Protein AF-0000000081650230 (afdb_homodimer)

Organism: Gekko japonicus (NCBI:txid146911)

Foldseek 3Di:
DPPPPPPPPPPPPPPPPQAFFDAPAAAEPVRDDWAWDFDPPWFDQQDWDDDQVVQWIWTWTWQKIWTAGNLHRNRTDDMDGRWADPVQLVVLVVVQDDSSPWQTWGKDDWADQDPFWTWTWTLRSLFIFIFIAGPVVRDTPPPGHGCQLPDGNTPVAAKEWYDDNRKIWMWFARHSVRQFTWTWIDDPQATAIADRDCLQAASKRWAYKDKDQDDPPDPFAAFIKIKTWTKHFDQADDDPHTDIFIKIWIATPQARAEDPFRGSYTFQIAMATAFAADVVVPGGFGGWQHKEWDDDPVDPFIKIKTKTFHPPPGPFKIFIFMAGVVLVVCQSQPFWWKAWDDDPPDDIHIDTDDDDADPPGTSGGDINVNVVVPDPHNHPDDPVSSVVCSRTRYTPDHGATDVNHTQTMHGNWAWRYKDWDWDAFLVGDIWIWIWIFTQQQKIWIWTADPVGIHTLYIYRFDNRRHGWNDWDWDPDFQSIWIWTDGGRTIIIGRPDDQQVQQALLSQQQSLDRQWWADPVVSGIDGDTVDDSPGPTHHDNVSDSPPGPPPPPPCPPPPPPPPVPDDDDDDDDDDVPPPPDPPQAAKAWDDDFQAPAAAEDAAQDKDKDKTKIKHAPQKDKWKDKQNHTDPDWDKDWDQDPSGIIIIMIMDIDGHRAWIKMKIWIDDPSDIDMGIHTHGHRPPPPPPPDPPSPDDPVPPPPDDDD/DPPPPPPPPPPPPPPPPQAFFDAPAAAEPVRDDWAWDFDPPWFDQQDWDDDQVVQWIWTWTWQKIWTAGNLHRNRTDDMDGRWADPVQLVVLVVVPDDSSPWQTWGKDDWADQDPFWTWTWTLRSLFIFIFIAGPPVRDTPPPGHGCQLPDGNTPPWAKEWYDDNRKIWMWFARHSVRQFTWTWIDDPQATAIADRDCLQAASKRWAYKDKDQDDPPDPFAAFIKIKTWTKHFDQADDDPHTDIFIKIWIATPQARAEQPFRGSYTFQIAMATAFAADVVVPGGFGGWQHKEWDDDPVDPFIKIKTKTFHPPPGQFKIFIFMAGVVLVVCQSQPFWWKAWDDDPPDDIHIDTDDDDADPPGTSGGDINVNVVVPDPHNHPDDPVSSVVCSRTRYTPDHGATDVNHTQTMHGNWAWRYKDWDWDAFLVGDIWIWIWTFTQQQKIWIWTADPVGIHTLYIYRFDNRRHGWNDWDWDPDFQSIWIWTDGRRTIIIGRPDDQQVQQALLSQQQSLDRQWWADPVVSGIDGDTVDDSPGPTHHDNPSDSPPGPPPPPPCPPPPPPPPVDDPDDDDDDDDVPVPPDPPQAAKAWDDDFQAPPAAEAAAQDKDKDKTKIKHAPQKDKWKDKQRHTDPDWDKDWDQDPSGIIIIMIMDIDGHRAWIKMKIWIDDPSDIDMGIHTHGHDRPPPPPDDPPPPPDPDPPPDDDDD

Nearest PDB structures (foldseek):
  1olz-assembly1_B  TM=8.438E-01  e=2.244E-80  Homo sapiens
  3ol2-assembly1_A-2  TM=8.536E-01  e=5.130E-78  Homo sapiens
  3afc-assembly1_A  TM=8.987E-01  e=1.097E-43  Mus musculus
  6wts-assembly1_A  TM=8.922E-01  e=5.631E-44  Homo sapiens
  3oky-assembly1_B  TM=8.971E-01  e=2.038E-43  Mus musculus

pLDDT: mean 83.59, std 21.84, range [16.59, 98.88]

Radius of gyration: 37.42 Å; Cα contacts (8 Å, |Δi|>4): 3403; chains: 2; bounding box: 110×95×110 Å

InterPro domains:
  IPR001627 Sema domain [PF01403] (289-475)
  IPR001627 Sema domain [PS51004] (14-495)
  IPR001627 Sema domain [SM00630] (45-477)
  IPR002165 Plexin repeat [PF01437] (498-548)
  IPR007110 Immunoglobulin-like domain [PS50835] (591-678)
  IPR013783 Immunoglobulin-like fold [G3DSA:2.60.40.10] (600-687)
  IPR015943 WD40/YVTN repeat-like-containing domain superfamily [G3DSA:2.130.10.10] (17-497)
  IPR016201 PSI domain [SM00423] (497-548)
  IPR027231 Semaphorin [PTHR11036] (18-668)
  IPR036179 Immunoglobulin-like domain superfamily [SSF48726] (599-679)
  IPR036352 Sema domain superfamily [SSF101912] (24-495)

Structure (mmCIF, N/CA/C/O backbone):
data_AF-0000000081650230-model_v1
#
loop_
_entity.id
_entity.type
_entity.pdbx_description
1 polymer 'Semaphorin-4D isoform X3'
#
loop_
_atom_site.group_PDB
_atom_site.id
_atom_site.type_symbol
_atom_site.label_atom_id
_atom_site.label_alt_id
_atom_site.label_comp_id
_atom_site.label_asym_id
_atom_site.label_entity_id
_atom_site.label_seq_id
_atom_site.pdbx_PDB_ins_code
_atom_site.Cartn_x
_atom_site.Cartn_y
_atom_site.Cartn_z
_atom_site.occupancy
_atom_site.B_iso_or_equiv
_atom_site.auth_seq_id
_atom_site.auth_comp_id
_atom_site.auth_asym_id
_atom_site.auth_atom_id
_atom_site.pdbx_PDB_model_num
ATOM 1 N N . MET A 1 1 ? 23.844 -3.15 51.219 1 24.72 1 MET A N 1
ATOM 2 C CA . MET A 1 1 ? 23.766 -3.9 49.969 1 24.72 1 MET A CA 1
ATOM 3 C C . MET A 1 1 ? 23.078 -3.08 48.906 1 24.72 1 MET A C 1
ATOM 5 O O . MET A 1 1 ? 21.875 -2.822 48.969 1 24.72 1 MET A O 1
ATOM 9 N N . ALA A 1 2 ? 23.781 -2.104 48.312 1 27.39 2 ALA A N 1
ATOM 10 C CA . ALA A 1 2 ? 23.5 -0.927 47.5 1 27.39 2 ALA A CA 1
ATOM 11 C C . ALA A 1 2 ? 23.078 -1.329 46.094 1 27.39 2 ALA A C 1
ATOM 13 O O . ALA A 1 2 ? 23.844 -1.949 45.375 1 27.39 2 ALA A O 1
ATOM 14 N N . VAL A 1 3 ? 21.781 -1.759 45.969 1 28.59 3 VAL A N 1
ATOM 15 C CA . VAL A 1 3 ? 21.188 -2.305 44.75 1 28.59 3 VAL A CA 1
ATOM 16 C C . VAL A 1 3 ? 21.266 -1.268 43.625 1 28.59 3 VAL A C 1
ATOM 18 O O . VAL A 1 3 ? 20.688 -0.183 43.75 1 28.59 3 VAL A O 1
ATOM 21 N N . ILE A 1 4 ? 22.438 -1.189 43.031 1 26.55 4 ILE A N 1
ATOM 22 C CA . ILE A 1 4 ? 22.797 -0.32 41.938 1 26.55 4 ILE A CA 1
ATOM 23 C C . ILE A 1 4 ? 21.844 -0.563 40.75 1 26.55 4 ILE A C 1
ATOM 25 O O . ILE A 1 4 ? 21.812 -1.661 40.188 1 26.55 4 ILE A O 1
ATOM 29 N N . LEU A 1 5 ? 20.672 0.005 40.875 1 25.59 5 LEU A N 1
ATOM 30 C CA . LEU A 1 5 ? 19.641 -0.058 39.875 1 25.59 5 LEU A CA 1
ATOM 31 C C . LEU A 1 5 ? 20.141 0.523 38.562 1 25.59 5 LEU A C 1
ATOM 33 O O . LEU A 1 5 ? 20.422 1.721 38.469 1 25.59 5 LEU A O 1
ATOM 37 N N . TYR A 1 6 ? 21.031 -0.252 37.906 1 25.22 6 TYR A N 1
ATOM 38 C CA . TYR A 1 6 ? 21.578 0.099 36.594 1 25.22 6 TYR A CA 1
ATOM 39 C C . TYR A 1 6 ? 20.453 0.318 35.594 1 25.22 6 TYR A C 1
ATOM 41 O O . TYR A 1 6 ? 19.625 -0.573 35.344 1 25.22 6 TYR A O 1
ATOM 49 N N . GLY A 1 7 ? 19.891 1.502 35.594 1 24.48 7 GLY A N 1
ATOM 50 C CA . GLY A 1 7 ? 18.891 1.951 34.625 1 24.48 7 GLY A CA 1
ATOM 51 C C . GLY A 1 7 ? 19.344 1.778 33.188 1 24.48 7 GLY A C 1
ATOM 52 O O . GLY A 1 7 ? 20.359 2.328 32.781 1 24.48 7 GLY A O 1
ATOM 53 N N . THR A 1 8 ? 19.234 0.555 32.625 1 26.36 8 THR A N 1
ATOM 54 C CA . THR A 1 8 ? 19.562 0.232 31.25 1 26.36 8 THR A CA 1
ATOM 55 C C . THR A 1 8 ? 18.828 1.167 30.297 1 26.36 8 THR A C 1
ATOM 57 O O . THR A 1 8 ? 17.609 1.347 30.406 1 26.36 8 THR A O 1
ATOM 60 N N . VAL A 1 9 ? 19.438 2.256 29.922 1 26.05 9 VAL A N 1
ATOM 61 C CA . VAL A 1 9 ? 19.062 3.176 28.844 1 26.05 9 VAL A CA 1
ATOM 62 C C . VAL A 1 9 ? 18.828 2.398 27.562 1 26.05 9 VAL A C 1
ATOM 64 O O . VAL A 1 9 ? 19.734 1.761 27.031 1 26.05 9 VAL A O 1
ATOM 67 N N . SER A 1 10 ? 17.688 1.846 27.438 1 25.53 10 SER A N 1
ATOM 68 C CA . SER A 1 10 ? 17.312 1.191 26.188 1 25.53 10 SER A CA 1
ATOM 69 C C . SER A 1 10 ? 17.438 2.15 25 1 25.53 10 SER A C 1
ATOM 71 O O . SER A 1 10 ? 16.734 3.162 24.953 1 25.53 10 SER A O 1
ATOM 73 N N . LEU A 1 11 ? 18.547 2.348 24.484 1 25.3 11 LEU A N 1
ATOM 74 C CA . LEU A 1 11 ? 18.828 2.982 23.203 1 25.3 11 LEU A CA 1
ATOM 75 C C . LEU A 1 11 ? 17.969 2.373 22.094 1 25.3 11 LEU A C 1
ATOM 77 O O . LEU A 1 11 ? 18.125 1.195 21.766 1 25.3 11 LEU A O 1
ATOM 81 N N . PHE A 1 12 ? 16.781 2.824 22.031 1 26.69 12 PHE A N 1
ATOM 82 C CA . PHE A 1 12 ? 15.93 2.471 20.906 1 26.69 12 PHE A CA 1
ATOM 83 C C . PHE A 1 12 ? 16.578 2.896 19.594 1 26.69 12 PHE A C 1
ATOM 85 O O . PHE A 1 12 ? 16.625 4.086 19.266 1 26.69 12 PHE A O 1
ATOM 92 N N . ILE A 1 13 ? 17.609 2.273 19.203 1 28.64 13 ILE A N 1
ATOM 93 C CA . ILE A 1 13 ? 18.156 2.355 17.859 1 28.64 13 ILE A CA 1
ATOM 94 C C . ILE A 1 13 ? 17.047 2.188 16.828 1 28.64 13 ILE A C 1
ATOM 96 O O . ILE A 1 13 ? 16.375 1.148 16.781 1 28.64 13 ILE A O 1
ATOM 100 N N . GLY A 1 14 ? 16.422 3.211 16.516 1 29.75 14 GLY A N 1
ATOM 101 C CA . GLY A 1 14 ? 15.539 3.232 15.352 1 29.75 14 GLY A CA 1
ATOM 102 C C . GLY A 1 14 ? 16.109 2.494 14.156 1 29.75 14 GLY A C 1
ATOM 103 O O . GLY A 1 14 ? 17.047 2.975 13.516 1 29.75 14 GLY A O 1
ATOM 104 N N . MET A 1 15 ? 16.328 1.253 14.156 1 30.56 15 MET A N 1
ATOM 105 C CA . MET A 1 15 ? 16.656 0.368 13.047 1 30.56 15 MET A CA 1
ATOM 106 C C . MET A 1 15 ? 15.82 0.71 11.812 1 30.56 15 MET A C 1
ATOM 108 O O . MET A 1 15 ? 14.594 0.791 11.891 1 30.56 15 MET A O 1
ATOM 112 N N . THR A 1 16 ? 16.219 1.551 10.969 1 36.12 16 THR A N 1
ATOM 113 C CA . THR A 1 16 ? 15.672 1.469 9.617 1 36.12 16 THR A CA 1
ATOM 114 C C . THR A 1 16 ? 15.328 0.026 9.258 1 36.12 16 THR A C 1
ATOM 116 O O . THR A 1 16 ? 16.188 -0.852 9.289 1 36.12 16 THR A O 1
ATOM 119 N N . ILE A 1 17 ? 14.352 -0.477 9.672 1 37.84 17 ILE A N 1
ATOM 120 C CA . ILE A 1 17 ? 13.867 -1.819 9.375 1 37.84 17 ILE A CA 1
ATOM 121 C C . ILE A 1 17 ? 14.094 -2.135 7.898 1 37.84 17 ILE A C 1
ATOM 123 O O . ILE A 1 17 ? 13.5 -1.507 7.02 1 37.84 17 ILE A O 1
ATOM 127 N N . ALA A 1 18 ? 15.266 -2.287 7.43 1 45.28 18 ALA A N 1
ATOM 128 C CA . ALA A 1 18 ? 15.539 -3.008 6.188 1 45.28 18 ALA A CA 1
ATOM 129 C C . ALA A 1 18 ? 14.461 -4.047 5.91 1 45.28 18 ALA A C 1
ATOM 131 O O . ALA A 1 18 ? 14.211 -4.93 6.734 1 45.28 18 ALA A O 1
ATOM 132 N N . PHE A 1 19 ? 13.547 -3.449 5.176 1 62 19 PHE A N 1
ATOM 133 C CA . PHE A 1 19 ? 12.547 -4.441 4.793 1 62 19 PHE A CA 1
ATOM 134 C C . PHE A 1 19 ? 13.172 -5.547 3.951 1 62 19 PHE A C 1
ATOM 136 O O . PHE A 1 19 ? 13.352 -5.387 2.742 1 62 19 PHE A O 1
ATOM 143 N N . GLY A 1 20 ? 13.672 -6.613 4.531 1 67.5 20 GLY A N 1
ATOM 144 C CA . GLY A 1 20 ? 13.945 -7.934 3.988 1 67.5 20 GLY A CA 1
ATOM 145 C C . GLY A 1 20 ? 15.43 -8.242 3.877 1 67.5 20 GLY A C 1
ATOM 146 O O . GLY A 1 20 ? 16.266 -7.344 4.008 1 67.5 20 GLY A O 1
ATOM 147 N N . PRO A 1 21 ? 15.828 -9.352 3.682 1 79.06 21 PRO A N 1
ATOM 148 C CA . PRO A 1 21 ? 17.219 -9.805 3.607 1 79.06 21 PRO A CA 1
ATOM 149 C C . PRO A 1 21 ? 17.891 -9.414 2.293 1 79.06 21 PRO A C 1
ATOM 151 O O . PRO A 1 21 ? 17.219 -9.25 1.274 1 79.06 21 PRO A O 1
ATOM 154 N N . VAL A 1 22 ? 19.172 -9.117 2.383 1 82.19 22 VAL A N 1
ATOM 155 C CA . VAL A 1 22 ? 19.984 -8.82 1.202 1 82.19 22 VAL A CA 1
ATOM 156 C C . VAL A 1 22 ? 20.75 -10.062 0.778 1 82.19 22 VAL A C 1
ATOM 158 O O . VAL A 1 22 ? 21.266 -10.797 1.622 1 82.19 22 VAL A O 1
ATOM 161 N N . PRO A 1 23 ? 20.766 -10.312 -0.549 1 89.56 23 PRO A N 1
ATOM 162 C CA . PRO A 1 23 ? 21.516 -11.484 -0.989 1 89.56 23 PRO A CA 1
ATOM 163 C C . PRO A 1 23 ? 22.984 -11.422 -0.572 1 89.56 23 PRO A C 1
ATOM 165 O O . PRO A 1 23 ? 23.609 -10.359 -0.66 1 89.56 23 PRO A O 1
ATOM 168 N N . ARG A 1 24 ? 23.547 -12.414 -0.131 1 86.5 24 ARG A N 1
ATOM 169 C CA . ARG A 1 24 ? 24.938 -12.461 0.309 1 86.5 24 ARG A CA 1
ATOM 170 C C . ARG A 1 24 ? 25.891 -12.352 -0.876 1 86.5 24 ARG A C 1
ATOM 172 O O . ARG A 1 24 ? 26.938 -11.695 -0.785 1 86.5 24 ARG A O 1
ATOM 179 N N . ILE A 1 25 ? 25.5 -13.102 -1.896 1 89.12 25 ILE A N 1
ATOM 180 C CA . ILE A 1 25 ? 26.328 -13.102 -3.102 1 89.12 25 ILE A CA 1
ATOM 181 C C . ILE A 1 25 ? 25.453 -12.844 -4.324 1 89.12 25 ILE A C 1
ATOM 183 O O . ILE A 1 25 ? 24.297 -13.297 -4.375 1 89.12 25 ILE A O 1
ATOM 187 N N . THR A 1 26 ? 25.984 -12.062 -5.258 1 90.19 26 THR A N 1
ATOM 188 C CA . THR A 1 26 ? 25.297 -11.82 -6.523 1 90.19 26 THR A CA 1
ATOM 189 C C . THR A 1 26 ? 26.156 -12.297 -7.699 1 90.19 26 THR A C 1
ATOM 191 O O . THR A 1 26 ? 27.344 -12.008 -7.773 1 90.19 26 THR A O 1
ATOM 194 N N . TRP A 1 27 ? 25.531 -13.102 -8.508 1 89.75 27 TRP A N 1
ATOM 195 C CA . TRP A 1 27 ? 26.203 -13.609 -9.695 1 89.75 27 TRP A CA 1
ATOM 196 C C . TRP A 1 27 ? 25.672 -12.938 -10.961 1 89.75 27 TRP A C 1
ATOM 198 O O . TRP A 1 27 ? 24.5 -13.109 -11.305 1 89.75 27 TRP A O 1
ATOM 208 N N . ASP A 1 28 ? 26.531 -12.297 -11.656 1 87 28 ASP A N 1
ATOM 209 C CA . ASP A 1 28 ? 26.141 -11.742 -12.953 1 87 28 ASP A CA 1
ATOM 210 C C . ASP A 1 28 ? 26.156 -12.812 -14.039 1 87 28 ASP A C 1
ATOM 212 O O . ASP A 1 28 ? 26.828 -13.828 -13.898 1 87 28 ASP A O 1
ATOM 216 N N . HIS A 1 29 ? 25.578 -12.539 -15.094 1 83.81 29 HIS A N 1
ATOM 217 C CA . HIS A 1 29 ? 25.438 -13.508 -16.188 1 83.81 29 HIS A CA 1
ATOM 218 C C . HIS A 1 29 ? 26.812 -13.898 -16.734 1 83.81 29 HIS A C 1
ATOM 220 O O . HIS A 1 29 ? 27.016 -15.055 -17.125 1 83.81 29 HIS A O 1
ATOM 226 N N . LYS A 1 30 ? 27.766 -13.016 -16.656 1 79 30 LYS A N 1
ATOM 227 C CA . LYS A 1 30 ? 29.078 -13.258 -17.25 1 79 30 LYS A CA 1
ATOM 228 C C . LYS A 1 30 ? 29.953 -14.094 -16.328 1 79 30 LYS A C 1
ATOM 230 O O . LYS A 1 30 ? 30.891 -14.766 -16.781 1 79 30 LYS A O 1
ATOM 235 N N . GLU A 1 31 ? 29.562 -14.086 -15.062 1 81.62 31 GLU A N 1
ATOM 236 C CA . GLU A 1 31 ? 30.391 -14.758 -14.055 1 81.62 31 GLU A CA 1
ATOM 237 C C . GLU A 1 31 ? 30.047 -16.234 -13.969 1 81.62 31 GLU A C 1
ATOM 239 O O . GLU A 1 31 ? 30.859 -17.031 -13.492 1 81.62 31 GLU A O 1
ATOM 244 N N . ILE A 1 32 ? 28.828 -16.453 -14.422 1 86.38 32 ILE A N 1
ATOM 245 C CA . ILE A 1 32 ? 28.406 -17.844 -14.352 1 86.38 32 ILE A CA 1
ATOM 246 C C . ILE A 1 32 ? 28.016 -18.344 -15.75 1 86.38 32 ILE A C 1
ATOM 248 O O . ILE A 1 32 ? 27.5 -17.578 -16.562 1 86.38 32 ILE A O 1
ATOM 252 N N . HIS A 1 33 ? 28.453 -19.516 -16.047 1 85.88 33 HIS A N 1
ATOM 253 C CA . HIS A 1 33 ? 28.156 -20.078 -17.359 1 85.88 33 HIS A CA 1
ATOM 254 C C . HIS A 1 33 ? 26.938 -21 -17.297 1 85.88 33 HIS A C 1
ATOM 256 O O . HIS A 1 33 ? 27.062 -22.188 -16.969 1 85.88 33 HIS A O 1
ATOM 262 N N . LEU A 1 34 ? 25.859 -20.422 -17.625 1 94.62 34 LEU A N 1
ATOM 263 C CA . LEU A 1 34 ? 24.625 -21.188 -17.641 1 94.62 34 LEU A CA 1
ATOM 264 C C . LEU A 1 34 ? 24.328 -21.688 -19.062 1 94.62 34 LEU A C 1
ATOM 266 O O . LEU A 1 34 ? 24.875 -21.172 -20.031 1 94.62 34 LEU A O 1
ATOM 270 N N . VAL A 1 35 ? 23.547 -22.703 -19.125 1 95.69 35 VAL A N 1
ATOM 271 C CA . VAL A 1 35 ? 23.172 -23.25 -20.422 1 95.69 35 VAL A CA 1
ATOM 272 C C . VAL A 1 35 ? 21.859 -22.609 -20.891 1 95.69 35 VAL A C 1
ATOM 274 O O . VAL A 1 35 ? 20.875 -22.578 -20.156 1 95.69 35 VAL A O 1
ATOM 277 N N . HIS A 1 36 ? 21.906 -22.078 -22.125 1 94.88 36 HIS A N 1
ATOM 278 C CA . HIS A 1 36 ? 20.75 -21.391 -22.688 1 94.88 36 HIS A CA 1
ATOM 279 C C . HIS A 1 36 ? 20.25 -22.094 -23.938 1 94.88 36 HIS A C 1
ATOM 281 O O . HIS A 1 36 ? 21.031 -22.719 -24.672 1 94.88 36 HIS A O 1
ATOM 287 N N . PHE A 1 37 ? 19 -22.062 -24.156 1 97.69 37 PHE A N 1
ATOM 288 C CA . PHE A 1 37 ? 18.375 -22.547 -25.391 1 97.69 37 PHE A CA 1
ATOM 289 C C . PHE A 1 37 ? 17.484 -21.469 -26 1 97.69 37 PHE A C 1
ATOM 291 O O . PHE A 1 37 ? 16.594 -20.938 -25.312 1 97.69 37 PHE A O 1
ATOM 298 N N . GLN A 1 38 ? 17.734 -21.141 -27.188 1 95.69 38 GLN A N 1
ATOM 299 C CA . GLN A 1 38 ? 16.953 -20.172 -27.938 1 95.69 38 GLN A CA 1
ATOM 300 C C . GLN A 1 38 ? 17 -20.453 -29.438 1 95.69 38 GLN A C 1
ATOM 302 O O . GLN A 1 38 ? 18.047 -20.828 -29.953 1 95.69 38 GLN A O 1
ATOM 307 N N . GLU A 1 39 ? 15.93 -20.375 -30.016 1 95 39 GLU A N 1
ATOM 308 C CA . GLU A 1 39 ? 15.852 -20.5 -31.469 1 95 39 GLU A CA 1
ATOM 309 C C . GLU A 1 39 ? 15.461 -19.172 -32.125 1 95 39 GLU A C 1
ATOM 311 O O . GLU A 1 39 ? 14.648 -18.422 -31.562 1 95 39 GLU A O 1
ATOM 316 N N . PRO A 1 40 ? 16.016 -18.938 -33.25 1 91.69 40 PRO A N 1
ATOM 317 C CA . PRO A 1 40 ? 15.703 -17.672 -33.938 1 91.69 40 PRO A CA 1
ATOM 318 C C . PRO A 1 40 ? 14.219 -17.516 -34.25 1 91.69 40 PRO A C 1
ATOM 320 O O . PRO A 1 40 ? 13.555 -18.484 -34.625 1 91.69 40 PRO A O 1
ATOM 323 N N . LYS A 1 41 ? 13.734 -16.422 -34.062 1 90.25 41 LYS A N 1
ATOM 324 C CA . LYS A 1 41 ? 12.375 -16 -34.406 1 90.25 41 LYS A CA 1
ATOM 325 C C . LYS A 1 41 ? 11.352 -16.766 -33.562 1 90.25 41 LYS A C 1
ATOM 327 O O . LYS A 1 41 ? 10.188 -16.875 -33.938 1 90.25 41 LYS A O 1
ATOM 332 N N . THR A 1 42 ? 11.758 -17.469 -32.625 1 94.69 42 THR A N 1
ATOM 333 C CA . THR A 1 42 ? 10.867 -18.156 -31.688 1 94.69 42 THR A CA 1
ATOM 334 C C . THR A 1 42 ? 10.805 -17.422 -30.344 1 94.69 42 THR A C 1
ATOM 336 O O . THR A 1 42 ? 11.836 -17.016 -29.797 1 94.69 42 THR A O 1
ATOM 339 N N . PHE A 1 43 ? 9.523 -17.172 -29.922 1 95.31 43 PHE A N 1
ATOM 340 C CA . PHE A 1 43 ? 9.344 -16.422 -28.688 1 95.31 43 PHE A CA 1
ATOM 341 C C . PHE A 1 43 ? 8.375 -17.125 -27.75 1 95.31 43 PHE A C 1
ATOM 343 O O . PHE A 1 43 ? 7.73 -18.094 -28.141 1 95.31 43 PHE A O 1
ATOM 350 N N . ASN A 1 44 ? 8.352 -16.688 -26.562 1 96.12 44 ASN A N 1
ATOM 351 C CA . ASN A 1 44 ? 7.375 -17.109 -25.562 1 96.12 44 ASN A CA 1
ATOM 352 C C . ASN A 1 44 ? 7.59 -18.547 -25.125 1 96.12 44 ASN A C 1
ATOM 354 O O . ASN A 1 44 ? 6.668 -19.359 -25.188 1 96.12 44 ASN A O 1
ATOM 358 N N . TYR A 1 45 ? 8.781 -18.812 -24.609 1 96.88 45 TYR A N 1
ATOM 359 C CA . TYR A 1 45 ? 9.102 -20.141 -24.062 1 96.88 45 TYR A CA 1
ATOM 360 C C . TYR A 1 45 ? 8.492 -20.312 -22.688 1 96.88 45 TYR A C 1
ATOM 362 O O . TYR A 1 45 ? 9.211 -20.531 -21.703 1 96.88 45 TYR A O 1
ATOM 370 N N . SER A 1 46 ? 7.207 -20.266 -22.578 1 92.75 46 SER A N 1
ATOM 371 C CA . SER A 1 46 ? 6.594 -20.078 -21.266 1 92.75 46 SER A CA 1
ATOM 372 C C . SER A 1 46 ? 5.965 -21.375 -20.781 1 92.75 46 SER A C 1
ATOM 374 O O . SER A 1 46 ? 5.5 -21.453 -19.641 1 92.75 46 SER A O 1
ATOM 376 N N . THR A 1 47 ? 5.859 -22.422 -21.547 1 97.5 47 THR A N 1
ATOM 377 C CA . THR A 1 47 ? 5.27 -23.688 -21.125 1 97.5 47 THR A CA 1
ATOM 378 C C . THR A 1 47 ? 6.328 -24.797 -21.062 1 97.5 47 THR A C 1
ATOM 380 O O . THR A 1 47 ? 6.914 -25.156 -22.078 1 97.5 47 THR A O 1
ATOM 383 N N . LEU A 1 48 ? 6.527 -25.297 -19.891 1 98 48 LEU A N 1
ATOM 384 C CA . LEU A 1 48 ? 7.547 -26.312 -19.672 1 98 48 LEU A CA 1
ATOM 385 C C . LEU A 1 48 ? 6.949 -27.562 -19.031 1 98 48 LEU A C 1
ATOM 387 O O . LEU A 1 48 ? 6.055 -27.453 -18.188 1 98 48 LEU A O 1
ATOM 391 N N . LEU A 1 49 ? 7.406 -28.688 -19.469 1 97.62 49 LEU A N 1
ATOM 392 C CA . LEU A 1 49 ? 7.059 -29.969 -18.859 1 97.62 49 LEU A CA 1
ATOM 393 C C . LEU A 1 49 ? 8.281 -30.875 -18.766 1 97.62 49 LEU A C 1
ATOM 395 O O . LEU A 1 49 ? 8.961 -31.109 -19.766 1 97.62 49 LEU A O 1
ATOM 399 N N . LEU A 1 50 ? 8.547 -31.297 -17.578 1 96.06 50 LEU A N 1
ATOM 400 C CA . LEU A 1 50 ? 9.727 -32.125 -17.344 1 96.06 50 LEU A CA 1
ATOM 401 C C . LEU A 1 50 ? 9.336 -33.594 -17.203 1 96.06 50 LEU A C 1
ATOM 403 O O . LEU A 1 50 ? 8.461 -33.938 -16.406 1 96.06 50 LEU A O 1
ATOM 407 N N . SER A 1 51 ? 9.93 -34.375 -18.016 1 93.56 51 SER A N 1
ATOM 408 C CA . SER A 1 51 ? 9.852 -35.812 -17.875 1 93.56 51 SER A CA 1
ATOM 409 C C . SER A 1 51 ? 11.125 -36.375 -17.234 1 93.56 51 SER A C 1
ATOM 411 O O . SER A 1 51 ? 12.117 -36.625 -17.922 1 93.56 51 SER A O 1
ATOM 413 N N . GLU A 1 52 ? 11.086 -36.688 -16.078 1 89.62 52 GLU A N 1
ATOM 414 C CA . GLU A 1 52 ? 12.273 -37.094 -15.336 1 89.62 52 GLU A CA 1
ATOM 415 C C . GLU A 1 52 ? 12.758 -38.469 -15.758 1 89.62 52 GLU A C 1
ATOM 417 O O . GLU A 1 52 ? 13.969 -38.688 -15.859 1 89.62 52 GLU A O 1
ATOM 422 N N . ASP A 1 53 ? 11.859 -39.312 -16.031 1 87.31 53 ASP A N 1
ATOM 423 C CA . ASP A 1 53 ? 12.219 -40.688 -16.391 1 87.31 53 ASP A CA 1
ATOM 424 C C . ASP A 1 53 ? 12.953 -40.719 -17.734 1 87.31 53 ASP A C 1
ATOM 426 O O . ASP A 1 53 ? 13.898 -41.5 -17.891 1 87.31 53 ASP A O 1
ATOM 430 N N . LYS A 1 54 ? 12.57 -39.875 -18.594 1 90.5 54 LYS A N 1
ATOM 431 C CA . LYS A 1 54 ? 13.141 -39.906 -19.938 1 90.5 54 LYS A CA 1
ATOM 432 C C . LYS A 1 54 ? 14.25 -38.875 -20.078 1 90.5 54 LYS A C 1
ATOM 434 O O . LYS A 1 54 ? 14.914 -38.812 -21.109 1 90.5 54 LYS A O 1
ATOM 439 N N . ASP A 1 55 ? 14.406 -38.094 -19.125 1 93.44 55 ASP A N 1
ATOM 440 C CA . ASP A 1 55 ? 15.391 -37 -19.141 1 93.44 55 ASP A CA 1
ATOM 441 C C . ASP A 1 55 ? 15.133 -36.031 -20.312 1 93.44 55 ASP A C 1
ATOM 443 O O . ASP A 1 55 ? 16.047 -35.719 -21.062 1 93.44 55 ASP A O 1
ATOM 447 N N . ILE A 1 56 ? 13.922 -35.688 -20.406 1 96.31 56 ILE A N 1
ATOM 448 C CA . ILE A 1 56 ? 13.523 -34.781 -21.469 1 96.31 56 ILE A CA 1
ATOM 449 C C . ILE A 1 56 ? 12.781 -33.594 -20.875 1 96.31 56 ILE A C 1
ATOM 451 O O . ILE A 1 56 ? 11.945 -33.75 -19.969 1 96.31 56 ILE A O 1
ATOM 455 N N . LEU A 1 57 ? 13.141 -32.438 -21.344 1 97.62 57 LEU A N 1
ATOM 456 C CA . LEU A 1 57 ? 12.391 -31.234 -21.047 1 97.62 57 LEU A CA 1
ATOM 457 C C . LEU A 1 57 ? 11.586 -30.781 -22.266 1 97.62 57 LEU A C 1
ATOM 459 O O . LEU A 1 57 ? 12.164 -30.391 -23.297 1 97.62 57 LEU A O 1
ATOM 463 N N . TYR A 1 58 ? 10.32 -30.891 -22.203 1 98.19 58 TYR A N 1
ATOM 464 C CA . TYR A 1 58 ? 9.469 -30.391 -23.281 1 98.19 58 TYR A CA 1
ATOM 465 C C . TYR A 1 58 ? 9.203 -28.906 -23.125 1 98.19 58 TYR A C 1
ATOM 467 O O . TYR A 1 58 ? 8.961 -28.422 -22.016 1 98.19 58 TYR A O 1
ATOM 475 N N . VAL A 1 59 ? 9.289 -28.188 -24.219 1 98.38 59 VAL A N 1
ATOM 476 C CA . VAL A 1 59 ? 9.117 -26.734 -24.219 1 98.38 59 VAL A CA 1
ATOM 477 C C . VAL A 1 59 ? 8.055 -26.344 -25.234 1 98.38 59 VAL A C 1
ATOM 479 O O . VAL A 1 59 ? 8.172 -26.641 -26.422 1 98.38 59 VAL A O 1
ATOM 482 N N . GLY A 1 60 ? 7.008 -25.734 -24.719 1 98.19 60 GLY A N 1
ATOM 483 C CA . GLY A 1 60 ? 6.027 -25.109 -25.609 1 98.19 60 GLY A CA 1
ATOM 484 C C . GLY A 1 60 ? 6.262 -23.625 -25.812 1 98.19 60 GLY A C 1
ATOM 485 O O . GLY A 1 60 ? 6.266 -22.859 -24.844 1 98.19 60 GLY A O 1
ATOM 486 N N . ALA A 1 61 ? 6.484 -23.219 -27.031 1 98 61 ALA A N 1
ATOM 487 C CA . ALA A 1 61 ? 6.684 -21.828 -27.422 1 98 61 ALA A CA 1
ATOM 488 C C . ALA A 1 61 ? 5.664 -21.391 -28.469 1 98 61 ALA A C 1
ATOM 490 O O . ALA A 1 61 ? 4.629 -22.047 -28.641 1 98 61 ALA A O 1
ATOM 491 N N . ARG A 1 62 ? 5.898 -20.266 -29.016 1 97.31 62 ARG A N 1
ATOM 492 C CA . ARG A 1 62 ? 5.027 -19.766 -30.062 1 97.31 62 ARG A CA 1
ATOM 493 C C . ARG A 1 62 ? 5.23 -20.547 -31.359 1 97.31 62 ARG A C 1
ATOM 495 O O . ARG A 1 62 ? 6.316 -20.516 -31.953 1 97.31 62 ARG A O 1
ATOM 502 N N . GLU A 1 63 ? 4.262 -21.375 -31.828 1 97.25 63 GLU A N 1
ATOM 503 C CA . GLU A 1 63 ? 4.164 -22.062 -33.125 1 97.25 63 GLU A CA 1
ATOM 504 C C . GLU A 1 63 ? 5.023 -23.312 -33.125 1 97.25 63 GLU A C 1
ATOM 506 O O . GLU A 1 63 ? 5.211 -23.938 -34.188 1 97.25 63 GLU A O 1
ATOM 511 N N . ILE A 1 64 ? 5.555 -23.688 -31.953 1 97.75 64 ILE A N 1
ATOM 512 C CA . ILE A 1 64 ? 6.5 -24.797 -32 1 97.75 64 ILE A CA 1
ATOM 513 C C . ILE A 1 64 ? 6.586 -25.484 -30.641 1 97.75 64 ILE A C 1
ATOM 515 O O . ILE A 1 64 ? 6.328 -24.859 -29.609 1 97.75 64 ILE A O 1
ATOM 519 N N . ILE A 1 65 ? 6.887 -26.766 -30.609 1 98.25 65 ILE A N 1
ATOM 520 C CA . ILE A 1 65 ? 7.164 -27.562 -29.406 1 98.25 65 ILE A CA 1
ATOM 521 C C . ILE A 1 65 ? 8.523 -28.234 -29.547 1 98.25 65 ILE A C 1
ATOM 523 O O . ILE A 1 65 ? 8.844 -28.812 -30.594 1 98.25 65 ILE A O 1
ATOM 527 N N . PHE A 1 66 ? 9.344 -28.156 -28.516 1 98.31 66 PHE A N 1
ATOM 528 C CA . PHE A 1 66 ? 10.672 -28.75 -28.516 1 98.31 66 PHE A CA 1
ATOM 529 C C . PHE A 1 66 ? 10.766 -29.875 -27.484 1 98.31 66 PHE A C 1
ATOM 531 O O . PHE A 1 66 ? 10.055 -29.859 -26.469 1 98.31 66 PHE A O 1
ATOM 538 N N . ALA A 1 67 ? 11.547 -30.828 -27.766 1 98.12 67 ALA A N 1
ATOM 539 C CA . ALA A 1 67 ? 12.055 -31.781 -26.797 1 98.12 67 ALA A CA 1
ATOM 540 C C . ALA A 1 67 ? 13.562 -31.625 -26.609 1 98.12 67 ALA A C 1
ATOM 542 O O . ALA A 1 67 ? 14.344 -31.859 -27.516 1 98.12 67 ALA A O 1
ATOM 543 N N . LEU A 1 68 ? 13.883 -31.156 -25.422 1 98.06 68 LEU A N 1
ATOM 544 C CA . LEU A 1 68 ? 15.281 -30.938 -25.078 1 98.06 68 LEU A CA 1
ATOM 545 C C . LEU A 1 68 ? 15.766 -31.953 -24.047 1 98.06 68 LEU A C 1
ATOM 547 O O . LEU A 1 68 ? 14.969 -32.5 -23.281 1 98.06 68 LEU A O 1
ATOM 551 N N . SER A 1 69 ? 17.047 -32.219 -24.078 1 96.81 69 SER A N 1
ATOM 552 C CA . SER A 1 69 ? 17.609 -33.031 -23 1 96.81 69 SER A CA 1
ATOM 553 C C . SER A 1 69 ? 17.578 -32.281 -21.672 1 96.81 69 SER A C 1
ATOM 555 O O . SER A 1 69 ? 18.031 -31.156 -21.562 1 96.81 69 SER A O 1
ATOM 557 N N . SER A 1 70 ? 17.109 -32.969 -20.719 1 95.75 70 SER A N 1
ATOM 558 C CA . SER A 1 70 ? 17.031 -32.312 -19.406 1 95.75 70 SER A CA 1
ATOM 559 C C . SER A 1 70 ? 18.406 -32.219 -18.766 1 95.75 70 SER A C 1
ATOM 561 O O . SER A 1 70 ? 18.594 -31.422 -17.844 1 95.75 70 SER A O 1
ATOM 563 N N . LEU A 1 71 ? 19.344 -32.938 -19.25 1 93.94 71 LEU A N 1
ATOM 564 C CA . LEU A 1 71 ? 20.703 -32.875 -18.703 1 93.94 71 LEU A CA 1
ATOM 565 C C . LEU A 1 71 ? 21.5 -31.75 -19.328 1 93.94 71 LEU A C 1
ATOM 567 O O . LEU A 1 71 ? 22.453 -31.25 -18.734 1 93.94 71 LEU A O 1
ATOM 571 N N . ASN A 1 72 ? 21.141 -31.422 -20.5 1 95.88 72 ASN A N 1
ATOM 572 C CA . ASN A 1 72 ? 21.703 -30.312 -21.266 1 95.88 72 ASN A CA 1
ATOM 573 C C . ASN A 1 72 ? 20.734 -29.781 -22.297 1 95.88 72 ASN A C 1
ATOM 575 O O . ASN A 1 72 ? 20.672 -30.281 -23.422 1 95.88 72 ASN A O 1
ATOM 579 N N . ILE A 1 73 ? 20.203 -28.719 -22.016 1 97.38 73 ILE A N 1
ATOM 580 C CA . ILE A 1 73 ? 19.062 -28.266 -22.812 1 97.38 73 ILE A CA 1
ATOM 581 C C . ILE A 1 73 ? 19.547 -27.703 -24.141 1 97.38 73 ILE A C 1
ATOM 583 O O . ILE A 1 73 ? 18.75 -27.406 -25.031 1 97.38 73 ILE A O 1
ATOM 587 N N . SER A 1 74 ? 20.844 -27.484 -24.25 1 95.69 74 SER A N 1
ATOM 588 C CA . SER A 1 74 ? 21.375 -27.062 -25.547 1 95.69 74 SER A CA 1
ATOM 589 C C . SER A 1 74 ? 21.219 -28.156 -26.594 1 95.69 74 SER A C 1
ATOM 591 O O . SER A 1 74 ? 21.312 -27.891 -27.781 1 95.69 74 SER A O 1
ATOM 593 N N . GLU A 1 75 ? 21.016 -29.297 -26.062 1 96.88 75 GLU A N 1
ATOM 594 C CA . GLU A 1 75 ? 20.828 -30.438 -26.953 1 96.88 75 GLU A CA 1
ATOM 595 C C . GLU A 1 75 ? 19.359 -30.625 -27.312 1 96.88 75 GLU A C 1
ATOM 597 O O . GLU A 1 75 ? 18.594 -31.266 -26.594 1 96.88 75 GLU A O 1
ATOM 602 N N . LYS A 1 76 ? 19.062 -30.219 -28.484 1 96.38 76 LYS A N 1
ATOM 603 C CA . LYS A 1 76 ? 17.703 -30.391 -29 1 96.38 76 LYS A CA 1
ATOM 604 C C . LYS A 1 76 ? 17.5 -31.797 -29.562 1 96.38 76 LYS A C 1
ATOM 606 O O . LYS A 1 76 ? 18.188 -32.188 -30.5 1 96.38 76 LYS A O 1
ATOM 611 N N . LYS A 1 77 ? 16.656 -32.438 -29.062 1 96.56 77 LYS A N 1
ATOM 612 C CA . LYS A 1 77 ? 16.406 -33.812 -29.516 1 96.56 77 LYS A CA 1
ATOM 613 C C . LYS A 1 77 ? 15.391 -33.844 -30.656 1 96.56 77 LYS A C 1
ATOM 615 O O . LYS A 1 77 ? 15.617 -34.5 -31.672 1 96.56 77 LYS A O 1
ATOM 620 N N . GLN A 1 78 ? 14.289 -33.188 -30.391 1 97.06 78 GLN A N 1
ATOM 621 C CA . GLN A 1 78 ? 13.227 -33.156 -31.391 1 97.06 78 GLN A CA 1
ATOM 622 C C . GLN A 1 78 ? 12.492 -31.828 -31.375 1 97.06 78 GLN A C 1
ATOM 624 O O . GLN A 1 78 ? 12.641 -31.031 -30.438 1 97.06 78 GLN A O 1
ATOM 629 N N . GLU A 1 79 ? 11.797 -31.562 -32.5 1 97.06 79 GLU A N 1
ATOM 630 C CA . GLU A 1 79 ? 10.914 -30.406 -32.562 1 97.06 79 GLU A CA 1
ATOM 631 C C . GLU A 1 79 ? 9.727 -30.656 -33.469 1 97.06 79 GLU A C 1
ATOM 633 O O . GLU A 1 79 ? 9.789 -31.516 -34.344 1 97.06 79 GLU A O 1
ATOM 638 N N . VAL A 1 80 ? 8.711 -30.047 -33.25 1 97.62 80 VAL A N 1
ATOM 639 C CA . VAL A 1 80 ? 7.547 -30.125 -34.125 1 97.62 80 VAL A CA 1
ATOM 640 C C . VAL A 1 80 ? 6.918 -28.734 -34.281 1 97.62 80 VAL A C 1
ATOM 642 O O . VAL A 1 80 ? 6.676 -28.047 -33.281 1 97.62 80 VAL A O 1
ATOM 645 N N . LEU A 1 81 ? 6.715 -28.328 -35.531 1 96.31 81 LEU A N 1
ATOM 646 C CA . LEU A 1 81 ? 6.07 -27.047 -35.812 1 96.31 81 LEU A CA 1
ATOM 647 C C . LEU A 1 81 ? 4.555 -27.156 -35.656 1 96.31 81 LEU A C 1
ATOM 649 O O . LEU A 1 81 ? 3.969 -28.156 -36.094 1 96.31 81 LEU A O 1
ATOM 653 N N . TRP A 1 82 ? 3.961 -26.25 -35.031 1 96.62 82 TRP A N 1
ATOM 654 C CA . TRP A 1 82 ? 2.514 -26.156 -34.875 1 96.62 82 TRP A CA 1
ATOM 655 C C . TRP A 1 82 ? 2.008 -24.766 -35.219 1 96.62 82 TRP A C 1
ATOM 657 O O . TRP A 1 82 ? 1.501 -24.047 -34.375 1 96.62 82 TRP A O 1
ATOM 667 N N . LYS A 1 83 ? 2.033 -24.406 -36.469 1 95.44 83 LYS A N 1
ATOM 668 C CA . LYS A 1 83 ? 1.739 -23.062 -36.969 1 95.44 83 LYS A CA 1
ATOM 669 C C . LYS A 1 83 ? 0.262 -22.922 -37.312 1 95.44 83 LYS A C 1
ATOM 671 O O . LYS A 1 83 ? -0.392 -23.891 -37.688 1 95.44 83 LYS A O 1
ATOM 676 N N . VAL A 1 84 ? -0.146 -21.75 -37.25 1 96.12 84 VAL A N 1
ATOM 677 C CA . VAL A 1 84 ? -1.503 -21.438 -37.688 1 96.12 84 VAL A CA 1
ATOM 678 C C . VAL A 1 84 ? -1.552 -21.312 -39.188 1 96.12 84 VAL A C 1
ATOM 680 O O . VAL A 1 84 ? -0.583 -20.875 -39.844 1 96.12 84 VAL A O 1
ATOM 683 N N . THR A 1 85 ? -2.639 -21.703 -39.75 1 94.19 85 THR A N 1
ATOM 684 C CA . THR A 1 85 ? -2.805 -21.562 -41.188 1 94.19 85 THR A CA 1
ATOM 685 C C . THR A 1 85 ? -2.928 -20.094 -41.562 1 94.19 85 THR A C 1
ATOM 687 O O . THR A 1 85 ? -3.4 -19.266 -40.781 1 94.19 85 THR A O 1
ATOM 690 N N . GLU A 1 86 ? -2.566 -19.812 -42.75 1 94.31 86 GLU A N 1
ATOM 691 C CA . GLU A 1 86 ? -2.617 -18.438 -43.25 1 94.31 86 GLU A CA 1
ATOM 692 C C . GLU A 1 86 ? -4.051 -17.922 -43.281 1 94.31 86 GLU A C 1
ATOM 694 O O . GLU A 1 86 ? -4.297 -16.734 -43.031 1 94.31 86 GLU A O 1
ATOM 699 N N . ASP A 1 87 ? -4.891 -18.734 -43.625 1 94.25 87 ASP A N 1
ATOM 700 C CA . ASP A 1 87 ? -6.301 -18.359 -43.656 1 94.25 87 ASP A CA 1
ATOM 701 C C . ASP A 1 87 ? -6.789 -17.922 -42.281 1 94.25 87 ASP A C 1
ATOM 703 O O . ASP A 1 87 ? -7.469 -16.906 -42.156 1 94.25 87 ASP A O 1
ATOM 707 N N . LYS A 1 88 ? -6.461 -18.672 -41.281 1 94.38 88 LYS A N 1
ATOM 708 C CA . LYS A 1 88 ? -6.875 -18.359 -39.938 1 94.38 88 LYS A CA 1
ATOM 709 C C . LYS A 1 88 ? -6.203 -17.078 -39.438 1 94.38 88 LYS A C 1
ATOM 711 O O . LYS A 1 88 ? -6.812 -16.297 -38.688 1 94.38 88 LYS A O 1
ATOM 716 N N . LYS A 1 89 ? -5.012 -16.875 -39.781 1 95.12 89 LYS A N 1
ATOM 717 C CA . LYS A 1 89 ? -4.297 -15.656 -39.438 1 95.12 89 LYS A CA 1
ATOM 718 C C . LYS A 1 89 ? -4.977 -14.414 -40 1 95.12 89 LYS A C 1
ATOM 720 O O . LYS A 1 89 ? -5.098 -13.398 -39.312 1 95.12 89 LYS A O 1
ATOM 725 N N . THR A 1 90 ? -5.422 -14.586 -41.25 1 94.5 90 THR A N 1
ATOM 726 C CA . THR A 1 90 ? -6.07 -13.469 -41.906 1 94.5 90 THR A CA 1
ATOM 727 C C . THR A 1 90 ? -7.41 -13.141 -41.25 1 94.5 90 THR A C 1
ATOM 729 O O . THR A 1 90 ? -7.738 -11.977 -41.031 1 94.5 90 THR A O 1
ATOM 732 N N . LYS A 1 91 ? -8.102 -14.117 -40.969 1 94.62 91 LYS A N 1
ATOM 733 C CA . LYS A 1 91 ? -9.383 -13.914 -40.312 1 94.62 91 LYS A CA 1
ATOM 734 C C . LYS A 1 91 ? -9.188 -13.266 -38.938 1 94.62 91 LYS A C 1
ATOM 736 O O . LYS A 1 91 ? -9.984 -12.422 -38.531 1 94.62 91 LYS A O 1
ATOM 741 N N . CYS A 1 92 ? -8.172 -13.703 -38.25 1 95.25 92 CYS A N 1
ATOM 742 C CA . CYS A 1 92 ? -7.816 -13.148 -36.938 1 95.25 92 CYS A CA 1
ATOM 743 C C . CYS A 1 92 ? -7.438 -11.672 -37.062 1 95.25 92 CYS A C 1
ATOM 745 O O . CYS A 1 92 ? -7.863 -10.852 -36.25 1 95.25 92 CYS A O 1
ATOM 747 N N . ALA A 1 93 ? -6.777 -11.305 -38.062 1 94.62 93 ALA A N 1
ATOM 748 C CA . ALA A 1 93 ? -6.34 -9.93 -38.312 1 94.62 93 ALA A CA 1
ATOM 749 C C . ALA A 1 93 ? -7.523 -9.031 -38.656 1 94.62 93 ALA A C 1
ATOM 751 O O . ALA A 1 93 ? -7.543 -7.855 -38.281 1 94.62 93 ALA A O 1
ATOM 752 N N . GLU A 1 94 ? -8.477 -9.586 -39.312 1 93.5 94 GLU A N 1
ATOM 753 C CA . GLU A 1 94 ? -9.68 -8.836 -39.656 1 93.5 94 GLU A CA 1
ATOM 754 C C . GLU A 1 94 ? -10.484 -8.453 -38.438 1 93.5 94 GLU A C 1
ATOM 756 O O . GLU A 1 94 ? -11.219 -7.457 -38.438 1 93.5 94 GLU A O 1
ATOM 761 N N . LYS A 1 95 ? -10.305 -9.211 -37.438 1 91.94 95 LYS A N 1
ATOM 762 C CA . LYS A 1 95 ? -10.992 -8.906 -36.188 1 91.94 95 LYS A CA 1
ATOM 763 C C . LYS A 1 95 ? -10.234 -7.855 -35.406 1 91.94 95 LYS A C 1
ATOM 765 O O . LYS A 1 95 ? -10.594 -7.562 -34.25 1 91.94 95 LYS A O 1
ATOM 770 N N . GLY A 1 96 ? -9.078 -7.379 -35.906 1 91.75 96 GLY A N 1
ATOM 771 C CA . GLY A 1 96 ? -8.375 -6.266 -35.312 1 91.75 96 GLY A CA 1
ATOM 772 C C . GLY A 1 96 ? -7.164 -6.695 -34.5 1 91.75 96 GLY A C 1
ATOM 773 O O . GLY A 1 96 ? -6.598 -5.895 -33.75 1 91.75 96 GLY A O 1
ATOM 774 N N . LYS A 1 97 ? -6.844 -7.945 -34.562 1 92.44 97 LYS A N 1
ATOM 775 C CA . LYS A 1 97 ? -5.695 -8.422 -33.812 1 92.44 97 LYS A CA 1
ATOM 776 C C . LYS A 1 97 ? -4.418 -8.367 -34.656 1 92.44 97 LYS A C 1
ATOM 778 O O . LYS A 1 97 ? -4.477 -8.367 -35.875 1 92.44 97 LYS A O 1
ATOM 783 N N . SER A 1 98 ? -3.305 -8.297 -33.969 1 91.75 98 SER A N 1
ATOM 784 C CA . SER A 1 98 ? -2.025 -8.172 -34.656 1 91.75 98 SER A CA 1
ATOM 785 C C . SER A 1 98 ? -1.633 -9.477 -35.344 1 91.75 98 SER A C 1
ATOM 787 O O . SER A 1 98 ? -1.491 -10.508 -34.688 1 91.75 98 SER A O 1
ATOM 789 N N . LYS A 1 99 ? -1.356 -9.43 -36.562 1 90.88 99 LYS A N 1
ATOM 790 C CA . LYS A 1 99 ? -0.97 -10.594 -37.375 1 90.88 99 LYS A CA 1
ATOM 791 C C . LYS A 1 99 ? 0.432 -11.07 -37 1 90.88 99 LYS A C 1
ATOM 793 O O . LYS A 1 99 ? 0.729 -12.266 -37.062 1 90.88 99 LYS A O 1
ATOM 798 N N . GLN A 1 100 ? 1.256 -10.172 -36.5 1 89.38 100 GLN A N 1
ATOM 799 C CA . GLN A 1 100 ? 2.666 -10.453 -36.25 1 89.38 100 GLN A CA 1
ATOM 800 C C . GLN A 1 100 ? 2.883 -11.008 -34.844 1 89.38 100 GLN A C 1
ATOM 802 O O . GLN A 1 100 ? 3.789 -11.812 -34.625 1 89.38 100 GLN A O 1
ATOM 807 N N . THR A 1 101 ? 1.969 -10.664 -33.906 1 91.81 101 THR A N 1
ATOM 808 C CA . THR A 1 101 ? 2.295 -11.008 -32.531 1 91.81 101 THR A CA 1
ATOM 809 C C . THR A 1 101 ? 1.151 -11.781 -31.859 1 91.81 101 THR A C 1
ATOM 811 O O . THR A 1 101 ? 1.38 -12.625 -31 1 91.81 101 THR A O 1
ATOM 814 N N . GLU A 1 102 ? -0.064 -11.609 -32.344 1 95 102 GLU A N 1
ATOM 815 C CA . GLU A 1 102 ? -1.2 -12.172 -31.625 1 95 102 GLU A CA 1
ATOM 816 C C . GLU A 1 102 ? -1.829 -13.328 -32.406 1 95 102 GLU A C 1
ATOM 818 O O . GLU A 1 102 ? -2.193 -14.352 -31.812 1 95 102 GLU A O 1
ATOM 823 N N . CYS A 1 103 ? -1.913 -13.172 -33.719 1 96.81 103 CYS A N 1
ATOM 824 C CA . CYS A 1 103 ? -2.598 -14.164 -34.531 1 96.81 103 CYS A CA 1
ATOM 825 C C . CYS A 1 103 ? -1.689 -15.344 -34.844 1 96.81 103 CYS A C 1
ATOM 827 O O . CYS A 1 103 ? -1.538 -15.75 -36 1 96.81 103 CYS A O 1
ATOM 829 N N . LEU A 1 104 ? -1.089 -15.891 -33.812 1 97.31 104 LEU A N 1
ATOM 830 C CA . LEU A 1 104 ? -0.189 -17.047 -33.844 1 97.31 104 LEU A CA 1
ATOM 831 C C . LEU A 1 104 ? -0.624 -18.109 -32.875 1 97.31 104 LEU A C 1
ATOM 833 O O . LEU A 1 104 ? -1.591 -17.922 -32.125 1 97.31 104 LEU A O 1
ATOM 837 N N . ASN A 1 105 ? 0 -19.219 -32.906 1 97.62 105 ASN A N 1
ATOM 838 C CA . ASN A 1 105 ? -0.324 -20.312 -32 1 97.62 105 ASN A CA 1
ATOM 839 C C . ASN A 1 105 ? 0.623 -20.344 -30.797 1 97.62 105 ASN A C 1
ATOM 841 O O . ASN A 1 105 ? 1.789 -20.719 -30.938 1 97.62 105 ASN A O 1
ATOM 845 N N . TYR A 1 106 ? 0.114 -19.953 -29.734 1 97.88 106 TYR A N 1
ATOM 846 C CA . TYR A 1 106 ? 0.87 -20.047 -28.484 1 97.88 106 TYR A CA 1
ATOM 847 C C . TYR A 1 106 ? 0.553 -21.344 -27.75 1 97.88 106 TYR A C 1
ATOM 849 O O . TYR A 1 106 ? -0.595 -21.578 -27.359 1 97.88 106 TYR A O 1
ATOM 857 N N . VAL A 1 107 ? 1.504 -22.172 -27.5 1 97.94 107 VAL A N 1
ATOM 858 C CA . VAL A 1 107 ? 1.3 -23.422 -26.797 1 97.94 107 VAL A CA 1
ATOM 859 C C . VAL A 1 107 ? 1.13 -23.156 -25.297 1 97.94 107 VAL A C 1
ATOM 861 O O . VAL A 1 107 ? 2.025 -22.594 -24.656 1 97.94 107 VAL A O 1
ATOM 864 N N . ARG A 1 108 ? -0.003 -23.531 -24.797 1 97.56 108 ARG A N 1
ATOM 865 C CA . ARG A 1 108 ? -0.3 -23.203 -23.406 1 97.56 108 ARG A CA 1
ATOM 866 C C . ARG A 1 108 ? -0.474 -24.453 -22.562 1 97.56 108 ARG A C 1
ATOM 868 O O . ARG A 1 108 ? -0.325 -24.422 -21.328 1 97.56 108 ARG A O 1
ATOM 875 N N . VAL A 1 109 ? -0.779 -25.578 -23.172 1 97.69 109 VAL A N 1
ATOM 876 C CA . VAL A 1 109 ? -0.958 -26.812 -22.438 1 97.69 109 VAL A CA 1
ATOM 877 C C . VAL A 1 109 ? 0.031 -27.859 -22.953 1 97.69 109 VAL A C 1
ATOM 879 O O . VAL A 1 109 ? 0.081 -28.141 -24.141 1 97.69 109 VAL A O 1
ATOM 882 N N . LEU A 1 110 ? 0.769 -28.297 -22.141 1 97.25 110 LEU A N 1
ATOM 883 C CA . LEU A 1 110 ? 1.69 -29.406 -22.328 1 97.25 110 LEU A CA 1
ATOM 884 C C . LEU A 1 110 ? 1.641 -30.359 -21.141 1 97.25 110 LEU A C 1
ATOM 886 O O . LEU A 1 110 ? 2.279 -30.109 -20.109 1 97.25 110 LEU A O 1
ATOM 890 N N . GLN A 1 111 ? 0.893 -31.453 -21.344 1 97 111 GLN A N 1
ATOM 891 C CA . GLN A 1 111 ? 0.669 -32.375 -20.219 1 97 111 GLN A CA 1
ATOM 892 C C . GLN A 1 111 ? 0.893 -33.812 -20.641 1 97 111 GLN A C 1
ATOM 894 O O . GLN A 1 111 ? 0.559 -34.219 -21.766 1 97 111 GLN A O 1
ATOM 899 N N . GLN A 1 112 ? 1.355 -34.562 -19.734 1 95.88 112 GLN A N 1
ATOM 900 C CA . GLN A 1 112 ? 1.555 -35.969 -20 1 95.88 112 GLN A CA 1
ATOM 901 C C . GLN A 1 112 ? 0.244 -36.75 -19.875 1 95.88 112 GLN A C 1
ATOM 903 O O . GLN A 1 112 ? -0.383 -36.75 -18.812 1 95.88 112 GLN A O 1
ATOM 908 N N . LEU A 1 113 ? -0.159 -37.281 -20.938 1 95.25 113 LEU A N 1
ATOM 909 C CA . LEU A 1 113 ? -1.372 -38.062 -20.922 1 95.25 113 LEU A CA 1
ATOM 910 C C . LEU A 1 113 ? -1.063 -39.5 -20.5 1 95.25 113 LEU A C 1
ATOM 912 O O . LEU A 1 113 ? -1.732 -40.062 -19.625 1 95.25 113 LEU A O 1
ATOM 916 N N . ASN A 1 114 ? -0.13 -40.062 -21.109 1 93.44 114 ASN A N 1
ATOM 917 C CA . ASN A 1 114 ? 0.42 -41.375 -20.797 1 93.44 114 ASN A CA 1
ATOM 918 C C . ASN A 1 114 ? 1.867 -41.5 -21.266 1 93.44 114 ASN A C 1
ATOM 920 O O . ASN A 1 114 ? 2.543 -40.5 -21.484 1 93.44 114 ASN A O 1
ATOM 924 N N . ASP A 1 115 ? 2.359 -42.719 -21.328 1 91.25 115 ASP A N 1
ATOM 925 C CA . ASP A 1 115 ? 3.773 -42.906 -21.625 1 91.25 115 ASP A CA 1
ATOM 926 C C . ASP A 1 115 ? 4.059 -42.656 -23.109 1 91.25 115 ASP A C 1
ATOM 928 O O . ASP A 1 115 ? 5.207 -42.438 -23.5 1 91.25 115 ASP A O 1
ATOM 932 N N . THR A 1 116 ? 3.055 -42.5 -23.906 1 93.5 116 THR A N 1
ATOM 933 C CA . THR A 1 116 ? 3.26 -42.438 -25.344 1 93.5 116 THR A CA 1
ATOM 934 C C . THR A 1 116 ? 2.852 -41.062 -25.875 1 93.5 116 THR A C 1
ATOM 936 O O . THR A 1 116 ? 3.326 -40.625 -26.922 1 93.5 116 THR A O 1
ATOM 939 N N . PHE A 1 117 ? 1.946 -40.469 -25.109 1 95.88 117 PHE A N 1
ATOM 940 C CA . PHE A 1 117 ? 1.397 -39.25 -25.672 1 95.88 117 PHE A CA 1
ATOM 941 C C . PHE A 1 117 ? 1.467 -38.125 -24.672 1 95.88 117 PHE A C 1
ATOM 943 O O . PHE A 1 117 ? 1.256 -38.312 -23.469 1 95.88 117 PHE A O 1
ATOM 950 N N . LEU A 1 118 ? 1.722 -36.969 -25.266 1 97.19 118 LEU A N 1
ATOM 951 C CA . LEU A 1 118 ? 1.466 -35.719 -24.547 1 97.19 118 LEU A CA 1
ATOM 952 C C . LEU A 1 118 ? 0.183 -35.062 -25.047 1 97.19 118 LEU A C 1
ATOM 954 O O . LEU A 1 118 ? -0.118 -35.094 -26.25 1 97.19 118 LEU A O 1
ATOM 958 N N . TYR A 1 119 ? -0.593 -34.625 -24.156 1 97.25 119 TYR A N 1
ATOM 959 C CA . TYR A 1 119 ? -1.744 -33.812 -24.5 1 97.25 119 TYR A CA 1
ATOM 960 C C . TYR A 1 119 ? -1.35 -32.344 -24.625 1 97.25 119 TYR A C 1
ATOM 962 O O . TYR A 1 119 ? -0.762 -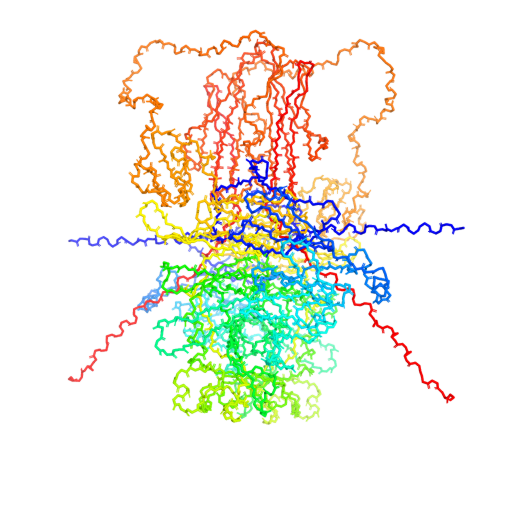31.766 -23.719 1 97.25 119 TYR A O 1
ATOM 970 N N . VAL A 1 120 ? -1.607 -31.688 -25.797 1 97.94 120 VAL A N 1
ATOM 971 C CA . VAL A 1 120 ? -1.135 -30.328 -26.047 1 97.94 120 VAL A CA 1
ATOM 972 C C . VAL A 1 120 ? -2.293 -29.469 -26.531 1 97.94 120 VAL A C 1
ATOM 974 O O . VAL A 1 120 ? -3.178 -29.938 -27.25 1 97.94 120 VAL A O 1
ATOM 977 N N . CYS A 1 121 ? -2.316 -28.219 -26.078 1 98 121 CYS A N 1
ATOM 978 C CA . CYS A 1 121 ? -3.285 -27.25 -26.578 1 98 121 CYS A CA 1
ATOM 979 C C . CYS A 1 121 ? -2.617 -25.906 -26.859 1 98 121 CYS A C 1
ATOM 981 O O . CYS A 1 121 ? -1.643 -25.547 -26.203 1 98 121 CYS A O 1
ATOM 983 N N . GLY A 1 122 ? -3.096 -25.188 -27.844 1 98 122 GLY A N 1
ATOM 984 C CA . GLY A 1 122 ? -2.615 -23.859 -28.203 1 98 122 GLY A CA 1
ATOM 985 C C . GLY A 1 122 ? -3.734 -22.891 -28.516 1 98 122 GLY A C 1
ATOM 986 O O . GLY A 1 122 ? -4.879 -23.297 -28.734 1 98 122 GLY A O 1
ATOM 987 N N . THR A 1 123 ? -3.436 -21.625 -28.5 1 97.19 123 THR A N 1
ATOM 988 C CA . THR A 1 123 ? -4.43 -20.578 -28.719 1 97.19 123 THR A CA 1
ATOM 989 C C . THR A 1 123 ? -4.895 -20.578 -30.172 1 97.19 123 THR A C 1
ATOM 991 O O . THR A 1 123 ? -6.039 -20.219 -30.469 1 97.19 123 THR A O 1
ATOM 994 N N . ASN A 1 124 ? -3.98 -20.844 -31.156 1 96.88 124 ASN A N 1
ATOM 995 C CA . ASN A 1 124 ? -4.293 -21 -32.562 1 96.88 124 ASN A CA 1
ATOM 996 C C . ASN A 1 124 ? -5.012 -19.766 -33.125 1 96.88 124 ASN A C 1
ATOM 998 O O . ASN A 1 124 ? -6.094 -19.891 -33.688 1 96.88 124 ASN A O 1
ATOM 1002 N N . ALA A 1 125 ? -4.48 -18.625 -32.969 1 96.88 125 ALA A N 1
ATOM 1003 C CA . ALA A 1 125 ? -5.031 -17.359 -33.438 1 96.88 125 ALA A CA 1
ATOM 1004 C C . ALA A 1 125 ? -6.418 -17.109 -32.844 1 96.88 125 ALA A C 1
ATOM 1006 O O . ALA A 1 125 ? -7.367 -16.844 -33.594 1 96.88 125 ALA A O 1
ATOM 1007 N N . PHE A 1 126 ? -6.57 -17.297 -31.641 1 96.25 126 PHE A N 1
ATOM 1008 C CA . PHE A 1 126 ? -7.758 -17 -30.844 1 96.25 126 PHE A CA 1
ATOM 1009 C C . PHE A 1 126 ? -8.844 -18.031 -31.094 1 96.25 126 PHE A C 1
ATOM 1011 O O . PHE A 1 126 ? -10.031 -17.75 -30.922 1 96.25 126 PHE A O 1
ATOM 1018 N N . GLN A 1 127 ? -8.531 -19.172 -31.578 1 95.44 127 GLN A N 1
ATOM 1019 C CA . GLN A 1 127 ? -9.375 -20.359 -31.719 1 95.44 127 GLN A CA 1
ATOM 1020 C C . GLN A 1 127 ? -8.68 -21.594 -31.156 1 95.44 127 GLN A C 1
ATOM 1022 O O . GLN A 1 127 ? -8.203 -22.438 -31.906 1 95.44 127 GLN A O 1
ATOM 1027 N N . PRO A 1 128 ? -8.773 -21.75 -29.891 1 96.94 128 PRO A N 1
ATOM 1028 C CA . PRO A 1 128 ? -7.957 -22.766 -29.234 1 96.94 128 PRO A CA 1
ATOM 1029 C C . PRO A 1 128 ? -8.211 -24.172 -29.781 1 96.94 128 PRO A C 1
ATOM 1031 O O . PRO A 1 128 ? -9.359 -24.531 -30.047 1 96.94 128 PRO A O 1
ATOM 1034 N N . VAL A 1 129 ? -7.129 -24.906 -29.922 1 97.31 129 VAL A N 1
ATOM 1035 C CA . VAL A 1 129 ? -7.176 -26.266 -30.422 1 97.31 129 VAL A CA 1
ATOM 1036 C C . VAL A 1 129 ? -6.277 -27.172 -29.578 1 97.31 129 VAL A C 1
ATOM 1038 O O . VAL A 1 129 ? -5.258 -26.719 -29.062 1 97.31 129 VAL A O 1
ATOM 1041 N N . CYS A 1 130 ? -6.707 -28.391 -29.422 1 97.56 130 CYS A N 1
ATOM 1042 C CA . CYS A 1 130 ? -5.91 -29.375 -28.719 1 97.56 130 CYS A CA 1
ATOM 1043 C C . CYS A 1 130 ? -5.562 -30.562 -29.625 1 97.56 130 CYS A C 1
ATOM 1045 O O . CYS A 1 130 ? -6.234 -30.781 -30.625 1 97.56 130 CYS A O 1
ATOM 1047 N N . ASP A 1 131 ? -4.496 -31.141 -29.297 1 97.5 131 ASP A N 1
ATOM 1048 C CA . ASP A 1 131 ? -4.02 -32.281 -30.078 1 97.5 131 ASP A CA 1
ATOM 1049 C C . ASP A 1 131 ? -3.209 -33.25 -29.203 1 97.5 131 ASP A C 1
ATOM 1051 O O . ASP A 1 131 ? -3.127 -33.062 -27.984 1 97.5 131 ASP A O 1
ATOM 1055 N N . TYR A 1 132 ? -2.77 -34.344 -29.828 1 97.19 132 TYR A N 1
ATOM 1056 C CA . TYR A 1 132 ? -1.944 -35.344 -29.172 1 97.19 132 TYR A CA 1
ATOM 1057 C C . TYR A 1 132 ? -0.582 -35.438 -29.844 1 97.19 132 TYR A C 1
ATOM 1059 O O . TYR A 1 132 ? -0.497 -35.625 -31.062 1 97.19 132 TYR A O 1
ATOM 1067 N N . LEU A 1 133 ? 0.44 -35.312 -29.078 1 97.75 133 LEU A N 1
ATOM 1068 C CA . LEU A 1 133 ? 1.805 -35.438 -29.578 1 97.75 133 LEU A CA 1
ATOM 1069 C C . LEU A 1 133 ? 2.371 -36.812 -29.266 1 97.75 133 LEU A C 1
ATOM 1071 O O . LEU A 1 133 ? 2.502 -37.188 -28.094 1 97.75 133 LEU A O 1
ATOM 1075 N N . ASN A 1 134 ? 2.664 -37.531 -30.266 1 97.12 134 ASN A N 1
ATOM 1076 C CA . ASN A 1 134 ? 3.277 -38.844 -30.094 1 97.12 134 ASN A CA 1
ATOM 1077 C C . ASN A 1 134 ? 4.754 -38.719 -29.719 1 97.12 134 ASN A C 1
ATOM 1079 O O . ASN A 1 134 ? 5.535 -38.094 -30.453 1 97.12 134 ASN A O 1
ATOM 1083 N N . LEU A 1 135 ? 5.168 -39.375 -28.688 1 95.25 135 LEU A N 1
ATOM 1084 C CA . LEU A 1 135 ? 6.508 -39.188 -28.141 1 95.25 135 LEU A CA 1
ATOM 1085 C C . LEU A 1 135 ? 7.531 -40 -28.906 1 95.25 135 LEU A C 1
ATOM 1087 O O . LEU A 1 135 ? 8.727 -39.719 -28.875 1 95.25 135 LEU A O 1
ATOM 1091 N N . LEU A 1 136 ? 7.137 -40.969 -29.562 1 92.5 136 LEU A N 1
ATOM 1092 C CA . LEU A 1 136 ? 8.055 -41.812 -30.344 1 92.5 136 LEU A CA 1
ATOM 1093 C C . LEU A 1 136 ? 8.383 -41.125 -31.672 1 92.5 136 LEU A C 1
ATOM 1095 O O . LEU A 1 136 ? 9.555 -40.938 -32 1 92.5 136 LEU A O 1
ATOM 1099 N N . SER A 1 137 ? 7.395 -40.75 -32.406 1 94.75 137 SER A N 1
ATOM 1100 C CA . SER A 1 137 ? 7.594 -40.094 -33.688 1 94.75 137 SER A CA 1
ATOM 1101 C C . SER A 1 137 ? 7.719 -38.562 -33.562 1 94.75 137 SER A C 1
ATOM 1103 O O . SER A 1 137 ? 8.195 -37.875 -34.469 1 94.75 137 SER A O 1
ATOM 1105 N N . PHE A 1 138 ? 7.305 -38.062 -32.406 1 96.94 138 PHE A N 1
ATOM 1106 C CA . PHE A 1 138 ? 7.27 -36.656 -32.094 1 96.94 138 PHE A CA 1
ATOM 1107 C C . PHE A 1 138 ? 6.492 -35.875 -33.125 1 96.94 138 PHE A C 1
ATOM 1109 O O . PHE A 1 138 ? 6.996 -34.875 -33.688 1 96.94 138 PHE A O 1
ATOM 1116 N N . GLU A 1 139 ? 5.367 -36.375 -33.469 1 96.44 139 GLU A N 1
ATOM 1117 C CA . GLU A 1 139 ? 4.453 -35.75 -34.438 1 96.44 139 GLU A CA 1
ATOM 1118 C C . GLU A 1 139 ? 3.062 -35.562 -33.844 1 96.44 139 GLU A C 1
ATOM 1120 O O . GLU A 1 139 ? 2.625 -36.375 -33 1 96.44 139 GLU A O 1
ATOM 1125 N N . LEU A 1 140 ? 2.521 -34.562 -34.281 1 96.75 140 LEU A N 1
ATOM 1126 C CA . LEU A 1 140 ? 1.15 -34.312 -33.875 1 96.75 140 LEU A CA 1
ATOM 1127 C C . LEU A 1 140 ? 0.174 -35.219 -34.594 1 96.75 140 LEU A C 1
ATOM 1129 O O . LEU A 1 140 ? 0.362 -35.531 -35.75 1 96.75 140 LEU A O 1
ATOM 1133 N N . GLY A 1 141 ? -0.856 -35.625 -33.906 1 92.62 141 GLY A N 1
ATOM 1134 C CA . GLY A 1 141 ? -1.834 -36.531 -34.469 1 92.62 141 GLY A CA 1
ATOM 1135 C C . GLY A 1 141 ? -2.756 -35.875 -35.5 1 92.62 141 GLY A C 1
ATOM 1136 O O . GLY A 1 141 ? -3.363 -36.562 -36.312 1 92.62 141 GLY A O 1
ATOM 1137 N N . GLY A 1 142 ? -2.967 -34.594 -35.375 1 87.56 142 GLY A N 1
ATOM 1138 C CA . GLY A 1 142 ? -3.818 -33.875 -36.312 1 87.56 142 GLY A CA 1
ATOM 1139 C C . GLY A 1 142 ? -5.293 -33.969 -35.969 1 87.56 142 GLY A C 1
ATOM 1140 O O . GLY A 1 142 ? -6.148 -33.844 -36.844 1 87.56 142 GLY A O 1
ATOM 1141 N N . ARG A 1 143 ? -5.668 -34.25 -34.812 1 86.75 143 ARG A N 1
ATOM 1142 C CA . ARG A 1 143 ? -7.062 -34.375 -34.406 1 86.75 143 ARG A CA 1
ATOM 1143 C C . ARG A 1 143 ? -7.73 -33 -34.312 1 86.75 143 ARG A C 1
ATOM 1145 O O . ARG A 1 143 ? -8.922 -32.875 -34.594 1 86.75 143 ARG A O 1
ATOM 1152 N N . ASN A 1 144 ? -7.055 -32.031 -33.938 1 86.75 144 ASN A N 1
ATOM 1153 C CA . ASN A 1 144 ? -7.535 -30.656 -33.844 1 86.75 144 ASN A CA 1
ATOM 1154 C C . ASN A 1 144 ? -8.82 -30.562 -33.031 1 86.75 144 ASN A C 1
ATOM 1156 O O . ASN A 1 144 ? -9.828 -30.031 -33.5 1 86.75 144 ASN A O 1
ATOM 1160 N N . GLU A 1 145 ? -8.789 -31.047 -31.859 1 93.56 145 GLU A N 1
ATOM 1161 C CA . GLU A 1 145 ? -9.945 -30.984 -30.969 1 93.56 145 GLU A CA 1
ATOM 1162 C C . GLU A 1 145 ? -10.211 -29.562 -30.5 1 93.56 145 GLU A C 1
ATOM 1164 O O . GLU A 1 145 ? -9.273 -28.781 -30.312 1 93.56 145 GLU A O 1
ATOM 1169 N N . ASP A 1 146 ? -11.5 -29.312 -30.344 1 94.12 146 ASP A N 1
ATOM 1170 C CA . ASP A 1 146 ? -11.859 -28 -29.828 1 94.12 146 ASP A CA 1
ATOM 1171 C C . ASP A 1 146 ? -11.219 -27.766 -28.469 1 94.12 146 ASP A C 1
ATOM 1173 O O . ASP A 1 146 ? -11.336 -28.578 -27.562 1 94.12 146 ASP A O 1
ATOM 1177 N N . GLY A 1 147 ? -10.508 -26.625 -28.312 1 96 147 GLY A N 1
ATOM 1178 C CA . GLY A 1 147 ? -9.781 -26.312 -27.094 1 96 147 GLY A CA 1
ATOM 1179 C C . GLY A 1 147 ? -10.555 -25.422 -26.141 1 96 147 GLY A C 1
ATOM 1180 O O . GLY A 1 147 ? -10.008 -24.938 -25.141 1 96 147 GLY A O 1
ATOM 1181 N N . LYS A 1 148 ? -11.883 -25.234 -26.406 1 94.56 148 LYS A N 1
ATOM 1182 C CA . LYS A 1 148 ? -12.719 -24.406 -25.562 1 94.56 148 LYS A CA 1
ATOM 1183 C C . LYS A 1 148 ? -12.758 -24.938 -24.141 1 94.56 148 LYS A C 1
ATOM 1185 O O . LYS A 1 148 ? -13.039 -26.109 -23.906 1 94.56 148 LYS A O 1
ATOM 1190 N N . GLY A 1 149 ? -12.398 -24.078 -23.172 1 94.94 149 GLY A N 1
ATOM 1191 C CA . GLY A 1 149 ? -12.406 -24.453 -21.766 1 94.94 149 GLY A CA 1
ATOM 1192 C C . GLY A 1 149 ? -11.141 -25.188 -21.344 1 94.94 149 GLY A C 1
ATOM 1193 O O . GLY A 1 149 ? -10.969 -25.5 -20.172 1 94.94 149 GLY A O 1
ATOM 1194 N N . ARG A 1 150 ? -10.281 -25.438 -22.281 1 96.19 150 ARG A N 1
ATOM 1195 C CA . ARG A 1 150 ? -9.047 -26.172 -22 1 96.19 150 ARG A CA 1
ATOM 1196 C C . ARG A 1 150 ? -7.832 -25.25 -22.141 1 96.19 150 ARG A C 1
ATOM 1198 O O . ARG A 1 150 ? -6.844 -25.422 -21.422 1 96.19 150 ARG A O 1
ATOM 1205 N N . CYS A 1 151 ? -7.984 -24.438 -23.016 1 95.62 151 CYS A N 1
ATOM 1206 C CA . CYS A 1 151 ? -6.941 -23.469 -23.359 1 95.62 151 CYS A CA 1
ATOM 1207 C C . CYS A 1 151 ? -7.527 -22.078 -23.594 1 95.62 151 CYS A C 1
ATOM 1209 O O . CYS A 1 151 ? -8.672 -21.953 -24.047 1 95.62 151 CYS A O 1
ATOM 1211 N N . PRO A 1 152 ? -6.766 -21.047 -23.25 1 96.75 152 PRO A N 1
ATOM 1212 C CA . PRO A 1 152 ? -7.297 -19.703 -23.453 1 96.75 152 PRO A CA 1
ATOM 1213 C C . PRO A 1 152 ? -7.371 -19.312 -24.922 1 96.75 152 PRO A C 1
ATOM 1215 O O . PRO A 1 152 ? -6.609 -19.828 -25.75 1 96.75 152 PRO A O 1
ATOM 1218 N N . PHE A 1 153 ? -8.25 -18.375 -25.234 1 96.5 153 PHE A N 1
ATOM 1219 C CA . PHE A 1 153 ? -8.375 -17.828 -26.578 1 96.5 153 PHE A CA 1
ATOM 1220 C C . PHE A 1 153 ? -7.262 -16.828 -26.859 1 96.5 153 PHE A C 1
ATOM 1222 O O . PHE A 1 153 ? -6.617 -16.891 -27.922 1 96.5 153 PHE A O 1
ATOM 1229 N N . ASP A 1 154 ? -7.062 -16.031 -25.875 1 95.62 154 ASP A N 1
ATOM 1230 C CA . ASP A 1 154 ? -6.074 -14.953 -25.938 1 95.62 154 ASP A CA 1
ATOM 1231 C C . ASP A 1 154 ? -4.789 -15.352 -25.219 1 95.62 154 ASP A C 1
ATOM 1233 O O . ASP A 1 154 ? -4.82 -15.758 -24.047 1 95.62 154 ASP A O 1
ATOM 1237 N N . PRO A 1 155 ? -3.672 -15.156 -25.953 1 94.69 155 PRO A N 1
ATOM 1238 C CA . PRO A 1 155 ? -2.402 -15.5 -25.297 1 94.69 155 PRO A CA 1
ATOM 1239 C C . PRO A 1 155 ? -2.141 -14.68 -24.031 1 94.69 155 PRO A C 1
ATOM 1241 O O . PRO A 1 155 ? -1.341 -15.086 -23.188 1 94.69 155 PRO A O 1
ATOM 1244 N N . ALA A 1 156 ? -2.803 -13.625 -23.812 1 93.88 156 ALA A N 1
ATOM 1245 C CA . ALA A 1 156 ? -2.58 -12.758 -22.672 1 93.88 156 ALA A CA 1
ATOM 1246 C C . ALA A 1 156 ? -3.498 -13.141 -21.5 1 93.88 156 ALA A C 1
ATOM 1248 O O . ALA A 1 156 ? -3.309 -12.68 -20.375 1 93.88 156 ALA A O 1
ATOM 1249 N N . GLN A 1 157 ? -4.391 -14.016 -21.734 1 95.06 157 GLN A N 1
ATOM 1250 C CA . GLN A 1 157 ? -5.324 -14.422 -20.688 1 95.06 157 GLN A CA 1
ATOM 1251 C C . GLN A 1 157 ? -4.672 -15.398 -19.719 1 95.06 157 GLN A C 1
ATOM 1253 O O . GLN A 1 157 ? -3.816 -16.188 -20.109 1 95.06 157 GLN A O 1
ATOM 1258 N N . SER A 1 158 ? -5.109 -15.273 -18.484 1 95.44 158 SER A N 1
ATOM 1259 C CA . SER A 1 158 ? -4.594 -16.188 -17.469 1 95.44 158 SER A CA 1
ATOM 1260 C C . SER A 1 158 ? -5.156 -17.594 -17.656 1 95.44 158 SER A C 1
ATOM 1262 O O . SER A 1 158 ? -6.258 -17.766 -18.188 1 95.44 158 SER A O 1
ATOM 1264 N N . TYR A 1 159 ? -4.348 -18.531 -17.25 1 96.69 159 TYR A N 1
ATOM 1265 C CA . TYR A 1 159 ? -4.754 -19.922 -17.406 1 96.69 159 TYR A CA 1
ATOM 1266 C C . TYR A 1 159 ? -3.939 -20.828 -16.484 1 96.69 159 TYR A C 1
ATOM 1268 O O . TYR A 1 159 ? -2.896 -20.422 -15.961 1 96.69 159 TYR A O 1
ATOM 1276 N N . THR A 1 160 ? -4.445 -22 -16.219 1 97.81 160 THR A N 1
ATOM 1277 C CA . THR A 1 160 ? -3.736 -23.078 -15.539 1 97.81 160 THR A CA 1
ATOM 1278 C C . THR A 1 160 ? -4.348 -24.438 -15.883 1 97.81 160 THR A C 1
ATOM 1280 O O . THR A 1 160 ? -5.5 -24.5 -16.328 1 97.81 160 THR A O 1
ATOM 1283 N N . SER A 1 161 ? -3.564 -25.438 -15.859 1 97.5 161 SER A N 1
ATOM 1284 C CA . SER A 1 161 ? -4.098 -26.781 -16.141 1 97.5 161 SER A CA 1
ATOM 1285 C C . SER A 1 161 ? -3.25 -27.859 -15.477 1 97.5 161 SER A C 1
ATOM 1287 O O . SER A 1 161 ? -2.076 -27.641 -15.172 1 97.5 161 SER A O 1
ATOM 1289 N N . VAL A 1 162 ? -3.898 -28.969 -15.25 1 97.56 162 VAL A N 1
ATOM 1290 C CA . VAL A 1 162 ? -3.217 -30.141 -14.695 1 97.56 162 VAL A CA 1
ATOM 1291 C C . VAL A 1 162 ? -3.889 -31.422 -15.195 1 97.56 162 VAL A C 1
ATOM 1293 O O . VAL A 1 162 ? -5.113 -31.469 -15.336 1 97.56 162 VAL A O 1
ATOM 1296 N N . MET A 1 163 ? -3.08 -32.344 -15.617 1 97.12 163 MET A N 1
ATOM 1297 C CA . MET A 1 163 ? -3.578 -33.656 -16.047 1 97.12 163 MET A CA 1
ATOM 1298 C C . MET A 1 163 ? -3.607 -34.625 -14.883 1 97.12 163 MET A C 1
ATOM 1300 O O . MET A 1 163 ? -2.59 -34.875 -14.227 1 97.12 163 MET A O 1
ATOM 1304 N N . VAL A 1 164 ? -4.758 -35.219 -14.609 1 96.75 164 VAL A N 1
ATOM 1305 C CA . VAL A 1 164 ? -4.918 -36.188 -13.523 1 96.75 164 VAL A CA 1
ATOM 1306 C C . VAL A 1 164 ? -5.555 -37.469 -14.062 1 96.75 164 VAL A C 1
ATOM 1308 O O . VAL A 1 164 ? -6.75 -37.469 -14.375 1 96.75 164 VAL A O 1
ATOM 1311 N N . ASP A 1 165 ? -4.812 -38.5 -14.133 1 94.38 165 ASP A N 1
ATOM 1312 C CA . ASP A 1 165 ? -5.258 -39.844 -14.57 1 94.38 165 ASP A CA 1
ATOM 1313 C C . ASP A 1 165 ? -5.965 -39.75 -15.922 1 94.38 165 ASP A C 1
ATOM 1315 O O . ASP A 1 165 ? -7.055 -40.312 -16.094 1 94.38 165 ASP A O 1
ATOM 1319 N N . GLY A 1 166 ? -5.465 -38.969 -16.766 1 93.94 166 GLY A N 1
ATOM 1320 C CA . GLY A 1 166 ? -5.926 -38.938 -18.141 1 93.94 166 GLY A CA 1
ATOM 1321 C C . GLY A 1 166 ? -6.984 -37.875 -18.391 1 93.94 166 GLY A C 1
ATOM 1322 O O . GLY A 1 166 ? -7.445 -37.688 -19.516 1 93.94 166 GLY A O 1
ATOM 1323 N N . GLU A 1 167 ? -7.359 -37.188 -17.391 1 95.88 167 GLU A N 1
ATOM 1324 C CA . GLU A 1 167 ? -8.336 -36.094 -17.547 1 95.88 167 GLU A CA 1
ATOM 1325 C C . GLU A 1 167 ? -7.703 -34.75 -17.281 1 95.88 167 GLU A C 1
ATOM 1327 O O . GLU A 1 167 ? -6.969 -34.562 -16.312 1 95.88 167 GLU A O 1
ATOM 1332 N N . LEU A 1 168 ? -8.016 -33.781 -18.141 1 97 168 LEU A N 1
ATOM 1333 C CA . LEU A 1 168 ? -7.434 -32.469 -18 1 97 168 LEU A CA 1
ATOM 1334 C C . LEU A 1 168 ? -8.336 -31.562 -17.172 1 97 168 LEU A C 1
ATOM 1336 O O . LEU A 1 168 ? -9.531 -31.438 -17.453 1 97 168 LEU A O 1
ATOM 1340 N N . TYR A 1 169 ? -7.816 -31.078 -16.094 1 98.25 169 TYR A N 1
ATOM 1341 C CA . TYR A 1 169 ? -8.445 -30.016 -15.32 1 98.25 169 TYR A CA 1
ATOM 1342 C C . TYR A 1 169 ? -7.863 -28.656 -15.688 1 98.25 169 TYR A C 1
ATOM 1344 O O . TYR A 1 169 ? -6.645 -28.469 -15.672 1 98.25 169 TYR A O 1
ATOM 1352 N N . ALA A 1 170 ? -8.766 -27.688 -16.031 1 98.25 170 ALA A N 1
ATOM 1353 C CA . ALA A 1 170 ? -8.242 -26.391 -16.5 1 98.25 170 ALA A CA 1
ATOM 1354 C C . ALA A 1 170 ? -9.055 -25.234 -15.922 1 98.25 170 ALA A C 1
ATOM 1356 O O . ALA A 1 170 ? -10.258 -25.375 -15.68 1 98.25 170 ALA A O 1
ATOM 1357 N N . GLY A 1 171 ? -8.391 -24.188 -15.531 1 98.25 171 GLY A N 1
ATOM 1358 C CA . GLY A 1 171 ? -8.984 -22.875 -15.266 1 98.25 171 GLY A CA 1
ATOM 1359 C C . GLY A 1 171 ? -8.656 -21.844 -16.328 1 98.25 171 GLY A C 1
ATOM 1360 O O . GLY A 1 171 ? -7.484 -21.547 -16.562 1 98.25 171 GLY A O 1
ATOM 1361 N N . THR A 1 172 ? -9.562 -21.391 -17.031 1 97.44 172 THR A N 1
ATOM 1362 C CA . THR A 1 172 ? -9.391 -20.453 -18.141 1 97.44 172 THR A CA 1
ATOM 1363 C C . THR A 1 172 ? -10.719 -19.781 -18.5 1 97.44 172 THR A C 1
ATOM 1365 O O . THR A 1 172 ? -11.664 -19.828 -17.703 1 97.44 172 THR A O 1
ATOM 1368 N N . SER A 1 173 ? -10.734 -19.141 -19.656 1 95.19 173 SER A N 1
ATOM 1369 C CA . SER A 1 173 ? -11.961 -18.5 -20.125 1 95.19 173 SER A CA 1
ATOM 1370 C C . SER A 1 173 ? -12.656 -19.375 -21.172 1 95.19 173 SER A C 1
ATOM 1372 O O . SER A 1 173 ? -12 -20 -22.016 1 95.19 173 SER A O 1
ATOM 1374 N N . TYR A 1 174 ? -14.008 -19.312 -21.172 1 94.56 174 TYR A N 1
ATOM 1375 C CA . TYR A 1 174 ? -14.805 -20.156 -22.062 1 94.56 174 TYR A CA 1
ATOM 1376 C C . TYR A 1 174 ? -15.156 -19.406 -23.344 1 94.56 174 TYR A C 1
ATOM 1378 O O . TYR A 1 174 ? -15.742 -19.984 -24.266 1 94.56 174 TYR A O 1
ATOM 1386 N N . ASN A 1 175 ? -14.773 -18.156 -23.375 1 92.38 175 ASN A N 1
ATOM 1387 C CA . ASN A 1 175 ? -15.102 -17.406 -24.578 1 92.38 175 ASN A CA 1
ATOM 1388 C C . ASN A 1 175 ? -13.961 -16.484 -24.984 1 92.38 175 ASN A C 1
ATOM 1390 O O . ASN A 1 175 ? -12.984 -16.328 -24.25 1 92.38 175 ASN A O 1
ATOM 1394 N N . PHE A 1 176 ? -14.133 -15.891 -26.078 1 89.88 176 PHE A N 1
ATOM 1395 C CA . PHE A 1 176 ? -13.117 -15.07 -26.734 1 89.88 176 PHE A CA 1
ATOM 1396 C C . PHE A 1 176 ? -12.852 -13.805 -25.922 1 89.88 176 PHE A C 1
ATOM 1398 O O . PHE A 1 176 ? -11.703 -13.383 -25.797 1 89.88 176 PHE A O 1
ATOM 1405 N N . LEU A 1 177 ? -13.828 -13.234 -25.328 1 90.44 177 LEU A N 1
ATOM 1406 C CA . LEU A 1 177 ? -13.727 -11.961 -24.625 1 90.44 177 LEU A CA 1
ATOM 1407 C C . LEU A 1 177 ? -13.125 -12.141 -23.234 1 90.44 177 LEU A C 1
ATOM 1409 O O . LEU A 1 177 ? -12.719 -11.172 -22.594 1 90.44 177 LEU A O 1
ATOM 1413 N N . GLY A 1 178 ? -13.117 -13.336 -22.859 1 91.75 178 GLY A N 1
ATOM 1414 C CA . GLY A 1 178 ? -12.578 -13.594 -21.531 1 91.75 178 GLY A CA 1
ATOM 1415 C C . GLY A 1 178 ? -13.57 -13.289 -20.422 1 91.75 178 GLY A C 1
ATOM 1416 O O . GLY A 1 178 ? -13.188 -13.211 -19.25 1 91.75 178 GLY A O 1
ATOM 1417 N N . SER A 1 179 ? -14.836 -13.133 -20.641 1 92.94 179 SER A N 1
ATOM 1418 C CA . SER A 1 179 ? -15.844 -12.703 -19.672 1 92.94 179 SER A CA 1
ATOM 1419 C C . SER A 1 179 ? -16.453 -13.898 -18.953 1 92.94 179 SER A C 1
ATOM 1421 O O . SER A 1 179 ? -17.172 -13.727 -17.969 1 92.94 179 SER A O 1
ATOM 1423 N N . GLU A 1 180 ? -16.141 -15.086 -19.438 1 95.75 180 GLU A N 1
ATOM 1424 C CA . GLU A 1 180 ? -16.703 -16.281 -18.812 1 95.75 180 GLU A CA 1
ATOM 1425 C C . GLU A 1 180 ? -15.609 -17.203 -18.297 1 95.75 180 GLU A C 1
ATOM 1427 O O . GLU A 1 180 ? -15.328 -18.25 -18.891 1 95.75 180 GLU A O 1
ATOM 1432 N N . PRO A 1 181 ? -15.133 -16.844 -17.156 1 97.38 181 PRO A N 1
ATOM 1433 C CA . PRO A 1 181 ? -14.141 -17.75 -16.562 1 97.38 181 PRO A CA 1
ATOM 1434 C C . PRO A 1 181 ? -14.734 -19.062 -16.078 1 97.38 181 PRO A C 1
ATOM 1436 O O . PRO A 1 181 ? -15.867 -19.094 -15.594 1 97.38 181 PRO A O 1
ATOM 1439 N N . ILE A 1 182 ? -13.938 -20.172 -16.203 1 97.44 182 ILE A N 1
ATOM 1440 C CA . ILE A 1 182 ? -14.453 -21.469 -15.805 1 97.44 182 ILE A CA 1
ATOM 1441 C C . ILE A 1 182 ? -13.32 -22.328 -15.25 1 97.44 182 ILE A C 1
ATOM 1443 O O . ILE A 1 182 ? -12.156 -22.141 -15.602 1 97.44 182 ILE A O 1
ATOM 1447 N N . ILE A 1 183 ? -13.617 -23.156 -14.375 1 98.5 183 ILE A N 1
ATOM 1448 C CA . ILE A 1 183 ? -12.852 -24.344 -14.016 1 98.5 183 ILE A CA 1
ATOM 1449 C C . ILE A 1 183 ? -13.531 -25.594 -14.578 1 98.5 183 ILE A C 1
ATOM 1451 O O . ILE A 1 183 ? -14.688 -25.875 -14.258 1 98.5 183 ILE A O 1
ATOM 1455 N N . PHE A 1 184 ? -12.758 -26.297 -15.391 1 97.94 184 PHE A N 1
ATOM 1456 C CA . PHE A 1 184 ? -13.398 -27.297 -16.234 1 97.94 184 PHE A CA 1
ATOM 1457 C C . PHE A 1 184 ? -12.602 -28.594 -16.234 1 97.94 184 PHE A C 1
ATOM 1459 O O . PHE A 1 184 ? -11.367 -28.578 -16.25 1 97.94 184 PHE A O 1
ATOM 1466 N N . ARG A 1 185 ? -13.328 -29.688 -16.094 1 97.62 185 ARG A N 1
ATOM 1467 C CA . ARG A 1 185 ? -12.766 -31.016 -16.281 1 97.62 185 ARG A CA 1
ATOM 1468 C C . ARG A 1 185 ? -13.195 -31.594 -17.625 1 97.62 185 ARG A C 1
ATOM 1470 O O . ARG A 1 185 ? -14.398 -31.734 -17.891 1 97.62 185 ARG A O 1
ATOM 1477 N N . ASN A 1 186 ? -12.242 -31.828 -18.406 1 92.38 186 ASN A N 1
ATOM 1478 C CA . ASN A 1 186 ? -12.516 -32.469 -19.688 1 92.38 186 ASN A CA 1
ATOM 1479 C C . ASN A 1 186 ? -12.539 -34 -19.562 1 92.38 186 ASN A C 1
ATOM 1481 O O . ASN A 1 186 ? -11.484 -34.625 -19.562 1 92.38 186 ASN A O 1
ATOM 1485 N N . SER A 1 187 ? -13.727 -34.531 -19.453 1 89.19 187 SER A N 1
ATOM 1486 C CA . SER A 1 187 ? -13.938 -35.969 -19.328 1 89.19 187 SER A CA 1
ATOM 1487 C C . SER A 1 187 ? -14.977 -36.469 -20.328 1 89.19 187 SER A C 1
ATOM 1489 O O . SER A 1 187 ? -15.93 -35.75 -20.656 1 89.19 187 SER A O 1
ATOM 1491 N N . GLN A 1 188 ? -14.734 -37.625 -20.828 1 84 188 GLN A N 1
ATOM 1492 C CA . GLN A 1 188 ? -15.703 -38.188 -21.75 1 84 188 GLN A CA 1
ATOM 1493 C C . GLN A 1 188 ? -16.984 -38.594 -21.016 1 84 188 GLN A C 1
ATOM 1495 O O . GLN A 1 188 ? -18.078 -38.469 -21.547 1 84 188 GLN A O 1
ATOM 1500 N N . GLN A 1 189 ? -16.812 -39 -19.812 1 83.75 189 GLN A N 1
ATOM 1501 C CA . GLN A 1 189 ? -17.938 -39.562 -19.062 1 83.75 189 GLN A CA 1
ATOM 1502 C C . GLN A 1 189 ? -18.672 -38.5 -18.266 1 83.75 189 GLN A C 1
ATOM 1504 O O . GLN A 1 189 ? -19.906 -38.469 -18.25 1 83.75 189 GLN A O 1
ATOM 1509 N N . SER A 1 190 ? -17.891 -37.625 -17.656 1 89.75 190 SER A N 1
ATOM 1510 C CA . SER A 1 190 ? -18.516 -36.656 -16.75 1 89.75 190 SER A CA 1
ATOM 1511 C C . SER A 1 190 ? -17.828 -35.312 -16.828 1 89.75 190 SER A C 1
ATOM 1513 O O . SER A 1 190 ? -17.109 -34.938 -15.898 1 89.75 190 SER A O 1
ATOM 1515 N N . PRO A 1 191 ? -18.141 -34.594 -17.906 1 94.25 191 PRO A N 1
ATOM 1516 C CA . PRO A 1 191 ? -17.594 -33.25 -17.953 1 94.25 191 PRO A CA 1
ATOM 1517 C C . PRO A 1 191 ? -18.234 -32.312 -16.922 1 94.25 191 PRO A C 1
ATOM 1519 O O . PRO A 1 191 ? -19.469 -32.25 -16.812 1 94.25 191 PRO A O 1
ATOM 1522 N N . LEU A 1 192 ? -17.391 -31.688 -16.078 1 97.69 192 LEU A N 1
ATOM 1523 C CA . LEU A 1 192 ? -17.891 -30.797 -15.031 1 97.69 192 LEU A CA 1
ATOM 1524 C C . LEU A 1 192 ? -17.281 -29.406 -15.172 1 97.69 192 LEU A C 1
ATOM 1526 O O . LEU A 1 192 ? -16.109 -29.266 -15.516 1 97.69 192 LEU A O 1
ATOM 1530 N N . ARG A 1 193 ? -18.078 -28.359 -14.914 1 96.94 193 ARG A N 1
ATOM 1531 C CA . ARG A 1 193 ? -17.594 -26.984 -14.945 1 96.94 193 ARG A CA 1
ATOM 1532 C C . ARG A 1 193 ? -18.219 -26.141 -13.828 1 96.94 193 ARG A C 1
ATOM 1534 O O . ARG A 1 193 ? -19.203 -26.578 -13.211 1 96.94 193 ARG A O 1
ATOM 1541 N N . THR A 1 194 ? -17.688 -25.031 -13.555 1 97.81 194 THR A N 1
ATOM 1542 C CA . THR A 1 194 ? -18.266 -24.109 -12.594 1 97.81 194 THR A CA 1
ATOM 1543 C C . THR A 1 194 ? -19.5 -23.422 -13.172 1 97.81 194 THR A C 1
ATOM 1545 O O . THR A 1 194 ? -19.656 -23.344 -14.391 1 97.81 194 THR A O 1
ATOM 1548 N N . GLU A 1 195 ? -20.281 -22.891 -12.289 1 94.25 195 GLU A N 1
ATOM 1549 C CA . GLU A 1 195 ? -21.406 -22.062 -12.695 1 94.25 195 GLU A CA 1
ATOM 1550 C C . GLU A 1 195 ? -20.953 -20.672 -13.109 1 94.25 195 GLU A C 1
ATOM 1552 O O . GLU A 1 195 ? -20 -20.141 -12.547 1 94.25 195 GLU A O 1
ATOM 1557 N N . TYR A 1 196 ? -21.703 -20.203 -14.148 1 93.19 196 TYR A N 1
ATOM 1558 C CA . TYR A 1 196 ? -21.391 -18.828 -14.562 1 93.19 196 TYR A CA 1
ATOM 1559 C C . TYR A 1 196 ? -22.109 -17.828 -13.664 1 93.19 196 TYR A C 1
ATOM 1561 O O . TYR A 1 196 ? -23.172 -17.312 -14.016 1 93.19 196 TYR A O 1
ATOM 1569 N N . ALA A 1 197 ? -21.484 -17.594 -12.57 1 94.81 197 ALA A N 1
ATOM 1570 C CA . ALA A 1 197 ? -22.031 -16.672 -11.57 1 94.81 197 ALA A CA 1
ATOM 1571 C C . ALA A 1 197 ? -20.906 -16.047 -10.75 1 94.81 197 ALA A C 1
ATOM 1573 O O . ALA A 1 197 ? -19.875 -16.656 -10.523 1 94.81 197 ALA A O 1
ATOM 1574 N N . ILE A 1 198 ? -21.156 -14.891 -10.242 1 92.62 198 ILE A N 1
ATOM 1575 C CA . ILE A 1 198 ? -20.172 -14.062 -9.539 1 92.62 198 ILE A CA 1
ATOM 1576 C C . ILE A 1 198 ? -19.703 -14.781 -8.281 1 92.62 198 ILE A C 1
ATOM 1578 O O . ILE A 1 198 ? -18.5 -14.781 -7.969 1 92.62 198 ILE A O 1
ATOM 1582 N N . PRO A 1 199 ? -20.578 -15.461 -7.578 1 93.31 199 PRO A N 1
ATOM 1583 C CA . PRO A 1 199 ? -20.109 -16.109 -6.344 1 93.31 199 PRO A CA 1
ATOM 1584 C C . PRO A 1 199 ? -19.125 -17.234 -6.605 1 93.31 199 PRO A C 1
ATOM 1586 O O . PRO A 1 199 ? -18.344 -17.594 -5.719 1 93.31 199 PRO A O 1
ATOM 1589 N N . TRP A 1 200 ? -19.172 -17.797 -7.758 1 97.56 200 TRP A N 1
ATOM 1590 C CA . TRP A 1 200 ? -18.281 -18.906 -8.078 1 97.56 200 TRP A CA 1
ATOM 1591 C C . TRP A 1 200 ? -16.922 -18.391 -8.547 1 97.56 200 TRP A C 1
ATOM 1593 O O . TRP A 1 200 ? -15.883 -18.75 -7.984 1 97.56 200 TRP A O 1
ATOM 1603 N N . LEU A 1 201 ? -16.984 -17.562 -9.578 1 98.19 201 LEU A N 1
ATOM 1604 C CA . LEU A 1 201 ? -15.781 -16.938 -10.125 1 98.19 201 LEU A CA 1
ATOM 1605 C C . LEU A 1 201 ? -16.062 -15.492 -10.523 1 98.19 201 LEU A C 1
ATOM 1607 O O . LEU A 1 201 ? -17.031 -15.219 -11.242 1 98.19 201 LEU A O 1
ATOM 1611 N N . ASN A 1 202 ? -15.234 -14.609 -9.984 1 97.5 202 ASN A N 1
ATOM 1612 C CA . ASN A 1 202 ? -15.406 -13.195 -10.297 1 97.5 202 ASN A CA 1
ATOM 1613 C C . ASN A 1 202 ? -14.125 -12.594 -10.883 1 97.5 202 ASN A C 1
ATOM 1615 O O . ASN A 1 202 ? -13.289 -12.07 -10.148 1 97.5 202 ASN A O 1
ATOM 1619 N N . GLU A 1 203 ? -13.977 -12.617 -12.195 1 97 203 GLU A N 1
ATOM 1620 C CA . GLU A 1 203 ? -12.828 -12.109 -12.945 1 97 203 GLU A CA 1
ATOM 1621 C C . GLU A 1 203 ? -11.516 -12.672 -12.391 1 97 203 GLU A C 1
ATOM 1623 O O . GLU A 1 203 ? -10.609 -11.914 -12.039 1 97 203 GLU A O 1
ATOM 1628 N N . PRO A 1 204 ? -11.359 -13.969 -12.422 1 98.12 204 PRO A N 1
ATOM 1629 C CA . PRO A 1 204 ? -10.188 -14.609 -11.828 1 98.12 204 PRO A CA 1
ATOM 1630 C C . PRO A 1 204 ? -8.938 -14.484 -12.695 1 98.12 204 PRO A C 1
ATOM 1632 O O . PRO A 1 204 ? -9.047 -14.445 -13.93 1 98.12 204 PRO A O 1
ATOM 1635 N N . ASN A 1 205 ? -7.828 -14.328 -12.094 1 98.25 205 ASN A N 1
ATOM 1636 C CA . ASN A 1 205 ? -6.508 -14.531 -12.688 1 98.25 205 ASN A CA 1
ATOM 1637 C C . ASN A 1 205 ? -5.883 -15.844 -12.227 1 98.25 205 ASN A C 1
ATOM 1639 O O . ASN A 1 205 ? -5.281 -15.906 -11.148 1 98.25 205 ASN A O 1
ATOM 1643 N N . PHE A 1 206 ? -5.988 -16.859 -13.07 1 98.5 206 PHE A N 1
ATOM 1644 C CA . PHE A 1 206 ? -5.535 -18.203 -12.711 1 98.5 206 PHE A CA 1
ATOM 1645 C C . PHE A 1 206 ? -4.012 -18.281 -12.734 1 98.5 206 PHE A C 1
ATOM 1647 O O . PHE A 1 206 ? -3.371 -17.75 -13.648 1 98.5 206 PHE A O 1
ATOM 1654 N N . ILE A 1 207 ? -3.461 -19.047 -11.75 1 97.31 207 ILE A N 1
ATOM 1655 C CA . ILE A 1 207 ? -2.006 -19.031 -11.664 1 97.31 207 ILE A CA 1
ATOM 1656 C C . ILE A 1 207 ? -1.472 -20.453 -11.625 1 97.31 207 ILE A C 1
ATOM 1658 O O . ILE A 1 207 ? -0.409 -20.75 -12.18 1 97.31 207 ILE A O 1
ATOM 1662 N N . PHE A 1 208 ? -2.18 -21.344 -10.883 1 98 208 PHE A N 1
ATOM 1663 C CA . PHE A 1 208 ? -1.605 -22.672 -10.664 1 98 208 PHE A CA 1
ATOM 1664 C C . PHE A 1 208 ? -2.689 -23.672 -10.305 1 98 208 PHE A C 1
ATOM 1666 O O . PHE A 1 208 ? -3.709 -23.312 -9.719 1 98 208 PHE A O 1
ATOM 1673 N N . ALA A 1 209 ? -2.461 -24.875 -10.711 1 98.44 209 ALA A N 1
ATOM 1674 C CA . ALA A 1 209 ? -3.314 -26 -10.312 1 98.44 209 ALA A CA 1
ATOM 1675 C C . ALA A 1 209 ? -2.492 -27.266 -10.094 1 98.44 209 ALA A C 1
ATOM 1677 O O . ALA A 1 209 ? -1.483 -27.484 -10.773 1 98.44 209 ALA A O 1
ATOM 1678 N N . ASP A 1 210 ? -2.916 -28.031 -9.148 1 97.88 210 ASP A N 1
ATOM 1679 C CA . ASP A 1 210 ? -2.217 -29.281 -8.875 1 97.88 210 ASP A CA 1
ATOM 1680 C C . ASP A 1 210 ? -3.111 -30.266 -8.109 1 97.88 210 ASP A C 1
ATOM 1682 O O . ASP A 1 210 ? -4.176 -29.875 -7.621 1 97.88 210 ASP A O 1
ATOM 1686 N N . VAL A 1 211 ? -2.688 -31.531 -8.125 1 97.56 211 VAL A N 1
ATOM 1687 C CA . VAL A 1 211 ? -3.457 -32.594 -7.457 1 97.56 211 VAL A CA 1
ATOM 1688 C C . VAL A 1 211 ? -2.732 -33.031 -6.191 1 97.56 211 VAL A C 1
ATOM 1690 O O . VAL A 1 211 ? -1.503 -33.125 -6.168 1 97.56 211 VAL A O 1
ATOM 1693 N N . ILE A 1 212 ? -3.436 -33.156 -5.164 1 96.38 212 ILE A N 1
ATOM 1694 C CA . ILE A 1 212 ? -2.963 -33.844 -3.957 1 96.38 212 ILE A CA 1
ATOM 1695 C C . ILE A 1 212 ? -3.664 -35.188 -3.811 1 96.38 212 ILE A C 1
ATOM 1697 O O . ILE A 1 212 ? -4.879 -35.25 -3.617 1 96.38 212 ILE A O 1
ATOM 1701 N N . ARG A 1 213 ? -2.865 -36.188 -3.85 1 94.5 213 ARG A N 1
ATOM 1702 C CA . ARG A 1 213 ? -3.408 -37.562 -3.789 1 94.5 213 ARG A CA 1
ATOM 1703 C C . ARG A 1 213 ? -3.77 -37.938 -2.357 1 94.5 213 ARG A C 1
ATOM 1705 O O . ARG A 1 213 ? -3.08 -37.531 -1.412 1 94.5 213 ARG A O 1
ATOM 1712 N N . ALA A 1 214 ? -4.844 -38.656 -2.258 1 91.56 214 ALA A N 1
ATOM 1713 C CA . ALA A 1 214 ? -5.234 -39.156 -0.943 1 91.56 214 ALA A CA 1
ATOM 1714 C C . ALA A 1 214 ? -4.266 -40.25 -0.458 1 91.56 214 ALA A C 1
ATOM 1716 O O . ALA A 1 214 ? -3.695 -40.969 -1.263 1 91.56 214 ALA A O 1
ATOM 1717 N N . ASP A 1 215 ? -4.133 -40.281 0.822 1 85.31 215 ASP A N 1
ATOM 1718 C CA . ASP A 1 215 ? -3.312 -41.344 1.415 1 85.31 215 ASP A CA 1
ATOM 1719 C C . ASP A 1 215 ? -3.947 -42.719 1.213 1 85.31 215 ASP A C 1
ATOM 1721 O O . ASP A 1 215 ? -5.055 -42.969 1.69 1 85.31 215 ASP A O 1
ATOM 1725 N N . PRO A 1 216 ? -3.221 -43.531 0.579 1 83 216 PRO A N 1
ATOM 1726 C CA . PRO A 1 216 ? -3.793 -44.844 0.351 1 83 216 PRO A CA 1
ATOM 1727 C C . PRO A 1 216 ? -4.008 -45.625 1.646 1 83 216 PRO A C 1
ATOM 1729 O O . PRO A 1 216 ? -4.859 -46.531 1.702 1 83 216 PRO A O 1
ATOM 1732 N N . ASP A 1 217 ? -3.217 -45.25 2.635 1 81.31 217 ASP A N 1
ATOM 1733 C CA . ASP A 1 217 ? -3.287 -45.969 3.898 1 81.31 217 ASP A CA 1
ATOM 1734 C C . ASP A 1 217 ? -4.371 -45.406 4.805 1 81.31 217 ASP A C 1
ATOM 1736 O O . ASP A 1 217 ? -4.637 -45.938 5.883 1 81.31 217 ASP A O 1
ATOM 1740 N N . ASN A 1 218 ? -4.918 -44.406 4.219 1 79.25 218 ASN A N 1
ATOM 1741 C CA . ASN A 1 218 ? -5.977 -43.812 5.027 1 79.25 218 ASN A CA 1
ATOM 1742 C C . ASN A 1 218 ? -7.242 -44.656 5.008 1 79.25 218 ASN A C 1
ATOM 1744 O O . ASN A 1 218 ? -7.711 -45.062 3.941 1 79.25 218 ASN A O 1
ATOM 1748 N N . ALA A 1 219 ? -7.734 -44.938 6.133 1 74.12 219 ALA A N 1
ATOM 1749 C CA . ALA A 1 219 ? -8.867 -45.844 6.344 1 74.12 219 ALA A CA 1
ATOM 1750 C C . ALA A 1 219 ? -10.156 -45.219 5.793 1 74.12 219 ALA A C 1
ATOM 1752 O O . ALA A 1 219 ? -11.109 -45.938 5.484 1 74.12 219 ALA A O 1
ATOM 1753 N N . ASN A 1 220 ? -10.203 -43.969 5.688 1 78.06 220 ASN A N 1
ATOM 1754 C CA . ASN A 1 220 ? -11.453 -43.312 5.309 1 78.06 220 ASN A CA 1
ATOM 1755 C C . ASN A 1 220 ? -11.609 -43.25 3.793 1 78.06 220 ASN A C 1
ATOM 1757 O O . ASN A 1 220 ? -12.641 -42.781 3.293 1 78.06 220 ASN A O 1
ATOM 1761 N N . ASP A 1 221 ? -10.758 -43.781 2.98 1 77.62 221 ASP A N 1
ATOM 1762 C CA . ASP A 1 221 ? -10.82 -43.812 1.521 1 77.62 221 ASP A CA 1
ATOM 1763 C C . ASP A 1 221 ? -11.102 -42.406 0.98 1 77.62 221 ASP A C 1
ATOM 1765 O O . ASP A 1 221 ? -12.055 -42.219 0.219 1 77.62 221 ASP A O 1
ATOM 1769 N N . ASP A 1 222 ? -10.312 -41.531 1.342 1 87.06 222 ASP A N 1
ATOM 1770 C CA . ASP A 1 222 ? -10.492 -40.156 0.915 1 87.06 222 ASP A CA 1
ATOM 1771 C C . ASP A 1 222 ? -10.25 -40 -0.585 1 87.06 222 ASP A C 1
ATOM 1773 O O . ASP A 1 222 ? -9.555 -40.812 -1.189 1 87.06 222 ASP A O 1
ATOM 1777 N N . ASP A 1 223 ? -10.805 -39.062 -1.187 1 92.56 223 ASP A N 1
ATOM 1778 C CA . ASP A 1 223 ? -10.688 -38.75 -2.607 1 92.56 223 ASP A CA 1
ATOM 1779 C C . ASP A 1 223 ? -9.461 -37.875 -2.879 1 92.56 223 ASP A C 1
ATOM 1781 O O . ASP A 1 223 ? -8.945 -37.219 -1.974 1 92.56 223 ASP A O 1
ATOM 1785 N N . ASP A 1 224 ? -8.938 -38.062 -4.141 1 95.88 224 ASP A N 1
ATOM 1786 C CA . ASP A 1 224 ? -7.934 -37.094 -4.578 1 95.88 224 ASP A CA 1
ATOM 1787 C C . ASP A 1 224 ? -8.539 -35.688 -4.73 1 95.88 224 ASP A C 1
ATOM 1789 O O . ASP A 1 224 ? -9.711 -35.562 -5.086 1 95.88 224 ASP A O 1
ATOM 1793 N N . LYS A 1 225 ? -7.797 -34.75 -4.395 1 97.56 225 LYS A N 1
ATOM 1794 C CA . LYS A 1 225 ? -8.281 -33.375 -4.453 1 97.56 225 LYS A CA 1
ATOM 1795 C C . LYS A 1 225 ? -7.465 -32.531 -5.438 1 97.56 225 LYS A C 1
ATOM 1797 O O . LYS A 1 225 ? -6.234 -32.625 -5.457 1 97.56 225 LYS A O 1
ATOM 1802 N N . ILE A 1 226 ? -8.117 -31.781 -6.277 1 98.38 226 ILE A N 1
ATOM 1803 C CA . ILE A 1 226 ? -7.477 -30.844 -7.195 1 98.38 226 ILE A CA 1
ATOM 1804 C C . ILE A 1 226 ? -7.637 -29.422 -6.68 1 98.38 226 ILE A C 1
ATOM 1806 O O . ILE A 1 226 ? -8.75 -28.984 -6.398 1 98.38 226 ILE A O 1
ATOM 1810 N N . TYR A 1 227 ? -6.559 -28.812 -6.543 1 98.75 227 TYR A N 1
ATOM 1811 C CA . TYR A 1 227 ? -6.562 -27.453 -6.039 1 98.75 227 TYR A CA 1
ATOM 1812 C C . TYR A 1 227 ? -6.242 -26.453 -7.148 1 98.75 227 TYR A C 1
ATOM 1814 O O . TYR A 1 227 ? -5.391 -26.719 -8 1 98.75 227 TYR A O 1
ATOM 1822 N N . PHE A 1 228 ? -6.953 -25.328 -7.145 1 98.81 228 PHE A N 1
ATOM 1823 C CA . PHE A 1 228 ? -6.715 -24.203 -8.047 1 98.81 228 PHE A CA 1
ATOM 1824 C C . PHE A 1 228 ? -6.355 -22.953 -7.266 1 98.81 228 PHE A C 1
ATOM 1826 O O . PHE A 1 228 ? -6.941 -22.672 -6.215 1 98.81 228 PHE A O 1
ATOM 1833 N N . PHE A 1 229 ? -5.41 -22.25 -7.73 1 98.88 229 PHE A N 1
ATOM 1834 C CA . PHE A 1 229 ? -4.973 -21 -7.113 1 98.88 229 PHE A CA 1
ATOM 1835 C C . PHE A 1 229 ? -5.16 -19.828 -8.07 1 98.88 229 PHE A C 1
ATOM 1837 O O . PHE A 1 229 ? -4.77 -19.906 -9.234 1 98.88 229 PHE A O 1
ATOM 1844 N N . PHE A 1 230 ? -5.77 -18.75 -7.574 1 98.81 230 PHE A N 1
ATOM 1845 C CA . PHE A 1 230 ? -6.02 -17.578 -8.414 1 98.81 230 PHE A CA 1
ATOM 1846 C C . PHE A 1 230 ? -6.309 -16.359 -7.555 1 98.81 230 PHE A C 1
ATOM 1848 O O . PHE A 1 230 ? -6.457 -16.469 -6.336 1 98.81 230 PHE A O 1
ATOM 1855 N N . THR A 1 231 ? -6.219 -15.234 -8.148 1 98.69 231 THR A N 1
ATOM 1856 C CA . THR A 1 231 ? -6.68 -13.984 -7.559 1 98.69 231 THR A CA 1
ATOM 1857 C C . THR A 1 231 ? -7.945 -13.492 -8.258 1 98.69 231 THR A C 1
ATOM 1859 O O . THR A 1 231 ? -8.062 -13.586 -9.484 1 98.69 231 THR A O 1
ATOM 1862 N N . GLU A 1 232 ? -8.914 -13.055 -7.52 1 98.38 232 GLU A N 1
ATOM 1863 C CA . GLU A 1 232 ? -10.156 -12.594 -8.133 1 98.38 232 GLU A CA 1
ATOM 1864 C C . GLU A 1 232 ? -10.656 -11.312 -7.473 1 98.38 232 GLU A C 1
ATOM 1866 O O . GLU A 1 232 ? -10.117 -10.883 -6.453 1 98.38 232 GLU A O 1
ATOM 1871 N N . VAL A 1 233 ? -11.648 -10.688 -8.109 1 97.38 233 VAL A N 1
ATOM 1872 C CA . VAL A 1 233 ? -12.281 -9.508 -7.52 1 97.38 233 VAL A CA 1
ATOM 1873 C C . VAL A 1 233 ? -13.117 -9.914 -6.312 1 97.38 233 VAL A C 1
ATOM 1875 O O . VAL A 1 233 ? -13.969 -10.805 -6.406 1 97.38 233 VAL A O 1
ATOM 1878 N N . SER A 1 234 ? -12.891 -9.297 -5.227 1 95.94 234 SER A N 1
ATOM 1879 C CA . SER A 1 234 ? -13.562 -9.68 -3.984 1 95.94 234 SER A CA 1
ATOM 1880 C C . SER A 1 234 ? -15.031 -9.281 -4.004 1 95.94 234 SER A C 1
ATOM 1882 O O . SER A 1 234 ? -15.391 -8.219 -4.527 1 95.94 234 SER A O 1
ATOM 1884 N N . VAL A 1 235 ? -15.82 -10.102 -3.467 1 93.06 235 VAL A N 1
ATOM 1885 C CA . VAL A 1 235 ? -17.234 -9.773 -3.311 1 93.06 235 VAL A CA 1
ATOM 1886 C C . VAL A 1 235 ? -17.5 -9.312 -1.878 1 93.06 235 VAL A C 1
ATOM 1888 O O . VAL A 1 235 ? -18.453 -8.562 -1.625 1 93.06 235 VAL A O 1
ATOM 1891 N N . GLU A 1 236 ? -16.625 -9.719 -1.002 1 91.5 236 GLU A N 1
ATOM 1892 C CA . GLU A 1 236 ? -16.859 -9.461 0.416 1 91.5 236 GLU A CA 1
ATOM 1893 C C . GLU A 1 236 ? -16.219 -8.156 0.857 1 91.5 236 GLU A C 1
ATOM 1895 O O . GLU A 1 236 ? -16.547 -7.613 1.912 1 91.5 236 GLU A O 1
ATOM 1900 N N . TYR A 1 237 ? -15.297 -7.664 0.086 1 90.19 237 TYR A N 1
ATOM 1901 C CA . TYR A 1 237 ? -14.586 -6.445 0.456 1 90.19 237 TYR A CA 1
ATOM 1902 C C . TYR A 1 237 ? -14.656 -5.41 -0.663 1 90.19 237 TYR A C 1
ATOM 1904 O O . TYR A 1 237 ? -14.648 -5.766 -1.844 1 90.19 237 TYR A O 1
ATOM 1912 N N . GLU A 1 238 ? -14.758 -4.195 -0.209 1 86 238 GLU A N 1
ATOM 1913 C CA . GLU A 1 238 ? -14.672 -3.045 -1.105 1 86 238 GLU A CA 1
ATOM 1914 C C . GLU A 1 238 ? -14.062 -1.839 -0.396 1 86 238 GLU A C 1
ATOM 1916 O O . GLU A 1 238 ? -14.18 -1.705 0.824 1 86 238 GLU A O 1
ATOM 1921 N N . PHE A 1 239 ? -13.438 -1.109 -1.101 1 88.44 239 PHE A N 1
ATOM 1922 C CA . PHE A 1 239 ? -12.906 0.152 -0.597 1 88.44 239 PHE A CA 1
ATOM 1923 C C . PHE A 1 239 ? -13.172 1.283 -1.584 1 88.44 239 PHE A C 1
ATOM 1925 O O . PHE A 1 239 ? -14.32 1.542 -1.949 1 88.44 239 PHE A O 1
ATOM 1932 N N . LEU A 1 240 ? -12.266 2.045 -1.909 1 87.25 240 LEU A N 1
ATOM 1933 C CA . LEU A 1 240 ? -12.5 3.107 -2.881 1 87.25 240 LEU A CA 1
ATOM 1934 C C . LEU A 1 240 ? -12.594 2.543 -4.293 1 87.25 240 LEU A C 1
ATOM 1936 O O . LEU A 1 240 ? -13.07 3.221 -5.207 1 87.25 240 LEU A O 1
ATOM 1940 N N . GLY A 1 241 ? -12.25 1.328 -4.48 1 87.19 241 GLY A N 1
ATOM 1941 C CA . GLY A 1 241 ? -12.352 0.565 -5.715 1 87.19 241 GLY A CA 1
ATOM 1942 C C . GLY A 1 241 ? -12.438 -0.932 -5.484 1 87.19 241 GLY A C 1
ATOM 1943 O O . GLY A 1 241 ? -12.648 -1.382 -4.355 1 87.19 241 GLY A O 1
ATOM 1944 N N . LYS A 1 242 ? -12.328 -1.619 -6.633 1 92.06 242 LYS A N 1
ATOM 1945 C CA . LYS A 1 242 ? -12.336 -3.076 -6.547 1 92.06 242 LYS A CA 1
ATOM 1946 C C . LYS A 1 242 ? -11.102 -3.59 -5.809 1 92.06 242 LYS A C 1
ATOM 1948 O O . LYS A 1 242 ? -10 -3.062 -5.984 1 92.06 242 LYS A O 1
ATOM 1953 N N . LEU A 1 243 ? -11.359 -4.523 -4.977 1 94.88 243 LEU A N 1
ATOM 1954 C CA . LEU A 1 243 ? -10.258 -5.168 -4.277 1 94.88 243 LEU A CA 1
ATOM 1955 C C . LEU A 1 243 ? -10.078 -6.605 -4.762 1 94.88 243 LEU A C 1
ATOM 1957 O O . LEU A 1 243 ? -11.055 -7.309 -5.016 1 94.88 243 LEU A O 1
ATOM 1961 N N . MET A 1 244 ? -8.852 -7 -4.934 1 97.38 244 MET A N 1
ATOM 1962 C CA . MET A 1 244 ? -8.523 -8.367 -5.328 1 97.38 244 MET A CA 1
ATOM 1963 C C . MET A 1 244 ? -8.219 -9.227 -4.109 1 97.38 244 MET A C 1
ATOM 1965 O O . MET A 1 244 ? -7.773 -8.719 -3.08 1 97.38 244 MET A O 1
ATOM 1969 N N . ILE A 1 245 ? -8.438 -10.516 -4.258 1 97.94 245 ILE A N 1
ATOM 1970 C CA . ILE A 1 245 ? -8.203 -11.422 -3.143 1 97.94 245 ILE A CA 1
ATOM 1971 C C . ILE A 1 245 ? -7.68 -12.758 -3.666 1 97.94 245 ILE A C 1
ATOM 1973 O O . ILE A 1 245 ? -8.188 -13.289 -4.66 1 97.94 245 ILE A O 1
ATOM 1977 N N . PRO A 1 246 ? -6.586 -13.242 -3.105 1 98.62 246 PRO A N 1
ATOM 1978 C CA . PRO A 1 246 ? -6.113 -14.578 -3.494 1 98.62 246 PRO A CA 1
ATOM 1979 C C . PRO A 1 246 ? -7.016 -15.695 -2.979 1 98.62 246 PRO A C 1
ATOM 1981 O O . PRO A 1 246 ? -7.465 -15.648 -1.83 1 98.62 246 PRO A O 1
ATOM 1984 N N . ARG A 1 247 ? -7.203 -16.688 -3.861 1 98.81 247 ARG A N 1
ATOM 1985 C CA . ARG A 1 247 ? -8.109 -17.781 -3.535 1 98.81 247 ARG A CA 1
ATOM 1986 C C . ARG A 1 247 ? -7.438 -19.125 -3.762 1 98.81 247 ARG A C 1
ATOM 1988 O O . ARG A 1 247 ? -6.574 -19.266 -4.629 1 98.81 247 ARG A O 1
ATOM 1995 N N . ILE A 1 248 ? -7.801 -20.062 -2.943 1 98.88 248 ILE A N 1
ATOM 1996 C CA . ILE A 1 248 ? -7.57 -21.469 -3.195 1 98.88 248 ILE A CA 1
ATOM 1997 C C . ILE A 1 248 ? -8.906 -22.188 -3.352 1 98.88 248 ILE A C 1
ATOM 1999 O O . ILE A 1 248 ? -9.789 -22.078 -2.492 1 98.88 248 ILE A O 1
ATOM 2003 N N . ALA A 1 249 ? -9.078 -22.828 -4.449 1 98.81 249 ALA A N 1
ATOM 2004 C CA . ALA A 1 249 ? -10.297 -23.594 -4.703 1 98.81 249 ALA A CA 1
ATOM 2005 C C . ALA A 1 249 ? -10 -25.094 -4.758 1 98.81 249 ALA A C 1
ATOM 2007 O O . ALA A 1 249 ? -8.875 -25.5 -5.074 1 98.81 249 ALA A O 1
ATOM 2008 N N . ARG A 1 250 ? -11.016 -25.859 -4.469 1 98.56 250 ARG A N 1
ATOM 2009 C CA . ARG A 1 250 ? -10.836 -27.312 -4.438 1 98.56 250 ARG A CA 1
ATOM 2010 C C . ARG A 1 250 ? -12 -28.016 -5.125 1 98.56 250 ARG A C 1
ATOM 2012 O O . ARG A 1 250 ? -13.156 -27.625 -4.953 1 98.56 250 ARG A O 1
ATOM 2019 N N . VAL A 1 251 ? -11.727 -29.031 -5.895 1 98.44 251 VAL A N 1
ATOM 2020 C CA . VAL A 1 251 ? -12.711 -29.969 -6.422 1 98.44 251 VAL A CA 1
ATOM 2021 C C . VAL A 1 251 ? -12.234 -31.406 -6.188 1 98.44 251 VAL A C 1
ATOM 2023 O O . VAL A 1 251 ? -11.031 -31.656 -6.062 1 98.44 251 VAL A O 1
ATOM 2026 N N . CYS A 1 252 ? -13.164 -32.312 -6.082 1 97.81 252 CYS A N 1
ATOM 2027 C CA . CYS A 1 252 ? -12.836 -33.688 -5.836 1 97.81 252 CYS A CA 1
ATOM 2028 C C . CYS A 1 252 ? -12.766 -34.469 -7.141 1 97.81 252 CYS A C 1
ATOM 2030 O O . CYS A 1 252 ? -13.57 -34.25 -8.047 1 97.81 252 CYS A O 1
ATOM 2032 N N . LYS A 1 253 ? -11.844 -35.375 -7.23 1 96.62 253 LYS A N 1
ATOM 2033 C CA . LYS A 1 253 ? -11.617 -36.125 -8.453 1 96.62 253 LYS A CA 1
ATOM 2034 C C . LYS A 1 253 ? -12.836 -37 -8.797 1 96.62 253 LYS A C 1
ATOM 2036 O O . LYS A 1 253 ? -13.203 -37.094 -9.969 1 96.62 253 LYS A O 1
ATOM 2041 N N . ARG A 1 254 ? -13.555 -37.562 -7.828 1 94.44 254 ARG A N 1
ATOM 2042 C CA . ARG A 1 254 ? -14.641 -38.5 -8.086 1 94.44 254 ARG A CA 1
ATOM 2043 C C . ARG A 1 254 ? -15.977 -37.781 -8.188 1 94.44 254 ARG A C 1
ATOM 2045 O O . ARG A 1 254 ? -17.031 -38.406 -8.18 1 94.44 254 ARG A O 1
ATOM 2052 N N . ASP A 1 255 ? -15.93 -36.5 -8.203 1 96.88 255 ASP A N 1
ATOM 2053 C CA . ASP A 1 255 ? -17.156 -35.719 -8.391 1 96.88 255 ASP A CA 1
ATOM 2054 C C . ASP A 1 255 ? -17.797 -36.062 -9.734 1 96.88 255 ASP A C 1
ATOM 2056 O O . ASP A 1 255 ? -17.141 -36 -10.781 1 96.88 255 ASP A O 1
ATOM 2060 N N . GLN A 1 256 ? -19.078 -36.344 -9.734 1 96.12 256 GLN A N 1
ATOM 2061 C CA . GLN A 1 256 ? -19.797 -36.688 -10.961 1 96.12 256 GLN A CA 1
ATOM 2062 C C . GLN A 1 256 ? -20.906 -35.688 -11.258 1 96.12 256 GLN A C 1
ATOM 2064 O O . GLN A 1 256 ? -21.75 -35.938 -12.133 1 96.12 256 GLN A O 1
ATOM 2069 N N . GLY A 1 257 ? -20.859 -34.594 -10.555 1 96.44 257 GLY A N 1
ATOM 2070 C CA . GLY A 1 257 ? -21.938 -33.656 -10.727 1 96.44 257 GLY A CA 1
ATOM 2071 C C . GLY A 1 257 ? -23.219 -34.062 -10.016 1 96.44 257 GLY A C 1
ATOM 2072 O O . GLY A 1 257 ? -23.234 -35.031 -9.258 1 96.44 257 GLY A O 1
ATOM 2073 N N . GLY A 1 258 ? -24.25 -33.219 -10.203 1 95.62 258 GLY A N 1
ATOM 2074 C CA . GLY A 1 258 ? -25.547 -33.531 -9.641 1 95.62 258 GLY A CA 1
ATOM 2075 C C . GLY A 1 258 ? -26.5 -34.156 -10.641 1 95.62 258 GLY A C 1
ATOM 2076 O O . GLY A 1 258 ? -26.297 -34.031 -11.852 1 95.62 258 GLY A O 1
ATOM 2077 N N . LEU A 1 259 ? -27.484 -34.781 -10.086 1 94.44 259 LEU A N 1
ATOM 2078 C CA . LEU A 1 259 ? -28.484 -35.406 -10.953 1 94.44 259 LEU A CA 1
ATOM 2079 C C . LEU A 1 259 ? -29.469 -34.406 -11.508 1 94.44 259 LEU A C 1
ATOM 2081 O O . LEU A 1 259 ? -29.75 -34.375 -12.703 1 94.44 259 LEU A O 1
ATOM 2085 N N . ARG A 1 260 ? -30 -33.562 -10.68 1 94.88 260 ARG A N 1
ATOM 2086 C CA . ARG A 1 260 ? -30.938 -32.5 -11.062 1 94.88 260 ARG A CA 1
ATOM 2087 C C . ARG A 1 260 ? -30.344 -31.125 -10.836 1 94.88 260 ARG A C 1
ATOM 2089 O O . ARG A 1 260 ? -30.156 -30.359 -11.789 1 94.88 260 ARG A O 1
ATOM 2096 N N . THR A 1 261 ? -30.094 -30.922 -9.547 1 96.25 261 THR A N 1
ATOM 2097 C CA . THR A 1 261 ? -29.375 -29.703 -9.188 1 96.25 261 THR A CA 1
ATOM 2098 C C . THR A 1 261 ? -27.891 -29.828 -9.469 1 96.25 261 THR A C 1
ATOM 2100 O O . THR A 1 261 ? -27.281 -30.844 -9.125 1 96.25 261 THR A O 1
ATOM 2103 N N . LEU A 1 262 ? -27.312 -28.781 -10.156 1 97.31 262 LEU A N 1
ATOM 2104 C CA . LEU A 1 262 ? -25.891 -28.781 -10.516 1 97.31 262 LEU A CA 1
ATOM 2105 C C . LEU A 1 262 ? -25.578 -29.891 -11.508 1 97.31 262 LEU A C 1
ATOM 2107 O O . LEU A 1 262 ? -24.625 -30.656 -11.312 1 97.31 262 LEU A O 1
ATOM 2111 N N . GLN A 1 263 ? -26.453 -30 -12.492 1 96.19 263 GLN A N 1
ATOM 2112 C CA . GLN A 1 263 ? -26.188 -30.938 -13.586 1 96.19 263 GLN A CA 1
ATOM 2113 C C . GLN A 1 263 ? -24.984 -30.5 -14.406 1 96.19 263 GLN A C 1
ATOM 2115 O O . GLN A 1 263 ? -24.922 -29.359 -14.883 1 96.19 263 GLN A O 1
ATOM 2120 N N . LYS A 1 264 ? -23.984 -31.422 -14.523 1 95.56 264 LYS A N 1
ATOM 2121 C CA . LYS A 1 264 ? -22.75 -31.156 -15.258 1 95.56 264 LYS A CA 1
ATOM 2122 C C . LYS A 1 264 ? -21.984 -29.984 -14.648 1 95.56 264 LYS A C 1
ATOM 2124 O O . LYS A 1 264 ? -21.312 -29.25 -15.367 1 95.56 264 LYS A O 1
ATOM 2129 N N . LYS A 1 265 ? -22.266 -29.766 -13.406 1 97.75 265 LYS A N 1
ATOM 2130 C CA . LYS A 1 265 ? -21.578 -28.75 -12.625 1 97.75 265 LYS A CA 1
ATOM 2131 C C . LYS A 1 265 ? -20.906 -29.359 -11.398 1 97.75 265 LYS A C 1
ATOM 2133 O O . LYS A 1 265 ? -21.312 -30.438 -10.93 1 97.75 265 LYS A O 1
ATOM 2138 N N . TRP A 1 266 ? -19.891 -28.672 -10.953 1 98.38 266 TRP A N 1
ATOM 2139 C CA . TRP A 1 266 ? -19.188 -29.172 -9.773 1 98.38 266 TRP A CA 1
ATOM 2140 C C . TRP A 1 266 ? -20.109 -29.172 -8.555 1 98.38 266 TRP A C 1
ATOM 2142 O O . TRP A 1 266 ? -20.781 -28.188 -8.273 1 98.38 266 TRP A O 1
ATOM 2152 N N . THR A 1 267 ? -20.125 -30.25 -7.805 1 98.12 267 THR A N 1
ATOM 2153 C CA . THR A 1 267 ? -20.828 -30.312 -6.527 1 98.12 267 THR A CA 1
ATOM 2154 C C . THR A 1 267 ? -19.859 -30.141 -5.363 1 98.12 267 THR A C 1
ATOM 2156 O O . THR A 1 267 ? -20.281 -29.828 -4.246 1 98.12 267 THR A O 1
ATOM 2159 N N . SER A 1 268 ? -18.594 -30.328 -5.633 1 98 268 SER A N 1
ATOM 2160 C CA . SER A 1 268 ? -17.594 -30.312 -4.578 1 98 268 SER A CA 1
ATOM 2161 C C . SER A 1 268 ? -16.766 -29.031 -4.617 1 98 268 SER A C 1
ATOM 2163 O O . SER A 1 268 ? -15.789 -28.891 -3.877 1 98 268 SER A O 1
ATOM 2165 N N . TYR A 1 269 ? -17.156 -28.047 -5.402 1 98.56 269 TYR A N 1
ATOM 2166 C CA . TYR A 1 269 ? -16.391 -26.812 -5.547 1 98.56 269 TYR A CA 1
ATOM 2167 C C . TYR A 1 269 ? -16.547 -25.938 -4.312 1 98.56 269 TYR A C 1
ATOM 2169 O O . TYR A 1 269 ? -17.672 -25.594 -3.928 1 98.56 269 TYR A O 1
ATOM 2177 N N . LEU A 1 270 ? -15.438 -25.609 -3.727 1 98.75 270 LEU A N 1
ATOM 2178 C CA . LEU A 1 270 ? -15.344 -24.625 -2.65 1 98.75 270 LEU A CA 1
ATOM 2179 C C . LEU A 1 270 ? -14.102 -23.766 -2.814 1 98.75 270 LEU A C 1
ATOM 2181 O O . LEU A 1 270 ? -13.086 -24.219 -3.348 1 98.75 270 LEU A O 1
ATOM 2185 N N . LYS A 1 271 ? -14.188 -22.547 -2.416 1 98.62 271 LYS A N 1
ATOM 2186 C CA . LYS A 1 271 ? -13.008 -21.688 -2.443 1 98.62 271 LYS A CA 1
ATOM 2187 C C . LYS A 1 271 ? -12.852 -20.922 -1.13 1 98.62 271 LYS A C 1
ATOM 2189 O O . LYS A 1 271 ? -13.836 -20.688 -0.427 1 98.62 271 LYS A O 1
ATOM 2194 N N . ALA A 1 272 ? -11.648 -20.594 -0.819 1 98.75 272 ALA A N 1
ATOM 2195 C CA . ALA A 1 272 ? -11.305 -19.891 0.412 1 98.75 272 ALA A CA 1
ATOM 2196 C C . ALA A 1 272 ? -10.219 -18.844 0.164 1 98.75 272 ALA A C 1
ATOM 2198 O O . ALA A 1 272 ? -9.461 -18.953 -0.804 1 98.75 272 ALA A O 1
ATOM 2199 N N . ARG A 1 273 ? -10.203 -17.859 1.027 1 98.12 273 ARG A N 1
ATOM 2200 C CA . ARG A 1 273 ? -9.203 -16.797 0.955 1 98.12 273 ARG A CA 1
ATOM 2201 C C . ARG A 1 273 ? -7.859 -17.281 1.493 1 98.12 273 ARG A C 1
ATOM 2203 O O . ARG A 1 273 ? -7.801 -17.938 2.531 1 98.12 273 ARG A O 1
ATOM 2210 N N . MET A 1 274 ? -6.809 -16.953 0.775 1 98.31 274 MET A N 1
ATOM 2211 C CA . MET A 1 274 ? -5.449 -17.172 1.255 1 98.31 274 MET A CA 1
ATOM 2212 C C . MET A 1 274 ? -4.859 -15.898 1.837 1 98.31 274 MET A C 1
ATOM 2214 O O . MET A 1 274 ? -4.641 -14.922 1.114 1 98.31 274 MET A O 1
ATOM 2218 N N . LEU A 1 275 ? -4.574 -15.977 3.127 1 98 275 LEU A N 1
ATOM 2219 C CA . LEU A 1 275 ? -4.047 -14.781 3.77 1 98 275 LEU A CA 1
ATOM 2220 C C . LEU A 1 275 ? -2.523 -14.742 3.691 1 98 275 LEU A C 1
ATOM 2222 O O . LEU A 1 275 ? -1.866 -15.773 3.855 1 98 275 LEU A O 1
ATOM 2226 N N . CYS A 1 276 ? -1.971 -13.594 3.322 1 98.19 276 CYS A N 1
ATOM 2227 C CA . CYS A 1 276 ? -0.549 -13.281 3.412 1 98.19 276 CYS A CA 1
ATOM 2228 C C . CYS A 1 276 ? -0.335 -11.82 3.807 1 98.19 276 CYS A C 1
ATOM 2230 O O . CYS A 1 276 ? -0.47 -10.922 2.975 1 98.19 276 CYS A O 1
ATOM 2232 N N . SER A 1 277 ? -0.088 -11.617 5.105 1 96.62 277 SER A N 1
ATOM 2233 C CA . SER A 1 277 ? 0.012 -10.242 5.59 1 96.62 277 SER A CA 1
ATOM 2234 C C . SER A 1 277 ? 0.89 -10.156 6.836 1 96.62 277 SER A C 1
ATOM 2236 O O . SER A 1 277 ? 1.176 -11.18 7.469 1 96.62 277 SER A O 1
ATOM 2238 N N . ALA A 1 278 ? 1.382 -9.031 7.051 1 93.94 278 ALA A N 1
ATOM 2239 C CA . ALA A 1 278 ? 2.045 -8.633 8.289 1 93.94 278 ALA A CA 1
ATOM 2240 C C . ALA A 1 278 ? 1.318 -7.465 8.953 1 93.94 278 ALA A C 1
ATOM 2242 O O . ALA A 1 278 ? 1.705 -6.305 8.781 1 93.94 278 ALA A O 1
ATOM 2243 N N . PRO A 1 279 ? 0.344 -7.773 9.797 1 89.62 279 PRO A N 1
ATOM 2244 C CA . PRO A 1 279 ? -0.529 -6.73 10.336 1 89.62 279 PRO A CA 1
ATOM 2245 C C . PRO A 1 279 ? 0.225 -5.727 11.203 1 89.62 279 PRO A C 1
ATOM 2247 O O . PRO A 1 279 ? -0.148 -4.551 11.258 1 89.62 279 PRO A O 1
ATOM 2250 N N . ASP A 1 280 ? 1.229 -6.176 11.906 1 87.81 280 ASP A N 1
ATOM 2251 C CA . ASP A 1 280 ? 1.996 -5.281 12.766 1 87.81 280 ASP A CA 1
ATOM 2252 C C . ASP A 1 280 ? 2.646 -4.16 11.961 1 87.81 280 ASP A C 1
ATOM 2254 O O . ASP A 1 280 ? 2.896 -3.074 12.492 1 87.81 280 ASP A O 1
ATOM 2258 N N . LYS A 1 281 ? 2.859 -4.438 10.703 1 89.5 281 LYS A N 1
ATOM 2259 C CA . LYS A 1 281 ? 3.488 -3.451 9.828 1 89.5 281 LYS A CA 1
ATOM 2260 C C . LYS A 1 281 ? 2.482 -2.883 8.828 1 89.5 281 LYS A C 1
ATOM 2262 O O . LYS A 1 281 ? 2.855 -2.141 7.918 1 89.5 281 LYS A O 1
ATOM 2267 N N . ASN A 1 282 ? 1.291 -3.246 8.945 1 92.19 282 ASN A N 1
ATOM 2268 C CA . ASN A 1 282 ? 0.224 -2.834 8.039 1 92.19 282 ASN A CA 1
ATOM 2269 C C . ASN A 1 282 ? 0.534 -3.219 6.594 1 92.19 282 ASN A C 1
ATOM 2271 O O . ASN A 1 282 ? 0.335 -2.418 5.676 1 92.19 282 ASN A O 1
ATOM 2275 N N . LEU A 1 283 ? 1.074 -4.383 6.398 1 95.12 283 LEU A N 1
ATOM 2276 C CA . LEU A 1 283 ? 1.363 -4.906 5.066 1 95.12 283 LEU A CA 1
ATOM 2277 C C . LEU A 1 283 ? 0.365 -5.992 4.684 1 95.12 283 LEU A C 1
ATOM 2279 O O . LEU A 1 283 ? 0.11 -6.91 5.461 1 95.12 283 LEU A O 1
ATOM 2283 N N . ILE A 1 284 ? -0.193 -5.844 3.514 1 96.38 284 ILE A N 1
ATOM 2284 C CA . ILE A 1 284 ? -1.142 -6.824 3 1 96.38 284 ILE A CA 1
ATOM 2285 C C . ILE A 1 284 ? -0.746 -7.234 1.584 1 96.38 284 ILE A C 1
ATOM 2287 O O . ILE A 1 284 ? -0.65 -6.387 0.691 1 96.38 284 ILE A O 1
ATOM 2291 N N . PHE A 1 285 ? -0.527 -8.461 1.379 1 98 285 PHE A N 1
ATOM 2292 C CA . PHE A 1 285 ? -0.186 -9.016 0.076 1 98 285 PHE A CA 1
ATOM 2293 C C . PHE A 1 285 ? -1.35 -9.82 -0.489 1 98 285 PHE A C 1
ATOM 2295 O O . PHE A 1 285 ? -1.489 -11.016 -0.196 1 98 285 PHE A O 1
ATOM 2302 N N . ASN A 1 286 ? -2.135 -9.172 -1.377 1 97.88 286 ASN A N 1
ATOM 2303 C CA . ASN A 1 286 ? -3.396 -9.797 -1.762 1 97.88 286 ASN A CA 1
ATOM 2304 C C . ASN A 1 286 ? -3.404 -10.18 -3.238 1 97.88 286 ASN A C 1
ATOM 2306 O O . ASN A 1 286 ? -4.469 -10.359 -3.832 1 97.88 286 ASN A O 1
ATOM 2310 N N . ILE A 1 287 ? -2.312 -10.297 -3.84 1 98.31 287 ILE A N 1
ATOM 2311 C CA . ILE A 1 287 ? -2.176 -10.828 -5.191 1 98.31 287 ILE A CA 1
ATOM 2312 C C . ILE A 1 287 ? -1.216 -12.016 -5.184 1 98.31 287 ILE A C 1
ATOM 2314 O O . ILE A 1 287 ? -0.047 -11.875 -4.812 1 98.31 287 ILE A O 1
ATOM 2318 N N . VAL A 1 288 ? -1.656 -13.133 -5.582 1 98.56 288 VAL A N 1
ATOM 2319 C CA . VAL A 1 288 ? -0.787 -14.297 -5.68 1 98.56 288 VAL A CA 1
ATOM 2320 C C . VAL A 1 288 ? -0.236 -14.414 -7.098 1 98.56 288 VAL A C 1
ATOM 2322 O O . VAL A 1 288 ? -0.995 -14.383 -8.07 1 98.56 288 VAL A O 1
ATOM 2325 N N . ASN A 1 289 ? 1.069 -14.539 -7.18 1 98 289 ASN A N 1
ATOM 2326 C CA . ASN A 1 289 ? 1.706 -14.555 -8.492 1 98 289 ASN A CA 1
ATOM 2327 C C . ASN A 1 289 ? 2.076 -15.977 -8.914 1 98 289 ASN A C 1
ATOM 2329 O O . ASN A 1 289 ? 2.152 -16.281 -10.102 1 98 289 ASN A O 1
ATOM 2333 N N . ASP A 1 290 ? 2.398 -16.781 -7.973 1 98.44 290 ASP A N 1
ATOM 2334 C CA . ASP A 1 290 ? 2.746 -18.172 -8.242 1 98.44 290 ASP A CA 1
ATOM 2335 C C . ASP A 1 290 ? 2.666 -19.016 -6.977 1 98.44 290 ASP A C 1
ATOM 2337 O O . ASP A 1 290 ? 2.682 -18.484 -5.867 1 98.44 290 ASP A O 1
ATOM 2341 N N . VAL A 1 291 ? 2.531 -20.297 -7.207 1 98.56 291 VAL A N 1
ATOM 2342 C CA . VAL A 1 291 ? 2.43 -21.234 -6.094 1 98.56 291 VAL A CA 1
ATOM 2343 C C . VAL A 1 291 ? 3.23 -22.5 -6.402 1 98.56 291 VAL A C 1
ATOM 2345 O O . VAL A 1 291 ? 3.361 -22.891 -7.566 1 98.56 291 VAL A O 1
ATOM 2348 N N . PHE A 1 292 ? 3.834 -23.094 -5.379 1 98.12 292 PHE A N 1
ATOM 2349 C CA . PHE A 1 292 ? 4.516 -24.375 -5.449 1 98.12 292 PHE A CA 1
ATOM 2350 C C . PHE A 1 292 ? 4.113 -25.266 -4.281 1 98.12 292 PHE A C 1
ATOM 2352 O O . PHE A 1 292 ? 4.117 -24.828 -3.129 1 98.12 292 PHE A O 1
ATOM 2359 N N . ILE A 1 293 ? 3.762 -26.438 -4.578 1 97.88 293 ILE A N 1
ATOM 2360 C CA . ILE A 1 293 ? 3.418 -27.375 -3.521 1 97.88 293 ILE A CA 1
ATOM 2361 C C . ILE A 1 293 ? 4.582 -28.344 -3.293 1 97.88 293 ILE A C 1
ATOM 2363 O O . ILE A 1 293 ? 4.895 -29.156 -4.156 1 97.88 293 ILE A O 1
ATOM 2367 N N . LEU A 1 294 ? 5.172 -28.234 -2.189 1 96.88 294 LEU A N 1
ATOM 2368 C CA . LEU A 1 294 ? 6.27 -29.125 -1.81 1 96.88 294 LEU A CA 1
ATOM 2369 C C . LEU A 1 294 ? 5.742 -30.453 -1.303 1 96.88 294 LEU A C 1
ATOM 2371 O O . LEU A 1 294 ? 5.078 -30.516 -0.263 1 96.88 294 LEU A O 1
ATOM 2375 N N . LYS A 1 295 ? 6.066 -31.438 -2.141 1 93 295 LYS A N 1
ATOM 2376 C CA . LYS A 1 295 ? 5.699 -32.812 -1.793 1 93 295 LYS A CA 1
ATOM 2377 C C . LYS A 1 295 ? 6.941 -33.656 -1.521 1 93 295 LYS A C 1
ATOM 2379 O O . LYS A 1 295 ? 7.867 -33.688 -2.332 1 93 295 LYS A O 1
ATOM 2384 N N . SER A 1 296 ? 7.148 -34.031 -0.323 1 87.62 296 SER A N 1
ATOM 2385 C CA . SER A 1 296 ? 8.305 -34.844 0.036 1 87.62 296 SER A CA 1
ATOM 2386 C C . SER A 1 296 ? 7.934 -35.938 1.044 1 87.62 296 SER A C 1
ATOM 2388 O O . SER A 1 296 ? 7.094 -35.719 1.918 1 87.62 296 SER A O 1
ATOM 2390 N N . PRO A 1 297 ? 8.586 -37.062 0.87 1 82.44 297 PRO A N 1
ATOM 2391 C CA . PRO A 1 297 ? 8.328 -38.125 1.844 1 82.44 297 PRO A CA 1
ATOM 2392 C C . PRO A 1 297 ? 8.789 -37.75 3.254 1 82.44 297 PRO A C 1
ATOM 2394 O O . PRO A 1 297 ? 8.312 -38.312 4.234 1 82.44 297 PRO A O 1
ATOM 2397 N N . SER A 1 298 ? 9.664 -36.844 3.281 1 81.25 298 SER A N 1
ATOM 2398 C CA . SER A 1 298 ? 10.18 -36.438 4.586 1 81.25 298 SER A CA 1
ATOM 2399 C C . SER A 1 298 ? 9.227 -35.5 5.301 1 81.25 298 SER A C 1
ATOM 2401 O O . SER A 1 298 ? 9.383 -35.219 6.492 1 81.25 298 SER A O 1
ATOM 2403 N N . LEU A 1 299 ? 8.336 -35.094 4.578 1 85.75 299 LEU A N 1
ATOM 2404 C CA . LEU A 1 299 ? 7.363 -34.188 5.156 1 85.75 299 LEU A CA 1
ATOM 2405 C C . LEU A 1 299 ? 6.156 -34.938 5.699 1 85.75 299 LEU A C 1
ATOM 2407 O O . LEU A 1 299 ? 5.707 -35.906 5.094 1 85.75 299 LEU A O 1
ATOM 2411 N N . ARG A 1 300 ? 5.676 -34.469 6.809 1 87.06 300 ARG A N 1
ATOM 2412 C CA . ARG A 1 300 ? 4.445 -35.031 7.355 1 87.06 300 ARG A CA 1
ATOM 2413 C C . ARG A 1 300 ? 3.27 -34.812 6.414 1 87.06 300 ARG A C 1
ATOM 2415 O O . ARG A 1 300 ? 2.404 -35.656 6.266 1 87.06 300 ARG A O 1
ATOM 2422 N N . GLU A 1 301 ? 3.238 -33.625 5.832 1 92.81 301 GLU A N 1
ATOM 2423 C CA . GLU A 1 301 ? 2.215 -33.219 4.871 1 92.81 301 GLU A CA 1
ATOM 2424 C C . GLU A 1 301 ? 2.773 -32.25 3.855 1 92.81 301 GLU A C 1
ATOM 2426 O O . GLU A 1 301 ? 3.785 -31.578 4.113 1 92.81 301 GLU A O 1
ATOM 2431 N N . PRO A 1 302 ? 2.088 -32.188 2.744 1 95.62 302 PRO A N 1
ATOM 2432 C CA . PRO A 1 302 ? 2.557 -31.219 1.756 1 95.62 302 PRO A CA 1
ATOM 2433 C C . PRO A 1 302 ? 2.436 -29.781 2.244 1 95.62 302 PRO A C 1
ATOM 2435 O O . PRO A 1 302 ? 1.564 -29.469 3.062 1 95.62 302 PRO A O 1
ATOM 2438 N N . VAL A 1 303 ? 3.344 -28.969 1.752 1 97.5 303 VAL A N 1
ATOM 2439 C CA . VAL A 1 303 ? 3.363 -27.562 2.127 1 97.5 303 VAL A CA 1
ATOM 2440 C C . VAL A 1 303 ? 3.223 -26.688 0.88 1 97.5 303 VAL A C 1
ATOM 2442 O O . VAL A 1 303 ? 3.924 -26.891 -0.112 1 97.5 303 VAL A O 1
ATOM 2445 N N . ILE A 1 304 ? 2.354 -25.719 0.924 1 98.5 304 ILE A N 1
ATOM 2446 C CA . ILE A 1 304 ? 2.115 -24.812 -0.186 1 98.5 304 ILE A CA 1
ATOM 2447 C C . ILE A 1 304 ? 2.949 -23.547 0.003 1 98.5 304 ILE A C 1
ATOM 2449 O O . ILE A 1 304 ? 2.855 -22.875 1.039 1 98.5 304 ILE A O 1
ATOM 2453 N N . TYR A 1 305 ? 3.76 -23.234 -0.925 1 98.5 305 TYR A N 1
ATOM 2454 C CA . TYR A 1 305 ? 4.492 -21.969 -0.957 1 98.5 305 TYR A CA 1
ATOM 2455 C C . TYR A 1 305 ? 3.922 -21.031 -2.018 1 98.5 305 TYR A C 1
ATOM 2457 O O . TYR A 1 305 ? 3.686 -21.453 -3.156 1 98.5 305 TYR A O 1
ATOM 2465 N N . GLY A 1 306 ? 3.617 -19.781 -1.65 1 98.5 306 GLY A N 1
ATOM 2466 C CA . GLY A 1 306 ? 3.105 -18.797 -2.59 1 98.5 306 GLY A CA 1
ATOM 2467 C C . GLY A 1 306 ? 3.896 -17.5 -2.59 1 98.5 306 GLY A C 1
ATOM 2468 O O . GLY A 1 306 ? 4.387 -17.062 -1.546 1 98.5 306 GLY A O 1
ATOM 2469 N N . VAL A 1 307 ? 4.039 -16.953 -3.764 1 98.38 307 VAL A N 1
ATOM 2470 C CA . VAL A 1 307 ? 4.633 -15.625 -3.916 1 98.38 307 VAL A CA 1
ATOM 2471 C C . VAL A 1 307 ? 3.529 -14.586 -4.102 1 98.38 307 VAL A C 1
ATOM 2473 O O . VAL A 1 307 ? 2.66 -14.742 -4.965 1 98.38 307 VAL A O 1
ATOM 2476 N N . PHE A 1 308 ? 3.648 -13.477 -3.297 1 98.56 308 PHE A N 1
ATOM 2477 C CA . PHE A 1 308 ? 2.559 -12.508 -3.258 1 98.56 308 PHE A CA 1
ATOM 2478 C C . PHE A 1 308 ? 3.086 -11.086 -3.445 1 98.56 308 PHE A C 1
ATOM 2480 O O . PHE A 1 308 ? 4.25 -10.812 -3.146 1 98.56 308 PHE A O 1
ATOM 2487 N N . SER A 1 309 ? 2.203 -10.219 -3.953 1 97.81 309 SER A N 1
ATOM 2488 C CA . SER A 1 309 ? 2.43 -8.781 -4.047 1 97.81 309 SER A CA 1
ATOM 2489 C C . SER A 1 309 ? 1.201 -7.996 -3.598 1 97.81 309 SER A C 1
ATOM 2491 O O . SER A 1 309 ? 0.086 -8.523 -3.611 1 97.81 309 SER A O 1
ATOM 2493 N N . PRO A 1 310 ? 1.425 -6.797 -3.143 1 96.69 310 PRO A N 1
ATOM 2494 C CA . PRO A 1 310 ? 0.253 -5.984 -2.807 1 96.69 310 PRO A CA 1
ATOM 2495 C C . PRO A 1 310 ? -0.444 -5.414 -4.039 1 96.69 310 PRO A C 1
ATOM 2497 O O . PRO A 1 310 ? 0.203 -5.172 -5.062 1 96.69 310 PRO A O 1
ATOM 2500 N N . GLN A 1 311 ? -1.74 -5.23 -3.953 1 96 311 GLN A N 1
ATOM 2501 C CA . GLN A 1 311 ? -2.49 -4.543 -4.996 1 96 311 GLN A CA 1
ATOM 2502 C C . GLN A 1 311 ? -2.365 -3.029 -4.855 1 96 311 GLN A C 1
ATOM 2504 O O . GLN A 1 311 ? -2.045 -2.334 -5.824 1 96 311 GLN A O 1
ATOM 2509 N N . LEU A 1 312 ? -2.662 -2.609 -3.57 1 94.06 312 LEU A N 1
ATOM 2510 C CA . LEU A 1 312 ? -2.686 -1.175 -3.307 1 94.06 312 LEU A CA 1
ATOM 2511 C C . LEU A 1 312 ? -1.32 -0.688 -2.832 1 94.06 312 LEU A C 1
ATOM 2513 O O . LEU A 1 312 ? -0.646 -1.374 -2.061 1 94.06 312 LEU A O 1
ATOM 2517 N N . ASN A 1 313 ? -0.988 0.496 -3.35 1 92.94 313 ASN A N 1
ATOM 2518 C CA . ASN A 1 313 ? 0.231 1.184 -2.936 1 92.94 313 ASN A CA 1
ATOM 2519 C C . ASN A 1 313 ? 1.465 0.309 -3.141 1 92.94 313 ASN A C 1
ATOM 2521 O O . ASN A 1 313 ? 2.33 0.234 -2.266 1 92.94 313 ASN A O 1
ATOM 2525 N N . ASN A 1 314 ? 1.383 -0.406 -4.215 1 88.56 314 ASN A N 1
ATOM 2526 C CA . ASN A 1 314 ? 2.496 -1.288 -4.551 1 88.56 314 ASN A CA 1
ATOM 2527 C C . ASN A 1 314 ? 3.65 -0.518 -5.184 1 88.56 314 ASN A C 1
ATOM 2529 O O . ASN A 1 314 ? 3.559 -0.09 -6.336 1 88.56 314 ASN A O 1
ATOM 2533 N N . VAL A 1 315 ? 4.727 -0.413 -4.422 1 82.44 315 VAL A N 1
ATOM 2534 C CA . VAL A 1 315 ? 5.895 0.27 -4.965 1 82.44 315 VAL A CA 1
ATOM 2535 C C . VAL A 1 315 ? 7.074 -0.7 -5.039 1 82.44 315 VAL A C 1
ATOM 2537 O O . VAL A 1 315 ? 8.219 -0.314 -4.793 1 82.44 315 VAL A O 1
ATOM 2540 N N . GLY A 1 316 ? 6.754 -1.996 -5.211 1 88.06 316 GLY A N 1
ATOM 2541 C CA . GLY A 1 316 ? 7.809 -2.982 -5.367 1 88.06 316 GLY A CA 1
ATOM 2542 C C . GLY A 1 316 ? 8 -3.854 -4.141 1 88.06 316 GLY A C 1
ATOM 2543 O O . GLY A 1 316 ? 9.125 -4.043 -3.674 1 88.06 316 GLY A O 1
ATOM 2544 N N . LEU A 1 317 ? 6.941 -4.305 -3.553 1 93.06 317 LEU A N 1
ATOM 2545 C CA . LEU A 1 317 ? 6.961 -5.211 -2.41 1 93.06 317 LEU A CA 1
ATOM 2546 C C . LEU A 1 317 ? 6.547 -6.617 -2.828 1 93.06 317 LEU A C 1
ATOM 2548 O O . LEU A 1 317 ? 5.652 -6.785 -3.66 1 93.06 317 LEU A O 1
ATOM 2552 N N . SER A 1 318 ? 7.25 -7.574 -2.303 1 96.62 318 SER A N 1
ATOM 2553 C CA . SER A 1 318 ? 6.875 -8.969 -2.498 1 96.62 318 SER A CA 1
ATOM 2554 C C . SER A 1 318 ? 6.992 -9.766 -1.201 1 96.62 318 SER A C 1
ATOM 2556 O O . SER A 1 318 ? 7.711 -9.359 -0.284 1 96.62 318 SER A O 1
ATOM 2558 N N . ALA A 1 319 ? 6.285 -10.828 -1.132 1 97.44 319 ALA A N 1
ATOM 2559 C CA . ALA A 1 319 ? 6.336 -11.695 0.044 1 97.44 319 ALA A CA 1
ATOM 2560 C C . ALA A 1 319 ? 6.137 -13.156 -0.341 1 97.44 319 ALA A C 1
ATOM 2562 O O . ALA A 1 319 ? 5.566 -13.453 -1.394 1 97.44 319 ALA A O 1
ATOM 2563 N N . VAL A 1 320 ? 6.695 -14 0.437 1 98 320 VAL A N 1
ATOM 2564 C CA . VAL A 1 320 ? 6.461 -15.43 0.314 1 98 320 VAL A CA 1
ATOM 2565 C C . VAL A 1 320 ? 5.762 -15.953 1.568 1 98 320 VAL A C 1
ATOM 2567 O O . VAL A 1 320 ? 6.207 -15.695 2.688 1 98 320 VAL A O 1
ATOM 2570 N N . CYS A 1 321 ? 4.672 -16.625 1.367 1 98.25 321 CYS A N 1
ATOM 2571 C CA . CYS A 1 321 ? 3.973 -17.266 2.473 1 98.25 321 CYS A CA 1
ATOM 2572 C C . CYS A 1 321 ? 3.855 -18.781 2.24 1 98.25 321 CYS A C 1
ATOM 2574 O O . CYS A 1 321 ? 3.871 -19.234 1.097 1 98.25 321 CYS A O 1
ATOM 2576 N N . ALA A 1 322 ? 3.797 -19.5 3.328 1 97.69 322 ALA A N 1
ATOM 2577 C CA . ALA A 1 322 ? 3.666 -20.953 3.271 1 97.69 322 ALA A CA 1
ATOM 2578 C C . ALA A 1 322 ? 2.449 -21.422 4.059 1 97.69 322 ALA A C 1
ATOM 2580 O O . ALA A 1 322 ? 2.1 -20.844 5.086 1 97.69 322 ALA A O 1
ATOM 2581 N N . TYR A 1 323 ? 1.804 -22.5 3.588 1 98.5 323 TYR A N 1
ATOM 2582 C CA . TYR A 1 323 ? 0.592 -23.031 4.199 1 98.5 323 TYR A CA 1
ATOM 2583 C C . TYR A 1 323 ? 0.66 -24.562 4.305 1 98.5 323 TYR A C 1
ATOM 2585 O O . TYR A 1 323 ? 1.144 -25.219 3.389 1 98.5 323 TYR A O 1
ATOM 2593 N N . ASN A 1 324 ? 0.141 -25.062 5.348 1 97.56 324 ASN A N 1
ATOM 2594 C CA . ASN A 1 324 ? -0.063 -26.5 5.438 1 97.56 324 ASN A CA 1
ATOM 2595 C C . ASN A 1 324 ? -1.34 -26.922 4.723 1 97.56 324 ASN A C 1
ATOM 2597 O O . ASN A 1 324 ? -2.357 -26.234 4.785 1 97.56 324 ASN A O 1
ATOM 2601 N N . ILE A 1 325 ? -1.28 -28.078 4.102 1 97 325 ILE A N 1
ATOM 2602 C CA . ILE A 1 325 ? -2.465 -28.562 3.404 1 97 325 ILE A CA 1
ATOM 2603 C C . ILE A 1 325 ? -3.561 -28.891 4.414 1 97 325 ILE A C 1
ATOM 2605 O O . ILE A 1 325 ? -4.75 -28.75 4.121 1 97 325 ILE A O 1
ATOM 2609 N N . SER A 1 326 ? -3.182 -29.266 5.594 1 96.06 326 SER A N 1
ATOM 2610 C CA . SER A 1 326 ? -4.152 -29.578 6.637 1 96.06 326 SER A CA 1
ATOM 2611 C C . SER A 1 326 ? -4.988 -28.359 7 1 96.06 326 SER A C 1
ATOM 2613 O O . SER A 1 326 ? -6.184 -28.469 7.277 1 96.06 326 SER A O 1
ATOM 2615 N N . THR A 1 327 ? -4.332 -27.219 7.004 1 97.81 327 THR A N 1
ATOM 2616 C CA . THR A 1 327 ? -5.051 -25.984 7.289 1 97.81 327 THR A CA 1
ATOM 2617 C C . THR A 1 327 ? -6.098 -25.703 6.219 1 97.81 327 THR A C 1
ATOM 2619 O O . THR A 1 327 ? -7.199 -25.25 6.523 1 97.81 327 THR A O 1
ATOM 2622 N N . VAL A 1 328 ? -5.777 -25.969 5.02 1 98.06 328 VAL A N 1
ATOM 2623 C CA . VAL A 1 328 ? -6.703 -25.797 3.908 1 98.06 328 VAL A CA 1
ATOM 2624 C C . VAL A 1 328 ? -7.879 -26.75 4.062 1 98.06 328 VAL A C 1
ATOM 2626 O O . VAL A 1 328 ? -9.039 -26.359 3.938 1 98.06 328 VAL A O 1
ATOM 2629 N N . GLU A 1 329 ? -7.543 -27.969 4.34 1 96.44 329 GLU A N 1
ATOM 2630 C CA . GLU A 1 329 ? -8.57 -29 4.492 1 96.44 329 GLU A CA 1
ATOM 2631 C C . GLU A 1 329 ? -9.5 -28.672 5.656 1 96.44 329 GLU A C 1
ATOM 2633 O O . GLU A 1 329 ? -10.711 -28.891 5.566 1 96.44 329 GLU A O 1
ATOM 2638 N N . ASP A 1 330 ? -8.961 -28.172 6.707 1 97.5 330 ASP A N 1
ATOM 2639 C CA . ASP A 1 330 ? -9.766 -27.797 7.875 1 97.5 330 ASP A CA 1
ATOM 2640 C C . ASP A 1 330 ? -10.773 -26.703 7.527 1 97.5 330 ASP A C 1
ATOM 2642 O O . ASP A 1 330 ? -11.914 -26.75 7.992 1 97.5 330 ASP A O 1
ATOM 2646 N N . VAL A 1 331 ? -10.367 -25.766 6.742 1 98.5 331 VAL A N 1
ATOM 2647 C CA . VAL A 1 331 ? -11.266 -24.672 6.352 1 98.5 331 VAL A CA 1
ATOM 2648 C C . VAL A 1 331 ? -12.422 -25.234 5.531 1 98.5 331 VAL A C 1
ATOM 2650 O O . VAL A 1 331 ? -13.578 -24.859 5.75 1 98.5 331 VAL A O 1
ATOM 2653 N N . PHE A 1 332 ? -12.156 -26.156 4.629 1 97.94 332 PHE A N 1
ATOM 2654 C CA . PHE A 1 332 ? -13.203 -26.703 3.768 1 97.94 332 PHE A CA 1
ATOM 2655 C C . PHE A 1 332 ? -14.062 -27.703 4.527 1 97.94 332 PHE A C 1
ATOM 2657 O O . PHE A 1 332 ? -15.25 -27.844 4.25 1 97.94 332 PHE A O 1
ATOM 2664 N N . ALA A 1 333 ? -13.477 -28.375 5.488 1 95.88 333 ALA A N 1
ATOM 2665 C CA . ALA A 1 333 ? -14.188 -29.438 6.195 1 95.88 333 ALA A CA 1
ATOM 2666 C C . ALA A 1 333 ? -15.008 -28.875 7.348 1 95.88 333 ALA A C 1
ATOM 2668 O O . ALA A 1 333 ? -16.094 -29.375 7.652 1 95.88 333 ALA A O 1
ATOM 2669 N N . LYS A 1 334 ? -14.477 -27.844 8 1 97 334 LYS A N 1
ATOM 2670 C CA . LYS A 1 334 ? -15.094 -27.406 9.25 1 97 334 LYS A CA 1
ATOM 2671 C C . LYS A 1 334 ? -15.469 -25.922 9.18 1 97 334 LYS A C 1
ATOM 2673 O O . LYS A 1 334 ? -16.219 -25.438 10.023 1 97 334 LYS A O 1
ATOM 2678 N N . GLY A 1 335 ? -15.016 -25.234 8.227 1 97.62 335 GLY A N 1
ATOM 2679 C CA . GLY A 1 335 ? -15.195 -23.797 8.195 1 97.62 335 GLY A CA 1
ATOM 2680 C C . GLY A 1 335 ? -16.625 -23.375 7.93 1 97.62 335 GLY A C 1
ATOM 2681 O O . GLY A 1 335 ? -17.453 -24.203 7.527 1 97.62 335 GLY A O 1
ATOM 2682 N N . LYS A 1 336 ? -16.875 -22.062 8.195 1 96.94 336 LYS A N 1
ATOM 2683 C CA . LYS A 1 336 ? -18.188 -21.484 7.934 1 96.94 336 LYS A CA 1
ATOM 2684 C C . LYS A 1 336 ? -18.281 -20.969 6.5 1 96.94 336 LYS A C 1
ATOM 2686 O O . LYS A 1 336 ? -17.266 -20.672 5.871 1 96.94 336 LYS A O 1
ATOM 2691 N N . TYR A 1 337 ? -19.547 -20.906 5.988 1 97.25 337 TYR A N 1
ATOM 2692 C CA . TYR A 1 337 ? -19.797 -20.453 4.621 1 97.25 337 TYR A CA 1
ATOM 2693 C C . TYR A 1 337 ? -20.156 -18.984 4.594 1 97.25 337 TYR A C 1
ATOM 2695 O O . TYR A 1 337 ? -20.5 -18.391 5.621 1 97.25 337 TYR A O 1
ATOM 2703 N N . MET A 1 338 ? -19.984 -18.359 3.451 1 95.19 338 MET A N 1
ATOM 2704 C CA . MET A 1 338 ? -20.469 -17 3.229 1 95.19 338 MET A CA 1
ATOM 2705 C C . MET A 1 338 ? -21.812 -17.016 2.512 1 95.19 338 MET A C 1
ATOM 2707 O O . MET A 1 338 ? -22.141 -17.969 1.812 1 95.19 338 MET A O 1
ATOM 2711 N N . GLN A 1 339 ? -22.531 -15.898 2.668 1 91 339 GLN A N 1
ATOM 2712 C CA . GLN A 1 339 ? -23.812 -15.766 2 1 91 339 GLN A CA 1
ATOM 2713 C C . GLN A 1 339 ? -24.062 -14.328 1.543 1 91 339 GLN A C 1
ATOM 2715 O O . GLN A 1 339 ? -23.609 -13.383 2.195 1 91 339 GLN A O 1
ATOM 2720 N N . SER A 1 340 ? -24.719 -14.258 0.413 1 87.5 340 SER A N 1
ATOM 2721 C CA . SER A 1 340 ? -25.141 -12.945 -0.081 1 87.5 340 SER A CA 1
ATOM 2722 C C . SER A 1 340 ? -26.469 -12.516 0.53 1 87.5 340 SER A C 1
ATOM 2724 O O . SER A 1 340 ? -27.422 -13.289 0.54 1 87.5 340 SER A O 1
ATOM 2726 N N . ALA A 1 341 ? -26.406 -11.312 1.122 1 83.06 341 ALA A N 1
ATOM 2727 C CA . ALA A 1 341 ? -27.625 -10.805 1.742 1 83.06 341 ALA A CA 1
ATOM 2728 C C . ALA A 1 341 ? -28.094 -9.523 1.069 1 83.06 341 ALA A C 1
ATOM 2730 O O . ALA A 1 341 ? -27.281 -8.68 0.689 1 83.06 341 ALA A O 1
ATOM 2731 N N . THR A 1 342 ? -29.375 -9.469 0.854 1 77.44 342 THR A N 1
ATOM 2732 C CA . THR A 1 342 ? -29.953 -8.266 0.282 1 77.44 342 THR A CA 1
ATOM 2733 C C . THR A 1 342 ? -30.234 -7.23 1.37 1 77.44 342 THR A C 1
ATOM 2735 O O . THR A 1 342 ? -30.781 -7.566 2.426 1 77.44 342 THR A O 1
ATOM 2738 N N . VAL A 1 343 ? -29.609 -6.168 1.246 1 72.5 343 VAL A N 1
ATOM 2739 C CA . VAL A 1 343 ? -29.875 -5.09 2.195 1 72.5 343 VAL A CA 1
ATOM 2740 C C . VAL A 1 343 ? -30.844 -4.078 1.58 1 72.5 343 VAL A C 1
ATOM 2742 O O . VAL A 1 343 ? -30.844 -3.877 0.363 1 72.5 343 VAL A O 1
ATOM 2745 N N . GLU A 1 344 ? -31.766 -3.697 2.443 1 63.91 344 GLU A N 1
ATOM 2746 C CA . GLU A 1 344 ? -32.781 -2.748 1.976 1 63.91 344 GLU A CA 1
ATOM 2747 C C . GLU A 1 344 ? -32.125 -1.594 1.214 1 63.91 344 GLU A C 1
ATOM 2749 O O . GLU A 1 344 ? -31.219 -0.933 1.727 1 63.91 344 GLU A O 1
ATOM 2754 N N . GLN A 1 345 ? -32.688 -1.335 0.031 1 58.69 345 GLN A N 1
ATOM 2755 C CA . GLN A 1 345 ? -32.375 -0.209 -0.845 1 58.69 345 GLN A CA 1
ATOM 2756 C C . GLN A 1 345 ? -30.953 -0.297 -1.368 1 58.69 345 GLN A C 1
ATOM 2758 O O . GLN A 1 345 ? -30.391 0.697 -1.843 1 58.69 345 GLN A O 1
ATOM 2763 N N . SER A 1 346 ? -30.188 -1.274 -0.84 1 61.81 346 SER A N 1
ATOM 2764 C CA . SER A 1 346 ? -28.812 -1.288 -1.325 1 61.81 346 SER A CA 1
ATOM 2765 C C . SER A 1 346 ? -28.5 -2.594 -2.047 1 61.81 346 SER A C 1
ATOM 2767 O O . SER A 1 346 ? -29.297 -3.527 -2.037 1 61.81 346 SER A O 1
ATOM 2769 N N . HIS A 1 347 ? -27.312 -2.537 -2.723 1 65.44 347 HIS A N 1
ATOM 2770 C CA . HIS A 1 347 ? -26.672 -3.648 -3.426 1 65.44 347 HIS A CA 1
ATOM 2771 C C . HIS A 1 347 ? -26.375 -4.801 -2.473 1 65.44 347 HIS A C 1
ATOM 2773 O O . HIS A 1 347 ? -26.547 -4.672 -1.26 1 65.44 347 HIS A O 1
ATOM 2779 N N . THR A 1 348 ? -26.047 -5.945 -2.99 1 76.38 348 THR A N 1
ATOM 2780 C CA . THR A 1 348 ? -25.766 -7.23 -2.363 1 76.38 348 THR A CA 1
ATOM 2781 C C . THR A 1 348 ? -24.5 -7.156 -1.525 1 76.38 348 THR A C 1
ATOM 2783 O O . THR A 1 348 ? -23.5 -6.574 -1.952 1 76.38 348 THR A O 1
ATOM 2786 N N . LYS A 1 349 ? -24.734 -7.516 -0.093 1 81.5 349 LYS A N 1
ATOM 2787 C CA . LYS A 1 349 ? -23.578 -7.605 0.782 1 81.5 349 LYS A CA 1
ATOM 2788 C C . LYS A 1 349 ? -23.297 -9.047 1.187 1 81.5 349 LYS A C 1
ATOM 2790 O O . LYS A 1 349 ? -24.219 -9.836 1.367 1 81.5 349 LYS A O 1
ATOM 2795 N N . TRP A 1 350 ? -22.078 -9.438 1.276 1 87.69 350 TRP A N 1
ATOM 2796 C CA . TRP A 1 350 ? -21.688 -10.789 1.651 1 87.69 350 TRP A CA 1
ATOM 2797 C C . TRP A 1 350 ? -21.391 -10.883 3.146 1 87.69 350 TRP A C 1
ATOM 2799 O O . TRP A 1 350 ? -20.672 -10.047 3.693 1 87.69 350 TRP A O 1
ATOM 2809 N N . VAL A 1 351 ? -22.016 -11.875 3.844 1 88.94 351 VAL A N 1
ATOM 2810 C CA . VAL A 1 351 ? -21.875 -12.039 5.285 1 88.94 351 VAL A CA 1
ATOM 2811 C C . VAL A 1 351 ? -21.672 -13.523 5.613 1 88.94 351 VAL A C 1
ATOM 2813 O O . VAL A 1 351 ? -21.922 -14.391 4.77 1 88.94 351 VAL A O 1
ATOM 2816 N N . ARG A 1 352 ? -21.234 -13.82 6.781 1 91.62 352 ARG A N 1
ATOM 2817 C CA . ARG A 1 352 ? -21.078 -15.188 7.27 1 91.62 352 ARG A CA 1
ATOM 2818 C C . ARG A 1 352 ? -22.438 -15.859 7.445 1 91.62 352 ARG A C 1
ATOM 2820 O O . ARG A 1 352 ? -23.375 -15.242 7.961 1 91.62 352 ARG A O 1
ATOM 2827 N N . TYR A 1 353 ? -22.562 -17.078 6.988 1 92.88 353 TYR A N 1
ATOM 2828 C CA . TYR A 1 353 ? -23.781 -17.844 7.176 1 92.88 353 TYR A CA 1
ATOM 2829 C C . TYR A 1 353 ? -23.828 -18.469 8.57 1 92.88 353 TYR A C 1
ATOM 2831 O O . TYR A 1 353 ? -22.938 -19.25 8.938 1 92.88 353 TYR A O 1
ATOM 2839 N N . ASN A 1 354 ? -24.828 -18.141 9.281 1 90.44 354 ASN A N 1
ATOM 2840 C CA . ASN A 1 354 ? -24.953 -18.672 10.633 1 90.44 354 ASN A CA 1
ATOM 2841 C C . ASN A 1 354 ? -26.156 -19.594 10.773 1 90.44 354 ASN A C 1
ATOM 2843 O O . ASN A 1 354 ? -26.547 -19.953 11.883 1 90.44 354 ASN A O 1
ATOM 2847 N N . GLY A 1 355 ? -26.703 -19.969 9.734 1 90.81 355 GLY A N 1
ATOM 2848 C CA . GLY A 1 355 ? -27.844 -20.875 9.758 1 90.81 355 GLY A CA 1
ATOM 2849 C C . GLY A 1 355 ? -27.438 -22.328 9.883 1 90.81 355 GLY A C 1
ATOM 2850 O O . GLY A 1 355 ? -26.281 -22.641 10.188 1 90.81 355 GLY A O 1
ATOM 2851 N N . GLU A 1 356 ? -28.391 -23.203 9.688 1 93.81 356 GLU A N 1
ATOM 2852 C CA . GLU A 1 356 ? -28.141 -24.641 9.758 1 93.81 356 GLU A CA 1
ATOM 2853 C C . GLU A 1 356 ? -27.531 -25.156 8.461 1 93.81 356 GLU A C 1
ATOM 2855 O O . GLU A 1 356 ? -28.047 -24.875 7.371 1 93.81 356 GLU A O 1
ATOM 2860 N N . ILE A 1 357 ? -26.531 -25.859 8.586 1 95.94 357 ILE A N 1
ATOM 2861 C CA . ILE A 1 357 ? -25.859 -26.453 7.434 1 95.94 357 ILE A CA 1
ATOM 2862 C C . ILE A 1 357 ? -26.453 -27.828 7.137 1 95.94 357 ILE A C 1
ATOM 2864 O O . ILE A 1 357 ? -26.531 -28.688 8.023 1 95.94 357 ILE A O 1
ATOM 2868 N N . PRO A 1 358 ? -26.766 -28.031 5.969 1 95.75 358 PRO A N 1
ATOM 2869 C CA . PRO A 1 358 ? -27.344 -29.344 5.625 1 95.75 358 PRO A CA 1
ATOM 2870 C C . PRO A 1 358 ? -26.328 -30.469 5.738 1 95.75 358 PRO A C 1
ATOM 2872 O O . PRO A 1 358 ? -25.125 -30.234 5.758 1 95.75 358 PRO A O 1
ATOM 2875 N N . ARG A 1 359 ? -26.922 -31.734 5.812 1 91.69 359 ARG A N 1
ATOM 2876 C CA . ARG A 1 359 ? -26.125 -32.938 5.793 1 91.69 359 ARG A CA 1
ATOM 2877 C C . ARG A 1 359 ? -26.406 -33.781 4.535 1 91.69 359 ARG A C 1
ATOM 2879 O O . ARG A 1 359 ? -27.547 -33.844 4.082 1 91.69 359 ARG A O 1
ATOM 2886 N N . PRO A 1 360 ? -25.438 -34.5 4.043 1 93.88 360 PRO A N 1
ATOM 2887 C CA . PRO A 1 360 ? -24.016 -34.375 4.367 1 93.88 360 PRO A CA 1
ATOM 2888 C C . PRO A 1 360 ? -23.469 -32.969 4.086 1 93.88 360 PRO A C 1
ATOM 2890 O O . PRO A 1 360 ? -24.109 -32.188 3.389 1 93.88 360 PRO A O 1
ATOM 2893 N N . ARG A 1 361 ? -22.344 -32.625 4.633 1 95.56 361 ARG A N 1
ATOM 2894 C CA . ARG A 1 361 ? -21.812 -31.281 4.523 1 95.56 361 ARG A CA 1
ATOM 2895 C C . ARG A 1 361 ? -21.656 -30.875 3.062 1 95.56 361 ARG A C 1
ATOM 2897 O O . ARG A 1 361 ? -20.984 -31.562 2.293 1 95.56 361 ARG A O 1
ATOM 2904 N N . PRO A 1 362 ? -22.172 -29.781 2.699 1 97.44 362 PRO A N 1
ATOM 2905 C CA . PRO A 1 362 ? -22.078 -29.359 1.302 1 97.44 362 PRO A CA 1
ATOM 2906 C C . PRO A 1 362 ? -20.641 -29.094 0.852 1 97.44 362 PRO A C 1
ATOM 2908 O O . PRO A 1 362 ? -19.875 -28.484 1.583 1 97.44 362 PRO A O 1
ATOM 2911 N N . GLY A 1 363 ? -20.297 -29.562 -0.405 1 97.75 363 GLY A N 1
ATOM 2912 C CA . GLY A 1 363 ? -18.984 -29.344 -0.98 1 97.75 363 GLY A CA 1
ATOM 2913 C C . GLY A 1 363 ? -17.969 -30.391 -0.565 1 97.75 363 GLY A C 1
ATOM 2914 O O . GLY A 1 363 ? -16.844 -30.406 -1.053 1 97.75 363 GLY A O 1
ATOM 2915 N N . ALA A 1 364 ? -18.344 -31.281 0.316 1 96 364 ALA A N 1
ATOM 2916 C CA . ALA A 1 364 ? -17.438 -32.312 0.789 1 96 364 ALA A CA 1
ATOM 2917 C C . ALA A 1 364 ? -17.234 -33.406 -0.272 1 96 364 ALA A C 1
ATOM 2919 O O . ALA A 1 364 ? -18.125 -33.656 -1.079 1 96 364 ALA A O 1
ATOM 2920 N N . CYS A 1 365 ? -16.047 -33.969 -0.26 1 95.56 365 CYS A N 1
ATOM 2921 C CA . CYS A 1 365 ? -15.781 -35.125 -1.133 1 95.56 365 CYS A CA 1
ATOM 2922 C C . CYS A 1 365 ? -16.422 -36.375 -0.575 1 95.56 365 CYS A C 1
ATOM 2924 O O . CYS A 1 365 ? -16.547 -36.531 0.642 1 95.56 365 CYS A O 1
ATOM 2926 N N . ILE A 1 366 ? -16.812 -37.25 -1.477 1 93.06 366 ILE A N 1
ATOM 2927 C CA . ILE A 1 366 ? -17.453 -38.469 -1.051 1 93.06 366 ILE A CA 1
ATOM 2928 C C . ILE A 1 366 ? -16.406 -39.438 -0.48 1 93.06 366 ILE A C 1
ATOM 2930 O O . ILE A 1 366 ? -15.406 -39.75 -1.138 1 93.06 366 ILE A O 1
ATOM 2934 N N . ASN A 1 367 ? -16.594 -39.781 0.725 1 90.19 367 ASN A N 1
ATOM 2935 C CA . ASN A 1 367 ? -15.703 -40.719 1.386 1 90.19 367 ASN A CA 1
ATOM 2936 C C . ASN A 1 367 ? -16.469 -41.906 1.951 1 90.19 367 ASN A C 1
ATOM 2938 O O . ASN A 1 367 ? -17.641 -42.125 1.626 1 90.19 367 ASN A O 1
ATOM 2942 N N . LYS A 1 368 ? -15.727 -42.719 2.713 1 87.75 368 LYS A N 1
ATOM 2943 C CA . LYS A 1 368 ? -16.344 -43.906 3.264 1 87.75 368 LYS A CA 1
ATOM 2944 C C . LYS A 1 368 ? -17.484 -43.562 4.203 1 87.75 368 LYS A C 1
ATOM 2946 O O . LYS A 1 368 ? -18.516 -44.25 4.223 1 87.75 368 LYS A O 1
ATOM 2951 N N . GLU A 1 369 ? -17.328 -42.562 4.922 1 86.69 369 GLU A N 1
ATOM 2952 C CA . GLU A 1 369 ? -18.375 -42.094 5.844 1 86.69 369 GLU A CA 1
ATOM 2953 C C . GLU A 1 369 ? -19.641 -41.719 5.098 1 86.69 369 GLU A C 1
ATOM 2955 O O . GLU A 1 369 ? -20.75 -42.062 5.52 1 86.69 369 GLU A O 1
ATOM 2960 N N . ALA A 1 370 ? -19.453 -41.031 4.074 1 87.94 370 ALA A N 1
ATOM 2961 C CA . ALA A 1 370 ? -20.594 -40.656 3.254 1 87.94 370 ALA A CA 1
ATOM 2962 C C . ALA A 1 370 ? -21.25 -41.906 2.637 1 87.94 370 ALA A C 1
ATOM 2964 O O . ALA A 1 370 ? -22.484 -41.969 2.537 1 87.94 370 ALA A O 1
ATOM 2965 N N . GLY A 1 371 ? -20.453 -42.812 2.229 1 87.94 371 GLY A N 1
ATOM 2966 C CA . GLY A 1 371 ? -20.969 -44.062 1.695 1 87.94 371 GLY A CA 1
ATOM 2967 C C . GLY A 1 371 ? -21.812 -44.844 2.697 1 87.94 371 GLY A C 1
ATOM 2968 O O . GLY A 1 371 ? -22.844 -45.438 2.338 1 87.94 371 GLY A O 1
ATOM 2969 N N . ALA A 1 372 ? -21.312 -44.812 3.871 1 88.75 372 ALA A N 1
ATOM 2970 C CA . ALA A 1 372 ? -22.047 -45.5 4.938 1 88.75 372 ALA A CA 1
ATOM 2971 C C . ALA A 1 372 ? -23.406 -44.844 5.18 1 88.75 372 ALA A C 1
ATOM 2973 O O . ALA A 1 372 ? -24.359 -45.531 5.578 1 88.75 372 ALA A O 1
ATOM 2974 N N . ASP A 1 373 ? -23.5 -43.625 4.859 1 89.94 373 ASP A N 1
ATOM 2975 C CA . ASP A 1 373 ? -24.766 -42.906 5.035 1 89.94 373 ASP A CA 1
ATOM 2976 C C . ASP A 1 373 ? -25.641 -43.031 3.797 1 89.94 373 ASP A C 1
ATOM 2978 O O . ASP A 1 373 ? -26.703 -42.375 3.711 1 89.94 373 ASP A O 1
ATOM 2982 N N . GLY A 1 374 ? -25.094 -43.719 2.824 1 89.56 374 GLY A N 1
ATOM 2983 C CA . GLY A 1 374 ? -25.922 -44 1.659 1 89.56 374 GLY A CA 1
ATOM 2984 C C . GLY A 1 374 ? -25.562 -43.156 0.458 1 89.56 374 GLY A C 1
ATOM 2985 O O . GLY A 1 374 ? -26.25 -43.188 -0.566 1 89.56 374 GLY A O 1
ATOM 2986 N N . TYR A 1 375 ? -24.578 -42.375 0.596 1 92.81 375 TYR A N 1
ATOM 2987 C CA . TYR A 1 375 ? -24.156 -41.531 -0.518 1 92.81 375 TYR A CA 1
ATOM 2988 C C . TYR A 1 375 ? -22.906 -42.094 -1.182 1 92.81 375 TYR A C 1
ATOM 2990 O O . TYR A 1 375 ? -21.797 -41.75 -0.792 1 92.81 375 TYR A O 1
ATOM 2998 N N . LEU A 1 376 ? -23.062 -42.812 -2.221 1 90.88 376 LEU A N 1
ATOM 2999 C CA . LEU A 1 376 ? -21.953 -43.5 -2.861 1 90.88 376 LEU A CA 1
ATOM 3000 C C . LEU A 1 376 ? -21.297 -42.625 -3.926 1 90.88 376 LEU A C 1
ATOM 3002 O O . LEU A 1 376 ? -20.141 -42.812 -4.285 1 90.88 376 LEU A O 1
ATOM 3006 N N . SER A 1 377 ? -22.109 -41.812 -4.473 1 93.5 377 SER A N 1
ATOM 3007 C CA . SER A 1 377 ? -21.641 -40.844 -5.477 1 93.5 377 SER A CA 1
ATOM 3008 C C . SER A 1 377 ? -22.312 -39.5 -5.316 1 93.5 377 SER A C 1
ATOM 3010 O O . SER A 1 377 ? -23.25 -39.344 -4.531 1 93.5 377 SER A O 1
ATOM 3012 N N . THR A 1 378 ? -21.797 -38.531 -5.996 1 95.38 378 THR A N 1
ATOM 3013 C CA . THR A 1 378 ? -22.359 -37.188 -5.895 1 95.38 378 THR A CA 1
ATOM 3014 C C . THR A 1 378 ? -23.75 -37.125 -6.535 1 95.38 378 THR A C 1
ATOM 3016 O O . THR A 1 378 ? -24.531 -36.219 -6.25 1 95.38 378 THR A O 1
ATOM 3019 N N . LEU A 1 379 ? -24.047 -38.125 -7.387 1 95.12 379 LEU A N 1
ATOM 3020 C CA . LEU A 1 379 ? -25.359 -38.219 -8.039 1 95.12 379 LEU A CA 1
ATOM 3021 C C . LEU A 1 379 ? -26.438 -38.562 -7.027 1 95.12 379 LEU A C 1
ATOM 3023 O O . LEU A 1 379 ? -27.625 -38.312 -7.285 1 95.12 379 LEU A O 1
ATOM 3027 N N . SER A 1 380 ? -26.047 -39.062 -5.863 1 94.5 380 SER A N 1
ATOM 3028 C CA . SER A 1 380 ? -27.016 -39.5 -4.859 1 94.5 380 SER A CA 1
ATOM 3029 C C . SER A 1 380 ? -27.188 -38.438 -3.77 1 94.5 380 SER A C 1
ATOM 3031 O O . SER A 1 380 ? -27.953 -38.625 -2.828 1 94.5 380 SER A O 1
ATOM 3033 N N . LEU A 1 381 ? -26.516 -37.312 -3.879 1 96.31 381 LEU A N 1
ATOM 3034 C CA . LEU A 1 381 ? -26.609 -36.281 -2.869 1 96.31 381 LEU A CA 1
ATOM 3035 C C . LEU A 1 381 ? -27.984 -35.594 -2.918 1 96.31 381 LEU A C 1
ATOM 3037 O O . LEU A 1 381 ? -28.562 -35.438 -3.996 1 96.31 381 LEU A O 1
ATOM 3041 N N . PRO A 1 382 ? -28.516 -35.25 -1.726 1 95.62 382 PRO A N 1
ATOM 3042 C CA . PRO A 1 382 ? -29.812 -34.562 -1.694 1 95.62 382 PRO A CA 1
ATOM 3043 C C . PRO A 1 382 ? -29.797 -33.188 -2.369 1 95.62 382 PRO A C 1
ATOM 3045 O O . PRO A 1 382 ? -28.781 -32.5 -2.316 1 95.62 382 PRO A O 1
ATOM 3048 N N . ASP A 1 383 ? -30.891 -32.75 -2.904 1 96.38 383 ASP A N 1
ATOM 3049 C CA . ASP A 1 383 ? -31.016 -31.469 -3.576 1 96.38 383 ASP A CA 1
ATOM 3050 C C . ASP A 1 383 ? -30.75 -30.312 -2.605 1 96.38 383 ASP A C 1
ATOM 3052 O O . ASP A 1 383 ? -30.219 -29.281 -2.994 1 96.38 383 ASP A O 1
ATOM 3056 N N . LYS A 1 384 ? -31.172 -30.531 -1.419 1 96.56 384 LYS A N 1
ATOM 3057 C CA . LYS A 1 384 ? -30.969 -29.484 -0.411 1 96.56 384 LYS A CA 1
ATOM 3058 C C . LYS A 1 384 ? -29.484 -29.188 -0.226 1 96.56 384 LYS A C 1
ATOM 3060 O O . LYS A 1 384 ? -29.078 -28.031 -0.131 1 96.56 384 LYS A O 1
ATOM 3065 N N . THR A 1 385 ? -28.719 -30.203 -0.174 1 97.06 385 THR A N 1
ATOM 3066 C CA . THR A 1 385 ? -27.266 -30.078 -0.024 1 97.06 385 THR A CA 1
ATOM 3067 C C . THR A 1 385 ? -26.656 -29.438 -1.262 1 97.06 385 THR A C 1
ATOM 3069 O O . THR A 1 385 ? -25.797 -28.547 -1.147 1 97.06 385 THR A O 1
ATOM 3072 N N . LEU A 1 386 ? -27.172 -29.797 -2.393 1 97.75 386 LEU A N 1
ATOM 3073 C CA . LEU A 1 386 ? -26.625 -29.312 -3.654 1 97.75 386 LEU A CA 1
ATOM 3074 C C . LEU A 1 386 ? -27.016 -27.859 -3.883 1 97.75 386 LEU A C 1
ATOM 3076 O O . LEU A 1 386 ? -26.203 -27.062 -4.387 1 97.75 386 LEU A O 1
ATOM 3080 N N . GLN A 1 387 ? -28.234 -27.531 -3.531 1 97.44 387 GLN A N 1
ATOM 3081 C CA . GLN A 1 387 ? -28.656 -26.141 -3.646 1 97.44 387 GLN A CA 1
ATOM 3082 C C . GLN A 1 387 ? -27.859 -25.25 -2.715 1 97.44 387 GLN A C 1
ATOM 3084 O O . GLN A 1 387 ? -27.516 -24.109 -3.074 1 97.44 387 GLN A O 1
ATOM 3089 N N . PHE A 1 388 ? -27.547 -25.734 -1.571 1 97.62 388 PHE A N 1
ATOM 3090 C CA . PHE A 1 388 ? -26.766 -24.969 -0.605 1 97.62 388 PHE A CA 1
ATOM 3091 C C . PHE A 1 388 ? -25.391 -24.625 -1.158 1 97.62 388 PHE A C 1
ATOM 3093 O O . PHE A 1 388 ? -24.953 -23.484 -1.097 1 97.62 388 PHE A O 1
ATOM 3100 N N . VAL A 1 389 ? -24.719 -25.609 -1.648 1 97.44 389 VAL A N 1
ATOM 3101 C CA . VAL A 1 389 ? -23.344 -25.391 -2.113 1 97.44 389 VAL A CA 1
ATOM 3102 C C . VAL A 1 389 ? -23.359 -24.516 -3.365 1 97.44 389 VAL A C 1
ATOM 3104 O O . VAL A 1 389 ? -22.422 -23.75 -3.607 1 97.44 389 VAL A O 1
ATOM 3107 N N . LYS A 1 390 ? -24.375 -24.641 -4.148 1 97.38 390 LYS A N 1
ATOM 3108 C CA . LYS A 1 390 ? -24.531 -23.781 -5.32 1 97.38 390 LYS A CA 1
ATOM 3109 C C . LYS A 1 390 ? -24.578 -22.312 -4.922 1 97.38 390 LYS A C 1
ATOM 3111 O O . LYS A 1 390 ? -23.984 -21.453 -5.59 1 97.38 390 LYS A O 1
ATOM 3116 N N . ASP A 1 391 ? -25.203 -22.047 -3.775 1 95.88 391 ASP A N 1
ATOM 3117 C CA . ASP A 1 391 ? -25.422 -20.672 -3.328 1 95.88 391 ASP A CA 1
ATOM 3118 C C . ASP A 1 391 ? -24.266 -20.203 -2.439 1 95.88 391 ASP A C 1
ATOM 3120 O O . ASP A 1 391 ? -24.094 -19 -2.248 1 95.88 391 ASP A O 1
ATOM 3124 N N . HIS A 1 392 ? -23.531 -21.172 -1.871 1 96.88 392 HIS A N 1
ATOM 3125 C CA . HIS A 1 392 ? -22.516 -20.797 -0.89 1 96.88 392 HIS A CA 1
ATOM 3126 C C . HIS A 1 392 ? -21.172 -21.453 -1.216 1 96.88 392 HIS A C 1
ATOM 3128 O O . HIS A 1 392 ? -20.609 -22.172 -0.389 1 96.88 392 HIS A O 1
ATOM 3134 N N . PRO A 1 393 ? -20.625 -21.109 -2.365 1 97.88 393 PRO A N 1
ATOM 3135 C CA . PRO A 1 393 ? -19.344 -21.719 -2.732 1 97.88 393 PRO A CA 1
ATOM 3136 C C . PRO A 1 393 ? -18.156 -21.094 -2.012 1 97.88 393 PRO A C 1
ATOM 3138 O O . PRO A 1 393 ? -17.062 -21.656 -2.014 1 97.88 393 PRO A O 1
ATOM 3141 N N . LEU A 1 394 ? -18.344 -19.922 -1.382 1 98.19 394 LEU A N 1
ATOM 3142 C CA . LEU A 1 394 ? -17.266 -19.172 -0.749 1 98.19 394 LEU A CA 1
ATOM 3143 C C . LEU A 1 394 ? -17.25 -19.391 0.759 1 98.19 394 LEU A C 1
ATOM 3145 O O . LEU A 1 394 ? -18.281 -19.234 1.425 1 98.19 394 LEU A O 1
ATOM 3149 N N . MET A 1 395 ? -16.031 -19.766 1.276 1 98.5 395 MET A N 1
ATOM 3150 C CA . MET A 1 395 ? -15.859 -19.953 2.715 1 98.5 395 MET A CA 1
ATOM 3151 C C . MET A 1 395 ? -15.625 -18.625 3.412 1 98.5 395 MET A C 1
ATOM 3153 O O . MET A 1 395 ? -15.016 -17.719 2.842 1 98.5 395 MET A O 1
ATOM 3157 N N . ASP A 1 396 ? -16.094 -18.547 4.609 1 96.44 396 ASP A N 1
ATOM 3158 C CA . ASP A 1 396 ? -15.836 -17.375 5.434 1 96.44 396 ASP A CA 1
ATOM 3159 C C . ASP A 1 396 ? -14.445 -17.453 6.066 1 96.44 396 ASP A C 1
ATOM 3161 O O . ASP A 1 396 ? -13.766 -16.422 6.215 1 96.44 396 ASP A O 1
ATOM 3165 N N . ASP A 1 397 ? -14.117 -18.594 6.5 1 97.25 397 ASP A N 1
ATOM 3166 C CA . ASP A 1 397 ? -12.805 -18.812 7.109 1 97.25 397 ASP A CA 1
ATOM 3167 C C . ASP A 1 397 ? -11.695 -18.688 6.074 1 97.25 397 ASP A C 1
ATOM 3169 O O . ASP A 1 397 ? -11.867 -19.094 4.922 1 97.25 397 ASP A O 1
ATOM 3173 N N . SER A 1 398 ? -10.609 -18.203 6.512 1 97.69 398 SER A N 1
ATOM 3174 C CA . SER A 1 398 ? -9.469 -18.031 5.629 1 97.69 398 SER A CA 1
ATOM 3175 C C . SER A 1 398 ? -8.359 -19.031 5.941 1 97.69 398 SER A C 1
ATOM 3177 O O . SER A 1 398 ? -8.289 -19.562 7.055 1 97.69 398 SER A O 1
ATOM 3179 N N . VAL A 1 399 ? -7.574 -19.266 4.918 1 98.56 399 VAL A N 1
ATOM 3180 C CA . VAL A 1 399 ? -6.379 -20.094 5.105 1 98.56 399 VAL A CA 1
ATOM 3181 C C . VAL A 1 399 ? -5.23 -19.219 5.605 1 98.56 399 VAL A C 1
ATOM 3183 O O . VAL A 1 399 ? -4.766 -18.328 4.891 1 98.56 399 VAL A O 1
ATOM 3186 N N . THR A 1 400 ? -4.734 -19.5 6.805 1 98 400 THR A N 1
ATOM 3187 C CA . THR A 1 400 ? -3.676 -18.703 7.418 1 98 400 THR A CA 1
ATOM 3188 C C . THR A 1 400 ? -2.311 -19.328 7.16 1 98 400 THR A C 1
ATOM 3190 O O . THR A 1 400 ? -2.18 -20.562 7.16 1 98 400 THR A O 1
ATOM 3193 N N . PRO A 1 401 ? -1.349 -18.547 6.91 1 97.88 401 PRO A N 1
ATOM 3194 C CA . PRO A 1 401 ? -0.01 -19.094 6.691 1 97.88 401 PRO A CA 1
ATOM 3195 C C . PRO A 1 401 ? 0.607 -19.656 7.969 1 97.88 401 PRO A C 1
ATOM 3197 O O . PRO A 1 401 ? 0.126 -19.391 9.07 1 97.88 401 PRO A O 1
ATOM 3200 N N . ILE A 1 402 ? 1.588 -20.406 7.742 1 95.94 402 ILE A N 1
ATOM 3201 C CA . ILE A 1 402 ? 2.326 -20.984 8.859 1 95.94 402 ILE A CA 1
ATOM 3202 C C . ILE A 1 402 ? 2.943 -19.875 9.703 1 95.94 402 ILE A C 1
ATOM 3204 O O . ILE A 1 402 ? 3.67 -19.016 9.18 1 95.94 402 ILE A O 1
ATOM 3208 N N . GLY A 1 403 ? 2.633 -19.797 10.969 1 92.62 403 GLY A N 1
ATOM 3209 C CA . GLY A 1 403 ? 3.154 -18.766 11.867 1 92.62 403 GLY A CA 1
ATOM 3210 C C . GLY A 1 403 ? 2.412 -17.453 11.766 1 92.62 403 GLY A C 1
ATOM 3211 O O . GLY A 1 403 ? 2.795 -16.469 12.406 1 92.62 403 GLY A O 1
ATOM 3212 N N . ASP A 1 404 ? 1.426 -17.375 10.922 1 94 404 ASP A N 1
ATOM 3213 C CA . ASP A 1 404 ? 0.572 -16.219 10.727 1 94 404 ASP A CA 1
ATOM 3214 C C . ASP A 1 404 ? 1.382 -15.016 10.234 1 94 404 ASP A C 1
ATOM 3216 O O . ASP A 1 404 ? 1.153 -13.883 10.664 1 94 404 ASP A O 1
ATOM 3220 N N . ARG A 1 405 ? 2.395 -15.312 9.492 1 93.69 405 ARG A N 1
ATOM 3221 C CA . ARG A 1 405 ? 3.248 -14.266 8.93 1 93.69 405 ARG A CA 1
ATOM 3222 C C . ARG A 1 405 ? 3.936 -14.75 7.66 1 93.69 405 ARG A C 1
ATOM 3224 O O . ARG A 1 405 ? 4.051 -15.961 7.43 1 93.69 405 ARG A O 1
ATOM 3231 N N . PRO A 1 406 ? 4.391 -13.82 6.859 1 95.75 406 PRO A N 1
ATOM 3232 C CA . PRO A 1 406 ? 5.164 -14.234 5.688 1 95.75 406 PRO A CA 1
ATOM 3233 C C . PRO A 1 406 ? 6.527 -14.812 6.055 1 95.75 406 PRO A C 1
ATOM 3235 O O . PRO A 1 406 ? 7.121 -14.414 7.062 1 95.75 406 PRO A O 1
ATOM 3238 N N . ARG A 1 407 ? 6.965 -15.688 5.211 1 95.06 407 ARG A N 1
ATOM 3239 C CA . ARG A 1 407 ? 8.305 -16.234 5.395 1 95.06 407 ARG A CA 1
ATOM 3240 C C . ARG A 1 407 ? 9.367 -15.242 4.949 1 95.06 407 ARG A C 1
ATOM 3242 O O . ARG A 1 407 ? 10.477 -15.234 5.484 1 95.06 407 ARG A O 1
ATOM 3249 N N . LEU A 1 408 ? 9.016 -14.523 4.008 1 95.69 408 LEU A N 1
ATOM 3250 C CA . LEU A 1 408 ? 9.953 -13.57 3.416 1 95.69 408 LEU A CA 1
ATOM 3251 C C . LEU A 1 408 ? 9.219 -12.328 2.918 1 95.69 408 LEU A C 1
ATOM 3253 O O . LEU A 1 408 ? 8.141 -12.438 2.32 1 95.69 408 LEU A O 1
ATOM 3257 N N . ILE A 1 409 ? 9.703 -11.195 3.334 1 94.69 409 ILE A N 1
ATOM 3258 C CA . ILE A 1 409 ? 9.266 -9.922 2.773 1 94.69 409 ILE A CA 1
ATOM 3259 C C . ILE A 1 409 ? 10.461 -9.195 2.16 1 94.69 409 ILE A C 1
ATOM 3261 O O . ILE A 1 409 ? 11.523 -9.102 2.777 1 94.69 409 ILE A O 1
ATOM 3265 N N . LYS A 1 410 ? 10.305 -8.797 0.953 1 93.31 410 LYS A N 1
ATOM 3266 C CA . LYS A 1 410 ? 11.398 -8.102 0.288 1 93.31 410 LYS A CA 1
ATOM 3267 C C . LYS A 1 410 ? 10.898 -6.84 -0.42 1 93.31 410 LYS A C 1
ATOM 3269 O O . LYS A 1 410 ? 9.852 -6.863 -1.071 1 93.31 410 LYS A O 1
ATOM 3274 N N . ARG A 1 411 ? 11.711 -5.785 -0.309 1 88.75 411 ARG A N 1
ATOM 3275 C CA . ARG A 1 411 ? 11.398 -4.52 -0.967 1 88.75 411 ARG A CA 1
ATOM 3276 C C . ARG A 1 411 ? 12.133 -4.395 -2.295 1 88.75 411 ARG A C 1
ATOM 3278 O O . ARG A 1 411 ? 13.18 -5.023 -2.492 1 88.75 411 ARG A O 1
ATOM 3285 N N . ASP A 1 412 ? 11.562 -3.672 -3.242 1 86.56 412 ASP A N 1
ATOM 3286 C CA . ASP A 1 412 ? 12.148 -3.295 -4.527 1 86.56 412 ASP A CA 1
ATOM 3287 C C . ASP A 1 412 ? 12.375 -4.52 -5.406 1 86.56 412 ASP A C 1
ATOM 3289 O O . ASP A 1 412 ? 13.383 -4.609 -6.109 1 86.56 412 ASP A O 1
ATOM 3293 N N . VAL A 1 413 ? 11.586 -5.492 -5.184 1 93.06 413 VAL A N 1
ATOM 3294 C CA . VAL A 1 413 ? 11.641 -6.688 -6.02 1 93.06 413 VAL A CA 1
ATOM 3295 C C . VAL A 1 413 ? 10.227 -7.176 -6.32 1 93.06 413 VAL A C 1
ATOM 3297 O O . VAL A 1 413 ? 9.352 -7.129 -5.453 1 93.06 413 VAL A O 1
ATOM 3300 N N . LYS A 1 414 ? 10.062 -7.566 -7.5 1 95.19 414 LYS A N 1
ATOM 3301 C CA . LYS A 1 414 ? 8.812 -8.227 -7.887 1 95.19 414 LYS A CA 1
ATOM 3302 C C . LYS A 1 414 ? 9.047 -9.703 -8.188 1 95.19 414 LYS A C 1
ATOM 3304 O O . LYS A 1 414 ? 9.57 -10.055 -9.242 1 95.19 414 LYS A O 1
ATOM 3309 N N . TYR A 1 415 ? 8.625 -10.5 -7.32 1 97.75 415 TYR A N 1
ATOM 3310 C CA . TYR A 1 415 ? 8.773 -11.938 -7.512 1 97.75 415 TYR A CA 1
ATOM 3311 C C . TYR A 1 415 ? 7.727 -12.469 -8.484 1 97.75 415 TYR A C 1
ATOM 3313 O O . TYR A 1 415 ? 6.574 -12.039 -8.461 1 97.75 415 TYR A O 1
ATOM 3321 N N . THR A 1 416 ? 8.109 -13.453 -9.266 1 97.88 416 THR A N 1
ATOM 3322 C CA . THR A 1 416 ? 7.227 -13.938 -10.32 1 97.88 416 THR A CA 1
ATOM 3323 C C . THR A 1 416 ? 6.91 -15.414 -10.125 1 97.88 416 THR A C 1
ATOM 3325 O O . THR A 1 416 ? 5.758 -15.828 -10.266 1 97.88 416 THR A O 1
ATOM 3328 N N . GLN A 1 417 ? 7.957 -16.219 -9.875 1 98.38 417 GLN A N 1
ATOM 3329 C CA . GLN A 1 417 ? 7.801 -17.672 -9.75 1 98.38 417 GLN A CA 1
ATOM 3330 C C . GLN A 1 417 ? 8.547 -18.203 -8.531 1 98.38 417 GLN A C 1
ATOM 3332 O O . GLN A 1 417 ? 9.469 -17.547 -8.031 1 98.38 417 GLN A O 1
ATOM 3337 N N . ILE A 1 418 ? 8.141 -19.438 -8.141 1 98.56 418 ILE A N 1
ATOM 3338 C CA . ILE A 1 418 ? 8.812 -20.047 -6.988 1 98.56 418 ILE A CA 1
ATOM 3339 C C . ILE A 1 418 ? 8.836 -21.562 -7.137 1 98.56 418 ILE A C 1
ATOM 3341 O O . ILE A 1 418 ? 7.879 -22.156 -7.637 1 98.56 418 ILE A O 1
ATOM 3345 N N . VAL A 1 419 ? 9.938 -22.141 -6.809 1 98.06 419 VAL A N 1
ATOM 3346 C CA . VAL A 1 419 ? 10.078 -23.578 -6.594 1 98.06 419 VAL A CA 1
ATOM 3347 C C . VAL A 1 419 ? 10.852 -23.828 -5.301 1 98.06 419 VAL A C 1
ATOM 3349 O O . VAL A 1 419 ? 11.656 -22.984 -4.875 1 98.06 419 VAL A O 1
ATOM 3352 N N . VAL A 1 420 ? 10.57 -24.938 -4.676 1 96.94 420 VAL A N 1
ATOM 3353 C CA . VAL A 1 420 ? 11.172 -25.219 -3.379 1 96.94 420 VAL A CA 1
ATOM 3354 C C . VAL A 1 420 ? 11.758 -26.625 -3.379 1 96.94 420 VAL A C 1
ATOM 3356 O O . VAL A 1 420 ? 11.141 -27.562 -3.908 1 96.94 420 VAL A O 1
ATOM 3359 N N . ASP A 1 421 ? 12.922 -26.719 -2.826 1 94.5 421 ASP A N 1
ATOM 3360 C CA . ASP A 1 421 ? 13.586 -28.016 -2.672 1 94.5 421 ASP A CA 1
ATOM 3361 C C . ASP A 1 421 ? 13.859 -28.328 -1.2 1 94.5 421 ASP A C 1
ATOM 3363 O O . ASP A 1 421 ? 14.234 -27.422 -0.437 1 94.5 421 ASP A O 1
ATOM 3367 N N . ARG A 1 422 ? 13.625 -29.516 -0.834 1 92.19 422 ARG A N 1
ATOM 3368 C CA . ARG A 1 422 ? 13.977 -29.953 0.511 1 92.19 422 ARG A CA 1
ATOM 3369 C C . ARG A 1 422 ? 15.281 -30.75 0.506 1 92.19 422 ARG A C 1
ATOM 3371 O O . ARG A 1 422 ? 15.383 -31.797 -0.138 1 92.19 422 ARG A O 1
ATOM 3378 N N . VAL A 1 423 ? 16.266 -30.219 1.251 1 89.88 423 VAL A N 1
ATOM 3379 C CA . VAL A 1 423 ? 17.609 -30.781 1.17 1 89.88 423 VAL A CA 1
ATOM 3380 C C . VAL A 1 423 ? 18.109 -31.141 2.568 1 89.88 423 VAL A C 1
ATOM 3382 O O . VAL A 1 423 ? 17.812 -30.438 3.535 1 89.88 423 VAL A O 1
ATOM 3385 N N . ARG A 1 424 ? 18.797 -32.188 2.604 1 88.62 424 ARG A N 1
ATOM 3386 C CA . ARG A 1 424 ? 19.422 -32.594 3.852 1 88.62 424 ARG A CA 1
ATOM 3387 C C . ARG A 1 424 ? 20.844 -32.062 3.967 1 88.62 424 ARG A C 1
ATOM 3389 O O . ARG A 1 424 ? 21.688 -32.344 3.109 1 88.62 424 ARG A O 1
ATOM 3396 N N . ALA A 1 425 ? 21.094 -31.391 4.953 1 89.88 425 ALA A N 1
ATOM 3397 C CA . ALA A 1 425 ? 22.453 -30.891 5.191 1 89.88 425 ALA A CA 1
ATOM 3398 C C . ALA A 1 425 ? 23.359 -32 5.715 1 89.88 425 ALA A C 1
ATOM 3400 O O . ALA A 1 425 ? 22.906 -33.125 5.965 1 89.88 425 ALA A O 1
ATOM 3401 N N . LEU A 1 426 ? 24.656 -31.609 5.852 1 88.06 426 LEU A N 1
ATOM 3402 C CA . LEU A 1 426 ? 25.656 -32.562 6.293 1 88.06 426 LEU A CA 1
ATOM 3403 C C . LEU A 1 426 ? 25.344 -33.062 7.695 1 88.06 426 LEU A C 1
ATOM 3405 O O . LEU A 1 426 ? 25.625 -34.219 8.023 1 88.06 426 LEU A O 1
ATOM 3409 N N . ASN A 1 427 ? 24.766 -32.25 8.508 1 85.06 427 ASN A N 1
ATOM 3410 C CA . ASN A 1 427 ? 24.438 -32.625 9.883 1 85.06 427 ASN A CA 1
ATOM 3411 C C . ASN A 1 427 ? 23.125 -33.406 9.961 1 85.06 427 ASN A C 1
ATOM 3413 O O . ASN A 1 427 ? 22.672 -33.75 11.055 1 85.06 427 ASN A O 1
ATOM 3417 N N . GLY A 1 428 ? 22.406 -33.5 8.898 1 86.31 428 GLY A N 1
ATOM 3418 C CA . GLY A 1 428 ? 21.203 -34.312 8.867 1 86.31 428 GLY A CA 1
ATOM 3419 C C . GLY A 1 428 ? 19.938 -33.469 8.906 1 86.31 428 GLY A C 1
ATOM 3420 O O . GLY A 1 428 ? 18.844 -33.969 8.648 1 86.31 428 GLY A O 1
ATOM 3421 N N . THR A 1 429 ? 20.094 -32.281 9.195 1 88.44 429 THR A N 1
ATOM 3422 C CA . THR A 1 429 ? 18.938 -31.406 9.273 1 88.44 429 THR A CA 1
ATOM 3423 C C . THR A 1 429 ? 18.375 -31.125 7.879 1 88.44 429 THR A C 1
ATOM 3425 O O . THR A 1 429 ? 19.125 -30.938 6.922 1 88.44 429 THR A O 1
ATOM 3428 N N . MET A 1 430 ? 17.031 -31.125 7.816 1 90.69 430 MET A N 1
ATOM 3429 C CA . MET A 1 430 ? 16.375 -30.844 6.547 1 90.69 430 MET A CA 1
ATOM 3430 C C . MET A 1 430 ? 16.062 -29.359 6.422 1 90.69 430 MET A C 1
ATOM 3432 O O . MET A 1 430 ? 15.609 -28.734 7.383 1 90.69 430 MET A O 1
ATOM 3436 N N . TYR A 1 431 ? 16.359 -28.828 5.254 1 91.12 431 TYR A N 1
ATOM 3437 C CA . TYR A 1 431 ? 16.078 -27.438 4.98 1 91.12 431 TYR A CA 1
ATOM 3438 C C . TYR A 1 431 ? 15.258 -27.281 3.701 1 91.12 431 TYR A C 1
ATOM 3440 O O . TYR A 1 431 ? 15.484 -28 2.727 1 91.12 431 TYR A O 1
ATOM 3448 N N . ASP A 1 432 ? 14.289 -26.391 3.744 1 93.62 432 ASP A N 1
ATOM 3449 C CA . ASP A 1 432 ? 13.594 -25.984 2.529 1 93.62 432 ASP A CA 1
ATOM 3450 C C . ASP A 1 432 ? 14.281 -24.797 1.862 1 93.62 432 ASP A C 1
ATOM 3452 O O . ASP A 1 432 ? 14.32 -23.703 2.422 1 93.62 432 ASP A O 1
ATOM 3456 N N . VAL A 1 433 ? 14.812 -25.031 0.717 1 95.5 433 VAL A N 1
ATOM 3457 C CA . VAL A 1 433 ? 15.469 -23.969 -0.044 1 95.5 433 VAL A CA 1
ATOM 3458 C C . VAL A 1 433 ? 14.516 -23.438 -1.109 1 95.5 433 VAL A C 1
ATOM 3460 O O . VAL A 1 433 ? 14.039 -24.188 -1.96 1 95.5 433 VAL A O 1
ATOM 3463 N N . MET A 1 434 ? 14.281 -22.156 -1.058 1 97.75 434 MET A N 1
ATOM 3464 C CA . MET A 1 434 ? 13.367 -21.516 -2.004 1 97.75 434 MET A CA 1
ATOM 3465 C C . MET A 1 434 ? 14.125 -20.875 -3.152 1 97.75 434 MET A C 1
ATOM 3467 O O . MET A 1 434 ? 15.086 -20.141 -2.924 1 97.75 434 MET A O 1
ATOM 3471 N N . PHE A 1 435 ? 13.766 -21.188 -4.305 1 98.31 435 PHE A N 1
ATOM 3472 C CA . PHE A 1 435 ? 14.219 -20.5 -5.504 1 98.31 435 PHE A CA 1
ATOM 3473 C C . PHE A 1 435 ? 13.125 -19.594 -6.055 1 98.31 435 PHE A C 1
ATOM 3475 O O . PHE A 1 435 ? 12.078 -20.078 -6.492 1 98.31 435 PHE A O 1
ATOM 3482 N N . ILE A 1 436 ? 13.398 -18.297 -6.039 1 98.5 436 ILE A N 1
ATOM 3483 C CA . ILE A 1 436 ? 12.375 -17.328 -6.387 1 98.5 436 ILE A CA 1
ATOM 3484 C C . ILE A 1 436 ? 12.875 -16.438 -7.523 1 98.5 436 ILE A C 1
ATOM 3486 O O . ILE A 1 436 ? 13.914 -15.781 -7.395 1 98.5 436 ILE A O 1
ATOM 3490 N N . SER A 1 437 ? 12.109 -16.375 -8.562 1 98.38 437 SER A N 1
ATOM 3491 C CA . SER A 1 437 ? 12.523 -15.562 -9.703 1 98.38 437 SER A CA 1
ATOM 3492 C C . SER A 1 437 ? 11.898 -14.172 -9.656 1 98.38 437 SER A C 1
ATOM 3494 O O . SER A 1 437 ? 10.984 -13.922 -8.867 1 98.38 437 SER A O 1
ATOM 3496 N N . THR A 1 438 ? 12.398 -13.289 -10.5 1 97.06 438 THR A N 1
ATOM 3497 C CA . THR A 1 438 ? 11.945 -11.906 -10.508 1 97.06 438 THR A CA 1
ATOM 3498 C C . THR A 1 438 ? 11.531 -11.477 -11.914 1 97.06 438 THR A C 1
ATOM 3500 O O . THR A 1 438 ? 11.727 -12.227 -12.875 1 97.06 438 THR A O 1
ATOM 3503 N N . ASP A 1 439 ? 10.992 -10.344 -12.062 1 96 439 ASP A N 1
ATOM 3504 C CA . ASP A 1 439 ? 10.562 -9.789 -13.344 1 96 439 ASP A CA 1
ATOM 3505 C C . ASP A 1 439 ? 11.734 -9.141 -14.078 1 96 439 ASP A C 1
ATOM 3507 O O . ASP A 1 439 ? 11.562 -8.609 -15.18 1 96 439 ASP A O 1
ATOM 3511 N N . ARG A 1 440 ? 12.875 -9.266 -13.438 1 94.19 440 ARG A N 1
ATOM 3512 C CA . ARG A 1 440 ? 14.07 -8.719 -14.07 1 94.19 440 ARG A CA 1
ATOM 3513 C C . ARG A 1 440 ? 15.047 -9.82 -14.445 1 94.19 440 ARG A C 1
ATOM 3515 O O . ARG A 1 440 ? 16.25 -9.57 -14.562 1 94.19 440 ARG A O 1
ATOM 3522 N N . GLY A 1 441 ? 14.578 -10.953 -14.422 1 95.81 441 GLY A N 1
ATOM 3523 C CA . GLY A 1 441 ? 15.359 -12.078 -14.914 1 95.81 441 GLY A CA 1
ATOM 3524 C C . GLY A 1 441 ? 16.312 -12.641 -13.883 1 95.81 441 GLY A C 1
ATOM 3525 O O . GLY A 1 441 ? 17.219 -13.406 -14.211 1 95.81 441 GLY A O 1
ATOM 3526 N N . ALA A 1 442 ? 16.125 -12.242 -12.656 1 96.12 442 ALA A N 1
ATOM 3527 C CA . ALA A 1 442 ? 17.016 -12.719 -11.594 1 96.12 442 ALA A CA 1
ATOM 3528 C C . ALA A 1 442 ? 16.344 -13.836 -10.789 1 96.12 442 ALA A C 1
ATOM 3530 O O . ALA A 1 442 ? 15.125 -14.008 -10.852 1 96.12 442 ALA A O 1
ATOM 3531 N N . LEU A 1 443 ? 17.219 -14.594 -10.156 1 97.75 443 LEU A N 1
ATOM 3532 C CA . LEU A 1 443 ? 16.781 -15.68 -9.289 1 97.75 443 LEU A CA 1
ATOM 3533 C C . LEU A 1 443 ? 17.375 -15.523 -7.891 1 97.75 443 LEU A C 1
ATOM 3535 O O . LEU A 1 443 ? 18.578 -15.32 -7.734 1 97.75 443 LEU A O 1
ATOM 3539 N N . HIS A 1 444 ? 16.484 -15.555 -6.918 1 97.38 444 HIS A N 1
ATOM 3540 C CA . HIS A 1 444 ? 16.922 -15.547 -5.527 1 97.38 444 HIS A CA 1
ATOM 3541 C C . HIS A 1 444 ? 16.875 -16.953 -4.926 1 97.38 444 HIS A C 1
ATOM 3543 O O . HIS A 1 444 ? 15.898 -17.672 -5.113 1 97.38 444 HIS A O 1
ATOM 3549 N N . LYS A 1 445 ? 17.922 -17.281 -4.328 1 97.25 445 LYS A N 1
ATOM 3550 C CA . LYS A 1 445 ? 17.984 -18.5 -3.508 1 97.25 445 LYS A CA 1
ATOM 3551 C C . LYS A 1 445 ? 17.922 -18.156 -2.021 1 97.25 445 LYS A C 1
ATOM 3553 O O . LYS A 1 445 ? 18.812 -17.484 -1.495 1 97.25 445 LYS A O 1
ATOM 3558 N N . ALA A 1 446 ? 16.844 -18.688 -1.385 1 96.38 446 ALA A N 1
ATOM 3559 C CA . ALA A 1 446 ? 16.641 -18.266 -0.001 1 96.38 446 ALA A CA 1
ATOM 3560 C C . ALA A 1 446 ? 16.375 -19.469 0.899 1 96.38 446 ALA A C 1
ATOM 3562 O O . ALA A 1 446 ? 15.805 -20.469 0.455 1 96.38 446 ALA A O 1
ATOM 3563 N N . ILE A 1 447 ? 16.812 -19.328 2.125 1 93.88 447 ILE A N 1
ATOM 3564 C CA . ILE A 1 447 ? 16.641 -20.391 3.111 1 93.88 447 ILE A CA 1
ATOM 3565 C C . ILE A 1 447 ? 16.203 -19.797 4.445 1 93.88 447 ILE A C 1
ATOM 3567 O O . ILE A 1 447 ? 16.562 -18.656 4.77 1 93.88 447 ILE A O 1
ATOM 3571 N N . SER A 1 448 ? 15.266 -20.531 5.055 1 86.38 448 SER A N 1
ATOM 3572 C CA . SER A 1 448 ? 14.867 -20.109 6.398 1 86.38 448 SER A CA 1
ATOM 3573 C C . SER A 1 448 ? 15.758 -20.75 7.457 1 86.38 448 SER A C 1
ATOM 3575 O O . SER A 1 448 ? 16.016 -21.953 7.426 1 86.38 448 SER A O 1
ATOM 3577 N N . TYR A 1 449 ? 16.344 -19.922 8.211 1 78.75 449 TYR A N 1
ATOM 3578 C CA . TYR A 1 449 ? 17.156 -20.406 9.32 1 78.75 449 TYR A CA 1
ATOM 3579 C C . TYR A 1 449 ? 16.766 -19.703 10.625 1 78.75 449 TYR A C 1
ATOM 3581 O O . TYR A 1 449 ? 16.031 -18.719 10.609 1 78.75 449 TYR A O 1
ATOM 3589 N N . GLU A 1 450 ? 17.047 -20.266 11.836 1 66.19 450 GLU A N 1
ATOM 3590 C CA . GLU A 1 450 ? 16.625 -19.906 13.195 1 66.19 450 GLU A CA 1
ATOM 3591 C C . GLU A 1 450 ? 16.234 -18.438 13.289 1 66.19 450 GLU A C 1
ATOM 3593 O O . GLU A 1 450 ? 15.188 -18.109 13.844 1 66.19 450 GLU A O 1
ATOM 3598 N N . ASN A 1 451 ? 17.078 -17.562 12.789 1 63.34 451 ASN A N 1
ATOM 3599 C CA . ASN A 1 451 ? 16.828 -16.156 13.055 1 63.34 451 ASN A CA 1
ATOM 3600 C C . ASN A 1 451 ? 16.172 -15.469 11.859 1 63.34 451 ASN A C 1
ATOM 3602 O O . ASN A 1 451 ? 16.203 -14.242 11.75 1 63.34 451 ASN A O 1
ATOM 3606 N N . GLY A 1 452 ? 15.539 -16.266 10.922 1 78.19 452 GLY A N 1
ATOM 3607 C CA . GLY A 1 452 ? 14.875 -15.555 9.844 1 78.19 452 GLY A CA 1
ATOM 3608 C C . GLY A 1 452 ? 15.273 -16.047 8.461 1 78.19 452 GLY A C 1
ATOM 3609 O O . GLY A 1 452 ? 15.836 -17.141 8.328 1 78.19 452 GLY A O 1
ATOM 3610 N N . MET A 1 453 ? 14.82 -15.375 7.488 1 87.94 453 MET A N 1
ATOM 3611 C CA . MET A 1 453 ? 15.07 -15.742 6.094 1 87.94 453 MET A CA 1
ATOM 3612 C C . MET A 1 453 ? 16.391 -15.148 5.609 1 87.94 453 MET A C 1
ATOM 3614 O O . MET A 1 453 ? 16.719 -14 5.918 1 87.94 453 MET A O 1
ATOM 3618 N N . HIS A 1 454 ? 17.172 -15.992 4.953 1 89.69 454 HIS A N 1
ATOM 3619 C CA . HIS A 1 454 ? 18.438 -15.57 4.348 1 89.69 454 HIS A CA 1
ATOM 3620 C C . HIS A 1 454 ? 18.438 -15.805 2.842 1 89.69 454 HIS A C 1
ATOM 3622 O O . HIS A 1 454 ? 18.062 -16.891 2.377 1 89.69 454 HIS A O 1
ATOM 3628 N N . ILE A 1 455 ? 18.797 -14.797 2.129 1 93.75 455 ILE A N 1
ATOM 3629 C CA . ILE A 1 455 ? 19 -14.977 0.695 1 93.75 455 ILE A CA 1
ATOM 3630 C C . ILE A 1 455 ? 20.469 -15.305 0.42 1 93.75 455 ILE A C 1
ATOM 3632 O O . ILE A 1 455 ? 21.328 -14.453 0.597 1 93.75 455 ILE A O 1
ATOM 3636 N N . ILE A 1 456 ? 20.703 -16.406 0.021 1 93.88 456 ILE A N 1
ATOM 3637 C CA . ILE A 1 456 ? 22.062 -16.922 -0.181 1 93.88 456 ILE A CA 1
ATOM 3638 C C . ILE A 1 456 ? 22.703 -16.219 -1.382 1 93.88 456 ILE A C 1
ATOM 3640 O O . ILE A 1 456 ? 23.828 -15.734 -1.3 1 93.88 456 ILE A O 1
ATOM 3644 N N . GLU A 1 457 ? 22 -16.234 -2.43 1 93.75 457 GLU A N 1
ATOM 3645 C CA . GLU A 1 457 ? 22.562 -15.625 -3.629 1 93.75 457 GLU A CA 1
ATOM 3646 C C . GLU A 1 457 ? 21.469 -15.125 -4.57 1 93.75 457 GLU A C 1
ATOM 3648 O O . GLU A 1 457 ? 20.328 -15.555 -4.477 1 93.75 457 GLU A O 1
ATOM 3653 N N . GLU A 1 458 ? 21.812 -14.188 -5.332 1 95.19 458 GLU A N 1
ATOM 3654 C CA . GLU A 1 458 ? 21.047 -13.688 -6.473 1 95.19 458 GLU A CA 1
ATOM 3655 C C . GLU A 1 458 ? 21.766 -13.977 -7.785 1 95.19 458 GLU A C 1
ATOM 3657 O O . GLU A 1 458 ? 22.938 -13.633 -7.945 1 95.19 458 GLU A O 1
ATOM 3662 N N . ILE A 1 459 ? 21.047 -14.633 -8.656 1 95.75 459 ILE A N 1
ATOM 3663 C CA . ILE A 1 459 ? 21.641 -15.055 -9.914 1 95.75 459 ILE A CA 1
ATOM 3664 C C . ILE A 1 459 ? 20.906 -14.391 -11.078 1 95.75 459 ILE A C 1
ATOM 3666 O O . ILE A 1 459 ? 19.688 -14.508 -11.195 1 95.75 459 ILE A O 1
ATOM 3670 N N . GLN A 1 460 ? 21.656 -13.742 -11.914 1 94.94 460 GLN A N 1
ATOM 3671 C CA . GLN A 1 460 ? 21.047 -13.211 -13.125 1 94.94 460 GLN A CA 1
ATOM 3672 C C . GLN A 1 460 ? 20.938 -14.281 -14.203 1 94.94 460 GLN A C 1
ATOM 3674 O O . GLN A 1 460 ? 21.938 -14.617 -14.844 1 94.94 460 GLN A O 1
ATOM 3679 N N . LEU A 1 461 ? 19.797 -14.766 -14.5 1 95.62 461 LEU A N 1
ATOM 3680 C CA . LEU A 1 461 ? 19.609 -15.883 -15.414 1 95.62 461 LEU A CA 1
ATOM 3681 C C . LEU A 1 461 ? 19.625 -15.406 -16.859 1 95.62 461 LEU A C 1
ATOM 3683 O O . LEU A 1 461 ? 20.172 -16.078 -17.734 1 95.62 461 LEU A O 1
ATOM 3687 N N . PHE A 1 462 ? 18.984 -14.352 -17.094 1 93 462 PHE A N 1
ATOM 3688 C CA . PHE A 1 462 ? 18.891 -13.82 -18.453 1 93 462 PHE A CA 1
ATOM 3689 C C . PHE A 1 462 ? 19.672 -12.516 -18.578 1 93 462 PHE A C 1
ATOM 3691 O O . PHE A 1 462 ? 19.469 -11.594 -17.781 1 93 462 PHE A O 1
ATOM 3698 N N . PRO A 1 463 ? 20.516 -12.328 -19.516 1 86.06 463 PRO A N 1
ATOM 3699 C CA . PRO A 1 463 ? 21.344 -11.125 -19.641 1 86.06 463 PRO A CA 1
ATOM 3700 C C . PRO A 1 463 ? 20.531 -9.883 -20 1 86.06 463 PRO A C 1
ATOM 3702 O O . PRO A 1 463 ? 20.938 -8.766 -19.656 1 86.06 463 PRO A O 1
ATOM 3705 N N . ASN A 1 464 ? 19.406 -10.055 -20.609 1 88.12 464 ASN A N 1
ATOM 3706 C CA . ASN A 1 464 ? 18.594 -8.914 -21.031 1 88.12 464 ASN A CA 1
ATOM 3707 C C . ASN A 1 464 ? 17.547 -8.555 -20 1 88.12 464 ASN A C 1
ATOM 3709 O O . ASN A 1 464 ? 16.641 -7.77 -20.266 1 88.12 464 ASN A O 1
ATOM 3713 N N . PHE A 1 465 ? 17.594 -9.141 -18.906 1 91.44 465 PHE A N 1
ATOM 3714 C CA . PHE A 1 465 ? 16.734 -8.836 -17.766 1 91.44 465 PHE A CA 1
ATOM 3715 C C . PHE A 1 465 ? 15.273 -9.094 -18.109 1 91.44 465 PHE A C 1
ATOM 3717 O O . PHE A 1 465 ? 14.398 -8.328 -17.719 1 91.44 465 PHE A O 1
ATOM 3724 N N . GLU A 1 466 ? 15.094 -10.141 -18.891 1 92.88 466 GLU A N 1
ATOM 3725 C CA . GLU A 1 466 ? 13.734 -10.547 -19.234 1 92.88 466 GLU A CA 1
ATOM 3726 C C . GLU A 1 466 ? 13.047 -11.211 -18.047 1 92.88 466 GLU A C 1
ATOM 3728 O O . GLU A 1 466 ? 13.656 -12 -17.312 1 92.88 466 GLU A O 1
ATOM 3733 N N . PRO A 1 467 ? 11.789 -10.844 -17.922 1 96 467 PRO A N 1
ATOM 3734 C CA . PRO A 1 467 ? 11.062 -11.469 -16.812 1 96 467 PRO A CA 1
ATOM 3735 C C . PRO A 1 467 ? 10.977 -12.992 -16.953 1 96 467 PRO A C 1
ATOM 3737 O O . PRO A 1 467 ? 10.797 -13.508 -18.047 1 96 467 PRO A O 1
ATOM 3740 N N . ILE A 1 468 ? 11.125 -13.633 -15.859 1 97.5 468 ILE A N 1
ATOM 3741 C CA . ILE A 1 468 ? 10.969 -15.078 -15.836 1 97.5 468 ILE A CA 1
ATOM 3742 C C . ILE A 1 468 ? 9.492 -15.445 -15.727 1 97.5 468 ILE A C 1
ATOM 3744 O O . ILE A 1 468 ? 8.797 -14.992 -14.805 1 97.5 468 ILE A O 1
ATOM 3748 N N . GLN A 1 469 ? 9.031 -16.312 -16.641 1 96.62 469 GLN A N 1
ATOM 3749 C CA . GLN A 1 469 ? 7.605 -16.609 -16.719 1 96.62 469 GLN A CA 1
ATOM 3750 C C . GLN A 1 469 ? 7.285 -17.984 -16.141 1 96.62 469 GLN A C 1
ATOM 3752 O O . GLN A 1 469 ? 6.156 -18.234 -15.719 1 96.62 469 GLN A O 1
ATOM 3757 N N . THR A 1 470 ? 8.234 -18.812 -16.156 1 97.19 470 THR A N 1
ATOM 3758 C CA . THR A 1 470 ? 8.055 -20.156 -15.641 1 97.19 470 THR A CA 1
ATOM 3759 C C . THR A 1 470 ? 9.328 -20.672 -14.977 1 97.19 470 THR A C 1
ATOM 3761 O O . THR A 1 470 ? 10.438 -20.297 -15.383 1 97.19 470 THR A O 1
ATOM 3764 N N . LEU A 1 471 ? 9.18 -21.453 -13.969 1 97.81 471 LEU A N 1
ATOM 3765 C CA . LEU A 1 471 ? 10.281 -22.016 -13.211 1 97.81 471 LEU A CA 1
ATOM 3766 C C . LEU A 1 471 ? 9.992 -23.469 -12.844 1 97.81 471 LEU A C 1
ATOM 3768 O O . LEU A 1 471 ? 8.914 -23.781 -12.336 1 97.81 471 LEU A O 1
ATOM 3772 N N . LEU A 1 472 ? 10.953 -24.344 -13.203 1 97.31 472 LEU A N 1
ATOM 3773 C CA . LEU A 1 472 ? 10.812 -25.766 -12.891 1 97.31 472 LEU A CA 1
ATOM 3774 C C . LEU A 1 472 ? 12.047 -26.281 -12.156 1 97.31 472 LEU A C 1
ATOM 3776 O O . LEU A 1 472 ? 13.156 -25.781 -12.359 1 97.31 472 LEU A O 1
ATOM 3780 N N . LEU A 1 473 ? 11.805 -27.25 -11.328 1 96.12 473 LEU A N 1
ATOM 3781 C CA . LEU A 1 473 ? 12.875 -27.906 -10.57 1 96.12 473 LEU A CA 1
ATOM 3782 C C . LEU A 1 473 ? 12.836 -29.422 -10.773 1 96.12 473 LEU A C 1
ATOM 3784 O O . LEU A 1 473 ? 11.773 -30.031 -10.672 1 96.12 473 LEU A O 1
ATOM 3788 N N . SER A 1 474 ? 13.938 -29.953 -11.102 1 92.94 474 SER A N 1
ATOM 3789 C CA . SER A 1 474 ? 14.023 -31.406 -11.25 1 92.94 474 SER A CA 1
ATOM 3790 C C . SER A 1 474 ? 14.125 -32.094 -9.898 1 92.94 474 SER A C 1
ATOM 3792 O O . SER A 1 474 ? 14.766 -31.578 -8.977 1 92.94 474 SER A O 1
ATOM 3794 N N . SER A 1 475 ? 13.531 -33.219 -9.766 1 81.62 475 SER A N 1
ATOM 3795 C CA . SER A 1 475 ? 13.508 -33.938 -8.5 1 81.62 475 SER A CA 1
ATOM 3796 C C . SER A 1 475 ? 14.539 -35.062 -8.469 1 81.62 475 SER A C 1
ATOM 3798 O O . SER A 1 475 ? 14.812 -35.625 -7.414 1 81.62 475 SER A O 1
ATOM 3800 N N . LYS A 1 476 ? 15.156 -35.25 -9.57 1 77.5 476 LYS A N 1
ATOM 3801 C CA . LYS A 1 476 ? 16.094 -36.375 -9.609 1 77.5 476 LYS A CA 1
ATOM 3802 C C . LYS A 1 476 ? 17.359 -36.062 -8.805 1 77.5 476 LYS A C 1
ATOM 3804 O O . LYS A 1 476 ? 18.047 -35.062 -9.078 1 77.5 476 LYS A O 1
ATOM 3809 N N . LYS A 1 477 ? 17.562 -36.938 -7.863 1 70.38 477 LYS A N 1
ATOM 3810 C CA . LYS A 1 477 ? 18.688 -36.719 -6.957 1 70.38 477 LYS A CA 1
ATOM 3811 C C . LYS A 1 477 ? 20.016 -36.844 -7.699 1 70.38 477 LYS A C 1
ATOM 3813 O O . LYS A 1 477 ? 20.219 -37.75 -8.508 1 70.38 477 LYS A O 1
ATOM 3818 N N . GLY A 1 478 ? 20.906 -35.906 -7.512 1 69.12 478 GLY A N 1
ATOM 3819 C CA . GLY A 1 478 ? 22.25 -35.906 -8.07 1 69.12 478 GLY A CA 1
ATOM 3820 C C . GLY A 1 478 ? 22.359 -35.094 -9.344 1 69.12 478 GLY A C 1
ATOM 3821 O O . GLY A 1 478 ? 23.453 -34.656 -9.703 1 69.12 478 GLY A O 1
ATOM 3822 N N . ASN A 1 479 ? 21.312 -35.094 -10.031 1 79.5 479 ASN A N 1
ATOM 3823 C CA . ASN A 1 479 ? 21.312 -34.312 -11.266 1 79.5 479 ASN A CA 1
ATOM 3824 C C . ASN A 1 479 ? 20.172 -33.312 -11.289 1 79.5 479 ASN A C 1
ATOM 3826 O O . ASN A 1 479 ? 19.391 -33.281 -12.242 1 79.5 479 ASN A O 1
ATOM 3830 N N . GLN A 1 480 ? 20.219 -32.594 -10.305 1 89.94 480 GLN A N 1
ATOM 3831 C CA . GLN A 1 480 ? 19.125 -31.625 -10.195 1 89.94 480 GLN A CA 1
ATOM 3832 C C . GLN A 1 480 ? 19.484 -30.297 -10.859 1 89.94 480 GLN A C 1
ATOM 3834 O O . GLN A 1 480 ? 20.594 -29.797 -10.688 1 89.94 480 GLN A O 1
ATOM 3839 N N . PHE A 1 481 ? 18.547 -29.828 -11.68 1 94.56 481 PHE A N 1
ATOM 3840 C CA . PHE A 1 481 ? 18.703 -28.547 -12.328 1 94.56 481 PHE A CA 1
ATOM 3841 C C . PHE A 1 481 ? 17.438 -27.703 -12.18 1 94.56 481 PHE A C 1
ATOM 3843 O O . PHE A 1 481 ? 16.359 -28.234 -11.883 1 94.56 481 PHE A O 1
ATOM 3850 N N . LEU A 1 482 ? 17.672 -26.484 -12.336 1 96.81 482 LEU A N 1
ATOM 3851 C CA . LEU A 1 482 ? 16.562 -25.531 -12.461 1 96.81 482 LEU A CA 1
ATOM 3852 C C . LEU A 1 482 ? 16.375 -25.094 -13.906 1 96.81 482 LEU A C 1
ATOM 3854 O O . LEU A 1 482 ? 17.359 -24.891 -14.625 1 96.81 482 LEU A O 1
ATOM 3858 N N . TYR A 1 483 ? 15.172 -25.016 -14.344 1 98.06 483 TYR A N 1
ATOM 3859 C CA . TYR A 1 483 ? 14.859 -24.531 -15.68 1 98.06 483 TYR A CA 1
ATOM 3860 C C . TYR A 1 483 ? 13.961 -23.297 -15.625 1 98.06 483 TYR A C 1
ATOM 3862 O O . TYR A 1 483 ? 12.938 -23.297 -14.945 1 98.06 483 TYR A O 1
ATOM 3870 N N . ALA A 1 484 ? 14.352 -22.266 -16.281 1 98.06 484 ALA A N 1
ATOM 3871 C CA . ALA A 1 484 ? 13.57 -21.031 -16.312 1 98.06 484 ALA A CA 1
ATOM 3872 C C . ALA A 1 484 ? 13.203 -20.656 -17.75 1 98.06 484 ALA A C 1
ATOM 3874 O O . ALA A 1 484 ? 14.055 -20.672 -18.641 1 98.06 484 ALA A O 1
ATOM 3875 N N . GLY A 1 485 ? 11.891 -20.406 -17.953 1 97.75 485 GLY A N 1
ATOM 3876 C CA . GLY A 1 485 ? 11.414 -19.969 -19.266 1 97.75 485 GLY A CA 1
ATOM 3877 C C . GLY A 1 485 ? 11.07 -18.484 -19.312 1 97.75 485 GLY A C 1
ATOM 3878 O O . GLY A 1 485 ? 10.539 -17.938 -18.344 1 97.75 485 GLY A O 1
ATOM 3879 N N . SER A 1 486 ? 11.375 -17.844 -20.375 1 96.62 486 SER A N 1
ATOM 3880 C CA . SER A 1 486 ? 11.055 -16.453 -20.641 1 96.62 486 SER A CA 1
ATOM 3881 C C . SER A 1 486 ? 10.602 -16.25 -22.094 1 96.62 486 SER A C 1
ATOM 3883 O O . SER A 1 486 ? 10.422 -17.219 -22.828 1 96.62 486 SER A O 1
ATOM 3885 N N . ASN A 1 487 ? 10.328 -15.062 -22.438 1 95.56 487 ASN A N 1
ATOM 3886 C CA . ASN A 1 487 ? 9.961 -14.766 -23.812 1 95.56 487 ASN A CA 1
ATOM 3887 C C . ASN A 1 487 ? 11.125 -15.023 -24.781 1 95.56 487 ASN A C 1
ATOM 3889 O O . ASN A 1 487 ? 10.914 -15.453 -25.906 1 95.56 487 ASN A O 1
ATOM 3893 N N . ALA A 1 488 ? 12.289 -14.953 -24.281 1 93.06 488 ALA A N 1
ATOM 3894 C CA . ALA A 1 488 ? 13.469 -14.977 -25.141 1 93.06 488 ALA A CA 1
ATOM 3895 C C . ALA A 1 488 ? 14.023 -16.391 -25.266 1 93.06 488 ALA A C 1
ATOM 3897 O O . ALA A 1 488 ? 14.664 -16.719 -26.266 1 93.06 488 ALA A O 1
ATOM 3898 N N . GLY A 1 489 ? 13.805 -17.109 -24.203 1 96.75 489 GLY A N 1
ATOM 3899 C CA . GLY A 1 489 ? 14.383 -18.453 -24.234 1 96.75 489 GLY A CA 1
ATOM 3900 C C . GLY A 1 489 ? 14.227 -19.188 -22.922 1 96.75 489 GLY A C 1
ATOM 3901 O O . GLY A 1 489 ? 13.398 -18.812 -22.078 1 96.75 489 GLY A O 1
ATOM 3902 N N . VAL A 1 490 ? 14.961 -20.344 -22.891 1 98.06 490 VAL A N 1
ATOM 3903 C CA . VAL A 1 490 ? 14.992 -21.172 -21.688 1 98.06 490 VAL A CA 1
ATOM 3904 C C . VAL A 1 490 ? 16.406 -21.25 -21.141 1 98.06 490 VAL A C 1
ATOM 3906 O O . VAL A 1 490 ? 17.375 -21.281 -21.906 1 98.06 490 VAL A O 1
ATOM 3909 N N . VAL A 1 491 ? 16.531 -21.234 -19.797 1 97.44 491 VAL A N 1
ATOM 3910 C CA . VAL A 1 491 ? 17.844 -21.312 -19.172 1 97.44 491 VAL A CA 1
ATOM 3911 C C . VAL A 1 491 ? 17.859 -22.469 -18.172 1 97.44 491 VAL A C 1
ATOM 3913 O O . VAL A 1 491 ? 16.859 -22.734 -17.5 1 97.44 491 VAL A O 1
ATOM 3916 N N . GLN A 1 492 ? 18.938 -23.188 -18.203 1 97.5 492 GLN A N 1
ATOM 3917 C CA . GLN A 1 492 ? 19.219 -24.25 -17.25 1 97.5 492 GLN A CA 1
ATOM 3918 C C . GLN A 1 492 ? 20.297 -23.844 -16.266 1 97.5 492 GLN A C 1
ATOM 3920 O O . GLN A 1 492 ? 21.375 -23.391 -16.656 1 97.5 492 GLN A O 1
ATOM 3925 N N . SER A 1 493 ? 19.969 -23.969 -15.008 1 95.69 493 SER A N 1
ATOM 3926 C CA . SER A 1 493 ? 20.906 -23.562 -13.961 1 95.69 493 SER A CA 1
ATOM 3927 C C . SER A 1 493 ? 21.094 -24.672 -12.93 1 95.69 493 SER A C 1
ATOM 3929 O O . SER A 1 493 ? 20.156 -25.391 -12.602 1 95.69 493 SER A O 1
ATOM 3931 N N . PRO A 1 494 ? 22.344 -24.844 -12.516 1 93.56 494 PRO A N 1
ATOM 3932 C CA . PRO A 1 494 ? 22.516 -25.719 -11.352 1 93.56 494 PRO A CA 1
ATOM 3933 C C . PRO A 1 494 ? 21.922 -25.125 -10.078 1 93.56 494 PRO A C 1
ATOM 3935 O O . PRO A 1 494 ? 21.578 -23.938 -10.039 1 93.56 494 PRO A O 1
ATOM 3938 N N . LEU A 1 495 ? 21.797 -25.938 -9.055 1 94 495 LEU A N 1
ATOM 3939 C CA . LEU A 1 495 ? 21.172 -25.5 -7.816 1 94 495 LEU A CA 1
ATOM 3940 C C . LEU A 1 495 ? 22.172 -24.766 -6.934 1 94 495 LEU A C 1
ATOM 3942 O O . LEU A 1 495 ? 21.797 -24.016 -6.035 1 94 495 LEU A O 1
ATOM 3946 N N . ALA A 1 496 ? 23.453 -25.078 -7.156 1 92.69 496 ALA A N 1
ATOM 3947 C CA . ALA A 1 496 ? 24.484 -24.438 -6.344 1 92.69 496 ALA A CA 1
ATOM 3948 C C . ALA A 1 496 ? 25.766 -24.234 -7.145 1 92.69 496 ALA A C 1
ATOM 3950 O O . ALA A 1 496 ? 26.047 -25 -8.078 1 92.69 496 ALA A O 1
ATOM 3951 N N . PHE A 1 497 ? 26.484 -23.25 -6.754 1 92.25 497 PHE A N 1
ATOM 3952 C CA . PHE A 1 497 ? 27.766 -22.922 -7.383 1 92.25 497 PHE A CA 1
ATOM 3953 C C . PHE A 1 497 ? 28.906 -23.109 -6.402 1 92.25 497 PHE A C 1
ATOM 3955 O O . PHE A 1 497 ? 29.719 -22.203 -6.203 1 92.25 497 PHE A O 1
ATOM 3962 N N . CYS A 1 498 ? 29.047 -24.312 -5.945 1 92.5 498 CYS A N 1
ATOM 3963 C CA . CYS A 1 498 ? 30.016 -24.609 -4.895 1 92.5 498 CYS A CA 1
ATOM 3964 C C . CYS A 1 498 ? 31.438 -24.422 -5.398 1 92.5 498 CYS A C 1
ATOM 3966 O O . CYS A 1 498 ? 32.344 -24.047 -4.633 1 92.5 498 CYS A O 1
ATOM 3968 N N . ASP A 1 499 ? 31.688 -24.656 -6.633 1 89.44 499 ASP A N 1
ATOM 3969 C CA . ASP A 1 499 ? 33.031 -24.578 -7.219 1 89.44 499 ASP A CA 1
ATOM 3970 C C . ASP A 1 499 ? 33.562 -23.156 -7.215 1 89.44 499 ASP A C 1
ATOM 3972 O O . ASP A 1 499 ? 34.75 -22.938 -7.402 1 89.44 499 ASP A O 1
ATOM 3976 N N . LYS A 1 500 ? 32.688 -22.25 -6.988 1 89.88 500 LYS A N 1
ATOM 3977 C CA . LYS A 1 500 ? 33.094 -20.844 -7.035 1 89.88 500 LYS A CA 1
ATOM 3978 C C . LYS A 1 500 ? 33.719 -20.422 -5.723 1 89.88 500 LYS A C 1
ATOM 3980 O O . LYS A 1 500 ? 34.375 -19.375 -5.656 1 89.88 500 LYS A O 1
ATOM 3985 N N . TYR A 1 501 ? 33.5 -21.281 -4.699 1 90 501 TYR A N 1
ATOM 3986 C CA . TYR A 1 501 ? 34.125 -20.969 -3.412 1 90 501 TYR A CA 1
ATOM 3987 C C . TYR A 1 501 ? 35.5 -21.578 -3.307 1 90 501 TYR A C 1
ATOM 3989 O O . TYR A 1 501 ? 35.656 -22.797 -3.297 1 90 501 TYR A O 1
ATOM 3997 N N . SER A 1 502 ? 36.562 -20.734 -3.113 1 88.19 502 SER A N 1
ATOM 3998 C CA . SER A 1 502 ? 37.938 -21.203 -3.213 1 88.19 502 SER A CA 1
ATOM 3999 C C . SER A 1 502 ? 38.531 -21.5 -1.838 1 88.19 502 SER A C 1
ATOM 4001 O O . SER A 1 502 ? 39.531 -22.203 -1.726 1 88.19 502 SER A O 1
ATOM 4003 N N . THR A 1 503 ? 37.844 -20.953 -0.807 1 89.81 503 THR A N 1
ATOM 4004 C CA . THR A 1 503 ? 38.375 -21.156 0.535 1 89.81 503 THR A CA 1
ATOM 4005 C C . THR A 1 503 ? 37.344 -21.812 1.432 1 89.81 503 THR A C 1
ATOM 4007 O O . THR A 1 503 ? 36.125 -21.734 1.154 1 89.81 503 THR A O 1
ATOM 4010 N N . CYS A 1 504 ? 37.875 -22.422 2.406 1 91.19 504 CYS A N 1
ATOM 4011 C CA . CYS A 1 504 ? 37 -23.062 3.369 1 91.19 504 CYS A CA 1
ATOM 4012 C C . CYS A 1 504 ? 36.062 -22.062 4.004 1 91.19 504 CYS A C 1
ATOM 4014 O O . CYS A 1 504 ? 34.844 -22.312 4.145 1 91.19 504 CYS A O 1
ATOM 4016 N N . VAL A 1 505 ? 36.562 -20.875 4.293 1 89.38 505 VAL A N 1
ATOM 4017 C CA . VAL A 1 505 ? 35.781 -19.828 4.949 1 89.38 505 VAL A CA 1
ATOM 4018 C C . VAL A 1 505 ? 34.656 -19.344 4.02 1 89.38 505 VAL A C 1
ATOM 4020 O O . VAL A 1 505 ? 33.5 -19.203 4.441 1 89.38 505 VAL A O 1
ATOM 4023 N N . ASP A 1 506 ? 35 -19.219 2.803 1 90.5 506 ASP A N 1
ATOM 4024 C CA . ASP A 1 506 ? 34 -18.781 1.832 1 90.5 506 ASP A CA 1
ATOM 4025 C C . ASP A 1 506 ? 32.906 -19.828 1.648 1 90.5 506 ASP A C 1
ATOM 4027 O O . ASP A 1 506 ? 31.719 -19.5 1.503 1 90.5 506 ASP A O 1
ATOM 4031 N N . CYS A 1 507 ? 33.375 -20.969 1.662 1 93.44 507 CYS A N 1
ATOM 4032 C CA . CYS A 1 507 ? 32.438 -22.078 1.476 1 93.44 507 CYS A CA 1
ATOM 4033 C C . CYS A 1 507 ? 31.469 -22.172 2.637 1 93.44 507 CYS A C 1
ATOM 4035 O O . CYS A 1 507 ? 30.25 -22.312 2.426 1 93.44 507 CYS A O 1
ATOM 4037 N N . VAL A 1 508 ? 31.969 -22.031 3.791 1 91.62 508 VAL A N 1
ATOM 4038 C CA . VAL A 1 508 ? 31.141 -22.141 4.984 1 91.62 508 VAL A CA 1
ATOM 4039 C C . VAL A 1 508 ? 30.266 -20.891 5.129 1 91.62 508 VAL A C 1
ATOM 4041 O O . VAL A 1 508 ? 29.094 -20.984 5.496 1 91.62 508 VAL A O 1
ATOM 4044 N N . LEU A 1 509 ? 30.797 -19.734 4.773 1 90.12 509 LEU A N 1
ATOM 4045 C CA . LEU A 1 509 ? 30.078 -18.484 4.949 1 90.12 509 LEU A CA 1
ATOM 4046 C C . LEU A 1 509 ? 29 -18.312 3.885 1 90.12 509 LEU A C 1
ATOM 4048 O O . LEU A 1 509 ? 28.125 -17.453 4.008 1 90.12 509 LEU A O 1
ATOM 4052 N N . ALA A 1 510 ? 29.047 -19.156 2.924 1 90.5 510 ALA A N 1
ATOM 4053 C CA . ALA A 1 510 ? 27.969 -19.141 1.937 1 90.5 510 ALA A CA 1
ATOM 4054 C C . ALA A 1 510 ? 26.672 -19.625 2.545 1 90.5 510 ALA A C 1
ATOM 4056 O O . ALA A 1 510 ? 25.578 -19.312 2.053 1 90.5 510 ALA A O 1
ATOM 4057 N N . ARG A 1 511 ? 26.797 -20.469 3.533 1 92.06 511 ARG A N 1
ATOM 4058 C CA . ARG A 1 511 ? 25.672 -21.031 4.262 1 92.06 511 ARG A CA 1
ATOM 4059 C C . ARG A 1 511 ? 24.719 -21.766 3.318 1 92.06 511 ARG A C 1
ATOM 4061 O O . ARG A 1 511 ? 23.5 -21.656 3.445 1 92.06 511 ARG A O 1
ATOM 4068 N N . ASP A 1 512 ? 25.234 -22.359 2.334 1 93.75 512 ASP A N 1
ATOM 4069 C CA . ASP A 1 512 ? 24.5 -23.125 1.335 1 93.75 512 ASP A CA 1
ATOM 4070 C C . ASP A 1 512 ? 24.391 -24.594 1.741 1 93.75 512 ASP A C 1
ATOM 4072 O O . ASP A 1 512 ? 25.406 -25.297 1.873 1 93.75 512 ASP A O 1
ATOM 4076 N N . PRO A 1 513 ? 23.234 -25.031 1.885 1 93.19 513 PRO A N 1
ATOM 4077 C CA . PRO A 1 513 ? 23.078 -26.422 2.318 1 93.19 513 PRO A CA 1
ATOM 4078 C C . PRO A 1 513 ? 23.516 -27.438 1.254 1 93.19 513 PRO A C 1
ATOM 4080 O O . PRO A 1 513 ? 23.688 -28.609 1.55 1 93.19 513 PRO A O 1
ATOM 4083 N N . TYR A 1 514 ? 23.688 -27 0.073 1 93 514 TYR A N 1
ATOM 4084 C CA . TYR A 1 514 ? 24.125 -27.875 -1.007 1 93 514 TYR A CA 1
ATOM 4085 C C . TYR A 1 514 ? 25.641 -28.031 -1.006 1 93 514 TYR A C 1
ATOM 4087 O O . TYR A 1 514 ? 26.172 -28.922 -1.675 1 93 514 TYR A O 1
ATOM 4095 N N . CYS A 1 515 ? 26.359 -27.203 -0.263 1 93 515 CYS A N 1
ATOM 4096 C CA . CYS A 1 515 ? 27.812 -27.141 -0.381 1 93 515 CYS A CA 1
ATOM 4097 C C . CYS A 1 515 ? 28.484 -27.531 0.931 1 93 515 CYS A C 1
ATOM 4099 O O . CYS A 1 515 ? 27.969 -27.234 2.01 1 93 515 CYS A O 1
ATOM 4101 N N . ALA A 1 516 ? 29.641 -28.188 0.767 1 93.12 516 ALA A N 1
ATOM 4102 C CA . ALA A 1 516 ? 30.5 -28.516 1.895 1 93.12 516 ALA A CA 1
ATOM 4103 C C . ALA A 1 516 ? 31.969 -28.484 1.488 1 93.12 516 ALA A C 1
ATOM 4105 O O . ALA A 1 516 ? 32.312 -28.734 0.327 1 93.12 516 ALA A O 1
ATOM 4106 N N . TRP A 1 517 ? 32.812 -28.188 2.467 1 92.25 517 TRP A N 1
ATOM 4107 C CA . TRP A 1 517 ? 34.219 -28.125 2.215 1 92.25 517 TRP A CA 1
ATOM 4108 C C . TRP A 1 517 ? 34.906 -29.469 2.461 1 92.25 517 TRP A C 1
ATOM 4110 O O . TRP A 1 517 ? 34.688 -30.094 3.508 1 92.25 517 TRP A O 1
ATOM 4120 N N . ASP A 1 518 ? 35.562 -29.844 1.434 1 90.94 518 ASP A N 1
ATOM 4121 C CA . ASP A 1 518 ? 36.406 -31.031 1.577 1 90.94 518 ASP A CA 1
ATOM 4122 C C . ASP A 1 518 ? 37.844 -30.656 1.955 1 90.94 518 ASP A C 1
ATOM 4124 O O . ASP A 1 518 ? 38.594 -30.219 1.106 1 90.94 518 ASP A O 1
ATOM 4128 N N . PRO A 1 519 ? 38.156 -30.906 3.117 1 88.75 519 PRO A N 1
ATOM 4129 C CA . PRO A 1 519 ? 39.5 -30.516 3.551 1 88.75 519 PRO A CA 1
ATOM 4130 C C . PRO A 1 519 ? 40.594 -31.312 2.855 1 88.75 519 PRO A C 1
ATOM 4132 O O . PRO A 1 519 ? 41.719 -30.812 2.729 1 88.75 519 PRO A O 1
ATOM 4135 N N . GLN A 1 520 ? 40.406 -32.406 2.488 1 86.44 520 GLN A N 1
ATOM 4136 C CA . GLN A 1 520 ? 41.406 -33.25 1.851 1 86.44 520 GLN A CA 1
ATOM 4137 C C . GLN A 1 520 ? 41.781 -32.719 0.467 1 86.44 520 GLN A C 1
ATOM 4139 O O . GLN A 1 520 ? 42.969 -32.594 0.133 1 86.44 520 GLN A O 1
ATOM 4144 N N . GLU A 1 521 ? 40.781 -32.406 -0.264 1 87.38 521 GLU A N 1
ATOM 4145 C CA . GLU A 1 521 ? 41 -31.906 -1.616 1 87.38 521 GLU A CA 1
ATOM 4146 C C . GLU A 1 521 ? 41.062 -30.391 -1.644 1 87.38 521 GLU A C 1
ATOM 4148 O O . GLU A 1 521 ? 41.438 -29.781 -2.654 1 87.38 521 GLU A O 1
ATOM 4153 N N . SER A 1 522 ? 40.688 -29.766 -0.617 1 88.5 522 SER A N 1
ATOM 4154 C CA . SER A 1 522 ? 40.688 -28.312 -0.487 1 88.5 522 SER A CA 1
ATOM 4155 C C . SER A 1 522 ? 39.781 -27.672 -1.539 1 88.5 522 SER A C 1
ATOM 4157 O O . SER A 1 522 ? 40.188 -26.75 -2.24 1 88.5 522 SER A O 1
ATOM 4159 N N . VAL A 1 523 ? 38.688 -28.25 -1.687 1 91 523 VAL A N 1
ATOM 4160 C CA . VAL A 1 523 ? 37.719 -27.719 -2.631 1 91 523 VAL A CA 1
ATOM 4161 C C . VAL A 1 523 ? 36.312 -27.75 -2.006 1 91 523 VAL A C 1
ATOM 4163 O O . VAL A 1 523 ? 36.062 -28.562 -1.121 1 91 523 VAL A O 1
ATOM 4166 N N . CYS A 1 524 ? 35.562 -26.859 -2.385 1 93 524 CYS A N 1
ATOM 4167 C CA . CYS A 1 524 ? 34.156 -26.859 -2 1 93 524 CYS A CA 1
ATOM 4168 C C . CYS A 1 524 ? 33.344 -27.75 -2.932 1 93 524 CYS A C 1
ATOM 4170 O O . CYS A 1 524 ? 33.312 -27.531 -4.145 1 93 524 CYS A O 1
ATOM 4172 N N . VAL A 1 525 ? 32.719 -28.703 -2.375 1 89.94 525 VAL A N 1
ATOM 4173 C CA . VAL A 1 525 ? 32.062 -29.719 -3.201 1 89.94 525 VAL A CA 1
ATOM 4174 C C . VAL A 1 525 ? 30.562 -29.656 -2.996 1 89.94 525 VAL A C 1
ATOM 4176 O O . VAL A 1 525 ? 30.094 -29.172 -1.966 1 89.94 525 VAL A O 1
ATOM 4179 N N . SER A 1 526 ? 29.797 -30.078 -4.016 1 89.5 526 SER A N 1
ATOM 4180 C CA . SER A 1 526 ? 28.344 -30.188 -3.924 1 89.5 526 SER A CA 1
ATOM 4181 C C . SER A 1 526 ? 27.938 -31.5 -3.234 1 89.5 526 SER A C 1
ATOM 4183 O O . SER A 1 526 ? 28.484 -32.562 -3.531 1 89.5 526 SER A O 1
ATOM 4185 N N . LEU A 1 527 ? 27.031 -31.297 -2.281 1 83.06 527 LEU A N 1
ATOM 4186 C CA . LEU A 1 527 ? 26.578 -32.469 -1.532 1 83.06 527 LEU A CA 1
ATOM 4187 C C . LEU A 1 527 ? 25.672 -33.344 -2.385 1 83.06 527 LEU A C 1
ATOM 4189 O O . LEU A 1 527 ? 24.719 -32.844 -2.986 1 83.06 527 LEU A O 1
ATOM 4193 N N . GLY A 1 528 ? 26.203 -34.094 -3.297 1 63.81 528 GLY A N 1
ATOM 4194 C CA . GLY A 1 528 ? 25.375 -35.062 -4.012 1 63.81 528 GLY A CA 1
ATOM 4195 C C . GLY A 1 528 ? 24.734 -36.094 -3.102 1 63.81 528 GLY A C 1
ATOM 4196 O O . GLY A 1 528 ? 24.719 -35.906 -1.88 1 63.81 528 GLY A O 1
ATOM 4197 N N . ASP A 1 529 ? 23.906 -37.031 -3.549 1 56.12 529 ASP A N 1
ATOM 4198 C CA . ASP A 1 529 ? 23.344 -38.156 -2.783 1 56.12 529 ASP A CA 1
ATOM 4199 C C . ASP A 1 529 ? 24.438 -38.938 -2.061 1 56.12 529 ASP A C 1
ATOM 4201 O O . ASP A 1 529 ? 24.172 -39.969 -1.461 1 56.12 529 ASP A O 1
ATOM 4205 N N . SER A 1 530 ? 25.688 -38.5 -2.303 1 52.41 530 SER A N 1
ATOM 4206 C CA . SER A 1 530 ? 26.703 -39.438 -1.831 1 52.41 530 SER A CA 1
ATOM 4207 C C . SER A 1 530 ? 26.781 -39.438 -0.308 1 52.41 530 SER A C 1
ATOM 4209 O O . SER A 1 530 ? 26.453 -38.438 0.339 1 52.41 530 SER A O 1
ATOM 4211 N N . GLU A 1 531 ? 27 -40.594 0.325 1 51.81 531 GLU A N 1
ATOM 4212 C CA . GLU A 1 531 ? 27.156 -41.156 1.669 1 51.81 531 GLU A CA 1
ATOM 4213 C C . GLU A 1 531 ? 28.031 -40.25 2.535 1 51.81 531 GLU A C 1
ATOM 4215 O O . GLU A 1 531 ? 29.047 -39.719 2.064 1 51.81 531 GLU A O 1
ATOM 4220 N N . THR A 1 532 ? 27.438 -39.594 3.514 1 53.94 532 THR A N 1
ATOM 4221 C CA . THR A 1 532 ? 27.734 -38.844 4.719 1 53.94 532 THR A CA 1
ATOM 4222 C C . THR A 1 532 ? 29.125 -39.156 5.242 1 53.94 532 THR A C 1
ATOM 4224 O O . THR A 1 532 ? 29.547 -38.656 6.281 1 53.94 532 THR A O 1
ATOM 4227 N N . GLU A 1 533 ? 29.672 -40.25 4.852 1 55.44 533 GLU A N 1
ATOM 4228 C CA . GLU A 1 533 ? 30.672 -40.75 5.781 1 55.44 533 GLU A CA 1
ATOM 4229 C C . GLU A 1 533 ? 31.984 -39.969 5.656 1 55.44 533 GLU A C 1
ATOM 4231 O O . GLU A 1 533 ? 33.031 -40.406 6.188 1 55.44 533 GLU A O 1
ATOM 4236 N N . ARG A 1 534 ? 31.797 -38.656 5.031 1 68.44 534 ARG A N 1
ATOM 4237 C CA . ARG A 1 534 ? 33.125 -38.125 4.789 1 68.44 534 ARG A CA 1
ATOM 4238 C C . ARG A 1 534 ? 33.438 -36.938 5.707 1 68.44 534 ARG A C 1
ATOM 4240 O O . ARG A 1 534 ? 32.531 -36.375 6.309 1 68.44 534 ARG A O 1
ATOM 4247 N N . ASP A 1 535 ? 34.562 -36.688 6.188 1 80.69 535 ASP A N 1
ATOM 4248 C CA . ASP A 1 535 ? 35.094 -35.625 7.055 1 80.69 535 ASP A CA 1
ATOM 4249 C C . ASP A 1 535 ? 34.938 -34.25 6.41 1 80.69 535 ASP A C 1
ATOM 4251 O O . ASP A 1 535 ? 35.844 -33.438 6.469 1 80.69 535 ASP A O 1
ATOM 4255 N N . TRP A 1 536 ? 33.656 -33.906 5.828 1 91 536 TRP A N 1
ATOM 4256 C CA . TRP A 1 536 ? 33.438 -32.625 5.207 1 91 536 TRP A CA 1
ATOM 4257 C C . TRP A 1 536 ? 33 -31.594 6.242 1 91 536 TRP A C 1
ATOM 4259 O O . TRP A 1 536 ? 32.594 -31.953 7.352 1 91 536 TRP A O 1
ATOM 4269 N N . ILE A 1 537 ? 33.125 -30.312 5.891 1 92.25 537 ILE A N 1
ATOM 4270 C CA . ILE A 1 537 ? 32.812 -29.219 6.801 1 92.25 537 ILE A CA 1
ATOM 4271 C C . ILE A 1 537 ? 31.656 -28.391 6.227 1 92.25 537 ILE A C 1
ATOM 4273 O O . ILE A 1 537 ? 31.719 -27.953 5.078 1 92.25 537 ILE A O 1
ATOM 4277 N N . GLN A 1 538 ? 30.609 -28.203 6.953 1 93.12 538 GLN A N 1
ATOM 4278 C CA . GLN A 1 538 ? 29.469 -27.375 6.59 1 93.12 538 GLN A CA 1
ATOM 4279 C C . GLN A 1 538 ? 28.828 -26.766 7.828 1 93.12 538 GLN A C 1
ATOM 4281 O O . GLN A 1 538 ? 28.703 -27.406 8.867 1 93.12 538 GLN A O 1
ATOM 4286 N N . ASN A 1 539 ? 28.5 -25.5 7.73 1 90.06 539 ASN A N 1
ATOM 4287 C CA . ASN A 1 539 ? 27.75 -24.828 8.781 1 90.06 539 ASN A CA 1
ATOM 4288 C C . ASN A 1 539 ? 26.766 -23.828 8.195 1 90.06 539 ASN A C 1
ATOM 4290 O O . ASN A 1 539 ? 27.156 -22.781 7.688 1 90.06 539 ASN A O 1
ATOM 4294 N N . ILE A 1 540 ? 25.516 -24.078 8.375 1 90.62 540 ILE A N 1
ATOM 4295 C CA . ILE A 1 540 ? 24.484 -23.25 7.777 1 90.62 540 ILE A CA 1
ATOM 4296 C C . ILE A 1 540 ? 24.297 -21.984 8.602 1 90.62 540 ILE A C 1
ATOM 4298 O O . ILE A 1 540 ? 23.781 -20.984 8.094 1 90.62 540 ILE A O 1
ATOM 4302 N N . GLY A 1 541 ? 24.75 -22 9.859 1 85.56 541 GLY A N 1
ATOM 4303 C CA . GLY A 1 541 ? 24.672 -20.828 10.719 1 85.56 541 GLY A CA 1
ATOM 4304 C C . GLY A 1 541 ? 25.766 -19.812 10.43 1 85.56 541 GLY A C 1
ATOM 4305 O O . GLY A 1 541 ? 25.688 -18.672 10.883 1 85.56 541 GLY A O 1
ATOM 4306 N N . GLY A 1 542 ? 26.766 -20.219 9.641 1 85.56 542 GLY A N 1
ATOM 4307 C CA . GLY A 1 542 ? 27.828 -19.297 9.242 1 85.56 542 GLY A CA 1
ATOM 4308 C C . GLY A 1 542 ? 29.031 -19.344 10.172 1 85.56 542 GLY A C 1
ATOM 4309 O O . GLY A 1 542 ? 29.828 -18.406 10.203 1 85.56 542 GLY A O 1
ATOM 4310 N N . ASP A 1 543 ? 29.094 -20.359 10.984 1 85.44 543 ASP A N 1
ATOM 4311 C CA . ASP A 1 543 ? 30.25 -20.516 11.867 1 85.44 543 ASP A CA 1
ATOM 4312 C C . ASP A 1 543 ? 31.406 -21.203 11.141 1 85.44 543 ASP A C 1
ATOM 4314 O O . ASP A 1 543 ? 31.359 -22.422 10.914 1 85.44 543 ASP A O 1
ATOM 4318 N N . ALA A 1 544 ? 32.469 -20.531 10.812 1 86.25 544 ALA A N 1
ATOM 4319 C CA . ALA A 1 544 ? 33.594 -21.062 10.039 1 86.25 544 ALA A CA 1
ATOM 4320 C C . ALA A 1 544 ? 34.75 -21.453 10.961 1 86.25 544 ALA A C 1
ATOM 4322 O O . ALA A 1 544 ? 35.906 -21.531 10.523 1 86.25 544 ALA A O 1
ATOM 4323 N N . SER A 1 545 ? 34.5 -21.75 12.18 1 85.56 545 SER A N 1
ATOM 4324 C CA . SER A 1 545 ? 35.562 -22.062 13.141 1 85.56 545 SER A CA 1
ATOM 4325 C C . SER A 1 545 ? 36.188 -23.422 12.836 1 85.56 545 SER A C 1
ATOM 4327 O O . SER A 1 545 ? 37.344 -23.672 13.211 1 85.56 545 SER A O 1
ATOM 4329 N N . SER A 1 546 ? 35.531 -24.281 12.188 1 84.62 546 SER A N 1
ATOM 4330 C CA . SER A 1 546 ? 36.031 -25.609 11.867 1 84.62 546 SER A CA 1
ATOM 4331 C C . SER A 1 546 ? 37 -25.578 10.703 1 84.62 546 SER A C 1
ATOM 4333 O O . SER A 1 546 ? 37.656 -26.578 10.391 1 84.62 546 SER A O 1
ATOM 4335 N N . CYS A 1 547 ? 37.031 -24.516 10.023 1 88.38 547 CYS A N 1
ATOM 4336 C CA . CYS A 1 547 ? 37.969 -24.375 8.914 1 88.38 547 CYS A CA 1
ATOM 4337 C C . CYS A 1 547 ? 39.375 -24.234 9.422 1 88.38 547 CYS A C 1
ATOM 4339 O O . CYS A 1 547 ? 39.625 -23.547 10.414 1 88.38 547 CYS A O 1
ATOM 4341 N N . PRO A 1 548 ? 40.25 -25.391 9.016 1 70.69 548 PRO A N 1
ATOM 4342 C CA . PRO A 1 548 ? 41.656 -25.281 9.461 1 70.69 548 PRO A CA 1
ATOM 4343 C C . PRO A 1 548 ? 42.219 -23.875 9.297 1 70.69 548 PRO A C 1
ATOM 4345 O O . PRO A 1 548 ? 41.781 -23.125 8.406 1 70.69 548 PRO A O 1
ATOM 4348 N N . ALA A 1 549 ? 42.75 -23.547 10.359 1 48.72 549 ALA A N 1
ATOM 4349 C CA . ALA A 1 549 ? 43.375 -22.234 10.352 1 48.72 549 ALA A CA 1
ATOM 4350 C C . ALA A 1 549 ? 44.125 -22 9.055 1 48.72 549 ALA A C 1
ATOM 4352 O O . ALA A 1 549 ? 44.969 -22.812 8.656 1 48.72 549 ALA A O 1
ATOM 4353 N N . SER A 1 550 ? 43.531 -21.891 7.992 1 40.44 550 SER A N 1
ATOM 4354 C CA . SER A 1 550 ? 44.375 -21.484 6.867 1 40.44 550 SER A CA 1
ATOM 4355 C C . SER A 1 550 ? 45.75 -21.047 7.344 1 40.44 550 SER A C 1
ATOM 4357 O O . SER A 1 550 ? 45.906 -20.531 8.461 1 40.44 550 SER A O 1
ATOM 4359 N N . SER A 1 551 ? 46.906 -21.766 6.926 1 32.72 551 SER A N 1
ATOM 4360 C CA . SER A 1 551 ? 48.219 -21.109 7.125 1 32.72 551 SER A CA 1
ATOM 4361 C C . SER A 1 551 ? 48.031 -19.609 7.277 1 32.72 551 SER A C 1
ATOM 4363 O O . SER A 1 551 ? 47.25 -18.984 6.551 1 32.72 551 SER A O 1
ATOM 4365 N N . HIS A 1 552 ? 48.219 -19.172 8.508 1 28.55 552 HIS A N 1
ATOM 4366 C CA . HIS A 1 552 ? 48.438 -17.734 8.742 1 28.55 552 HIS A CA 1
ATOM 4367 C C . HIS A 1 552 ? 49.062 -17.078 7.516 1 28.55 552 HIS A C 1
ATOM 4369 O O . HIS A 1 552 ? 50.094 -17.547 6.996 1 28.55 552 HIS A O 1
ATOM 4375 N N . ILE A 1 553 ? 48.625 -16.766 6.637 1 26.64 553 ILE A N 1
ATOM 4376 C CA . ILE A 1 553 ? 49.5 -15.664 6.223 1 26.64 553 ILE A CA 1
ATOM 4377 C C . ILE A 1 553 ? 50.094 -14.984 7.457 1 26.64 553 ILE A C 1
ATOM 4379 O O . ILE A 1 553 ? 49.344 -14.562 8.352 1 26.64 553 ILE A O 1
ATOM 4383 N N . ALA A 1 554 ? 51.281 -15.391 7.883 1 25.2 554 ALA A N 1
ATOM 4384 C CA . ALA A 1 554 ? 52.125 -14.781 8.906 1 25.2 554 ALA A CA 1
ATOM 4385 C C . ALA A 1 554 ? 51.719 -13.328 9.156 1 25.2 554 ALA A C 1
ATOM 4387 O O . ALA A 1 554 ? 51.969 -12.461 8.312 1 25.2 554 ALA A O 1
ATOM 4388 N N . PHE A 1 555 ? 50.531 -13.094 9.539 1 24.52 555 PHE A N 1
ATOM 4389 C CA . PHE A 1 555 ? 50.656 -11.727 10.016 1 24.52 555 PHE A CA 1
ATOM 4390 C C . PHE A 1 555 ? 51.844 -11.586 10.969 1 24.52 555 PHE A C 1
ATOM 4392 O O . PHE A 1 555 ? 52.156 -12.516 11.727 1 24.52 555 PHE A O 1
ATOM 4399 N N . PRO A 1 556 ? 52.875 -10.938 10.727 1 26.28 556 PRO A N 1
ATOM 4400 C CA . PRO A 1 556 ? 53.969 -10.93 11.695 1 26.28 556 PRO A CA 1
ATOM 4401 C C . PRO A 1 556 ? 53.5 -10.992 13.141 1 26.28 556 PRO A C 1
ATOM 4403 O O . PRO A 1 556 ? 52.344 -10.625 13.422 1 26.28 556 PRO A O 1
ATOM 4406 N N . PRO A 1 557 ? 53.844 -12.008 13.898 1 25.84 557 PRO A N 1
ATOM 4407 C CA . PRO A 1 557 ? 53.531 -12.023 15.328 1 25.84 557 PRO A CA 1
ATOM 4408 C C . PRO A 1 557 ? 53.281 -10.633 15.898 1 25.84 557 PRO A C 1
ATOM 4410 O O . PRO A 1 557 ? 53.812 -9.648 15.391 1 25.84 557 PRO A O 1
ATOM 4413 N N . PRO A 1 558 ? 52.156 -10.43 16.297 1 23.64 558 PRO A N 1
ATOM 4414 C CA . PRO A 1 558 ? 52.062 -9.148 17 1 23.64 558 PRO A CA 1
ATOM 4415 C C . PRO A 1 558 ? 53.219 -8.906 17.938 1 23.64 558 PRO A C 1
ATOM 4417 O O . PRO A 1 558 ? 53.438 -9.664 18.906 1 23.64 558 PRO A O 1
ATOM 4420 N N . GLY A 1 559 ? 54.531 -8.906 17.438 1 22.17 559 GLY A N 1
ATOM 4421 C CA . GLY A 1 559 ? 55.594 -8.391 18.297 1 22.17 559 GLY A CA 1
ATOM 4422 C C . GLY A 1 559 ? 55.062 -7.414 19.344 1 22.17 559 GLY A C 1
ATOM 4423 O O . GLY A 1 559 ? 54.094 -6.723 19.125 1 22.17 559 GLY A O 1
ATOM 4424 N N . THR A 1 560 ? 54.969 -7.902 20.609 1 24 560 THR A N 1
ATOM 4425 C CA . THR A 1 560 ? 55.125 -6.98 21.734 1 24 560 THR A CA 1
ATOM 4426 C C . THR A 1 560 ? 56.031 -5.82 21.375 1 24 560 THR A C 1
ATOM 4428 O O . THR A 1 560 ? 57.281 -5.977 21.359 1 24 560 THR A O 1
ATOM 4431 N N . SER A 1 561 ? 55.938 -5.254 20.188 1 20.95 561 SER A N 1
ATOM 4432 C CA . SER A 1 561 ? 56.75 -4.043 20.078 1 20.95 561 SER A CA 1
ATOM 4433 C C . SER A 1 561 ? 56.625 -3.18 21.328 1 20.95 561 SER A C 1
ATOM 4435 O O . SER A 1 561 ? 55.562 -2.684 21.641 1 20.95 561 SER A O 1
ATOM 4437 N N . PHE A 1 562 ? 57.156 -3.717 22.453 1 21.19 562 PHE A N 1
ATOM 4438 C CA . PHE A 1 562 ? 57.969 -2.771 23.219 1 21.19 562 PHE A CA 1
ATOM 4439 C C . PHE A 1 562 ? 58.688 -1.792 22.297 1 21.19 562 PHE A C 1
ATOM 4441 O O . PHE A 1 562 ? 59.438 -2.201 21.422 1 21.19 562 PHE A O 1
ATOM 4448 N N . LEU A 1 563 ? 58 -0.778 21.969 1 20.53 563 LEU A N 1
ATOM 4449 C CA . LEU A 1 563 ? 58.75 0.369 21.484 1 20.53 563 LEU A CA 1
ATOM 4450 C C . LEU A 1 563 ? 60.031 0.575 22.312 1 20.53 563 LEU A C 1
ATOM 4452 O O . LEU A 1 563 ? 59.938 0.885 23.516 1 20.53 563 LEU A O 1
ATOM 4456 N N . PRO A 1 564 ? 60.875 -0.521 22.281 1 22.75 564 PRO A N 1
ATOM 4457 C CA . PRO A 1 564 ? 62.156 0.082 22.719 1 22.75 564 PRO A CA 1
ATOM 4458 C C . PRO A 1 564 ? 62.375 1.462 22.125 1 22.75 564 PRO A C 1
ATOM 4460 O O . PRO A 1 564 ? 61.844 1.783 21.062 1 22.75 564 PRO A O 1
ATOM 4463 N N . CYS A 1 565 ? 62.781 2.43 22.984 1 21.88 565 CYS A N 1
ATOM 4464 C CA . CYS A 1 565 ? 63.125 3.801 22.609 1 21.88 565 CYS A CA 1
ATOM 4465 C C . CYS A 1 565 ? 63.812 3.846 21.266 1 21.88 565 CYS A C 1
ATOM 4467 O O . CYS A 1 565 ? 64.25 2.818 20.75 1 21.88 565 CYS A O 1
ATOM 4469 N N . VAL A 1 566 ? 64.25 4.945 20.656 1 22.7 566 VAL A N 1
ATOM 4470 C CA . VAL A 1 566 ? 64.938 5.562 19.547 1 22.7 566 VAL A CA 1
ATOM 4471 C C . VAL A 1 566 ? 66.25 4.773 19.266 1 22.7 566 VAL A C 1
ATOM 4473 O O . VAL A 1 566 ? 67.062 5.223 18.5 1 22.7 566 VAL A O 1
ATOM 4476 N N . GLY A 1 567 ? 66.562 3.529 19.734 1 20.38 567 GLY A N 1
ATOM 4477 C CA . GLY A 1 567 ? 67.938 3.676 19.312 1 20.38 567 GLY A CA 1
ATOM 4478 C C . GLY A 1 567 ? 68.062 3.719 17.797 1 20.38 567 GLY A C 1
ATOM 4479 O O . GLY A 1 567 ? 67.625 4.664 17.156 1 20.38 567 GLY A O 1
ATOM 4480 N N . SER A 1 568 ? 68.875 2.805 17.109 1 20.62 568 SER A N 1
ATOM 4481 C CA . SER A 1 568 ? 69.688 3.158 15.969 1 20.62 568 SER A CA 1
ATOM 4482 C C . SER A 1 568 ? 68.875 3.209 14.672 1 20.62 568 SER A C 1
ATOM 4484 O O . SER A 1 568 ? 67.75 2.697 14.617 1 20.62 568 SER A O 1
ATOM 4486 N N . ASP A 1 569 ? 69.5 3.24 13.289 1 20.73 569 ASP A N 1
ATOM 4487 C CA . ASP A 1 569 ? 69.688 3.939 12.023 1 20.73 569 ASP A CA 1
ATOM 4488 C C . ASP A 1 569 ? 68.875 3.246 10.906 1 20.73 569 ASP A C 1
ATOM 4490 O O . ASP A 1 569 ? 68.688 3.824 9.836 1 20.73 569 ASP A O 1
ATOM 4494 N N . SER A 1 570 ? 68.75 1.779 10.68 1 21.44 570 SER A N 1
ATOM 4495 C CA . SER A 1 570 ? 68.812 1.438 9.266 1 21.44 570 SER A CA 1
ATOM 4496 C C . SER A 1 570 ? 67.438 1.608 8.586 1 21.44 570 SER A C 1
ATOM 4498 O O . SER A 1 570 ? 66.438 1.203 9.133 1 21.44 570 SER A O 1
ATOM 4500 N N . ALA A 1 571 ? 67.312 2.455 7.508 1 25.08 571 ALA A N 1
ATOM 4501 C CA . ALA A 1 571 ? 66.375 3.066 6.602 1 25.08 571 ALA A CA 1
ATOM 4502 C C . ALA A 1 571 ? 65.562 2.004 5.828 1 25.08 571 ALA A C 1
ATOM 4504 O O . ALA A 1 571 ? 66.188 1.09 5.25 1 25.08 571 ALA A O 1
ATOM 4505 N N . PRO A 1 572 ? 64.312 1.711 6.117 1 25.38 572 PRO A N 1
ATOM 4506 C CA . PRO A 1 572 ? 63.5 0.719 5.406 1 25.38 572 PRO A CA 1
ATOM 4507 C C . PRO A 1 572 ? 63.625 0.83 3.889 1 25.38 572 PRO A C 1
ATOM 4509 O O . PRO A 1 572 ? 63.719 1.936 3.354 1 25.38 572 PRO A O 1
ATOM 4512 N N . SER A 1 573 ? 64.312 -0.117 3.156 1 25.86 573 SER A N 1
ATOM 4513 C CA . SER A 1 573 ? 64.688 -0.106 1.742 1 25.86 573 SER A CA 1
ATOM 4514 C C . SER A 1 573 ? 63.438 0.012 0.857 1 25.86 573 SER A C 1
ATOM 4516 O O . SER A 1 573 ? 62.406 -0.609 1.133 1 25.86 573 SER A O 1
ATOM 4518 N N . PRO A 1 574 ? 63.25 1.077 0.046 1 29.08 574 PRO A N 1
ATOM 4519 C CA . PRO A 1 574 ? 62.25 1.444 -0.944 1 29.08 574 PRO A CA 1
ATOM 4520 C C . PRO A 1 574 ? 61.938 0.323 -1.942 1 29.08 574 PRO A C 1
ATOM 4522 O O . PRO A 1 574 ? 62.875 -0.306 -2.451 1 29.08 574 PRO A O 1
ATOM 4525 N N . ILE A 1 575 ? 61.125 -0.583 -1.652 1 29 575 ILE A N 1
ATOM 4526 C CA . ILE A 1 575 ? 60.781 -1.586 -2.652 1 29 575 ILE A CA 1
ATOM 4527 C C . ILE A 1 575 ? 60.656 -0.926 -4.023 1 29 575 ILE A C 1
ATOM 4529 O O . ILE A 1 575 ? 59.812 -0.069 -4.234 1 29 575 ILE A O 1
ATOM 4533 N N . ASN A 1 576 ? 61.781 -0.647 -4.637 1 25.92 576 ASN A N 1
ATOM 4534 C CA . ASN A 1 576 ? 61.906 -0.19 -6.016 1 25.92 576 ASN A CA 1
ATOM 4535 C C . ASN A 1 576 ? 61.312 -1.178 -7 1 25.92 576 ASN A C 1
ATOM 4537 O O . ASN A 1 576 ? 61.781 -2.301 -7.148 1 25.92 576 ASN A O 1
ATOM 4541 N N . PRO A 1 577 ? 60 -1.208 -7.188 1 29.64 577 PRO A N 1
ATOM 4542 C CA . PRO A 1 577 ? 59.562 -2.084 -8.273 1 29.64 577 PRO A CA 1
ATOM 4543 C C . PRO A 1 577 ? 60.469 -2.006 -9.5 1 29.64 577 PRO A C 1
ATOM 4545 O O . PRO A 1 577 ? 60.875 -0.915 -9.891 1 29.64 577 PRO A O 1
ATOM 4548 N N . GLN A 1 578 ? 61.406 -2.855 -9.539 1 27.06 578 GLN A N 1
ATOM 4549 C CA . GLN A 1 578 ? 62.281 -2.996 -10.703 1 27.06 578 GLN A CA 1
ATOM 4550 C C . GLN A 1 578 ? 61.469 -2.951 -12 1 27.06 578 GLN A C 1
ATOM 4552 O O . GLN A 1 578 ? 60.781 -3.916 -12.344 1 27.06 578 GLN A O 1
ATOM 4557 N N . PHE A 1 579 ? 60.812 -1.765 -12.172 1 30.33 579 PHE A N 1
ATOM 4558 C CA . PHE A 1 579 ? 60.188 -1.471 -13.461 1 30.33 579 PHE A CA 1
ATOM 4559 C C . PHE A 1 579 ? 61.156 -1.74 -14.602 1 30.33 579 PHE A C 1
ATOM 4561 O O . PHE A 1 579 ? 62.281 -1.228 -14.594 1 30.33 579 PHE A O 1
ATOM 4568 N N . GLY A 1 580 ? 61.25 -2.916 -15.008 1 27.86 580 GLY A N 1
ATOM 4569 C CA . GLY A 1 580 ? 61.938 -3.051 -16.281 1 27.86 580 GLY A CA 1
ATOM 4570 C C . GLY A 1 580 ? 61.688 -1.879 -17.219 1 27.86 580 GLY A C 1
ATOM 4571 O O . GLY A 1 580 ? 60.719 -1.145 -17.047 1 27.86 580 GLY A O 1
ATOM 4572 N N . THR A 1 581 ? 62.719 -1.213 -17.828 1 32.56 581 THR A N 1
ATOM 4573 C CA . THR A 1 581 ? 63.062 -0.054 -18.656 1 32.56 581 THR A CA 1
ATOM 4574 C C . THR A 1 581 ? 62.031 0.11 -19.766 1 32.56 581 THR A C 1
ATOM 4576 O O . THR A 1 581 ? 62.188 0.957 -20.656 1 32.56 581 THR A O 1
ATOM 4579 N N . ASP A 1 582 ? 61.25 -0.926 -20.062 1 34.66 582 ASP A N 1
ATOM 4580 C CA . ASP A 1 582 ? 60.625 -0.605 -21.328 1 34.66 582 ASP A CA 1
ATOM 4581 C C . ASP A 1 582 ? 59.594 0.516 -21.156 1 34.66 582 ASP A C 1
ATOM 4583 O O . ASP A 1 582 ? 58.531 0.309 -20.562 1 34.66 582 ASP A O 1
ATOM 4587 N N . CYS A 1 583 ? 59.906 1.777 -20.906 1 42.03 583 CYS A N 1
ATOM 4588 C CA . CYS A 1 583 ? 59.312 3.105 -20.703 1 42.03 583 CYS A CA 1
ATOM 4589 C C . CYS A 1 583 ? 58.156 3.338 -21.672 1 42.03 583 CYS A C 1
ATOM 4591 O O . CYS A 1 583 ? 57.469 4.371 -21.594 1 42.03 583 CYS A O 1
ATOM 4593 N N . SER A 1 584 ? 58.031 2.699 -22.781 1 51.62 584 SER A N 1
ATOM 4594 C CA . SER A 1 584 ? 57.281 3.137 -23.953 1 51.62 584 SER A CA 1
ATOM 4595 C C . SER A 1 584 ? 55.812 2.725 -23.859 1 51.62 584 SER A C 1
ATOM 4597 O O . SER A 1 584 ? 55.031 3.074 -24.719 1 51.62 584 SER A O 1
ATOM 4599 N N . THR A 1 585 ? 55.438 1.95 -23 1 64.88 585 THR A N 1
ATOM 4600 C CA . THR A 1 585 ? 54.062 1.458 -23.188 1 64.88 585 THR A CA 1
ATOM 4601 C C . THR A 1 585 ? 53.094 2.123 -22.203 1 64.88 585 THR A C 1
ATOM 4603 O O . THR A 1 585 ? 53.5 2.555 -21.125 1 64.88 585 THR A O 1
ATOM 4606 N N . VAL A 1 586 ? 51.906 2.439 -22.656 1 77.75 586 VAL A N 1
ATOM 4607 C CA . VAL A 1 586 ? 50.812 2.996 -21.828 1 77.75 586 VAL A CA 1
ATOM 4608 C C . VAL A 1 586 ? 50.312 1.93 -20.875 1 77.75 586 VAL A C 1
ATOM 4610 O O . VAL A 1 586 ? 50.094 0.783 -21.266 1 77.75 586 VAL A O 1
ATOM 4613 N N . MET A 1 587 ? 50.344 2.246 -19.547 1 81.12 587 MET A N 1
ATOM 4614 C CA . MET A 1 587 ? 49.812 1.337 -18.531 1 81.12 587 MET A CA 1
ATOM 4615 C C . MET A 1 587 ? 48.625 1.976 -17.781 1 81.12 587 MET A C 1
ATOM 4617 O O . MET A 1 587 ? 48.75 3.08 -17.25 1 81.12 587 MET A O 1
ATOM 4621 N N . LEU A 1 588 ? 47.531 1.286 -17.875 1 84 588 LEU A N 1
ATOM 4622 C CA . LEU A 1 588 ? 46.406 1.698 -17.047 1 84 588 LEU A CA 1
ATOM 4623 C C . LEU A 1 588 ? 46.594 1.233 -15.609 1 84 588 LEU A C 1
ATOM 4625 O O . LEU A 1 588 ? 46.969 0.084 -15.367 1 84 588 LEU A O 1
ATOM 4629 N N . MET A 1 589 ? 46.469 2.164 -14.703 1 82.12 589 MET A N 1
ATOM 4630 C CA . MET A 1 589 ? 46.688 1.855 -13.289 1 82.12 589 MET A CA 1
ATOM 4631 C C . MET A 1 589 ? 45.344 1.697 -12.562 1 82.12 589 MET A C 1
ATOM 4633 O O . MET A 1 589 ? 44.344 2.334 -12.922 1 82.12 589 MET A O 1
ATOM 4637 N N . PRO A 1 590 ? 45.375 0.903 -11.477 1 81.88 590 PRO A N 1
ATOM 4638 C CA . PRO A 1 590 ? 44.156 0.857 -10.648 1 81.88 590 PRO A CA 1
ATOM 4639 C C . PRO A 1 590 ? 43.969 2.121 -9.812 1 81.88 590 PRO A C 1
ATOM 4641 O O . PRO A 1 590 ? 44.906 2.859 -9.57 1 81.88 590 PRO A O 1
ATOM 4644 N N . PRO A 1 591 ? 42.719 2.25 -9.625 1 79.81 591 PRO A N 1
ATOM 4645 C CA . PRO A 1 591 ? 41.5 1.457 -9.828 1 79.81 591 PRO A CA 1
ATOM 4646 C C . PRO A 1 591 ? 40.938 1.593 -11.234 1 79.81 591 PRO A C 1
ATOM 4648 O O . PRO A 1 591 ? 40.938 2.688 -11.805 1 79.81 591 PRO A O 1
ATOM 4651 N N . PHE A 1 592 ? 40.375 0.469 -11.602 1 82.31 592 PHE A N 1
ATOM 4652 C CA . PHE A 1 592 ? 39.781 0.461 -12.922 1 82.31 592 PHE A CA 1
ATOM 4653 C C . PHE A 1 592 ? 38.281 0.813 -12.828 1 82.31 592 PHE A C 1
ATOM 4655 O O . PHE A 1 592 ? 37.719 0.781 -11.742 1 82.31 592 PHE A O 1
ATOM 4662 N N . LEU A 1 593 ? 37.719 1.204 -14.023 1 83.94 593 LEU A N 1
ATOM 4663 C CA . LEU A 1 593 ? 36.344 1.638 -14.016 1 83.94 593 LEU A CA 1
ATOM 4664 C C . LEU A 1 593 ? 35.438 0.562 -13.422 1 83.94 593 LEU A C 1
ATOM 4666 O O . LEU A 1 593 ? 34.469 0.874 -12.711 1 83.94 593 LEU A O 1
ATOM 4670 N N . SER A 1 594 ? 35.812 -0.623 -13.594 1 75.75 594 SER A N 1
ATOM 4671 C CA . SER A 1 594 ? 35.031 -1.744 -13.117 1 75.75 594 SER A CA 1
ATOM 4672 C C . SER A 1 594 ? 35.062 -1.847 -11.594 1 75.75 594 SER A C 1
ATOM 4674 O O . SER A 1 594 ? 34.188 -2.471 -10.984 1 75.75 594 SER A O 1
ATOM 4676 N N . ASP A 1 595 ? 36 -1.136 -10.969 1 71.88 595 ASP A N 1
ATOM 4677 C CA . ASP A 1 595 ? 36.188 -1.211 -9.523 1 71.88 595 ASP A CA 1
ATOM 4678 C C . ASP A 1 595 ? 35.531 -0.016 -8.82 1 71.88 595 ASP A C 1
ATOM 4680 O O . ASP A 1 595 ? 35.625 0.116 -7.598 1 71.88 595 ASP A O 1
ATOM 4684 N N . GLN A 1 596 ? 35 0.804 -9.516 1 79.81 596 GLN A N 1
ATOM 4685 C CA . GLN A 1 596 ? 34.594 2.08 -8.922 1 79.81 596 GLN A CA 1
ATOM 4686 C C . GLN A 1 596 ? 33.125 2.094 -8.578 1 79.81 596 GLN A C 1
ATOM 4688 O O . GLN A 1 596 ? 32.75 2.238 -7.41 1 79.81 596 GLN A O 1
ATOM 4693 N N . ILE A 1 597 ? 32.312 2.129 -9.523 1 73 597 ILE A N 1
ATOM 4694 C CA . ILE A 1 597 ? 30.859 2.178 -9.266 1 73 597 ILE A CA 1
ATOM 4695 C C . ILE A 1 597 ? 30.125 1.331 -10.297 1 73 597 ILE A C 1
ATOM 4697 O O . ILE A 1 597 ? 30.438 1.377 -11.492 1 73 597 ILE A O 1
ATOM 4701 N N . TRP A 1 598 ? 29.25 0.577 -9.688 1 70 598 TRP A N 1
ATOM 4702 C CA . TRP A 1 598 ? 28.5 -0.273 -10.602 1 70 598 TRP A CA 1
ATOM 4703 C C . TRP A 1 598 ? 27.031 0.153 -10.664 1 70 598 TRP A C 1
ATOM 4705 O O . TRP A 1 598 ? 26.375 0.033 -11.703 1 70 598 TRP A O 1
ATOM 4715 N N . HIS A 1 599 ? 26.562 0.665 -9.539 1 71.25 599 HIS A N 1
ATOM 4716 C CA . HIS A 1 599 ? 25.156 1.021 -9.438 1 71.25 599 HIS A CA 1
ATOM 4717 C C . HIS A 1 599 ? 24.984 2.451 -8.945 1 71.25 599 HIS A C 1
ATOM 4719 O O . HIS A 1 599 ? 25.688 2.885 -8.031 1 71.25 599 HIS A O 1
ATOM 4725 N N . VAL A 1 600 ? 24.172 3.139 -9.727 1 72.06 600 VAL A N 1
ATOM 4726 C CA . VAL A 1 600 ? 23.906 4.512 -9.297 1 72.06 600 VAL A CA 1
ATOM 4727 C C . VAL A 1 600 ? 22.406 4.781 -9.32 1 72.06 600 VAL A C 1
ATOM 4729 O O . VAL A 1 600 ? 21.656 4.105 -10.039 1 72.06 600 VAL A O 1
ATOM 4732 N N . ASN A 1 601 ? 21.922 5.641 -8.516 1 66.31 601 ASN A N 1
ATOM 4733 C CA . ASN A 1 601 ? 20.547 6.105 -8.602 1 66.31 601 ASN A CA 1
ATOM 4734 C C . ASN A 1 601 ? 20.328 7.012 -9.805 1 66.31 601 ASN A C 1
ATOM 4736 O O . ASN A 1 601 ? 21.25 7.715 -10.234 1 66.31 601 ASN A O 1
ATOM 4740 N N . ALA A 1 602 ? 19.141 6.879 -10.25 1 66.25 602 ALA A N 1
ATOM 4741 C CA . ALA A 1 602 ? 18.844 7.707 -11.414 1 66.25 602 ALA A CA 1
ATOM 4742 C C . ALA A 1 602 ? 19.047 9.188 -11.109 1 66.25 602 ALA A C 1
ATOM 4744 O O . ALA A 1 602 ? 18.578 9.688 -10.086 1 66.25 602 ALA A O 1
ATOM 4745 N N . HIS A 1 603 ? 19.766 9.82 -11.891 1 66.19 603 HIS A N 1
ATOM 4746 C CA . HIS A 1 603 ? 20.047 11.25 -11.93 1 66.19 603 HIS A CA 1
ATOM 4747 C C . HIS A 1 603 ? 20.969 11.656 -10.781 1 66.19 603 HIS A C 1
ATOM 4749 O O . HIS A 1 603 ? 21.109 12.844 -10.484 1 66.19 603 HIS A O 1
ATOM 4755 N N . SER A 1 604 ? 21.453 10.68 -10.094 1 67.25 604 SER A N 1
ATOM 4756 C CA . SER A 1 604 ? 22.484 11.008 -9.117 1 67.25 604 SER A CA 1
ATOM 4757 C C . SER A 1 604 ? 23.844 11.203 -9.789 1 67.25 604 SER A C 1
ATOM 4759 O O . SER A 1 604 ? 24.203 10.438 -10.688 1 67.25 604 SER A O 1
ATOM 4761 N N . THR A 1 605 ? 24.438 12.164 -9.273 1 71.88 605 THR A N 1
ATOM 4762 C CA . THR A 1 605 ? 25.75 12.453 -9.867 1 71.88 605 THR A CA 1
ATOM 4763 C C . THR A 1 605 ? 26.812 11.508 -9.312 1 71.88 605 THR A C 1
ATOM 4765 O O . THR A 1 605 ? 26.844 11.242 -8.109 1 71.88 605 THR A O 1
ATOM 4768 N N . PHE A 1 606 ? 27.5 10.938 -10.242 1 79.06 606 PHE A N 1
ATOM 4769 C CA . PHE A 1 606 ? 28.625 10.094 -9.867 1 79.06 606 PHE A CA 1
ATOM 4770 C C . PHE A 1 606 ? 29.875 10.5 -10.625 1 79.06 606 PHE A C 1
ATOM 4772 O O . PHE A 1 606 ? 29.797 11.141 -11.68 1 79.06 606 PHE A O 1
ATOM 4779 N N . LEU A 1 607 ? 30.969 10.172 -9.945 1 82 607 LEU A N 1
ATOM 4780 C CA . LEU A 1 607 ? 32.281 10.469 -10.555 1 82 607 LEU A CA 1
ATOM 4781 C C . LEU A 1 607 ? 33 9.188 -10.93 1 82 607 LEU A C 1
ATOM 4783 O O . LEU A 1 607 ? 33 8.227 -10.164 1 82 607 LEU A O 1
ATOM 4787 N N . LEU A 1 608 ? 33.469 9.188 -12.141 1 85.44 608 LEU A N 1
ATOM 4788 C CA . LEU A 1 608 ? 34.375 8.133 -12.609 1 85.44 608 LEU A CA 1
ATOM 4789 C C . LEU A 1 608 ? 35.75 8.695 -12.891 1 85.44 608 LEU A C 1
ATOM 4791 O O . LEU A 1 608 ? 35.906 9.82 -13.375 1 85.44 608 LEU A O 1
ATOM 4795 N N . PHE A 1 609 ? 36.75 8.039 -12.539 1 84.5 609 PHE A N 1
ATOM 4796 C CA . PHE A 1 609 ? 38.062 8.531 -12.906 1 84.5 609 PHE A CA 1
ATOM 4797 C C . PHE A 1 609 ? 38.938 7.391 -13.391 1 84.5 609 PHE A C 1
ATOM 4799 O O . PHE A 1 609 ? 38.719 6.227 -13.062 1 84.5 609 PHE A O 1
ATOM 4806 N N . CYS A 1 610 ? 39.906 7.621 -14.219 1 86.69 610 CYS A N 1
ATOM 4807 C CA . CYS A 1 610 ? 40.906 6.734 -14.781 1 86.69 610 CYS A CA 1
ATOM 4808 C C . CYS A 1 610 ? 42.312 7.328 -14.641 1 86.69 610 CYS A C 1
ATOM 4810 O O . CYS A 1 610 ? 42.469 8.547 -14.688 1 86.69 610 CYS A O 1
ATOM 4812 N N . GLN A 1 611 ? 43.25 6.488 -14.328 1 86.88 611 GLN A N 1
ATOM 4813 C CA . GLN A 1 611 ? 44.656 6.941 -14.281 1 86.88 611 GLN A CA 1
ATOM 4814 C C . GLN A 1 611 ? 45.562 6.02 -15.086 1 86.88 611 GLN A C 1
ATOM 4816 O O . GLN A 1 611 ? 45.281 4.828 -15.227 1 86.88 611 GLN A O 1
ATOM 4821 N N . ALA A 1 612 ? 46.531 6.574 -15.672 1 86.31 612 ALA A N 1
ATOM 4822 C CA . ALA A 1 612 ? 47.5 5.824 -16.5 1 86.31 612 ALA A CA 1
ATOM 4823 C C . ALA A 1 612 ? 48.875 6.434 -16.406 1 86.31 612 ALA A C 1
ATOM 4825 O O . ALA A 1 612 ? 49.031 7.594 -16.031 1 86.31 612 ALA A O 1
ATOM 4826 N N . MET A 1 613 ? 49.812 5.566 -16.641 1 83.25 613 MET A N 1
ATOM 4827 C CA . MET A 1 613 ? 51.188 5.996 -16.859 1 83.25 613 MET A CA 1
ATOM 4828 C C . MET A 1 613 ? 51.625 5.723 -18.297 1 83.25 613 MET A C 1
ATOM 4830 O O . MET A 1 613 ? 51.281 4.68 -18.859 1 83.25 613 MET A O 1
ATOM 4834 N N . GLY A 1 614 ? 52.25 6.762 -18.906 1 82.25 614 GLY A N 1
ATOM 4835 C CA . GLY A 1 614 ? 52.719 6.562 -20.266 1 82.25 614 GLY A CA 1
ATOM 4836 C C . GLY A 1 614 ? 53.594 7.68 -20.766 1 82.25 614 GLY A C 1
ATOM 4837 O O . GLY A 1 614 ? 54.031 8.523 -19.984 1 82.25 614 GLY A O 1
ATOM 4838 N N . PRO A 1 615 ? 53.844 7.625 -22.078 1 82.88 615 PRO A N 1
ATOM 4839 C CA . PRO A 1 615 ? 54.688 8.664 -22.672 1 82.88 615 PRO A CA 1
ATOM 4840 C C . PRO A 1 615 ? 54 10.023 -22.719 1 82.88 615 PRO A C 1
ATOM 4842 O O . PRO A 1 615 ? 52.812 10.133 -22.391 1 82.88 615 PRO A O 1
ATOM 4845 N N . ARG A 1 616 ? 54.656 11.023 -23.109 1 78.94 616 ARG A N 1
ATOM 4846 C CA . ARG A 1 616 ? 54.188 12.406 -23.078 1 78.94 616 ARG A CA 1
ATOM 4847 C C . ARG A 1 616 ? 53.031 12.609 -24.047 1 78.94 616 ARG A C 1
ATOM 4849 O O . ARG A 1 616 ? 52.219 13.5 -23.859 1 78.94 616 ARG A O 1
ATOM 4856 N N . ASP A 1 617 ? 52.875 11.75 -25 1 80.31 617 ASP A N 1
ATOM 4857 C CA . ASP A 1 617 ? 51.812 11.93 -25.969 1 80.31 617 ASP A CA 1
ATOM 4858 C C . ASP A 1 617 ? 50.531 11.203 -25.531 1 80.31 617 ASP A C 1
ATOM 4860 O O . ASP A 1 617 ? 49.531 11.227 -26.25 1 80.31 617 ASP A O 1
ATOM 4864 N N . ALA A 1 618 ? 50.531 10.703 -24.422 1 83.88 618 ALA A N 1
ATOM 4865 C CA . ALA A 1 618 ? 49.375 9.945 -23.953 1 83.88 618 ALA A CA 1
ATOM 4866 C C . ALA A 1 618 ? 48.25 10.883 -23.578 1 83.88 618 ALA A C 1
ATOM 4868 O O . ALA A 1 618 ? 48.438 11.93 -22.969 1 83.88 618 ALA A O 1
ATOM 4869 N N . ARG A 1 619 ? 47 10.539 -24.031 1 85.25 619 ARG A N 1
ATOM 4870 C CA . ARG A 1 619 ? 45.812 11.312 -23.703 1 85.25 619 ARG A CA 1
ATOM 4871 C C . ARG A 1 619 ? 44.594 10.406 -23.438 1 85.25 619 ARG A C 1
ATOM 4873 O O . ARG A 1 619 ? 44.531 9.297 -23.984 1 85.25 619 ARG A O 1
ATOM 4880 N N . PHE A 1 620 ? 43.75 10.922 -22.562 1 86.12 620 PHE A N 1
ATOM 4881 C CA . PHE A 1 620 ? 42.531 10.141 -22.281 1 86.12 620 PHE A CA 1
ATOM 4882 C C . PHE A 1 620 ? 41.406 10.562 -23.203 1 86.12 620 PHE A C 1
ATOM 4884 O O . PHE A 1 620 ? 41.25 11.742 -23.516 1 86.12 620 PHE A O 1
ATOM 4891 N N . VAL A 1 621 ? 40.625 9.602 -23.672 1 86.38 621 VAL A N 1
ATOM 4892 C CA . VAL A 1 621 ? 39.375 9.789 -24.359 1 86.38 621 VAL A CA 1
ATOM 4893 C C . VAL A 1 621 ? 38.281 8.984 -23.656 1 86.38 621 VAL A C 1
ATOM 4895 O O . VAL A 1 621 ? 38.438 7.793 -23.406 1 86.38 621 VAL A O 1
ATOM 4898 N N . TRP A 1 622 ? 37.219 9.734 -23.266 1 86.56 622 TRP A N 1
ATOM 4899 C CA . TRP A 1 622 ? 36.094 9.07 -22.609 1 86.56 622 TRP A CA 1
ATOM 4900 C C . TRP A 1 622 ? 34.969 8.828 -23.594 1 86.56 622 TRP A C 1
ATOM 4902 O O . TRP A 1 622 ? 34.688 9.672 -24.438 1 86.56 622 TRP A O 1
ATOM 4912 N N . LYS A 1 623 ? 34.375 7.711 -23.453 1 85.19 623 LYS A N 1
ATOM 4913 C CA . LYS A 1 623 ? 33.188 7.371 -24.25 1 85.19 623 LYS A CA 1
ATOM 4914 C C . LYS A 1 623 ? 32.031 6.957 -23.375 1 85.19 623 LYS A C 1
ATOM 4916 O O . LYS A 1 623 ? 32.219 6.258 -22.375 1 85.19 623 LYS A O 1
ATOM 4921 N N . LYS A 1 624 ? 30.922 7.512 -23.703 1 84.06 624 LYS A N 1
ATOM 4922 C CA . LYS A 1 624 ? 29.641 7.105 -23.109 1 84.06 624 LYS A CA 1
ATOM 4923 C C . LYS A 1 624 ? 28.75 6.438 -24.141 1 84.06 624 LYS A C 1
ATOM 4925 O O . LYS A 1 624 ? 28.391 7.059 -25.156 1 84.06 624 LYS A O 1
ATOM 4930 N N . ASN A 1 625 ? 28.375 5.195 -23.875 1 80.31 625 ASN A N 1
ATOM 4931 C CA . ASN A 1 625 ? 27.594 4.41 -24.828 1 80.31 625 ASN A CA 1
ATOM 4932 C C . ASN A 1 625 ? 28.172 4.496 -26.234 1 80.31 625 ASN A C 1
ATOM 4934 O O . ASN A 1 625 ? 27.422 4.688 -27.203 1 80.31 625 ASN A O 1
ATOM 4938 N N . GLY A 1 626 ? 29.516 4.469 -26.375 1 79.31 626 GLY A N 1
ATOM 4939 C CA . GLY A 1 626 ? 30.234 4.43 -27.641 1 79.31 626 GLY A CA 1
ATOM 4940 C C . GLY A 1 626 ? 30.516 5.805 -28.203 1 79.31 626 GLY A C 1
ATOM 4941 O O . GLY A 1 626 ? 31.234 5.934 -29.203 1 79.31 626 GLY A O 1
ATOM 4942 N N . GLN A 1 627 ? 29.953 6.789 -27.578 1 81.31 627 GLN A N 1
ATOM 4943 C CA . GLN A 1 627 ? 30.172 8.141 -28.078 1 81.31 627 GLN A CA 1
ATOM 4944 C C . GLN A 1 627 ? 31.156 8.906 -27.219 1 81.31 627 GLN A C 1
ATOM 4946 O O . GLN A 1 627 ? 31.156 8.773 -25.984 1 81.31 627 GLN A O 1
ATOM 4951 N N . ASN A 1 628 ? 31.875 9.766 -27.875 1 80.88 628 ASN A N 1
ATOM 4952 C CA . ASN A 1 628 ? 32.875 10.547 -27.156 1 80.88 628 ASN A CA 1
ATOM 4953 C C . ASN A 1 628 ? 32.219 11.586 -26.25 1 80.88 628 ASN A C 1
ATOM 4955 O O . ASN A 1 628 ? 31.266 12.258 -26.656 1 80.88 628 ASN A O 1
ATOM 4959 N N . ILE A 1 629 ? 32.656 11.633 -25.078 1 79.25 629 ILE A N 1
ATOM 4960 C CA . ILE A 1 629 ? 32.188 12.633 -24.125 1 79.25 629 ILE A CA 1
ATOM 4961 C C . ILE A 1 629 ? 33.125 13.852 -24.156 1 79.25 629 ILE A C 1
ATOM 4963 O O . ILE A 1 629 ? 34.344 13.719 -24.047 1 79.25 629 ILE A O 1
ATOM 4967 N N . ALA A 1 630 ? 32.531 14.961 -24.406 1 71.38 630 ALA A N 1
ATOM 4968 C CA . ALA A 1 630 ? 33.312 16.188 -24.422 1 71.38 630 ALA A CA 1
ATOM 4969 C C . ALA A 1 630 ? 33.375 16.812 -23.031 1 71.38 630 ALA A C 1
ATOM 4971 O O . ALA A 1 630 ? 32.5 16.547 -22.188 1 71.38 630 ALA A O 1
ATOM 4972 N N . GLY A 1 631 ? 34.5 17.547 -22.625 1 68.88 631 GLY A N 1
ATOM 4973 C CA . GLY A 1 631 ? 34.656 18.297 -21.391 1 68.88 631 GLY A CA 1
ATOM 4974 C C . GLY A 1 631 ? 35.094 17.453 -20.219 1 68.88 631 GLY A C 1
ATOM 4975 O O . GLY A 1 631 ? 34.594 17.609 -19.109 1 68.88 631 GLY A O 1
ATOM 4976 N N . VAL A 1 632 ? 35.938 16.562 -20.484 1 76.06 632 VAL A N 1
ATOM 4977 C CA . VAL A 1 632 ? 36.469 15.742 -19.406 1 76.06 632 VAL A CA 1
ATOM 4978 C C . VAL A 1 632 ? 37.656 16.438 -18.781 1 76.06 632 VAL A C 1
ATOM 4980 O O . VAL A 1 632 ? 38.375 17.188 -19.438 1 76.06 632 VAL A O 1
ATOM 4983 N N . ASN A 1 633 ? 37.719 16.188 -17.469 1 80.81 633 ASN A N 1
ATOM 4984 C CA . ASN A 1 633 ? 38.875 16.75 -16.75 1 80.81 633 ASN A CA 1
ATOM 4985 C C . ASN A 1 633 ? 40.094 15.852 -16.828 1 80.81 633 ASN A C 1
ATOM 4987 O O . ASN A 1 633 ? 39.969 14.625 -16.734 1 80.81 633 ASN A O 1
ATOM 4991 N N . GLU A 1 634 ? 41.219 16.438 -17.172 1 81.69 634 GLU A N 1
ATOM 4992 C CA . GLU A 1 634 ? 42.469 15.68 -17.234 1 81.69 634 GLU A CA 1
ATOM 4993 C C . GLU A 1 634 ? 43.594 16.422 -16.531 1 81.69 634 GLU A C 1
ATOM 4995 O O . GLU A 1 634 ? 43.719 17.641 -16.625 1 81.69 634 GLU A O 1
ATOM 5000 N N . GLN A 1 635 ? 44.344 15.688 -15.672 1 83.75 635 GLN A N 1
ATOM 5001 C CA . GLN A 1 635 ? 45.562 16.188 -15.039 1 83.75 635 GLN A CA 1
ATOM 5002 C C . GLN A 1 635 ? 46.75 15.32 -15.398 1 83.75 635 GLN A C 1
ATOM 5004 O O . GLN A 1 635 ? 46.656 14.094 -15.43 1 83.75 635 GLN A O 1
ATOM 5009 N N . SER A 1 636 ? 47.844 15.922 -15.812 1 83 636 SER A N 1
ATOM 5010 C CA . SER A 1 636 ? 49.062 15.188 -16.125 1 83 636 SER A CA 1
ATOM 5011 C C . SER A 1 636 ? 50.25 15.664 -15.281 1 83 636 SER A C 1
ATOM 5013 O O . SER A 1 636 ? 50.406 16.859 -15.039 1 83 636 SER A O 1
ATOM 5015 N N . HIS A 1 637 ? 51 14.703 -14.781 1 81.75 637 HIS A N 1
ATOM 5016 C CA . HIS A 1 637 ? 52.188 15.008 -13.992 1 81.75 637 HIS A CA 1
ATOM 5017 C C . HIS A 1 637 ? 53.406 14.281 -14.547 1 81.75 637 HIS A C 1
ATOM 5019 O O . HIS A 1 637 ? 53.344 13.078 -14.828 1 81.75 637 HIS A O 1
ATOM 5025 N N . ALA A 1 638 ? 54.469 15.008 -14.703 1 81.19 638 ALA A N 1
ATOM 5026 C CA . ALA A 1 638 ? 55.719 14.398 -15.164 1 81.19 638 ALA A CA 1
ATOM 5027 C C . ALA A 1 638 ? 56.406 13.648 -14.031 1 81.19 638 ALA A C 1
ATOM 5029 O O . ALA A 1 638 ? 56.625 14.195 -12.953 1 81.19 638 ALA A O 1
ATOM 5030 N N . LEU A 1 639 ? 56.719 12.445 -14.32 1 80.81 639 LEU A N 1
ATOM 5031 C CA . LEU A 1 639 ? 57.344 11.602 -13.312 1 80.81 639 LEU A CA 1
ATOM 5032 C C . LEU A 1 639 ? 58.875 11.68 -13.406 1 80.81 639 LEU A C 1
ATOM 5034 O O . LEU A 1 639 ? 59.406 12.133 -14.422 1 80.81 639 LEU A O 1
ATOM 5038 N N . ALA A 1 640 ? 59.562 11.219 -12.344 1 78.31 640 ALA A N 1
ATOM 5039 C CA . ALA A 1 640 ? 61.031 11.25 -12.273 1 78.31 640 ALA A CA 1
ATOM 5040 C C . ALA A 1 640 ? 61.656 10.336 -13.32 1 78.31 640 ALA A C 1
ATOM 5042 O O . ALA A 1 640 ? 62.75 10.586 -13.789 1 78.31 640 ALA A O 1
ATOM 5043 N N . ASP A 1 641 ? 60.875 9.32 -13.734 1 75.88 641 ASP A N 1
ATOM 5044 C CA . ASP A 1 641 ? 61.438 8.375 -14.68 1 75.88 641 ASP A CA 1
ATOM 5045 C C . ASP A 1 641 ? 61.156 8.805 -16.125 1 75.88 641 ASP A C 1
ATOM 5047 O O . ASP A 1 641 ? 61.531 8.094 -17.062 1 75.88 641 ASP A O 1
ATOM 5051 N N . GLY A 1 642 ? 60.625 9.984 -16.266 1 75.38 642 GLY A N 1
ATOM 5052 C CA . GLY A 1 642 ? 60.406 10.531 -17.594 1 75.38 642 GLY A CA 1
ATOM 5053 C C . GLY A 1 642 ? 59 10.242 -18.125 1 75.38 642 GLY A C 1
ATOM 5054 O O . GLY A 1 642 ? 58.594 10.797 -19.141 1 75.38 642 GLY A O 1
ATOM 5055 N N . ARG A 1 643 ? 58.344 9.484 -17.5 1 78.12 643 ARG A N 1
ATOM 5056 C CA . ARG A 1 643 ? 56.969 9.195 -17.906 1 78.12 643 ARG A CA 1
ATOM 5057 C C . ARG A 1 643 ? 56 10.258 -17.391 1 78.12 643 ARG A C 1
ATOM 5059 O O . ARG A 1 643 ? 56.375 11.102 -16.562 1 78.12 643 ARG A O 1
ATOM 5066 N N . MET A 1 644 ? 54.812 10.141 -18.016 1 84.88 644 MET A N 1
ATOM 5067 C CA . MET A 1 644 ? 53.75 11.031 -17.547 1 84.88 644 MET A CA 1
ATOM 5068 C C . MET A 1 644 ? 52.688 10.25 -16.797 1 84.88 644 MET A C 1
ATOM 5070 O O . MET A 1 644 ? 52.312 9.148 -17.203 1 84.88 644 MET A O 1
ATOM 5074 N N . HIS A 1 645 ? 52.375 10.773 -15.633 1 85.75 645 HIS A N 1
ATOM 5075 C CA . HIS A 1 645 ? 51.188 10.266 -14.938 1 85.75 645 HIS A CA 1
ATOM 5076 C C . HIS A 1 645 ? 49.938 11.07 -15.297 1 85.75 645 HIS A C 1
ATOM 5078 O O . HIS A 1 645 ? 49.906 12.289 -15.117 1 85.75 645 HIS A O 1
ATOM 5084 N N . LEU A 1 646 ? 48.938 10.352 -15.891 1 86.81 646 LEU A N 1
ATOM 5085 C CA . LEU A 1 646 ? 47.719 11 -16.328 1 86.81 646 LEU A CA 1
ATOM 5086 C C . LEU A 1 646 ? 46.531 10.57 -15.461 1 86.81 646 LEU A C 1
ATOM 5088 O O . LEU A 1 646 ? 46.406 9.398 -15.117 1 86.81 646 LEU A O 1
ATOM 5092 N N . LEU A 1 647 ? 45.844 11.625 -15 1 86.56 647 LEU A N 1
ATOM 5093 C CA . LEU A 1 647 ? 44.562 11.406 -14.289 1 86.56 647 LEU A CA 1
ATOM 5094 C C . LEU A 1 647 ? 43.406 12.102 -14.992 1 86.56 647 LEU A C 1
ATOM 5096 O O . LEU A 1 647 ? 43.531 13.273 -15.359 1 86.56 647 LEU A O 1
ATOM 5100 N N . SER A 1 648 ? 42.375 11.344 -15.344 1 87.38 648 SER A N 1
ATOM 5101 C CA . SER A 1 648 ? 41.156 11.914 -15.953 1 87.38 648 SER A CA 1
ATOM 5102 C C . SER A 1 648 ? 39.906 11.469 -15.219 1 87.38 648 SER A C 1
ATOM 5104 O O . SER A 1 648 ? 39.844 10.336 -14.734 1 87.38 648 SER A O 1
ATOM 5106 N N . TRP A 1 649 ? 39.062 12.445 -14.984 1 85.69 649 TRP A N 1
ATOM 5107 C CA . TRP A 1 649 ? 37.781 12.055 -14.352 1 85.69 649 TRP A CA 1
ATOM 5108 C C . TRP A 1 649 ? 36.625 12.781 -14.992 1 85.69 649 TRP A C 1
ATOM 5110 O O . TRP A 1 649 ? 36.781 13.82 -15.641 1 85.69 649 TRP A O 1
ATOM 5120 N N . LEU A 1 650 ? 35.438 12.203 -14.938 1 82.81 650 LEU A N 1
ATOM 5121 C CA . LEU A 1 650 ? 34.188 12.805 -15.383 1 82.81 650 LEU A CA 1
ATOM 5122 C C . LEU A 1 650 ? 33.094 12.664 -14.32 1 82.81 650 LEU A C 1
ATOM 5124 O O . LEU A 1 650 ? 33.125 11.75 -13.5 1 82.81 650 LEU A O 1
ATOM 5128 N N . THR A 1 651 ? 32.344 13.664 -14.25 1 78.5 651 THR A N 1
ATOM 5129 C CA . THR A 1 651 ? 31.141 13.617 -13.438 1 78.5 651 THR A CA 1
ATOM 5130 C C . THR A 1 651 ? 29.906 13.531 -14.32 1 78.5 651 THR A C 1
ATOM 5132 O O . THR A 1 651 ? 29.766 14.281 -15.297 1 78.5 651 THR A O 1
ATOM 5135 N N . ASP A 1 652 ? 29.094 12.562 -14.047 1 76.5 652 ASP A N 1
ATOM 5136 C CA . ASP A 1 652 ? 27.891 12.359 -14.852 1 76.5 652 ASP A CA 1
ATOM 5137 C C . ASP A 1 652 ? 26.703 11.945 -13.984 1 76.5 652 ASP A C 1
ATOM 5139 O O . ASP A 1 652 ? 26.875 11.57 -12.828 1 76.5 652 ASP A O 1
ATOM 5143 N N . ALA A 1 653 ? 25.625 12.211 -14.516 1 75.31 653 ALA A N 1
ATOM 5144 C CA . ALA A 1 653 ? 24.359 11.734 -13.953 1 75.31 653 ALA A CA 1
ATOM 5145 C C . ALA A 1 653 ? 23.5 11.047 -15.016 1 75.31 653 ALA A C 1
ATOM 5147 O O . ALA A 1 653 ? 23.281 11.602 -16.094 1 75.31 653 ALA A O 1
ATOM 5148 N N . VAL A 1 654 ? 23.203 9.797 -14.719 1 75.38 654 VAL A N 1
ATOM 5149 C CA . VAL A 1 654 ? 22.516 9.031 -15.758 1 75.38 654 VAL A CA 1
ATOM 5150 C C . VAL A 1 654 ? 21.172 8.523 -15.234 1 75.38 654 VAL A C 1
ATOM 5152 O O . VAL A 1 654 ? 21.031 8.273 -14.039 1 75.38 654 VAL A O 1
ATOM 5155 N N . ALA A 1 655 ? 20.25 8.492 -16.172 1 71.75 655 ALA A N 1
ATOM 5156 C CA . ALA A 1 655 ? 18.922 7.961 -15.859 1 71.75 655 ALA A CA 1
ATOM 5157 C C . ALA A 1 655 ? 18.75 6.543 -16.391 1 71.75 655 ALA A C 1
ATOM 5159 O O . ALA A 1 655 ? 17.797 5.844 -16.031 1 71.75 655 ALA A O 1
ATOM 5160 N N . GLU A 1 656 ? 19.609 6.121 -17.234 1 75.81 656 GLU A N 1
ATOM 5161 C CA . GLU A 1 656 ? 19.609 4.781 -17.812 1 75.81 656 GLU A CA 1
ATOM 5162 C C . GLU A 1 656 ? 20.984 4.125 -17.703 1 75.81 656 GLU A C 1
ATOM 5164 O O . GLU A 1 656 ? 21.984 4.805 -17.469 1 75.81 656 GLU A O 1
ATOM 5169 N N . ASP A 1 657 ? 20.766 2.832 -17.766 1 77.62 657 ASP A N 1
ATOM 5170 C CA . ASP A 1 657 ? 22.031 2.113 -17.766 1 77.62 657 ASP A CA 1
ATOM 5171 C C . ASP A 1 657 ? 22.953 2.621 -18.875 1 77.62 657 ASP A C 1
ATOM 5173 O O . ASP A 1 657 ? 22.516 2.785 -20.016 1 77.62 657 ASP A O 1
ATOM 5177 N N . SER A 1 658 ? 24.141 2.916 -18.531 1 82.38 658 SER A N 1
ATOM 5178 C CA . SER A 1 658 ? 25.094 3.492 -19.469 1 82.38 658 SER A CA 1
ATOM 5179 C C . SER A 1 658 ? 26.469 2.826 -19.344 1 82.38 658 SER A C 1
ATOM 5181 O O . SER A 1 658 ? 26.875 2.459 -18.234 1 82.38 658 SER A O 1
ATOM 5183 N N . GLU A 1 659 ? 26.953 2.668 -20.469 1 85.31 659 GLU A N 1
ATOM 5184 C CA . GLU A 1 659 ? 28.328 2.146 -20.516 1 85.31 659 GLU A CA 1
ATOM 5185 C C . GLU A 1 659 ? 29.344 3.275 -20.609 1 85.31 659 GLU A C 1
ATOM 5187 O O . GLU A 1 659 ? 29.219 4.16 -21.453 1 85.31 659 GLU A O 1
ATOM 5192 N N . TYR A 1 660 ? 30.281 3.225 -19.781 1 86.19 660 TYR A N 1
ATOM 5193 C CA . TYR A 1 660 ? 31.375 4.184 -19.828 1 86.19 660 TYR A CA 1
ATOM 5194 C C . TYR A 1 660 ? 32.688 3.482 -20.156 1 86.19 660 TYR A C 1
ATOM 5196 O O . TYR A 1 660 ? 32.938 2.365 -19.688 1 86.19 660 TYR A O 1
ATOM 5204 N N . CYS A 1 661 ? 33.469 4.141 -20.984 1 86.69 661 CYS A N 1
ATOM 5205 C CA . CYS A 1 661 ? 34.812 3.643 -21.344 1 86.69 661 CYS A CA 1
ATOM 5206 C C . CYS A 1 661 ? 35.844 4.758 -21.297 1 86.69 661 CYS A C 1
ATOM 5208 O O . CYS A 1 661 ? 35.625 5.848 -21.812 1 86.69 661 CYS A O 1
ATOM 5210 N N . CYS A 1 662 ? 36.875 4.508 -20.578 1 87.94 662 CYS A N 1
ATOM 5211 C CA . CYS A 1 662 ? 38.031 5.402 -20.609 1 87.94 662 CYS A CA 1
ATOM 5212 C C . CYS A 1 662 ? 39.156 4.797 -21.406 1 87.94 662 CYS A C 1
ATOM 5214 O O . CYS A 1 662 ? 39.656 3.709 -21.094 1 87.94 662 CYS A O 1
ATOM 5216 N N . LEU A 1 663 ? 39.562 5.48 -22.453 1 86.69 663 LEU A N 1
ATOM 5217 C CA . LEU A 1 663 ? 40.594 5.027 -23.359 1 86.69 663 LEU A CA 1
ATOM 5218 C C . LEU A 1 663 ? 41.844 5.93 -23.25 1 86.69 663 LEU A C 1
ATOM 5220 O O . LEU A 1 663 ? 41.719 7.152 -23.359 1 86.69 663 LEU A O 1
ATOM 5224 N N . VAL A 1 664 ? 42.969 5.305 -22.984 1 85.69 664 VAL A N 1
ATOM 5225 C CA . VAL A 1 664 ? 44.219 6.059 -23.047 1 85.69 664 VAL A CA 1
ATOM 5226 C C . VAL A 1 664 ? 44.906 5.809 -24.375 1 85.69 664 VAL A C 1
ATOM 5228 O O . VAL A 1 664 ? 45.219 4.66 -24.734 1 85.69 664 VAL A O 1
ATOM 5231 N N . LEU A 1 665 ? 45.062 6.852 -25.078 1 84.12 665 LEU A N 1
ATOM 5232 C CA . LEU A 1 665 ? 45.656 6.766 -26.406 1 84.12 665 LEU A CA 1
ATOM 5233 C C . LEU A 1 665 ? 47.094 7.273 -26.422 1 84.12 665 LEU A C 1
ATOM 5235 O O . LEU A 1 665 ? 47.375 8.305 -25.812 1 84.12 665 LEU A O 1
ATOM 5239 N N . SER A 1 666 ? 48 6.484 -26.922 1 81.69 666 SER A N 1
ATOM 5240 C CA . SER A 1 666 ? 49.375 6.887 -27.156 1 81.69 666 SER A CA 1
ATOM 5241 C C . SER A 1 666 ? 49.969 6.164 -28.359 1 81.69 666 SER A C 1
ATOM 5243 O O . SER A 1 666 ? 49.469 5.121 -28.781 1 81.69 666 SER A O 1
ATOM 5245 N N . LYS A 1 667 ? 50.969 6.668 -28.953 1 79.44 667 LYS A N 1
ATOM 5246 C CA . LYS A 1 667 ? 51.656 6.016 -30.062 1 79.44 667 LYS A CA 1
ATOM 5247 C C . LYS A 1 667 ? 52.25 4.684 -29.609 1 79.44 667 LYS A C 1
ATOM 5249 O O . LYS A 1 667 ? 52.469 3.787 -30.438 1 79.44 667 LYS A O 1
ATOM 5254 N N . ALA A 1 668 ? 52.438 4.559 -28.344 1 77.19 668 ALA A N 1
ATOM 5255 C CA . ALA A 1 668 ? 53.094 3.369 -27.797 1 77.19 668 ALA A CA 1
ATOM 5256 C C . ALA A 1 668 ? 52.062 2.285 -27.484 1 77.19 668 ALA A C 1
ATOM 5258 O O . ALA A 1 668 ? 52.438 1.151 -27.156 1 77.19 668 ALA A O 1
ATOM 5259 N N . GLY A 1 669 ? 50.781 2.621 -27.609 1 78.31 669 GLY A N 1
ATOM 5260 C CA . GLY A 1 669 ? 49.75 1.646 -27.344 1 78.31 669 GLY A CA 1
ATOM 5261 C C . GLY A 1 669 ? 48.5 2.252 -26.688 1 78.31 669 GLY A C 1
ATOM 5262 O O . GLY A 1 669 ? 48.562 3.361 -26.156 1 78.31 669 GLY A O 1
ATOM 5263 N N . ASN A 1 670 ? 47.438 1.531 -26.938 1 79.5 670 ASN A N 1
ATOM 5264 C CA . ASN A 1 670 ? 46.156 1.967 -26.328 1 79.5 670 ASN A CA 1
ATOM 5265 C C . ASN A 1 670 ? 45.688 0.967 -25.297 1 79.5 670 ASN A C 1
ATOM 5267 O O . ASN A 1 670 ? 45.906 -0.234 -25.406 1 79.5 670 ASN A O 1
ATOM 5271 N N . ARG A 1 671 ? 45.219 1.499 -24.219 1 80.62 671 ARG A N 1
ATOM 5272 C CA . ARG A 1 671 ? 44.531 0.68 -23.203 1 80.62 671 ARG A CA 1
ATOM 5273 C C . ARG A 1 671 ? 43.156 1.24 -22.859 1 80.62 671 ARG A C 1
ATOM 5275 O O . ARG A 1 671 ? 42.938 2.447 -22.953 1 80.62 671 ARG A O 1
ATOM 5282 N N . ARG A 1 672 ? 42.219 0.335 -22.562 1 81.5 672 ARG A N 1
ATOM 5283 C CA . ARG A 1 672 ? 40.875 0.808 -22.234 1 81.5 672 ARG A CA 1
ATOM 5284 C C . ARG A 1 672 ? 40.375 0.151 -20.969 1 81.5 672 ARG A C 1
ATOM 5286 O O . ARG A 1 672 ? 40.781 -0.948 -20.609 1 81.5 672 ARG A O 1
ATOM 5293 N N . SER A 1 673 ? 39.625 0.785 -20.172 1 82.19 673 SER A N 1
ATOM 5294 C CA . SER A 1 673 ? 38.812 0.329 -19.031 1 82.19 673 SER A CA 1
ATOM 5295 C C . SER A 1 673 ? 37.344 0.649 -19.219 1 82.19 673 SER A C 1
ATOM 5297 O O . SER A 1 673 ? 37 1.762 -19.625 1 82.19 673 SER A O 1
ATOM 5299 N N . LYS A 1 674 ? 36.594 -0.36 -19.078 1 81.31 674 LYS A N 1
ATOM 5300 C CA . LYS A 1 674 ? 35.156 -0.197 -19.344 1 81.31 674 LYS A CA 1
ATOM 5301 C C . LYS A 1 674 ? 34.344 -0.58 -18.109 1 81.31 674 LYS A C 1
ATOM 5303 O O . LYS A 1 674 ? 34.781 -1.366 -17.281 1 81.31 674 LYS A O 1
ATOM 5308 N N . VAL A 1 675 ? 33.219 0.181 -17.969 1 81.25 675 VAL A N 1
ATOM 5309 C CA . VAL A 1 675 ? 32.25 -0.186 -16.938 1 81.25 675 VAL A CA 1
ATOM 5310 C C . VAL A 1 675 ? 30.828 0.078 -17.453 1 81.25 675 VAL A C 1
ATOM 5312 O O . VAL A 1 675 ? 30.625 0.996 -18.25 1 81.25 675 VAL A O 1
ATOM 5315 N N . VAL A 1 676 ? 30.016 -0.778 -17.141 1 79.06 676 VAL A N 1
ATOM 5316 C CA . VAL A 1 676 ? 28.594 -0.529 -17.375 1 79.06 676 VAL A CA 1
ATOM 5317 C C . VAL A 1 676 ? 27.922 -0.153 -16.047 1 79.06 676 VAL A C 1
ATOM 5319 O O . VAL A 1 676 ? 27.906 -0.946 -15.102 1 79.06 676 VAL A O 1
ATOM 5322 N N . ILE A 1 677 ? 27.5 1.06 -15.992 1 77.5 677 ILE A N 1
ATOM 5323 C CA . ILE A 1 677 ? 26.828 1.572 -14.805 1 77.5 677 ILE A CA 1
ATOM 5324 C C . ILE A 1 677 ? 25.328 1.316 -14.922 1 77.5 677 ILE A C 1
ATOM 5326 O O . ILE A 1 677 ? 24.688 1.752 -15.883 1 77.5 677 ILE A O 1
ATOM 5330 N N . SER A 1 678 ? 24.844 0.637 -13.992 1 77 678 SER A N 1
ATOM 5331 C CA . SER A 1 678 ? 23.422 0.328 -13.93 1 77 678 SER A CA 1
ATOM 5332 C C . SER A 1 678 ? 22.688 1.294 -13.016 1 77 678 SER A C 1
ATOM 5334 O O . SER A 1 678 ? 23.156 1.593 -11.914 1 77 678 SER A O 1
ATOM 5336 N N . VAL A 1 679 ? 21.703 1.924 -13.523 1 70.44 679 VAL A N 1
ATOM 5337 C CA . VAL A 1 679 ? 20.906 2.859 -12.742 1 70.44 679 VAL A CA 1
ATOM 5338 C C . VAL A 1 679 ? 19.812 2.1 -12 1 70.44 679 VAL A C 1
ATOM 5340 O O . VAL A 1 679 ? 19.062 1.319 -12.594 1 70.44 679 VAL A O 1
ATOM 5343 N N . GLU A 1 680 ? 19.828 2.262 -10.836 1 58.41 680 GLU A N 1
ATOM 5344 C CA . GLU A 1 680 ? 18.812 1.638 -9.984 1 58.41 680 GLU A CA 1
ATOM 5345 C C . GLU A 1 680 ? 17.578 2.518 -9.852 1 58.41 680 GLU A C 1
ATOM 5347 O O . GLU A 1 680 ? 17.688 3.736 -9.695 1 58.41 680 GLU A O 1
ATOM 5352 N N . GLY A 1 681 ? 16.141 2.014 -10.391 1 46.66 681 GLY A N 1
ATOM 5353 C CA . GLY A 1 681 ? 14.836 2.662 -10.398 1 46.66 681 GLY A CA 1
ATOM 5354 C C . GLY A 1 681 ? 14.055 2.418 -11.672 1 46.66 681 GLY A C 1
ATOM 5355 O O . GLY A 1 681 ? 13.055 3.096 -11.938 1 46.66 681 GLY A O 1
ATOM 5356 N N . LYS A 1 682 ? 14.445 1.775 -12.664 1 40.16 682 LYS A N 1
ATOM 5357 C CA . LYS A 1 682 ? 13.531 1.455 -13.758 1 40.16 682 LYS A CA 1
ATOM 5358 C C . LYS A 1 682 ? 12.43 0.509 -13.289 1 40.16 682 LYS A C 1
ATOM 5360 O O . LYS A 1 682 ? 12.68 -0.671 -13.039 1 40.16 682 LYS A O 1
ATOM 5365 N N . LEU A 1 683 ? 11.367 0.946 -12.734 1 30.39 683 LEU A N 1
ATOM 5366 C CA . LEU A 1 683 ? 10.195 0.082 -12.844 1 30.39 683 LEU A CA 1
ATOM 5367 C C . LEU A 1 683 ? 9.828 -0.15 -14.305 1 30.39 683 LEU A C 1
ATOM 5369 O O . LEU A 1 683 ? 9.609 0.806 -15.047 1 30.39 683 LEU A O 1
ATOM 5373 N N . GLN A 1 684 ? 10.078 -1.181 -14.844 1 27.44 684 GLN A N 1
ATOM 5374 C CA . GLN A 1 684 ? 9.648 -1.736 -16.125 1 27.44 684 GLN A CA 1
ATOM 5375 C C . GLN A 1 684 ? 8.133 -1.638 -16.281 1 27.44 684 GLN A C 1
ATOM 5377 O O . GLN A 1 684 ? 7.383 -2.311 -15.57 1 27.44 684 GLN A O 1
ATOM 5382 N N . GLN A 1 685 ? 7.539 -0.495 -16.562 1 25.59 685 GLN A N 1
ATOM 5383 C CA . GLN A 1 685 ? 6.141 -0.417 -16.969 1 25.59 685 GLN A CA 1
ATOM 5384 C C . GLN A 1 685 ? 5.898 -1.221 -18.25 1 25.59 685 GLN A C 1
ATOM 5386 O O . GLN A 1 685 ? 6.16 -0.739 -19.359 1 25.59 685 GLN A O 1
ATOM 5391 N N . ARG A 1 686 ? 5.945 -2.527 -18.484 1 25.83 686 ARG A N 1
ATOM 5392 C CA . ARG A 1 686 ? 5.398 -3.244 -19.641 1 25.83 686 ARG A CA 1
ATOM 5393 C C . ARG A 1 686 ? 3.875 -3.203 -19.641 1 25.83 686 ARG A C 1
ATOM 5395 O O . ARG A 1 686 ? 3.229 -3.967 -18.906 1 25.83 686 ARG A O 1
ATOM 5402 N N . GLN A 1 687 ? 3.051 -2.076 -19.531 1 21.94 687 GLN A N 1
ATOM 5403 C CA . GLN A 1 687 ? 1.637 -2.293 -19.812 1 21.94 687 GLN A CA 1
ATOM 5404 C C . GLN A 1 687 ? 1.428 -2.789 -21.234 1 21.94 687 GLN A C 1
ATOM 5406 O O . GLN A 1 687 ? 2.113 -2.344 -22.156 1 21.94 687 GLN A O 1
ATOM 5411 N N . GLY A 1 688 ? 0.783 -3.951 -21.484 1 20.98 688 GLY A N 1
ATOM 5412 C CA . GLY A 1 688 ? 0.08 -4.652 -22.547 1 20.98 688 GLY A CA 1
ATOM 5413 C C . GLY A 1 688 ? -0.912 -3.771 -23.281 1 20.98 688 GLY A C 1
ATOM 5414 O O . GLY A 1 688 ? -1.751 -3.117 -22.656 1 20.98 688 GLY A O 1
ATOM 5415 N N . VAL A 1 689 ? -0.585 -3.102 -24.375 1 22.41 689 VAL A N 1
ATOM 5416 C CA . VAL A 1 689 ? -1.422 -2.418 -25.359 1 22.41 689 VAL A CA 1
ATOM 5417 C C . VAL A 1 689 ? -2.559 -3.338 -25.797 1 22.41 689 VAL A C 1
ATOM 5419 O O . VAL A 1 689 ? -2.32 -4.371 -26.422 1 22.41 689 VAL A O 1
ATOM 5422 N N . ARG A 1 690 ? -3.68 -3.523 -25.047 1 20.55 690 ARG A N 1
ATOM 5423 C CA . ARG A 1 690 ? -4.934 -4.027 -25.594 1 20.55 690 ARG A CA 1
ATOM 5424 C C . ARG A 1 690 ? -5.41 -3.156 -26.75 1 20.55 690 ARG A C 1
ATOM 5426 O O . ARG A 1 690 ? -5.43 -1.928 -26.641 1 20.55 690 ARG A O 1
ATOM 5433 N N . SER A 1 691 ? -5.348 -3.605 -27.953 1 18.52 691 SER A N 1
ATOM 5434 C CA . SER A 1 691 ? -5.82 -3.211 -29.281 1 18.52 691 SER A CA 1
ATOM 5435 C C . SER A 1 691 ? -7.312 -2.898 -29.266 1 18.52 691 SER A C 1
ATOM 5437 O O . SER A 1 691 ? -8.133 -3.783 -29.016 1 18.52 691 SER A O 1
ATOM 5439 N N . LYS A 1 692 ? -7.82 -1.914 -28.594 1 21.78 692 LYS A N 1
ATOM 5440 C CA . LYS A 1 692 ? -9.227 -1.615 -28.828 1 21.78 692 LYS A CA 1
ATOM 5441 C C . LYS A 1 692 ? -9.477 -1.278 -30.297 1 21.78 692 LYS A C 1
ATOM 5443 O O . LYS A 1 692 ? -9.242 -0.148 -30.719 1 21.78 692 LYS A O 1
ATOM 5448 N N . ASP A 1 693 ? -9.125 -2.117 -31.328 1 19.19 693 ASP A N 1
ATOM 5449 C CA . ASP A 1 693 ? -9.547 -1.745 -32.656 1 19.19 693 ASP A CA 1
ATOM 5450 C C . ASP A 1 693 ? -11.031 -1.402 -32.719 1 19.19 693 ASP A C 1
ATOM 5452 O O . ASP A 1 693 ? -11.781 -1.771 -31.797 1 19.19 693 ASP A O 1
ATOM 5456 N N . ARG A 1 694 ? -11.578 -0.951 -33.969 1 18.39 694 ARG A N 1
ATOM 5457 C CA . ARG A 1 694 ? -12.57 -0.256 -34.781 1 18.39 694 ARG A CA 1
ATOM 5458 C C . ARG A 1 694 ? -13.883 -1.036 -34.844 1 18.39 694 ARG A C 1
ATOM 5460 O O . ARG A 1 694 ? -13.961 -2.086 -35.469 1 18.39 694 ARG A O 1
ATOM 5467 N N . ALA A 1 695 ? -14.57 -1.247 -33.812 1 17.56 695 ALA A N 1
ATOM 5468 C CA . ALA A 1 695 ? -15.914 -1.76 -34.062 1 17.56 695 ALA A CA 1
ATOM 5469 C C . ALA A 1 695 ? -16.688 -0.825 -34.969 1 17.56 695 ALA A C 1
ATOM 5471 O O . ALA A 1 695 ? -17.328 0.12 -34.531 1 17.56 695 ALA A O 1
ATOM 5472 N N . ARG A 1 696 ? -16.141 -0.138 -36 1 18.58 696 ARG A N 1
ATOM 5473 C CA . ARG A 1 696 ? -17.062 0.624 -36.844 1 18.58 696 ARG A CA 1
ATOM 5474 C C . ARG A 1 696 ? -18.109 -0.291 -37.469 1 18.58 696 ARG A C 1
ATOM 5476 O O . ARG A 1 696 ? -17.797 -1.062 -38.375 1 18.58 696 ARG A O 1
ATOM 5483 N N . LYS A 1 697 ? -18.938 -1.013 -36.656 1 19.94 697 LYS A N 1
ATOM 5484 C CA . LYS A 1 697 ? -20.047 -1.689 -37.344 1 19.94 697 LYS A CA 1
ATOM 5485 C C . LYS A 1 697 ? -20.828 -0.716 -38.219 1 19.94 697 LYS A C 1
ATOM 5487 O O . LYS A 1 697 ? -21.281 0.328 -37.719 1 19.94 697 LYS A O 1
ATOM 5492 N N . ASP A 1 698 ? -20.578 -0.707 -39.562 1 19.05 698 ASP A N 1
ATOM 5493 C CA . ASP A 1 698 ? -21.359 -0.279 -40.719 1 19.05 698 ASP A CA 1
ATOM 5494 C C . ASP A 1 698 ? -22.797 -0.811 -40.625 1 19.05 698 ASP A C 1
ATOM 5496 O O . ASP A 1 698 ? -23.016 -2.023 -40.594 1 19.05 698 ASP A O 1
ATOM 5500 N N . TRP A 1 699 ? -23.656 -0.341 -39.719 1 19.72 699 TRP A N 1
ATOM 5501 C CA . TRP A 1 699 ? -25.062 -0.722 -39.844 1 19.72 699 TRP A CA 1
ATOM 5502 C C . TRP A 1 699 ? -25.578 -0.449 -41.25 1 19.72 699 TRP A C 1
ATOM 5504 O O . TRP A 1 699 ? -25.594 0.699 -41.688 1 19.72 699 TRP A O 1
ATOM 5514 N N . GLU A 1 700 ? -25.219 -1.228 -42.312 1 19.12 700 GLU A N 1
ATOM 5515 C CA . GLU A 1 700 ? -25.75 -1.206 -43.656 1 19.12 700 GLU A CA 1
ATOM 5516 C C . GLU A 1 700 ? -27.266 -1.305 -43.656 1 19.12 700 GLU A C 1
ATOM 5518 O O . GLU A 1 700 ? -27.938 -0.529 -44.344 1 19.12 700 GLU A O 1
ATOM 5523 N N . HIS A 1 701 ? -27.938 -2.42 -43.344 1 20.2 701 HIS A N 1
ATOM 5524 C CA . HIS A 1 701 ? -28.859 -2.961 -44.344 1 20.2 701 HIS A CA 1
ATOM 5525 C C . HIS A 1 701 ? -30.203 -2.234 -44.312 1 20.2 701 HIS A C 1
ATOM 5527 O O . HIS A 1 701 ? -30.969 -2.379 -43.375 1 20.2 701 HIS A O 1
ATOM 5533 N N . SER A 1 702 ? -30.438 -0.869 -44.312 1 21.42 702 SER A N 1
ATOM 5534 C CA . SER A 1 702 ? -31.828 -0.678 -44.688 1 21.42 702 SER A CA 1
ATOM 5535 C C . SER A 1 702 ? -32.188 -1.509 -45.938 1 21.42 702 SER A C 1
ATOM 5537 O O . SER A 1 702 ? -31.344 -1.793 -46.75 1 21.42 702 SER A O 1
ATOM 5539 N N . GLU A 1 703 ? -33.469 -2.223 -46.031 1 19.66 703 GLU A N 1
ATOM 5540 C CA . GLU A 1 703 ? -34.594 -2.684 -46.844 1 19.66 703 GLU A CA 1
ATOM 5541 C C . GLU A 1 703 ? -34.969 -1.658 -47.938 1 19.66 703 GLU A C 1
ATOM 5543 O O . GLU A 1 703 ? -35.188 -0.485 -47.625 1 19.66 703 GLU A O 1
ATOM 5548 N N . GLY A 1 704 ? -34.219 -1.726 -49.094 1 16.59 704 GLY A N 1
ATOM 5549 C CA . GLY A 1 704 ? -34.75 -2.525 -50.188 1 16.59 704 GLY A CA 1
ATOM 5550 C C . GLY A 1 704 ? -34.781 -4.012 -49.875 1 16.59 704 GLY A C 1
ATOM 5551 O O . GLY A 1 704 ? -34.062 -4.48 -49 1 16.59 704 GLY A O 1
ATOM 5552 N N . MET B 1 1 ? 1.275 8.297 -56.344 1 24.58 1 MET B N 1
ATOM 5553 C CA . MET B 1 1 ? 1.359 9.062 -55.094 1 24.58 1 MET B CA 1
ATOM 5554 C C . MET B 1 1 ? 1.426 8.141 -53.906 1 24.58 1 MET B C 1
ATOM 5556 O O . MET B 1 1 ? 0.46 7.441 -53.594 1 24.58 1 MET B O 1
ATOM 5560 N N . ALA B 1 2 ? 2.596 7.547 -53.625 1 27.91 2 ALA B N 1
ATOM 5561 C CA . ALA B 1 2 ? 3.055 6.379 -52.875 1 27.91 2 ALA B CA 1
ATOM 5562 C C . ALA B 1 2 ? 3.008 6.633 -51.375 1 27.91 2 ALA B C 1
ATOM 5564 O O . ALA B 1 2 ? 3.684 7.531 -50.844 1 27.91 2 ALA B O 1
ATOM 5565 N N . VAL B 1 3 ? 1.775 6.531 -50.781 1 28.48 3 VAL B N 1
ATOM 5566 C CA . VAL B 1 3 ? 1.453 6.895 -49.406 1 28.48 3 VAL B CA 1
ATOM 5567 C C . VAL B 1 3 ? 2.273 6.043 -48.438 1 28.48 3 VAL B C 1
ATOM 5569 O O . VAL B 1 3 ? 2.154 4.816 -48.406 1 28.48 3 VAL B O 1
ATOM 5572 N N . ILE B 1 4 ? 3.523 6.461 -48.25 1 26.06 4 ILE B N 1
ATOM 5573 C CA . ILE B 1 4 ? 4.543 5.863 -47.375 1 26.06 4 ILE B CA 1
ATOM 5574 C C . ILE B 1 4 ? 4.039 5.797 -45.938 1 26.06 4 ILE B C 1
ATOM 5576 O O . ILE B 1 4 ? 3.783 6.832 -45.312 1 26.06 4 ILE B O 1
ATOM 5580 N N . LEU B 1 5 ? 3.201 4.82 -45.688 1 25.08 5 LEU B N 1
ATOM 5581 C CA . LEU B 1 5 ? 2.611 4.57 -44.406 1 25.08 5 LEU B CA 1
ATOM 5582 C C . LEU B 1 5 ? 3.693 4.297 -43.344 1 25.08 5 LEU B C 1
ATOM 5584 O O . LEU B 1 5 ? 4.402 3.289 -43.438 1 25.08 5 LEU B O 1
ATOM 5588 N N . TYR B 1 6 ? 4.398 5.391 -42.969 1 24.73 6 TYR B N 1
ATOM 5589 C CA . TYR B 1 6 ? 5.449 5.359 -41.969 1 24.73 6 TYR B CA 1
ATOM 5590 C C . TYR B 1 6 ? 4.922 4.824 -40.656 1 24.73 6 TYR B C 1
ATOM 5592 O O . TYR B 1 6 ? 3.979 5.379 -40.062 1 24.73 6 TYR B O 1
ATOM 5600 N N . GLY B 1 7 ? 4.852 3.529 -40.531 1 24.47 7 GLY B N 1
ATOM 5601 C CA . GLY B 1 7 ? 4.461 2.826 -39.312 1 24.47 7 GLY B CA 1
ATOM 5602 C C . GLY B 1 7 ? 5.297 3.203 -38.094 1 24.47 7 GLY B C 1
ATOM 5603 O O . GLY B 1 7 ? 6.52 3.053 -38.125 1 24.47 7 GLY B O 1
ATOM 5604 N N . THR B 1 8 ? 4.953 4.32 -37.406 1 26.2 8 THR B N 1
ATOM 5605 C CA . THR B 1 8 ? 5.609 4.844 -36.219 1 26.2 8 THR B CA 1
ATOM 5606 C C . THR B 1 8 ? 5.652 3.789 -35.125 1 26.2 8 THR B C 1
ATOM 5608 O O . THR B 1 8 ? 4.629 3.186 -34.781 1 26.2 8 THR B O 1
ATOM 5611 N N . VAL B 1 9 ? 6.719 3.041 -35.031 1 25.94 9 VAL B N 1
ATOM 5612 C CA . VAL B 1 9 ? 7.102 2.104 -33.969 1 25.94 9 VAL B CA 1
ATOM 5613 C C . VAL B 1 9 ? 7.086 2.811 -32.625 1 25.94 9 VAL B C 1
ATOM 5615 O O . VAL B 1 9 ? 7.852 3.75 -32.406 1 25.94 9 VAL B O 1
ATOM 5618 N N . SER B 1 10 ? 5.969 2.906 -32.031 1 25.5 10 SER B N 1
ATOM 5619 C CA . SER B 1 10 ? 5.848 3.479 -30.688 1 25.5 10 SER B CA 1
ATOM 5620 C C . SER B 1 10 ? 6.699 2.713 -29.688 1 25.5 10 SER B C 1
ATOM 5622 O O . SER B 1 10 ? 6.48 1.52 -29.453 1 25.5 10 SER B O 1
ATOM 5624 N N . LEU B 1 11 ? 7.93 2.975 -29.547 1 25.08 11 LEU B N 1
ATOM 5625 C CA . LEU B 1 11 ? 8.867 2.562 -28.516 1 25.08 11 LEU B CA 1
ATOM 5626 C C . LEU B 1 11 ? 8.32 2.881 -27.125 1 25.08 11 LEU B C 1
ATOM 5628 O O . LEU B 1 11 ? 8.141 4.051 -26.766 1 25.08 11 LEU B O 1
ATOM 5632 N N . PHE B 1 12 ? 7.52 2.02 -26.609 1 26.36 12 PHE B N 1
ATOM 5633 C CA . PHE B 1 12 ? 7.051 2.119 -25.234 1 26.36 12 PHE B CA 1
ATOM 5634 C C . PHE B 1 12 ? 8.219 2.033 -24.266 1 26.36 12 PHE B C 1
ATOM 5636 O O . PHE B 1 12 ? 8.805 0.964 -24.078 1 26.36 12 PHE B O 1
ATOM 5643 N N . ILE B 1 13 ? 9.039 3.004 -24.141 1 28.75 13 ILE B N 1
ATOM 5644 C CA . ILE B 1 13 ? 10.031 3.223 -23.094 1 28.75 13 ILE B CA 1
ATOM 5645 C C . ILE B 1 13 ? 9.391 3.051 -21.719 1 28.75 13 ILE B C 1
ATOM 5647 O O . ILE B 1 13 ? 8.469 3.785 -21.359 1 28.75 13 ILE B O 1
ATOM 5651 N N . GLY B 1 14 ? 9.352 1.912 -21.234 1 29.56 14 GLY B N 1
ATOM 5652 C CA . GLY B 1 14 ? 9 1.649 -19.859 1 29.56 14 GLY B CA 1
ATOM 5653 C C . GLY B 1 14 ? 9.672 2.596 -18.875 1 29.56 14 GLY B C 1
ATOM 5654 O O . GLY B 1 14 ? 10.883 2.494 -18.641 1 29.56 14 GLY B O 1
ATOM 5655 N N . MET B 1 15 ? 9.461 3.844 -18.797 1 30.38 15 MET B N 1
ATOM 5656 C CA . MET B 1 15 ? 9.836 4.871 -17.828 1 30.38 15 MET B CA 1
ATOM 5657 C C . MET B 1 15 ? 9.656 4.355 -16.391 1 30.38 15 MET B C 1
ATOM 5659 O O . MET B 1 15 ? 8.602 3.828 -16.047 1 30.38 15 MET B O 1
ATOM 5663 N N . THR B 1 16 ? 10.617 3.799 -15.773 1 36.16 16 THR B N 1
ATOM 5664 C CA . THR B 1 16 ? 10.578 3.777 -14.312 1 36.16 16 THR B CA 1
ATOM 5665 C C . THR B 1 16 ? 9.906 5.035 -13.773 1 36.16 16 THR B C 1
ATOM 5667 O O . THR B 1 16 ? 10.344 6.152 -14.047 1 36.16 16 THR B O 1
ATOM 5670 N N . ILE B 1 17 ? 8.758 5.156 -13.758 1 38.09 17 ILE B N 1
ATOM 5671 C CA . ILE B 1 17 ? 7.957 6.266 -13.258 1 38.09 17 ILE B CA 1
ATOM 5672 C C . ILE B 1 17 ? 8.523 6.746 -11.922 1 38.09 17 ILE B C 1
ATOM 5674 O O . ILE B 1 17 ? 8.516 6.008 -10.938 1 38.09 17 ILE B O 1
ATOM 5678 N N . ALA B 1 18 ? 9.664 7.34 -11.867 1 45.03 18 ALA B N 1
ATOM 5679 C CA . ALA B 1 18 ? 10.039 8.195 -10.742 1 45.03 18 ALA B CA 1
ATOM 5680 C C . ALA B 1 18 ? 8.805 8.766 -10.055 1 45.03 18 ALA B C 1
ATOM 5682 O O . ALA B 1 18 ? 7.98 9.43 -10.695 1 45.03 18 ALA B O 1
ATOM 5683 N N . PHE B 1 19 ? 8.469 7.965 -9.094 1 61.41 19 PHE B N 1
ATOM 5684 C CA . PHE B 1 19 ? 7.348 8.531 -8.352 1 61.41 19 PHE B CA 1
ATOM 5685 C C . PHE B 1 19 ? 7.742 9.852 -7.699 1 61.41 19 PHE B C 1
ATOM 5687 O O . PHE B 1 19 ? 8.375 9.867 -6.645 1 61.41 19 PHE B O 1
ATOM 5694 N N . GLY B 1 20 ? 7.555 11.016 -8.312 1 67.56 20 GLY B N 1
ATOM 5695 C CA . GLY B 1 20 ? 7.441 12.367 -7.797 1 67.56 20 GLY B CA 1
ATOM 5696 C C . GLY B 1 20 ? 8.625 13.242 -8.156 1 67.56 20 GLY B C 1
ATOM 5697 O O . GLY B 1 20 ? 9.656 12.742 -8.625 1 67.56 20 GLY B O 1
ATOM 5698 N N . PRO B 1 21 ? 8.609 14.445 -8 1 78.94 21 PRO B N 1
ATOM 5699 C CA . PRO B 1 21 ? 9.648 15.414 -8.359 1 78.94 21 PRO B CA 1
ATOM 5700 C C . PRO B 1 21 ? 10.82 15.414 -7.375 1 78.94 21 PRO B C 1
ATOM 5702 O O . PRO B 1 21 ? 10.648 15.062 -6.207 1 78.94 21 PRO B O 1
ATOM 5705 N N . VAL B 1 22 ? 12 15.656 -7.887 1 81.75 22 VAL B N 1
ATOM 5706 C CA . VAL B 1 22 ? 13.195 15.789 -7.066 1 81.75 22 VAL B CA 1
ATOM 5707 C C . VAL B 1 22 ? 13.5 17.266 -6.828 1 81.75 22 VAL B C 1
ATOM 5709 O O . VAL B 1 22 ? 13.367 18.078 -7.738 1 81.75 22 VAL B O 1
ATOM 5712 N N . PRO B 1 23 ? 13.859 17.594 -5.57 1 89.5 23 PRO B N 1
ATOM 5713 C CA . PRO B 1 23 ? 14.188 19 -5.324 1 89.5 23 PRO B CA 1
ATOM 5714 C C . PRO B 1 23 ? 15.328 19.5 -6.203 1 89.5 23 PRO B C 1
ATOM 5716 O O . PRO B 1 23 ? 16.312 18.781 -6.406 1 89.5 23 PRO B O 1
ATOM 5719 N N . ARG B 1 24 ? 15.258 20.594 -6.719 1 86.12 24 ARG B N 1
ATOM 5720 C CA . ARG B 1 24 ? 16.281 21.172 -7.582 1 86.12 24 ARG B CA 1
ATOM 5721 C C . ARG B 1 24 ? 17.531 21.531 -6.785 1 86.12 24 ARG B C 1
ATOM 5723 O O . ARG B 1 24 ? 18.656 21.344 -7.258 1 86.12 24 ARG B O 1
ATOM 5730 N N . ILE B 1 25 ? 17.234 22.141 -5.645 1 89.12 25 ILE B N 1
ATOM 5731 C CA . ILE B 1 25 ? 18.344 22.547 -4.777 1 89.12 25 ILE B CA 1
ATOM 5732 C C . ILE B 1 25 ? 18.094 22.047 -3.357 1 89.12 25 ILE B C 1
ATOM 5734 O O . ILE B 1 25 ? 16.953 22 -2.9 1 89.12 25 ILE B O 1
ATOM 5738 N N . THR B 1 26 ? 19.188 21.594 -2.715 1 90.31 26 THR B N 1
ATOM 5739 C CA . THR B 1 26 ? 19.109 21.188 -1.317 1 90.31 26 THR B CA 1
ATOM 5740 C C . THR B 1 26 ? 20.031 22.047 -0.454 1 90.31 26 THR B C 1
ATOM 5742 O O . THR B 1 26 ? 21.188 22.266 -0.799 1 90.31 26 THR B O 1
ATOM 5745 N N . TRP B 1 27 ? 19.453 22.594 0.578 1 89.69 27 TRP B N 1
ATOM 5746 C CA . TRP B 1 27 ? 20.219 23.422 1.511 1 89.69 27 TRP B CA 1
ATOM 5747 C C . TRP B 1 27 ? 20.438 22.672 2.83 1 89.69 27 TRP B C 1
ATOM 5749 O O . TRP B 1 27 ? 19.469 22.391 3.553 1 89.69 27 TRP B O 1
ATOM 5759 N N . ASP B 1 28 ? 21.656 22.469 3.164 1 87.44 28 ASP B N 1
ATOM 5760 C CA . ASP B 1 28 ? 21.969 21.891 4.469 1 87.44 28 ASP B CA 1
ATOM 5761 C C . ASP B 1 28 ? 21.906 22.953 5.566 1 87.44 28 ASP B C 1
ATOM 5763 O O . ASP B 1 28 ? 22.047 24.141 5.289 1 87.44 28 ASP B O 1
ATOM 5767 N N . HIS B 1 29 ? 21.859 22.531 6.723 1 84.44 29 HIS B N 1
ATOM 5768 C CA . HIS B 1 29 ? 21.703 23.438 7.863 1 84.44 29 HIS B CA 1
ATOM 5769 C C . HIS B 1 29 ? 22.891 24.375 7.973 1 84.44 29 HIS B C 1
ATOM 5771 O O . HIS B 1 29 ? 22.734 25.547 8.352 1 84.44 29 HIS B O 1
ATOM 5777 N N . LYS B 1 30 ? 24.047 23.953 7.551 1 79.75 30 LYS B N 1
ATOM 5778 C CA . LYS B 1 30 ? 25.266 24.734 7.711 1 79.75 30 LYS B CA 1
ATOM 5779 C C . LYS B 1 30 ? 25.391 25.797 6.613 1 79.75 30 LYS B C 1
ATOM 5781 O O . LYS B 1 30 ? 26.062 26.812 6.797 1 79.75 30 LYS B O 1
ATOM 5786 N N . GLU B 1 31 ? 24.641 25.547 5.539 1 82.19 31 GLU B N 1
ATOM 5787 C CA . GLU B 1 31 ? 24.766 26.422 4.375 1 82.19 31 GLU B CA 1
ATOM 5788 C C . GLU B 1 31 ? 23.844 27.641 4.508 1 82.19 31 GLU B C 1
ATOM 5790 O O . GLU B 1 31 ? 24.078 28.656 3.855 1 82.19 31 GLU B O 1
ATOM 5795 N N . ILE B 1 32 ? 22.859 27.375 5.348 1 86.38 32 ILE B N 1
ATOM 5796 C CA . ILE B 1 32 ? 21.906 28.469 5.516 1 86.38 32 ILE B CA 1
ATOM 5797 C C . ILE B 1 32 ? 21.844 28.875 6.988 1 86.38 32 ILE B C 1
ATOM 5799 O O . ILE B 1 32 ? 22 28.031 7.879 1 86.38 32 ILE B O 1
ATOM 5803 N N . HIS B 1 33 ? 21.844 30.156 7.195 1 85.94 33 HIS B N 1
ATOM 5804 C CA . HIS B 1 33 ? 21.797 30.656 8.562 1 85.94 33 HIS B CA 1
ATOM 5805 C C . HIS B 1 33 ? 20.375 31 8.969 1 85.94 33 HIS B C 1
ATOM 5807 O O . HIS B 1 33 ? 19.906 32.125 8.719 1 85.94 33 HIS B O 1
ATOM 5813 N N . LEU B 1 34 ? 19.781 30.062 9.594 1 94.69 34 LEU B N 1
ATOM 5814 C CA . LEU B 1 34 ? 18.422 30.266 10.078 1 94.69 34 LEU B CA 1
ATOM 5815 C C . LEU B 1 34 ? 18.422 30.703 11.539 1 94.69 34 LEU B C 1
ATOM 5817 O O . LEU B 1 34 ? 19.422 30.516 12.242 1 94.69 34 LEU B O 1
ATOM 5821 N N . VAL B 1 35 ? 17.359 31.312 11.93 1 95.69 35 VAL B N 1
ATOM 5822 C CA . VAL B 1 35 ? 17.234 31.766 13.312 1 95.69 35 VAL B CA 1
ATOM 5823 C C . VAL B 1 35 ? 16.531 30.688 14.141 1 95.69 35 VAL B C 1
ATOM 5825 O O . VAL B 1 35 ? 15.469 30.203 13.758 1 95.69 35 VAL B O 1
ATOM 5828 N N . HIS B 1 36 ? 17.188 30.297 15.242 1 94.94 36 HIS B N 1
ATOM 5829 C CA . HIS B 1 36 ? 16.656 29.25 16.094 1 94.94 36 HIS B CA 1
ATOM 5830 C C . HIS B 1 36 ? 16.359 29.781 17.5 1 94.94 36 HIS B C 1
ATOM 5832 O O . HIS B 1 36 ? 17.016 30.719 17.969 1 94.94 36 HIS B O 1
ATOM 5838 N N . PHE B 1 37 ? 15.367 29.266 18.109 1 97.56 37 PHE B N 1
ATOM 5839 C CA . PHE B 1 37 ? 15.047 29.531 19.516 1 97.56 37 PHE B CA 1
ATOM 5840 C C . PHE B 1 37 ? 14.906 28.234 20.297 1 97.56 37 PHE B C 1
ATOM 5842 O O . PHE B 1 37 ? 14.141 27.344 19.906 1 97.56 37 PHE B O 1
ATOM 5849 N N . GLN B 1 38 ? 15.641 28.109 21.297 1 95.69 38 GLN B N 1
ATOM 5850 C CA . GLN B 1 38 ? 15.594 26.969 22.188 1 95.69 38 GLN B CA 1
ATOM 5851 C C . GLN B 1 38 ? 16.016 27.344 23.609 1 95.69 38 GLN B C 1
ATOM 5853 O O . GLN B 1 38 ? 16.938 28.141 23.797 1 95.69 38 GLN B O 1
ATOM 5858 N N . GLU B 1 39 ? 15.328 26.875 24.5 1 94.94 39 GLU B N 1
ATOM 5859 C CA . GLU B 1 39 ? 15.68 27.062 25.906 1 94.94 39 GLU B CA 1
ATOM 5860 C C . GLU B 1 39 ? 16.078 25.734 26.547 1 94.94 39 GLU B C 1
ATOM 5862 O O . GLU B 1 39 ? 15.508 24.688 26.25 1 94.94 39 GLU B O 1
ATOM 5867 N N . PRO B 1 40 ? 17.031 25.812 27.438 1 91.88 40 PRO B N 1
ATOM 5868 C CA . PRO B 1 40 ? 17.484 24.578 28.078 1 91.88 40 PRO B CA 1
ATOM 5869 C C . PRO B 1 40 ? 16.375 23.859 28.844 1 91.88 40 PRO B C 1
ATOM 5871 O O . PRO B 1 40 ? 15.555 24.516 29.5 1 91.88 40 PRO B O 1
ATOM 5874 N N . LYS B 1 41 ? 16.344 22.656 28.766 1 90.44 41 LYS B N 1
ATOM 5875 C CA . LYS B 1 41 ? 15.453 21.766 29.5 1 90.44 41 LYS B CA 1
ATOM 5876 C C . LYS B 1 41 ? 14 22 29.094 1 90.44 41 LYS B C 1
ATOM 5878 O O . LYS B 1 41 ? 13.086 21.641 29.844 1 90.44 41 LYS B O 1
ATOM 5883 N N . THR B 1 42 ? 13.758 22.734 28.109 1 94.56 42 THR B N 1
ATOM 5884 C CA . THR B 1 42 ? 12.422 22.953 27.578 1 94.56 42 THR B CA 1
ATOM 5885 C C . THR B 1 42 ? 12.227 22.156 26.281 1 94.56 42 THR B C 1
ATOM 5887 O O . THR B 1 42 ? 13.086 22.172 25.406 1 94.56 42 THR B O 1
ATOM 5890 N N . PHE B 1 43 ? 11.086 21.375 26.281 1 95.31 43 PHE B N 1
ATOM 5891 C CA . PHE B 1 43 ? 10.844 20.531 25.125 1 95.31 43 PHE B CA 1
ATOM 5892 C C . PHE B 1 43 ? 9.422 20.719 24.609 1 95.31 43 PHE B C 1
ATOM 5894 O O . PHE B 1 43 ? 8.602 21.391 25.25 1 95.31 43 PHE B O 1
ATOM 5901 N N . ASN B 1 44 ? 9.172 20.25 23.453 1 96.12 44 ASN B N 1
ATOM 5902 C CA . ASN B 1 44 ? 7.844 20.172 22.859 1 96.12 44 ASN B CA 1
ATOM 5903 C C . ASN B 1 44 ? 7.312 21.547 22.484 1 96.12 44 ASN B C 1
ATOM 5905 O O . ASN B 1 44 ? 6.215 21.922 22.906 1 96.12 44 ASN B O 1
ATOM 5909 N N . TYR B 1 45 ? 8.062 22.234 21.625 1 96.81 45 TYR B N 1
ATOM 5910 C CA . TYR B 1 45 ? 7.633 23.516 21.109 1 96.81 45 TYR B CA 1
ATOM 5911 C C . TYR B 1 45 ? 6.59 23.344 20 1 96.81 45 TYR B C 1
ATOM 5913 O O . TYR B 1 45 ? 6.801 23.766 18.859 1 96.81 45 TYR B O 1
ATOM 5921 N N . SER B 1 46 ? 5.473 22.781 20.328 1 92.75 46 SER B N 1
ATOM 5922 C CA . SER B 1 46 ? 4.59 22.281 19.281 1 92.75 46 SER B CA 1
ATOM 5923 C C . SER B 1 46 ? 3.369 23.172 19.125 1 92.75 46 SER B C 1
ATOM 5925 O O . SER B 1 46 ? 2.574 22.984 18.203 1 92.75 46 SER B O 1
ATOM 5927 N N . THR B 1 47 ? 3.119 24.156 19.953 1 97.44 47 THR B N 1
ATOM 5928 C CA . THR B 1 47 ? 1.97 25.047 19.828 1 97.44 47 THR B CA 1
ATOM 5929 C C . THR B 1 47 ? 2.418 26.469 19.5 1 97.44 47 THR B C 1
ATOM 5931 O O . THR B 1 47 ? 3.109 27.094 20.297 1 97.44 47 THR B O 1
ATOM 5934 N N . LEU B 1 48 ? 2 26.922 18.359 1 97.94 48 LEU B N 1
ATOM 5935 C CA . LEU B 1 48 ? 2.398 28.25 17.906 1 97.94 48 LEU B CA 1
ATOM 5936 C C . LEU B 1 48 ? 1.177 29.109 17.578 1 97.94 48 LEU B C 1
ATOM 5938 O O . LEU B 1 48 ? 0.176 28.594 17.062 1 97.94 48 LEU B O 1
ATOM 5942 N N . LEU B 1 49 ? 1.263 30.344 17.922 1 97.56 49 LEU B N 1
ATOM 5943 C CA . LEU B 1 49 ? 0.252 31.328 17.562 1 97.56 49 LEU B CA 1
ATOM 5944 C C . LEU B 1 49 ? 0.903 32.656 17.141 1 97.56 49 LEU B C 1
ATOM 5946 O O . LEU B 1 49 ? 1.709 33.219 17.875 1 97.56 49 LEU B O 1
ATOM 5950 N N . LEU B 1 50 ? 0.576 33.062 15.953 1 96.06 50 LEU B N 1
ATOM 5951 C CA . LEU B 1 50 ? 1.173 34.281 15.406 1 96.06 50 LEU B CA 1
ATOM 5952 C C . LEU B 1 50 ? 0.208 35.469 15.516 1 96.06 50 LEU B C 1
ATOM 5954 O O . LEU B 1 50 ? -0.94 35.375 15.078 1 96.06 50 LEU B O 1
ATOM 5958 N N . SER B 1 51 ? 0.669 36.469 16.156 1 93.5 51 SER B N 1
ATOM 5959 C CA . SER B 1 51 ? -0.02 37.75 16.141 1 93.5 51 SER B CA 1
ATOM 5960 C C . SER B 1 51 ? 0.636 38.719 15.164 1 93.5 51 SER B C 1
ATOM 5962 O O . SER B 1 51 ? 1.606 39.406 15.508 1 93.5 51 SER B O 1
ATOM 5964 N N . GLU B 1 52 ? 0.105 38.906 14.117 1 89.44 52 GLU B N 1
ATOM 5965 C CA . GLU B 1 52 ? 0.723 39.688 13.047 1 89.44 52 GLU B CA 1
ATOM 5966 C C . GLU B 1 52 ? 0.726 41.188 13.383 1 89.44 52 GLU B C 1
ATOM 5968 O O . GLU B 1 52 ? 1.7 41.875 13.109 1 89.44 52 GLU B O 1
ATOM 5973 N N . ASP B 1 53 ? -0.289 41.625 13.992 1 87.19 53 ASP B N 1
ATOM 5974 C CA . ASP B 1 53 ? -0.418 43.031 14.305 1 87.19 53 ASP B CA 1
ATOM 5975 C C . ASP B 1 53 ? 0.62 43.469 15.336 1 87.19 53 ASP B C 1
ATOM 5977 O O . ASP B 1 53 ? 1.178 44.562 15.25 1 87.19 53 ASP B O 1
ATOM 5981 N N . LYS B 1 54 ? 0.919 42.594 16.219 1 90.5 54 LYS B N 1
ATOM 5982 C CA . LYS B 1 54 ? 1.832 42.938 17.297 1 90.5 54 LYS B CA 1
ATOM 5983 C C . LYS B 1 54 ? 3.246 42.438 17 1 90.5 54 LYS B C 1
ATOM 5985 O O . LYS B 1 54 ? 4.176 42.719 17.766 1 90.5 54 LYS B O 1
ATOM 5990 N N . ASP B 1 55 ? 3.389 41.719 15.992 1 93.38 55 ASP B N 1
ATOM 5991 C CA . ASP B 1 55 ? 4.672 41.125 15.617 1 93.38 55 ASP B CA 1
ATOM 5992 C C . ASP B 1 55 ? 5.211 40.25 16.719 1 93.38 55 ASP B C 1
ATOM 5994 O O . ASP B 1 55 ? 6.371 40.375 17.125 1 93.38 55 ASP B O 1
ATOM 5998 N N . ILE B 1 56 ? 4.352 39.438 17.188 1 96.31 56 ILE B N 1
ATOM 5999 C CA . ILE B 1 56 ? 4.727 38.5 18.266 1 96.31 56 ILE B CA 1
ATOM 6000 C C . ILE B 1 56 ? 4.363 37.094 17.859 1 96.31 56 ILE B C 1
ATOM 6002 O O . ILE B 1 56 ? 3.293 36.844 17.297 1 96.31 56 ILE B O 1
ATOM 6006 N N . LEU B 1 57 ? 5.277 36.219 18.094 1 97.62 57 LEU B N 1
ATOM 6007 C CA . LEU B 1 57 ? 5.023 34.781 17.984 1 97.62 57 LEU B CA 1
ATOM 6008 C C . LEU B 1 57 ? 4.914 34.125 19.359 1 97.62 57 LEU B C 1
ATOM 6010 O O . LEU B 1 57 ? 5.895 34.094 20.094 1 97.62 57 LEU B O 1
ATOM 6014 N N . TYR B 1 58 ? 3.762 33.719 19.719 1 98.19 58 TYR B N 1
ATOM 6015 C CA . TYR B 1 58 ? 3.582 33 20.969 1 98.19 58 TYR B CA 1
ATOM 6016 C C . TYR B 1 58 ? 3.906 31.531 20.812 1 98.19 58 TYR B C 1
ATOM 6018 O O . TYR B 1 58 ? 3.525 30.906 19.812 1 98.19 58 TYR B O 1
ATOM 6026 N N . VAL B 1 59 ? 4.617 30.984 21.766 1 98.31 59 VAL B N 1
ATOM 6027 C CA . VAL B 1 59 ? 5.047 29.594 21.703 1 98.31 59 VAL B CA 1
ATOM 6028 C C . VAL B 1 59 ? 4.629 28.859 22.984 1 98.31 59 VAL B C 1
ATOM 6030 O O . VAL B 1 59 ? 4.992 29.281 24.094 1 98.31 59 VAL B O 1
ATOM 6033 N N . GLY B 1 60 ? 3.82 27.859 22.797 1 98.12 60 GLY B N 1
ATOM 6034 C CA . GLY B 1 60 ? 3.516 26.953 23.906 1 98.12 60 GLY B CA 1
ATOM 6035 C C . GLY B 1 60 ? 4.379 25.719 23.922 1 98.12 60 GLY B C 1
ATOM 6036 O O . GLY B 1 60 ? 4.387 24.953 22.953 1 98.12 60 GLY B O 1
ATOM 6037 N N . ALA B 1 61 ? 5.125 25.516 24.969 1 97.94 61 ALA B N 1
ATOM 6038 C CA . ALA B 1 61 ? 5.977 24.344 25.172 1 97.94 61 ALA B CA 1
ATOM 6039 C C . ALA B 1 61 ? 5.621 23.625 26.469 1 97.94 61 ALA B C 1
ATOM 6041 O O . ALA B 1 61 ? 4.543 23.828 27.016 1 97.94 61 ALA B O 1
ATOM 6042 N N . ARG B 1 62 ? 6.449 22.703 26.812 1 97.25 62 ARG B N 1
ATOM 6043 C CA . ARG B 1 62 ? 6.246 21.969 28.062 1 97.25 62 ARG B CA 1
ATOM 6044 C C . ARG B 1 62 ? 6.531 22.844 29.266 1 97.25 62 ARG B C 1
ATOM 6046 O O . ARG B 1 62 ? 7.664 23.297 29.469 1 97.25 62 ARG B O 1
ATOM 6053 N N . GLU B 1 63 ? 5.516 23.234 30.094 1 97.19 63 GLU B N 1
ATOM 6054 C CA . GLU B 1 63 ? 5.578 23.922 31.375 1 97.19 63 GLU B CA 1
ATOM 6055 C C . GLU B 1 63 ? 5.82 25.422 31.203 1 97.19 63 GLU B C 1
ATOM 6057 O O . GLU B 1 63 ? 6.078 26.125 32.188 1 97.19 63 GLU B O 1
ATOM 6062 N N . ILE B 1 64 ? 5.738 25.891 29.938 1 97.69 64 ILE B N 1
ATOM 6063 C CA . ILE B 1 64 ? 6.129 27.297 29.766 1 97.69 64 ILE B CA 1
ATOM 6064 C C . ILE B 1 64 ? 5.484 27.859 28.5 1 97.69 64 ILE B C 1
ATOM 6066 O O . ILE B 1 64 ? 5.176 27.109 27.578 1 97.69 64 ILE B O 1
ATOM 6070 N N . ILE B 1 65 ? 5.215 29.141 28.453 1 98.25 65 ILE B N 1
ATOM 6071 C CA . ILE B 1 65 ? 4.75 29.906 27.297 1 98.25 65 ILE B CA 1
ATOM 6072 C C . ILE B 1 65 ? 5.691 31.062 27.031 1 98.25 65 ILE B C 1
ATOM 6074 O O . ILE B 1 65 ? 6.07 31.797 27.938 1 98.25 65 ILE B O 1
ATOM 6078 N N . PHE B 1 66 ? 6.078 31.266 25.781 1 98.31 66 PHE B N 1
ATOM 6079 C CA . PHE B 1 66 ? 6.98 32.344 25.391 1 98.31 66 PHE B CA 1
ATOM 6080 C C . PHE B 1 66 ? 6.277 33.344 24.484 1 98.31 66 PHE B C 1
ATOM 6082 O O . PHE B 1 66 ? 5.352 32.969 23.75 1 98.31 66 PHE B O 1
ATOM 6089 N N . ALA B 1 67 ? 6.656 34.531 24.562 1 98.12 67 ALA B N 1
ATOM 6090 C CA . ALA B 1 67 ? 6.395 35.562 23.547 1 98.12 67 ALA B CA 1
ATOM 6091 C C . ALA B 1 67 ? 7.688 36 22.859 1 98.12 67 ALA B C 1
ATOM 6093 O O . ALA B 1 67 ? 8.562 36.594 23.484 1 98.12 67 ALA B O 1
ATOM 6094 N N . LEU B 1 68 ? 7.758 35.625 21.609 1 98.06 68 LEU B N 1
ATOM 6095 C CA . LEU B 1 68 ? 8.938 35.938 20.812 1 98.06 68 LEU B CA 1
ATOM 6096 C C . LEU B 1 68 ? 8.609 37 19.766 1 98.06 68 LEU B C 1
ATOM 6098 O O . LEU B 1 68 ? 7.461 37.125 19.344 1 98.06 68 LEU B O 1
ATOM 6102 N N . SER B 1 69 ? 9.609 37.75 19.391 1 96.81 69 SER B N 1
ATOM 6103 C CA . SER B 1 69 ? 9.422 38.656 18.266 1 96.81 69 SER B CA 1
ATOM 6104 C C . SER B 1 69 ? 9.25 37.875 16.953 1 96.81 69 SER B C 1
ATOM 6106 O O . SER B 1 69 ? 10.07 37 16.641 1 96.81 69 SER B O 1
ATOM 6108 N N . SER B 1 70 ? 8.258 38.219 16.25 1 95.75 70 SER B N 1
ATOM 6109 C CA . SER B 1 70 ? 8.031 37.5 15.008 1 95.75 70 SER B CA 1
ATOM 6110 C C . SER B 1 70 ? 9.047 37.906 13.945 1 95.75 70 SER B C 1
ATOM 6112 O O . SER B 1 70 ? 9.234 37.188 12.953 1 95.75 70 SER B O 1
ATOM 6114 N N . LEU B 1 71 ? 9.711 39 14.125 1 93.94 71 LEU B N 1
ATOM 6115 C CA . LEU B 1 71 ? 10.711 39.469 13.18 1 93.94 71 LEU B CA 1
ATOM 6116 C C . LEU B 1 71 ? 12.055 38.781 13.422 1 93.94 71 LEU B C 1
ATOM 6118 O O . LEU B 1 71 ? 12.875 38.656 12.516 1 93.94 71 LEU B O 1
ATOM 6122 N N . ASN B 1 72 ? 12.266 38.406 14.625 1 95.88 72 ASN B N 1
ATOM 6123 C CA . ASN B 1 72 ? 13.445 37.688 15.078 1 95.88 72 ASN B CA 1
ATOM 6124 C C . ASN B 1 72 ? 13.156 36.875 16.344 1 95.88 72 ASN B C 1
ATOM 6126 O O . ASN B 1 72 ? 13.266 37.406 17.453 1 95.88 72 ASN B O 1
ATOM 6130 N N . ILE B 1 73 ? 13.031 35.688 16.172 1 97.31 73 ILE B N 1
ATOM 6131 C CA . ILE B 1 73 ? 12.492 34.875 17.25 1 97.31 73 ILE B CA 1
ATOM 6132 C C . ILE B 1 73 ? 13.57 34.625 18.312 1 97.31 73 ILE B C 1
ATOM 6134 O O . ILE B 1 73 ? 13.289 34.125 19.391 1 97.31 73 ILE B O 1
ATOM 6138 N N . SER B 1 74 ? 14.805 34.938 17.969 1 95.62 74 SER B N 1
ATOM 6139 C CA . SER B 1 74 ? 15.852 34.875 18.984 1 95.62 74 SER B CA 1
ATOM 6140 C C . SER B 1 74 ? 15.625 35.875 20.109 1 95.62 74 SER B C 1
ATOM 6142 O O . SER B 1 74 ? 16.203 35.75 21.188 1 95.62 74 SER B O 1
ATOM 6144 N N . GLU B 1 75 ? 14.828 36.812 19.75 1 96.81 75 GLU B N 1
ATOM 6145 C CA . GLU B 1 75 ? 14.5 37.844 20.734 1 96.81 75 GLU B CA 1
ATOM 6146 C C . GLU B 1 75 ? 13.297 37.438 21.578 1 96.81 75 GLU B C 1
ATOM 6148 O O . GLU B 1 75 ? 12.148 37.688 21.188 1 96.81 75 GLU B O 1
ATOM 6153 N N . LYS B 1 76 ? 13.578 37.031 22.734 1 96.31 76 LYS B N 1
ATOM 6154 C CA . LYS B 1 76 ? 12.516 36.688 23.688 1 96.31 76 LYS B CA 1
ATOM 6155 C C . LYS B 1 76 ? 11.969 37.906 24.375 1 96.31 76 LYS B C 1
ATOM 6157 O O . LYS B 1 76 ? 12.711 38.625 25.062 1 96.31 76 LYS B O 1
ATOM 6162 N N . LYS B 1 77 ? 10.82 38.156 24.234 1 96.5 77 LYS B N 1
ATOM 6163 C CA . LYS B 1 77 ? 10.203 39.344 24.828 1 96.5 77 LYS B CA 1
ATOM 6164 C C . LYS B 1 77 ? 9.703 39.031 26.25 1 96.5 77 LYS B C 1
ATOM 6166 O O . LYS B 1 77 ? 9.969 39.781 27.172 1 96.5 77 LYS B O 1
ATOM 6171 N N . GLN B 1 78 ? 8.922 37.969 26.312 1 97 78 GLN B N 1
ATOM 6172 C CA . GLN B 1 78 ? 8.352 37.594 27.594 1 97 78 GLN B CA 1
ATOM 6173 C C . GLN B 1 78 ? 8.25 36.062 27.719 1 97 78 GLN B C 1
ATOM 6175 O O . GLN B 1 78 ? 8.383 35.344 26.734 1 97 78 GLN B O 1
ATOM 6180 N N . GLU B 1 79 ? 8.117 35.625 28.984 1 97.06 79 GLU B N 1
ATOM 6181 C CA . GLU B 1 79 ? 7.852 34.219 29.25 1 97.06 79 GLU B CA 1
ATOM 6182 C C . GLU B 1 79 ? 7.031 34.062 30.531 1 97.06 79 GLU B C 1
ATOM 6184 O O . GLU B 1 79 ? 7.031 34.938 31.391 1 97.06 79 GLU B O 1
ATOM 6189 N N . VAL B 1 80 ? 6.34 33.062 30.594 1 97.62 80 VAL B N 1
ATOM 6190 C CA . VAL B 1 80 ? 5.594 32.719 31.812 1 97.62 80 VAL B CA 1
ATOM 6191 C C . VAL B 1 80 ? 5.66 31.219 32.062 1 97.62 80 VAL B C 1
ATOM 6193 O O . VAL B 1 80 ? 5.406 30.422 31.156 1 97.62 80 VAL B O 1
ATOM 6196 N N . LEU B 1 81 ? 6.055 30.844 33.25 1 96.25 81 LEU B N 1
ATOM 6197 C CA . LEU B 1 81 ? 6.105 29.438 33.625 1 96.25 81 LEU B CA 1
ATOM 6198 C C . LEU B 1 81 ? 4.719 28.922 34.031 1 96.25 81 LEU B C 1
ATOM 6200 O O . LEU B 1 81 ? 3.951 29.641 34.688 1 96.25 81 LEU B O 1
ATOM 6204 N N . TRP B 1 82 ? 4.371 27.812 33.562 1 96.56 82 TRP B N 1
ATOM 6205 C CA . TRP B 1 82 ? 3.111 27.141 33.875 1 96.56 82 TRP B CA 1
ATOM 6206 C C . TRP B 1 82 ? 3.35 25.688 34.25 1 96.56 82 TRP B C 1
ATOM 6208 O O . TRP B 1 82 ? 2.92 24.766 33.562 1 96.56 82 TRP B O 1
ATOM 6218 N N . LYS B 1 83 ? 3.932 25.453 35.406 1 95.31 83 LYS B N 1
ATOM 6219 C CA . LYS B 1 83 ? 4.375 24.156 35.875 1 95.31 83 LYS B CA 1
ATOM 6220 C C . LYS B 1 83 ? 3.281 23.453 36.656 1 95.31 83 LYS B C 1
ATOM 6222 O O . LYS B 1 83 ? 2.445 24.109 37.281 1 95.31 83 LYS B O 1
ATOM 6227 N N . VAL B 1 84 ? 3.393 22.219 36.656 1 95.94 84 VAL B N 1
ATOM 6228 C CA . VAL B 1 84 ? 2.498 21.406 37.5 1 95.94 84 VAL B CA 1
ATOM 6229 C C . VAL B 1 84 ? 3.004 21.375 38.938 1 95.94 84 VAL B C 1
ATOM 6231 O O . VAL B 1 84 ? 4.211 21.406 39.156 1 95.94 84 VAL B O 1
ATOM 6234 N N . THR B 1 85 ? 2.09 21.328 39.812 1 94.06 85 THR B N 1
ATOM 6235 C CA . THR B 1 85 ? 2.475 21.25 41.219 1 94.06 85 THR B CA 1
ATOM 6236 C C . THR B 1 85 ? 3.086 19.875 41.531 1 94.06 85 THR B C 1
ATOM 6238 O O . THR B 1 85 ? 2.754 18.891 40.875 1 94.06 85 THR B O 1
ATOM 6241 N N . GLU B 1 86 ? 3.893 19.844 42.5 1 94.25 86 GLU B N 1
ATOM 6242 C CA . GLU B 1 86 ? 4.555 18.609 42.875 1 94.25 86 GLU B CA 1
ATOM 6243 C C . GLU B 1 86 ? 3.545 17.562 43.344 1 94.25 86 GLU B C 1
ATOM 6245 O O . GLU B 1 86 ? 3.732 16.359 43.094 1 94.25 86 GLU B O 1
ATOM 6250 N N . ASP B 1 87 ? 2.617 17.984 44 1 94.19 87 ASP B N 1
ATOM 6251 C CA . ASP B 1 87 ? 1.574 17.078 44.469 1 94.19 87 ASP B CA 1
ATOM 6252 C C . ASP B 1 87 ? 0.876 16.391 43.312 1 94.19 87 ASP B C 1
ATOM 6254 O O . ASP B 1 87 ? 0.66 15.18 43.312 1 94.19 87 ASP B O 1
ATOM 6258 N N . LYS B 1 88 ? 0.522 17.141 42.312 1 94.25 88 LYS B N 1
ATOM 6259 C CA . LYS B 1 88 ? -0.154 16.578 41.125 1 94.25 88 LYS B CA 1
ATOM 6260 C C . LYS B 1 88 ? 0.769 15.656 40.344 1 94.25 88 LYS B C 1
ATOM 6262 O O . LYS B 1 88 ? 0.323 14.641 39.812 1 94.25 88 LYS B O 1
ATOM 6267 N N . LYS B 1 89 ? 1.993 15.969 40.312 1 95.06 89 LYS B N 1
ATOM 6268 C CA . LYS B 1 89 ? 2.973 15.125 39.625 1 95.06 89 LYS B CA 1
ATOM 6269 C C . LYS B 1 89 ? 3.074 13.758 40.312 1 95.06 89 LYS B C 1
ATOM 6271 O O . LYS B 1 89 ? 3.156 12.727 39.625 1 95.06 89 LYS B O 1
ATOM 6276 N N . THR B 1 90 ? 3.041 13.812 41.625 1 94.44 90 THR B N 1
ATOM 6277 C CA . THR B 1 90 ? 3.154 12.578 42.406 1 94.44 90 THR B CA 1
ATOM 6278 C C . THR B 1 90 ? 1.922 11.703 42.188 1 94.44 90 THR B C 1
ATOM 6280 O O . THR B 1 90 ? 2.039 10.492 42.031 1 94.44 90 THR B O 1
ATOM 6283 N N . LYS B 1 91 ? 0.85 12.297 42.219 1 94.56 91 LYS B N 1
ATOM 6284 C CA . LYS B 1 91 ? -0.385 11.555 42 1 94.56 91 LYS B CA 1
ATOM 6285 C C . LYS B 1 91 ? -0.408 10.938 40.594 1 94.56 91 LYS B C 1
ATOM 6287 O O . LYS B 1 91 ? -0.884 9.812 40.438 1 94.56 91 LYS B O 1
ATOM 6292 N N . CYS B 1 92 ? 0.057 11.703 39.656 1 95.12 92 CYS B N 1
ATOM 6293 C CA . CYS B 1 92 ? 0.156 11.242 38.25 1 95.12 92 CYS B CA 1
ATOM 6294 C C . CYS B 1 92 ? 1.108 10.062 38.156 1 95.12 92 CYS B C 1
ATOM 6296 O O . CYS B 1 92 ? 0.809 9.086 37.469 1 95.12 92 CYS B O 1
ATOM 6298 N N . ALA B 1 93 ? 2.148 10.055 38.844 1 94.56 93 ALA B N 1
ATOM 6299 C CA . ALA B 1 93 ? 3.146 8.992 38.812 1 94.56 93 ALA B CA 1
ATOM 6300 C C . ALA B 1 93 ? 2.609 7.719 39.469 1 94.56 93 ALA B C 1
ATOM 6302 O O . ALA B 1 93 ? 2.941 6.609 39.062 1 94.56 93 ALA B O 1
ATOM 6303 N N . GLU B 1 94 ? 1.789 7.891 40.438 1 93.56 94 GLU B N 1
ATOM 6304 C CA . GLU B 1 94 ? 1.186 6.75 41.125 1 93.56 94 GLU B CA 1
ATOM 6305 C C . GLU B 1 94 ? 0.241 5.988 40.188 1 93.56 94 GLU B C 1
ATOM 6307 O O . GLU B 1 94 ? 0.017 4.789 40.375 1 93.56 94 GLU B O 1
ATOM 6312 N N . LYS B 1 95 ? -0.239 6.676 39.281 1 91.81 95 LYS B N 1
ATOM 6313 C CA . LYS B 1 95 ? -1.123 6.039 38.312 1 91.81 95 LYS B CA 1
ATOM 6314 C C . LYS B 1 95 ? -0.322 5.32 37.219 1 91.81 95 LYS B C 1
ATOM 6316 O O . LYS B 1 95 ? -0.893 4.816 36.25 1 91.81 95 LYS B O 1
ATOM 6321 N N . GLY B 1 96 ? 1.012 5.398 37.281 1 91.81 96 GLY B N 1
ATOM 6322 C CA . GLY B 1 96 ? 1.857 4.617 36.406 1 91.81 96 GLY B CA 1
ATOM 6323 C C . GLY B 1 96 ? 2.459 5.434 35.281 1 91.81 96 GLY B C 1
ATOM 6324 O O . GLY B 1 96 ? 3.012 4.879 34.312 1 91.81 96 GLY B O 1
ATOM 6325 N N . LYS B 1 97 ? 2.271 6.727 35.344 1 92.44 97 LYS B N 1
ATOM 6326 C CA . LYS B 1 97 ? 2.816 7.566 34.281 1 92.44 97 LYS B CA 1
ATOM 6327 C C . LYS B 1 97 ? 4.207 8.078 34.625 1 92.44 97 LYS B C 1
ATOM 6329 O O . LYS B 1 97 ? 4.566 8.133 35.812 1 92.44 97 LYS B O 1
ATOM 6334 N N . SER B 1 98 ? 4.957 8.414 33.625 1 91.94 98 SER B N 1
ATOM 6335 C CA . SER B 1 98 ? 6.332 8.852 33.844 1 91.94 98 SER B CA 1
ATOM 6336 C C . SER B 1 98 ? 6.371 10.25 34.438 1 91.94 98 SER B C 1
ATOM 6338 O O . SER B 1 98 ? 5.863 11.203 33.844 1 91.94 98 SER B O 1
ATOM 6340 N N . LYS B 1 99 ? 7.027 10.406 35.531 1 90.88 99 LYS B N 1
ATOM 6341 C CA . LYS B 1 99 ? 7.156 11.68 36.25 1 90.88 99 LYS B CA 1
ATOM 6342 C C . LYS B 1 99 ? 8.047 12.648 35.469 1 90.88 99 LYS B C 1
ATOM 6344 O O . LYS B 1 99 ? 7.844 13.859 35.531 1 90.88 99 LYS B O 1
ATOM 6349 N N . GLN B 1 100 ? 8.945 12.109 34.656 1 89.44 100 GLN B N 1
ATOM 6350 C CA . GLN B 1 100 ? 9.961 12.914 33.969 1 89.44 100 GLN B CA 1
ATOM 6351 C C . GLN B 1 100 ? 9.469 13.414 32.625 1 89.44 100 GLN B C 1
ATOM 6353 O O . GLN B 1 100 ? 9.852 14.492 32.188 1 89.44 100 GLN B O 1
ATOM 6358 N N . THR B 1 101 ? 8.516 12.672 32 1 91.75 101 THR B N 1
ATOM 6359 C CA . THR B 1 101 ? 8.203 13.023 30.609 1 91.75 101 THR B CA 1
ATOM 6360 C C . THR B 1 101 ? 6.703 13.227 30.438 1 91.75 101 THR B C 1
ATOM 6362 O O . THR B 1 101 ? 6.277 14.023 29.609 1 91.75 101 THR B O 1
ATOM 6365 N N . GLU B 1 102 ? 5.895 12.617 31.297 1 95 102 GLU B N 1
ATOM 6366 C CA . GLU B 1 102 ? 4.457 12.625 31.016 1 95 102 GLU B CA 1
ATOM 6367 C C . GLU B 1 102 ? 3.709 13.484 32.031 1 95 102 GLU B C 1
ATOM 6369 O O . GLU B 1 102 ? 2.793 14.227 31.672 1 95 102 GLU B O 1
ATOM 6374 N N . CYS B 1 103 ? 4.129 13.398 33.281 1 96.75 103 CYS B N 1
ATOM 6375 C CA . CYS B 1 103 ? 3.414 14.086 34.344 1 96.75 103 CYS B CA 1
ATOM 6376 C C . CYS B 1 103 ? 3.814 15.555 34.406 1 96.75 103 CYS B C 1
ATOM 6378 O O . CYS B 1 103 ? 4.164 16.062 35.5 1 96.75 103 CYS B O 1
ATOM 6380 N N . LEU B 1 104 ? 3.779 16.234 33.312 1 97.25 104 LEU B N 1
ATOM 6381 C CA . LEU B 1 104 ? 4.109 17.656 33.125 1 97.25 104 LEU B CA 1
ATOM 6382 C C . LEU B 1 104 ? 2.984 18.391 32.406 1 97.25 104 LEU B C 1
ATOM 6384 O O . LEU B 1 104 ? 1.991 17.781 32.031 1 97.25 104 LEU B O 1
ATOM 6388 N N . ASN B 1 105 ? 3.088 19.656 32.344 1 97.56 105 ASN B N 1
ATOM 6389 C CA . ASN B 1 105 ? 2.078 20.469 31.672 1 97.56 105 ASN B CA 1
ATOM 6390 C C . ASN B 1 105 ? 2.486 20.797 30.234 1 97.56 105 ASN B C 1
ATOM 6392 O O . ASN B 1 105 ? 3.387 21.609 30.016 1 97.56 105 ASN B O 1
ATOM 6396 N N . TYR B 1 106 ? 1.848 20.156 29.359 1 97.81 106 TYR B N 1
ATOM 6397 C CA . TYR B 1 106 ? 2.053 20.453 27.938 1 97.81 106 TYR B CA 1
ATOM 6398 C C . TYR B 1 106 ? 1.024 21.453 27.438 1 97.81 106 TYR B C 1
ATOM 6400 O O . TYR B 1 106 ? -0.18 21.188 27.469 1 97.81 106 TYR B O 1
ATOM 6408 N N . VAL B 1 107 ? 1.431 22.578 26.969 1 97.88 107 VAL B N 1
ATOM 6409 C CA . VAL B 1 107 ? 0.521 23.594 26.453 1 97.88 107 VAL B CA 1
ATOM 6410 C C . VAL B 1 107 ? -0.003 23.172 25.078 1 97.88 107 VAL B C 1
ATOM 6412 O O . VAL B 1 107 ? 0.776 22.969 24.141 1 97.88 107 VAL B O 1
ATOM 6415 N N . ARG B 1 108 ? -1.29 23.031 25 1 97.56 108 ARG B N 1
ATOM 6416 C CA . ARG B 1 108 ? -1.864 22.516 23.766 1 97.56 108 ARG B CA 1
ATOM 6417 C C . ARG B 1 108 ? -2.791 23.531 23.109 1 97.56 108 ARG B C 1
ATOM 6419 O O . ARG B 1 108 ? -3.049 23.469 21.906 1 97.56 108 ARG B O 1
ATOM 6426 N N . VAL B 1 109 ? -3.297 24.469 23.859 1 97.62 109 VAL B N 1
ATOM 6427 C CA . VAL B 1 109 ? -4.188 25.484 23.312 1 97.62 109 VAL B CA 1
ATOM 6428 C C . VAL B 1 109 ? -3.59 26.875 23.547 1 97.62 109 VAL B C 1
ATOM 6430 O O . VAL B 1 109 ? -3.27 27.234 24.688 1 97.62 109 VAL B O 1
ATOM 6433 N N . LEU B 1 110 ? -3.389 27.516 22.594 1 97.19 110 LEU B N 1
ATOM 6434 C CA . LEU B 1 110 ? -2.982 28.906 22.547 1 97.19 110 LEU B CA 1
ATOM 6435 C C . LEU B 1 110 ? -3.793 29.688 21.516 1 97.19 110 LEU B C 1
ATOM 6437 O O . LEU B 1 110 ? -3.482 29.641 20.312 1 97.19 110 LEU B O 1
ATOM 6441 N N . GLN B 1 111 ? -4.805 30.406 22.016 1 97 111 GLN B N 1
ATOM 6442 C CA . GLN B 1 111 ? -5.727 31.062 21.109 1 97 111 GLN B CA 1
ATOM 6443 C C . GLN B 1 111 ? -5.977 32.5 21.531 1 97 111 GLN B C 1
ATOM 6445 O O . GLN B 1 111 ? -6.047 32.812 22.719 1 97 111 GLN B O 1
ATOM 6450 N N . GLN B 1 112 ? -6.168 33.312 20.578 1 95.81 112 GLN B N 1
ATOM 6451 C CA . GLN B 1 112 ? -6.48 34.719 20.875 1 95.81 112 GLN B CA 1
ATOM 6452 C C . GLN B 1 112 ? -7.953 34.875 21.234 1 95.81 112 GLN B C 1
ATOM 6454 O O . GLN B 1 112 ? -8.836 34.562 20.438 1 95.81 112 GLN B O 1
ATOM 6459 N N . LEU B 1 113 ? -8.172 35.25 22.391 1 95.19 113 LEU B N 1
ATOM 6460 C CA . LEU B 1 113 ? -9.539 35.5 22.844 1 95.19 113 LEU B CA 1
ATOM 6461 C C . LEU B 1 113 ? -9.984 36.906 22.453 1 95.19 113 LEU B C 1
ATOM 6463 O O . LEU B 1 113 ? -11.062 37.094 21.891 1 95.19 113 LEU B O 1
ATOM 6467 N N . ASN B 1 114 ? -9.203 37.812 22.75 1 93.38 114 ASN B N 1
ATOM 6468 C CA . ASN B 1 114 ? -9.359 39.219 22.375 1 93.38 114 ASN B CA 1
ATOM 6469 C C . ASN B 1 114 ? -8.016 39.969 22.344 1 93.38 114 ASN B C 1
ATOM 6471 O O . ASN B 1 114 ? -6.965 39.312 22.266 1 93.38 114 ASN B O 1
ATOM 6475 N N . ASP B 1 115 ? -8.055 41.25 22.328 1 91.12 115 ASP B N 1
ATOM 6476 C CA . ASP B 1 115 ? -6.82 42.031 22.172 1 91.12 115 ASP B CA 1
ATOM 6477 C C . ASP B 1 115 ? -5.996 42 23.453 1 91.12 115 ASP B C 1
ATOM 6479 O O . ASP B 1 115 ? -4.801 42.312 23.438 1 91.12 115 ASP B O 1
ATOM 6483 N N . THR B 1 116 ? -6.543 41.531 24.531 1 93.38 116 THR B N 1
ATOM 6484 C CA . THR B 1 116 ? -5.867 41.656 25.812 1 93.38 116 THR B CA 1
ATOM 6485 C C . THR B 1 116 ? -5.492 40.281 26.359 1 93.38 116 THR B C 1
ATOM 6487 O O . THR B 1 116 ? -4.57 40.156 27.156 1 93.38 116 THR B O 1
ATOM 6490 N N . PHE B 1 117 ? -6.289 39.312 25.875 1 95.81 117 PHE B N 1
ATOM 6491 C CA . PHE B 1 117 ? -6.086 38.031 26.5 1 95.81 117 PHE B CA 1
ATOM 6492 C C . PHE B 1 117 ? -5.895 36.938 25.453 1 95.81 117 PHE B C 1
ATOM 6494 O O . PHE B 1 117 ? -6.543 36.969 24.406 1 95.81 117 PHE B O 1
ATOM 6501 N N . LEU B 1 118 ? -5.023 36.031 25.844 1 97.19 118 LEU B N 1
ATOM 6502 C CA . LEU B 1 118 ? -4.973 34.75 25.172 1 97.19 118 LEU B CA 1
ATOM 6503 C C . LEU B 1 118 ? -5.645 33.656 26.016 1 97.19 118 LEU B C 1
ATOM 6505 O O . LEU B 1 118 ? -5.539 33.656 27.234 1 97.19 118 LEU B O 1
ATOM 6509 N N . TYR B 1 119 ? -6.43 32.906 25.375 1 97.19 119 TYR B N 1
ATOM 6510 C CA . TYR B 1 119 ? -6.973 31.703 26.016 1 97.19 119 TYR B CA 1
ATOM 6511 C C . TYR B 1 119 ? -6.008 30.531 25.906 1 97.19 119 TYR B C 1
ATOM 6513 O O . TYR B 1 119 ? -5.574 30.172 24.812 1 97.19 119 TYR B O 1
ATOM 6521 N N . VAL B 1 120 ? -5.59 29.922 27.047 1 97.94 120 VAL B N 1
ATOM 6522 C CA . VAL B 1 120 ? -4.562 28.875 27.031 1 97.94 120 VAL B CA 1
ATOM 6523 C C . VAL B 1 120 ? -5.051 27.656 27.812 1 97.94 120 VAL B C 1
ATOM 6525 O O . VAL B 1 120 ? -5.762 27.797 28.797 1 97.94 120 VAL B O 1
ATOM 6528 N N . CYS B 1 121 ? -4.723 26.484 27.297 1 97.94 121 CYS B N 1
ATOM 6529 C CA . CYS B 1 121 ? -5.008 25.25 28 1 97.94 121 CYS B CA 1
ATOM 6530 C C . CYS B 1 121 ? -3.807 24.312 27.953 1 97.94 121 CYS B C 1
ATOM 6532 O O . CYS B 1 121 ? -3.043 24.312 26.984 1 97.94 121 CYS B O 1
ATOM 6534 N N . GLY B 1 122 ? -3.602 23.516 29 1 97.94 122 GLY B N 1
ATOM 6535 C CA . GLY B 1 122 ? -2.541 22.531 29.094 1 97.94 122 GLY B CA 1
ATOM 6536 C C . GLY B 1 122 ? -3.008 21.203 29.672 1 97.94 122 GLY B C 1
ATOM 6537 O O . GLY B 1 122 ? -4.078 21.141 30.281 1 97.94 122 GLY B O 1
ATOM 6538 N N . THR B 1 123 ? -2.248 20.172 29.469 1 97.12 123 THR B N 1
ATOM 6539 C CA . THR B 1 123 ? -2.607 18.844 29.938 1 97.12 123 THR B CA 1
ATOM 6540 C C . THR B 1 123 ? -2.533 18.75 31.453 1 97.12 123 THR B C 1
ATOM 6542 O O . THR B 1 123 ? -3.277 18 32.094 1 97.12 123 THR B O 1
ATOM 6545 N N . ASN B 1 124 ? -1.535 19.438 32.094 1 96.81 124 ASN B N 1
ATOM 6546 C CA . ASN B 1 124 ? -1.402 19.547 33.562 1 96.81 124 ASN B CA 1
ATOM 6547 C C . ASN B 1 124 ? -1.349 18.188 34.219 1 96.81 124 ASN B C 1
ATOM 6549 O O . ASN B 1 124 ? -2.129 17.891 35.125 1 96.81 124 ASN B O 1
ATOM 6553 N N . ALA B 1 125 ? -0.482 17.328 33.812 1 96.75 125 ALA B N 1
ATOM 6554 C CA . ALA B 1 125 ? -0.292 15.984 34.344 1 96.75 125 ALA B CA 1
ATOM 6555 C C . ALA B 1 125 ? -1.571 15.156 34.219 1 96.75 125 ALA B C 1
ATOM 6557 O O . ALA B 1 125 ? -2.039 14.586 35.219 1 96.75 125 ALA B O 1
ATOM 6558 N N . PHE B 1 126 ? -2.164 15.164 33.125 1 96.19 126 PHE B N 1
ATOM 6559 C CA . PHE B 1 126 ? -3.326 14.367 32.75 1 96.19 126 PHE B CA 1
ATOM 6560 C C . PHE B 1 126 ? -4.586 14.898 33.438 1 96.19 126 PHE B C 1
ATOM 6562 O O . PHE B 1 126 ? -5.551 14.156 33.625 1 96.19 126 PHE B O 1
ATOM 6569 N N . GLN B 1 127 ? -4.629 16.094 33.844 1 95.31 127 GLN B N 1
ATOM 6570 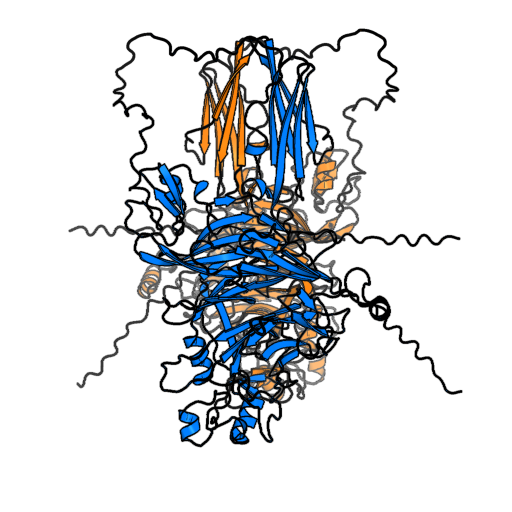C CA . GLN B 1 127 ? -5.777 16.844 34.344 1 95.31 127 GLN B CA 1
ATOM 6571 C C . GLN B 1 127 ? -5.863 18.219 33.688 1 95.31 127 GLN B C 1
ATOM 6573 O O . GLN B 1 127 ? -5.543 19.234 34.312 1 95.31 127 GLN B O 1
ATOM 6578 N N . PRO B 1 128 ? -6.402 18.25 32.531 1 96.88 128 PRO B N 1
ATOM 6579 C CA . PRO B 1 128 ? -6.328 19.453 31.719 1 96.88 128 PRO B CA 1
ATOM 6580 C C . PRO B 1 128 ? -6.93 20.672 32.406 1 96.88 128 PRO B C 1
ATOM 6582 O O . PRO B 1 128 ? -7.965 20.562 33.062 1 96.88 128 PRO B O 1
ATOM 6585 N N . VAL B 1 129 ? -6.266 21.797 32.25 1 97.19 129 VAL B N 1
ATOM 6586 C CA . VAL B 1 129 ? -6.684 23.062 32.844 1 97.19 129 VAL B CA 1
ATOM 6587 C C . VAL B 1 129 ? -6.551 24.188 31.812 1 97.19 129 VAL B C 1
ATOM 6589 O O . VAL B 1 129 ? -5.668 24.141 30.953 1 97.19 129 VAL B O 1
ATOM 6592 N N . CYS B 1 130 ? -7.453 25.109 31.891 1 97.5 130 CYS B N 1
ATOM 6593 C CA . CYS B 1 130 ? -7.398 26.281 31.031 1 97.5 130 CYS B CA 1
ATOM 6594 C C . CYS B 1 130 ? -7.273 27.562 31.859 1 97.5 130 CYS B C 1
ATOM 6596 O O . CYS B 1 130 ? -7.613 27.578 33.031 1 97.5 130 CYS B O 1
ATOM 6598 N N . ASP B 1 131 ? -6.703 28.5 31.25 1 97.38 131 ASP B N 1
ATOM 6599 C CA . ASP B 1 131 ? -6.496 29.797 31.906 1 97.38 131 ASP B CA 1
ATOM 6600 C C . ASP B 1 131 ? -6.469 30.938 30.891 1 97.38 131 ASP B C 1
ATOM 6602 O O . ASP B 1 131 ? -6.723 30.719 29.703 1 97.38 131 ASP B O 1
ATOM 6606 N N . TYR B 1 132 ? -6.328 32.156 31.422 1 97.12 132 TYR B N 1
ATOM 6607 C CA . TYR B 1 132 ? -6.242 33.344 30.609 1 97.12 132 TYR B CA 1
ATOM 6608 C C . TYR B 1 132 ? -4.898 34.062 30.812 1 97.12 132 TYR B C 1
ATOM 6610 O O . TYR B 1 132 ? -4.5 34.344 31.938 1 97.12 132 TYR B O 1
ATOM 6618 N N . LEU B 1 133 ? -4.211 34.281 29.75 1 97.75 133 LEU B N 1
ATOM 6619 C CA . LEU B 1 133 ? -2.934 34.969 29.781 1 97.75 133 LEU B CA 1
ATOM 6620 C C . LEU B 1 133 ? -3.105 36.438 29.391 1 97.75 133 LEU B C 1
ATOM 6622 O O . LEU B 1 133 ? -3.523 36.75 28.281 1 97.75 133 LEU B O 1
ATOM 6626 N N . ASN B 1 134 ? -2.807 37.25 30.297 1 97 134 ASN B N 1
ATOM 6627 C CA . ASN B 1 134 ? -2.863 38.688 30.031 1 97 134 ASN B CA 1
ATOM 6628 C C . ASN B 1 134 ? -1.674 39.156 29.188 1 97 134 ASN B C 1
ATOM 6630 O O . ASN B 1 134 ? -0.521 38.969 29.578 1 97 134 ASN B O 1
ATOM 6634 N N . LEU B 1 135 ? -1.916 39.844 28.125 1 95.19 135 LEU B N 1
ATOM 6635 C CA . LEU B 1 135 ? -0.868 40.188 27.156 1 95.19 135 LEU B CA 1
ATOM 6636 C C . LEU B 1 135 ? -0.068 41.375 27.609 1 95.19 135 LEU B C 1
ATOM 6638 O O . LEU B 1 135 ? 1.061 41.594 27.156 1 95.19 135 LEU B O 1
ATOM 6642 N N . LEU B 1 136 ? -0.575 42.188 28.406 1 92.31 136 LEU B N 1
ATOM 6643 C CA . LEU B 1 136 ? 0.137 43.344 28.922 1 92.31 136 LEU B CA 1
ATOM 6644 C C . LEU B 1 136 ? 1.121 42.969 30.016 1 92.31 136 LEU B C 1
ATOM 6646 O O . LEU B 1 136 ? 2.311 43.281 29.922 1 92.31 136 LEU B O 1
ATOM 6650 N N . SER B 1 137 ? 0.669 42.25 31 1 94.5 137 SER B N 1
ATOM 6651 C CA . SER B 1 137 ? 1.518 41.844 32.125 1 94.5 137 SER B CA 1
ATOM 6652 C C . SER B 1 137 ? 2.178 40.5 31.812 1 94.5 137 SER B C 1
ATOM 6654 O O . SER B 1 137 ? 3.154 40.125 32.469 1 94.5 137 SER B O 1
ATOM 6656 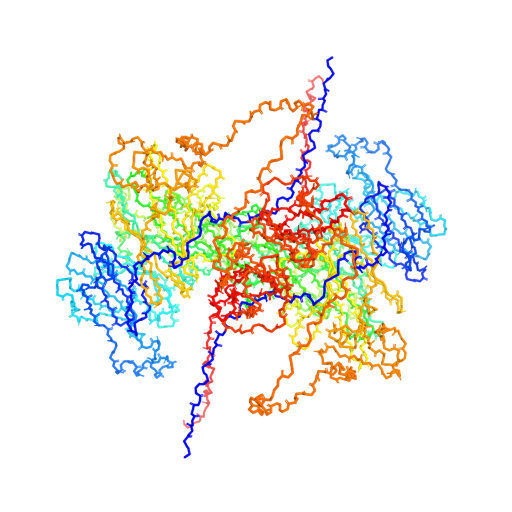N N . PHE B 1 138 ? 1.656 39.781 30.844 1 96.88 138 PHE B N 1
ATOM 6657 C CA . PHE B 1 138 ? 2.084 38.438 30.438 1 96.88 138 PHE B CA 1
ATOM 6658 C C . PHE B 1 138 ? 2.07 37.5 31.625 1 96.88 138 PHE B C 1
ATOM 6660 O O . PHE B 1 138 ? 3.072 36.844 31.906 1 96.88 138 PHE B O 1
ATOM 6667 N N . GLU B 1 139 ? 1.024 37.531 32.344 1 96.38 139 GLU B N 1
ATOM 6668 C CA . GLU B 1 139 ? 0.799 36.688 33.5 1 96.38 139 GLU B CA 1
ATOM 6669 C C . GLU B 1 139 ? -0.512 35.906 33.375 1 96.38 139 GLU B C 1
ATOM 6671 O O . GLU B 1 139 ? -1.477 36.406 32.812 1 96.38 139 GLU B O 1
ATOM 6676 N N . LEU B 1 140 ? -0.423 34.781 33.906 1 96.62 140 LEU B N 1
ATOM 6677 C CA . LEU B 1 140 ? -1.631 33.969 33.938 1 96.62 140 LEU B CA 1
ATOM 6678 C C . LEU B 1 140 ? -2.602 34.469 35 1 96.62 140 LEU B C 1
ATOM 6680 O O . LEU B 1 140 ? -2.182 34.906 36.062 1 96.62 140 LEU B O 1
ATOM 6684 N N . GLY B 1 141 ? -3.867 34.375 34.75 1 92.38 141 GLY B N 1
ATOM 6685 C CA . GLY B 1 141 ? -4.887 34.875 35.656 1 92.38 141 GLY B CA 1
ATOM 6686 C C . GLY B 1 141 ? -5.082 33.969 36.875 1 92.38 141 GLY B C 1
ATOM 6687 O O . GLY B 1 141 ? -5.594 34.406 37.906 1 92.38 141 GLY B O 1
ATOM 6688 N N . GLY B 1 142 ? -4.793 32.688 36.719 1 87.31 142 GLY B N 1
ATOM 6689 C CA . GLY B 1 142 ? -4.926 31.766 37.812 1 87.31 142 GLY B CA 1
ATOM 6690 C C . GLY B 1 142 ? -6.34 31.234 38 1 87.31 142 GLY B C 1
ATOM 6691 O O . GLY B 1 142 ? -6.727 30.828 39.094 1 87.31 142 GLY B O 1
ATOM 6692 N N . ARG B 1 143 ? -7.152 31.266 37.062 1 86.44 143 ARG B N 1
ATOM 6693 C CA . ARG B 1 143 ? -8.531 30.781 37.125 1 86.44 143 ARG B CA 1
ATOM 6694 C C . ARG B 1 143 ? -8.578 29.266 37.156 1 86.44 143 ARG B C 1
ATOM 6696 O O . ARG B 1 143 ? -9.461 28.672 37.812 1 86.44 143 ARG B O 1
ATOM 6703 N N . ASN B 1 144 ? -7.723 28.609 36.531 1 86.69 144 ASN B N 1
ATOM 6704 C CA . ASN B 1 144 ? -7.617 27.156 36.5 1 86.69 144 ASN B CA 1
ATOM 6705 C C . ASN B 1 144 ? -8.953 26.5 36.156 1 86.69 144 ASN B C 1
ATOM 6707 O O . ASN B 1 144 ? -9.438 25.641 36.875 1 86.69 144 ASN B O 1
ATOM 6711 N N . GLU B 1 145 ? -9.5 26.859 35.062 1 93.5 145 GLU B N 1
ATOM 6712 C CA . GLU B 1 145 ? -10.758 26.281 34.594 1 93.5 145 GLU B CA 1
ATOM 6713 C C . GLU B 1 145 ? -10.57 24.844 34.125 1 93.5 145 GLU B C 1
ATOM 6715 O O . GLU B 1 145 ? -9.516 24.484 33.594 1 93.5 145 GLU B O 1
ATOM 6720 N N . ASP B 1 146 ? -11.617 24.094 34.406 1 94.06 146 ASP B N 1
ATOM 6721 C CA . ASP B 1 146 ? -11.57 22.719 33.938 1 94.06 146 ASP B CA 1
ATOM 6722 C C . ASP B 1 146 ? -11.375 22.656 32.406 1 94.06 146 ASP B C 1
ATOM 6724 O O . ASP B 1 146 ? -12.102 23.297 31.672 1 94.06 146 ASP B O 1
ATOM 6728 N N . GLY B 1 147 ? -10.359 21.891 31.969 1 95.88 147 GLY B N 1
ATOM 6729 C CA . GLY B 1 147 ? -10.016 21.828 30.547 1 95.88 147 GLY B CA 1
ATOM 6730 C C . GLY B 1 147 ? -10.641 20.625 29.844 1 95.88 147 GLY B C 1
ATOM 6731 O O . GLY B 1 147 ? -10.297 20.344 28.703 1 95.88 147 GLY B O 1
ATOM 6732 N N . LYS B 1 148 ? -11.594 19.953 30.516 1 94.5 148 LYS B N 1
ATOM 6733 C CA . LYS B 1 148 ? -12.258 18.781 29.922 1 94.5 148 LYS B CA 1
ATOM 6734 C C . LYS B 1 148 ? -12.977 19.156 28.625 1 94.5 148 LYS B C 1
ATOM 6736 O O . LYS B 1 148 ? -13.758 20.109 28.594 1 94.5 148 LYS B O 1
ATOM 6741 N N . GLY B 1 149 ? -12.648 18.453 27.547 1 94.88 149 GLY B N 1
ATOM 6742 C CA . GLY B 1 149 ? -13.266 18.703 26.25 1 94.88 149 GLY B CA 1
ATOM 6743 C C . GLY B 1 149 ? -12.609 19.844 25.484 1 94.88 149 GLY B C 1
ATOM 6744 O O . GLY B 1 149 ? -12.969 20.109 24.344 1 94.88 149 GLY B O 1
ATOM 6745 N N . ARG B 1 150 ? -11.672 20.5 26.109 1 96.06 150 ARG B N 1
ATOM 6746 C CA . ARG B 1 150 ? -10.992 21.641 25.5 1 96.06 150 ARG B CA 1
ATOM 6747 C C . ARG B 1 150 ? -9.539 21.297 25.172 1 96.06 150 ARG B C 1
ATOM 6749 O O . ARG B 1 150 ? -8.992 21.781 24.172 1 96.06 150 ARG B O 1
ATOM 6756 N N . CYS B 1 151 ? -9.055 20.547 26 1 95.5 151 CYS B N 1
ATOM 6757 C CA . CYS B 1 151 ? -7.664 20.109 25.906 1 95.5 151 CYS B CA 1
ATOM 6758 C C . CYS B 1 151 ? -7.539 18.625 26.203 1 95.5 151 CYS B C 1
ATOM 6760 O O . CYS B 1 151 ? -8.32 18.078 27 1 95.5 151 CYS B O 1
ATOM 6762 N N . PRO B 1 152 ? -6.582 17.953 25.578 1 96.69 152 PRO B N 1
ATOM 6763 C CA . PRO B 1 152 ? -6.43 16.531 25.828 1 96.69 152 PRO B CA 1
ATOM 6764 C C . PRO B 1 152 ? -5.859 16.234 27.219 1 96.69 152 PRO B C 1
ATOM 6766 O O . PRO B 1 152 ? -5.141 17.062 27.781 1 96.69 152 PRO B O 1
ATOM 6769 N N . PHE B 1 153 ? -6.141 15.055 27.734 1 96.38 153 PHE B N 1
ATOM 6770 C CA . PHE B 1 153 ? -5.594 14.586 29 1 96.38 153 PHE B CA 1
ATOM 6771 C C . PHE B 1 153 ? -4.145 14.141 28.828 1 96.38 153 PHE B C 1
ATOM 6773 O O . PHE B 1 153 ? -3.277 14.516 29.609 1 96.38 153 PHE B O 1
ATOM 6780 N N . ASP B 1 154 ? -3.973 13.43 27.781 1 95.62 154 ASP B N 1
ATOM 6781 C CA . ASP B 1 154 ? -2.682 12.844 27.438 1 95.62 154 ASP B CA 1
ATOM 6782 C C . ASP B 1 154 ? -1.973 13.672 26.359 1 95.62 154 ASP B C 1
ATOM 6784 O O . ASP B 1 154 ? -2.549 13.961 25.312 1 95.62 154 ASP B O 1
ATOM 6788 N N . PRO B 1 155 ? -0.707 13.984 26.672 1 94.5 155 PRO B N 1
ATOM 6789 C CA . PRO B 1 155 ? 0.032 14.758 25.688 1 94.5 155 PRO B CA 1
ATOM 6790 C C . PRO B 1 155 ? 0.173 14.031 24.344 1 94.5 155 PRO B C 1
ATOM 6792 O O . PRO B 1 155 ? 0.421 14.656 23.312 1 94.5 155 PRO B O 1
ATOM 6795 N N . ALA B 1 156 ? -0.045 12.781 24.281 1 93.88 156 ALA B N 1
ATOM 6796 C CA . ALA B 1 156 ? 0.115 12 23.062 1 93.88 156 ALA B CA 1
ATOM 6797 C C . ALA B 1 156 ? -1.201 11.898 22.297 1 93.88 156 ALA B C 1
ATOM 6799 O O . ALA B 1 156 ? -1.223 11.484 21.141 1 93.88 156 ALA B O 1
ATOM 6800 N N . GLN B 1 157 ? -2.238 12.367 22.859 1 95 157 GLN B N 1
ATOM 6801 C CA . GLN B 1 157 ? -3.541 12.297 22.219 1 95 157 GLN B CA 1
ATOM 6802 C C . GLN B 1 157 ? -3.688 13.383 21.156 1 95 157 GLN B C 1
ATOM 6804 O O . GLN B 1 157 ? -3.141 14.477 21.297 1 95 157 GLN B O 1
ATOM 6809 N N . SER B 1 158 ? -4.414 13.016 20.125 1 95.44 158 SER B N 1
ATOM 6810 C CA . SER B 1 158 ? -4.672 13.984 19.062 1 95.44 158 SER B CA 1
ATOM 6811 C C . SER B 1 158 ? -5.648 15.062 19.531 1 95.44 158 SER B C 1
ATOM 6813 O O . SER B 1 158 ? -6.488 14.812 20.391 1 95.44 158 SER B O 1
ATOM 6815 N N . TYR B 1 159 ? -5.465 16.203 18.953 1 96.62 159 TYR B N 1
ATOM 6816 C CA . TYR B 1 159 ? -6.316 17.328 19.328 1 96.62 159 TYR B CA 1
ATOM 6817 C C . TYR B 1 159 ? -6.281 18.422 18.25 1 96.62 159 TYR B C 1
ATOM 6819 O O . TYR B 1 159 ? -5.395 18.422 17.406 1 96.62 159 TYR B O 1
ATOM 6827 N N . THR B 1 160 ? -7.266 19.266 18.25 1 97.75 160 THR B N 1
ATOM 6828 C CA . THR B 1 160 ? -7.312 20.484 17.453 1 97.75 160 THR B CA 1
ATOM 6829 C C . THR B 1 160 ? -8.266 21.5 18.078 1 97.75 160 THR B C 1
ATOM 6831 O O . THR B 1 160 ? -9.133 21.141 18.875 1 97.75 160 THR B O 1
ATOM 6834 N N . SER B 1 161 ? -8.008 22.75 17.875 1 97.5 161 SER B N 1
ATOM 6835 C CA . SER B 1 161 ? -8.906 23.766 18.406 1 97.5 161 SER B CA 1
ATOM 6836 C C . SER B 1 161 ? -8.828 25.047 17.594 1 97.5 161 SER B C 1
ATOM 6838 O O . SER B 1 161 ? -7.836 25.297 16.891 1 97.5 161 SER B O 1
ATOM 6840 N N . VAL B 1 162 ? -9.906 25.812 17.656 1 97.5 162 VAL B N 1
ATOM 6841 C CA . VAL B 1 162 ? -9.969 27.109 17 1 97.5 162 VAL B CA 1
ATOM 6842 C C . VAL B 1 162 ? -10.891 28.031 17.781 1 97.5 162 VAL B C 1
ATOM 6844 O O . VAL B 1 162 ? -11.914 27.609 18.312 1 97.5 162 VAL B O 1
ATOM 6847 N N . MET B 1 163 ? -10.438 29.234 17.984 1 97.12 163 MET B N 1
ATOM 6848 C CA . MET B 1 163 ? -11.242 30.25 18.641 1 97.12 163 MET B CA 1
ATOM 6849 C C . MET B 1 163 ? -12.047 31.062 17.625 1 97.12 163 MET B C 1
ATOM 6851 O O . MET B 1 163 ? -11.477 31.625 16.688 1 97.12 163 MET B O 1
ATOM 6855 N N . VAL B 1 164 ? -13.344 31.109 17.781 1 96.75 164 VAL B N 1
ATOM 6856 C CA . VAL B 1 164 ? -14.227 31.859 16.875 1 96.75 164 VAL B CA 1
ATOM 6857 C C . VAL B 1 164 ? -15.102 32.812 17.688 1 96.75 164 VAL B C 1
ATOM 6859 O O . VAL B 1 164 ? -16.031 32.375 18.375 1 96.75 164 VAL B O 1
ATOM 6862 N N . ASP B 1 165 ? -14.867 34.062 17.594 1 94.31 165 ASP B N 1
ATOM 6863 C CA . ASP B 1 165 ? -15.633 35.125 18.25 1 94.31 165 ASP B CA 1
ATOM 6864 C C . ASP B 1 165 ? -15.766 34.875 19.75 1 94.31 165 ASP B C 1
ATOM 6866 O O . ASP B 1 165 ? -16.859 34.969 20.297 1 94.31 165 ASP B O 1
ATOM 6870 N N . GLY B 1 166 ? -14.75 34.406 20.328 1 93.94 166 GLY B N 1
ATOM 6871 C CA . GLY B 1 166 ? -14.688 34.281 21.766 1 93.94 166 GLY B CA 1
ATOM 6872 C C . GLY B 1 166 ? -15.086 32.906 22.266 1 93.94 166 GLY B C 1
ATOM 6873 O O . GLY B 1 166 ? -15.047 32.625 23.469 1 93.94 166 GLY B O 1
ATOM 6874 N N . GLU B 1 167 ? -15.453 32.062 21.406 1 95.88 167 GLU B N 1
ATOM 6875 C CA . GLU B 1 167 ? -15.812 30.688 21.797 1 95.88 167 GLU B CA 1
ATOM 6876 C C . GLU B 1 167 ? -14.805 29.688 21.234 1 95.88 167 GLU B C 1
ATOM 6878 O O . GLU B 1 167 ? -14.422 29.75 20.078 1 95.88 167 GLU B O 1
ATOM 6883 N N . LEU B 1 168 ? -14.414 28.75 22.078 1 96.94 168 LEU B N 1
ATOM 6884 C CA . LEU B 1 168 ? -13.43 27.766 21.672 1 96.94 168 LEU B CA 1
ATOM 6885 C C . LEU B 1 168 ? -14.102 26.516 21.109 1 96.94 168 LEU B C 1
ATOM 6887 O O . LEU B 1 168 ? -14.984 25.938 21.75 1 96.94 168 LEU B O 1
ATOM 6891 N N . TYR B 1 169 ? -13.828 26.219 19.891 1 98.25 169 TYR B N 1
ATOM 6892 C CA . TYR B 1 169 ? -14.195 24.938 19.281 1 98.25 169 TYR B CA 1
ATOM 6893 C C . TYR B 1 169 ? -13.031 23.953 19.344 1 98.25 169 TYR B C 1
ATOM 6895 O O . TYR B 1 169 ? -11.922 24.266 18.922 1 98.25 169 TYR B O 1
ATOM 6903 N N . ALA B 1 170 ? -13.297 22.734 19.891 1 98.25 170 ALA B N 1
ATOM 6904 C CA . ALA B 1 170 ? -12.188 21.797 20.062 1 98.25 170 ALA B CA 1
ATOM 6905 C C . ALA B 1 170 ? -12.602 20.375 19.719 1 98.25 170 ALA B C 1
ATOM 6907 O O . ALA B 1 170 ? -13.766 20 19.875 1 98.25 170 ALA B O 1
ATOM 6908 N N . GLY B 1 171 ? -11.742 19.656 19.062 1 98.25 171 GLY B N 1
ATOM 6909 C CA . GLY B 1 171 ? -11.82 18.203 18.906 1 98.25 171 GLY B CA 1
ATOM 6910 C C . GLY B 1 171 ? -10.781 17.469 19.719 1 98.25 171 GLY B C 1
ATOM 6911 O O . GLY B 1 171 ? -9.578 17.672 19.531 1 98.25 171 GLY B O 1
ATOM 6912 N N . THR B 1 172 ? -11.141 16.734 20.641 1 97.44 172 THR B N 1
ATOM 6913 C CA . THR B 1 172 ? -10.25 16.016 21.547 1 97.44 172 THR B CA 1
ATOM 6914 C C . THR B 1 172 ? -11 14.891 22.266 1 97.44 172 THR B C 1
ATOM 6916 O O . THR B 1 172 ? -12.094 14.5 21.859 1 97.44 172 THR B O 1
ATOM 6919 N N . SER B 1 173 ? -10.375 14.375 23.312 1 95.25 173 SER B N 1
ATOM 6920 C CA . SER B 1 173 ? -11.016 13.336 24.125 1 95.25 173 SER B CA 1
ATOM 6921 C C . SER B 1 173 ? -11.609 13.914 25.406 1 95.25 173 SER B C 1
ATOM 6923 O O . SER B 1 173 ? -11.023 14.805 26.016 1 95.25 173 SER B O 1
ATOM 6925 N N . TYR B 1 174 ? -12.758 13.336 25.828 1 94.5 174 TYR B N 1
ATOM 6926 C CA . TYR B 1 174 ? -13.484 13.836 26.984 1 94.5 174 TYR B CA 1
ATOM 6927 C C . TYR B 1 174 ? -13.078 13.102 28.266 1 94.5 174 TYR B C 1
ATOM 6929 O O . TYR B 1 174 ? -13.5 13.469 29.359 1 94.5 174 TYR B O 1
ATOM 6937 N N . ASN B 1 175 ? -12.242 12.109 28.062 1 92.25 175 ASN B N 1
ATOM 6938 C CA . ASN B 1 175 ? -11.828 11.375 29.25 1 92.25 175 ASN B CA 1
ATOM 6939 C C . ASN B 1 175 ? -10.352 11.008 29.203 1 92.25 175 ASN B C 1
ATOM 6941 O O . ASN B 1 175 ? -9.688 11.211 28.188 1 92.25 175 ASN B O 1
ATOM 6945 N N . PHE B 1 176 ? -9.906 10.484 30.25 1 89.62 176 PHE B N 1
ATOM 6946 C CA . PHE B 1 176 ? -8.492 10.188 30.469 1 89.62 176 PHE B CA 1
ATOM 6947 C C . PHE B 1 176 ? -8.023 9.07 29.547 1 89.62 176 PHE B C 1
ATOM 6949 O O . PHE B 1 176 ? -6.914 9.133 29.016 1 89.62 176 PHE B O 1
ATOM 6956 N N . LEU B 1 177 ? -8.836 8.125 29.266 1 90.38 177 LEU B N 1
ATOM 6957 C CA . LEU B 1 177 ? -8.469 6.945 28.484 1 90.38 177 LEU B CA 1
ATOM 6958 C C . LEU B 1 177 ? -8.484 7.254 26.984 1 90.38 177 LEU B C 1
ATOM 6960 O O . LEU B 1 177 ? -7.961 6.48 26.188 1 90.38 177 LEU B O 1
ATOM 6964 N N . GLY B 1 178 ? -9.07 8.328 26.703 1 91.62 178 GLY B N 1
ATOM 6965 C CA . GLY B 1 178 ? -9.141 8.688 25.297 1 91.62 178 GLY B CA 1
ATOM 6966 C C . GLY B 1 178 ? -10.234 7.945 24.547 1 91.62 178 GLY B C 1
ATOM 6967 O O . GLY B 1 178 ? -10.266 7.945 23.312 1 91.62 178 GLY B O 1
ATOM 6968 N N . SER B 1 179 ? -11.188 7.309 25.172 1 92.94 179 SER B N 1
ATOM 6969 C CA . SER B 1 179 ? -12.188 6.449 24.547 1 92.94 179 SER B CA 1
ATOM 6970 C C . SER B 1 179 ? -13.43 7.242 24.156 1 92.94 179 SER B C 1
ATOM 6972 O O . SER B 1 179 ? -14.297 6.738 23.438 1 92.94 179 SER B O 1
ATOM 6974 N N . GLU B 1 180 ? -13.484 8.492 24.594 1 95.69 180 GLU B N 1
ATOM 6975 C CA . GLU B 1 180 ? -14.648 9.32 24.281 1 95.69 180 GLU B CA 1
ATOM 6976 C C . GLU B 1 180 ? -14.242 10.562 23.5 1 95.69 180 GLU B C 1
ATOM 6978 O O . GLU B 1 180 ? -14.234 11.672 24.031 1 95.69 180 GLU B O 1
ATOM 6983 N N . PRO B 1 181 ? -14.055 10.359 22.234 1 97.38 181 PRO B N 1
ATOM 6984 C CA . PRO B 1 181 ? -13.75 11.531 21.422 1 97.38 181 PRO B CA 1
ATOM 6985 C C . PRO B 1 181 ? -14.945 12.469 21.266 1 97.38 181 PRO B C 1
ATOM 6987 O O . PRO B 1 181 ? -16.078 12.008 21.172 1 97.38 181 PRO B O 1
ATOM 6990 N N . ILE B 1 182 ? -14.672 13.805 21.203 1 97.38 182 ILE B N 1
ATOM 6991 C CA . ILE B 1 182 ? -15.766 14.758 21.094 1 97.38 182 ILE B CA 1
ATOM 6992 C C . ILE B 1 182 ? -15.328 15.961 20.25 1 97.38 182 ILE B C 1
ATOM 6994 O O . ILE B 1 182 ? -14.133 16.281 20.188 1 97.38 182 ILE B O 1
ATOM 6998 N N . ILE B 1 183 ? -16.188 16.531 19.594 1 98.5 183 ILE B N 1
ATOM 6999 C CA . ILE B 1 183 ? -16.125 17.906 19.078 1 98.5 183 ILE B CA 1
ATOM 7000 C C . ILE B 1 183 ? -17.016 18.812 19.922 1 98.5 183 ILE B C 1
ATOM 7002 O O . ILE B 1 183 ? -18.219 18.578 20.016 1 98.5 183 ILE B O 1
ATOM 7006 N N . PHE B 1 184 ? -16.391 19.812 20.484 1 97.94 184 PHE B N 1
ATOM 7007 C CA . PHE B 1 184 ? -17.062 20.531 21.547 1 97.94 184 PHE B CA 1
ATOM 7008 C C . PHE B 1 184 ? -16.906 22.031 21.391 1 97.94 184 PHE B C 1
ATOM 7010 O O . PHE B 1 184 ? -15.828 22.516 21.016 1 97.94 184 PHE B O 1
ATOM 7017 N N . ARG B 1 185 ? -18 22.719 21.578 1 97.56 185 ARG B N 1
ATOM 7018 C CA . ARG B 1 185 ? -17.984 24.172 21.672 1 97.56 185 ARG B CA 1
ATOM 7019 C C . ARG B 1 185 ? -18.141 24.625 23.125 1 97.56 185 ARG B C 1
ATOM 7021 O O . ARG B 1 185 ? -19.141 24.281 23.781 1 97.56 185 ARG B O 1
ATOM 7028 N N . ASN B 1 186 ? -17.156 25.281 23.562 1 92.38 186 ASN B N 1
ATOM 7029 C CA . ASN B 1 186 ? -17.234 25.828 24.906 1 92.38 186 ASN B CA 1
ATOM 7030 C C . ASN B 1 186 ? -17.891 27.203 24.906 1 92.38 186 ASN B C 1
ATOM 7032 O O . ASN B 1 186 ? -17.25 28.219 24.609 1 92.38 186 ASN B O 1
ATOM 7036 N N . SER B 1 187 ? -19.172 27.219 25.234 1 89.19 187 SER B N 1
ATOM 7037 C CA . SER B 1 187 ? -19.969 28.438 25.281 1 89.19 187 SER B CA 1
ATOM 7038 C C . SER B 1 187 ? -20.734 28.547 26.609 1 89.19 187 SER B C 1
ATOM 7040 O O . SER B 1 187 ? -21.156 27.531 27.172 1 89.19 187 SER B O 1
ATOM 7042 N N . GLN B 1 188 ? -20.812 29.719 27.078 1 83.81 188 GLN B N 1
ATOM 7043 C CA . GLN B 1 188 ? -21.578 29.938 28.297 1 83.81 188 GLN B CA 1
ATOM 7044 C C . GLN B 1 188 ? -23.062 29.75 28.062 1 83.81 188 GLN B C 1
ATOM 7046 O O . GLN B 1 188 ? -23.781 29.203 28.906 1 83.81 188 GLN B O 1
ATOM 7051 N N . GLN B 1 189 ? -23.484 30.094 26.906 1 83.5 189 GLN B N 1
ATOM 7052 C CA . GLN B 1 189 ? -24.922 30.109 26.609 1 83.5 189 GLN B CA 1
ATOM 7053 C C . GLN B 1 189 ? -25.375 28.781 26.031 1 83.5 189 GLN B C 1
ATOM 7055 O O . GLN B 1 189 ? -26.438 28.266 26.406 1 83.5 189 GLN B O 1
ATOM 7060 N N . SER B 1 190 ? -24.562 28.266 25.125 1 89.62 190 SER B N 1
ATOM 7061 C CA . SER B 1 190 ? -25 27.078 24.406 1 89.62 190 SER B CA 1
ATOM 7062 C C . SER B 1 190 ? -23.844 26.125 24.156 1 89.62 190 SER B C 1
ATOM 7064 O O . SER B 1 190 ? -23.375 26 23.031 1 89.62 190 SER B O 1
ATOM 7066 N N . PRO B 1 191 ? -23.469 25.406 25.234 1 94.12 191 PRO B N 1
ATOM 7067 C CA . PRO B 1 191 ? -22.438 24.391 25 1 94.12 191 PRO B CA 1
ATOM 7068 C C . PRO B 1 191 ? -22.953 23.219 24.172 1 94.12 191 PRO B C 1
ATOM 7070 O O . PRO B 1 191 ? -24.016 22.656 24.469 1 94.12 191 PRO B O 1
ATOM 7073 N N . LEU B 1 192 ? -22.266 22.938 23.031 1 97.69 192 LEU B N 1
ATOM 7074 C CA . LEU B 1 192 ? -22.688 21.844 22.156 1 97.69 192 LEU B CA 1
ATOM 7075 C C . LEU B 1 192 ? -21.562 20.828 21.984 1 97.69 192 LEU B C 1
ATOM 7077 O O . LEU B 1 192 ? -20.391 21.203 21.922 1 97.69 192 LEU B O 1
ATOM 7081 N N . ARG B 1 193 ? -21.906 19.531 21.922 1 96.88 193 ARG B N 1
ATOM 7082 C CA . ARG B 1 193 ? -20.938 18.469 21.688 1 96.88 193 ARG B CA 1
ATOM 7083 C C . ARG B 1 193 ? -21.5 17.391 20.797 1 96.88 193 ARG B C 1
ATOM 7085 O O . ARG B 1 193 ? -22.719 17.344 20.562 1 96.88 193 ARG B O 1
ATOM 7092 N N . THR B 1 194 ? -20.688 16.562 20.266 1 97.81 194 THR B N 1
ATOM 7093 C CA . THR B 1 194 ? -21.125 15.406 19.484 1 97.81 194 THR B CA 1
ATOM 7094 C C . THR B 1 194 ? -21.719 14.328 20.391 1 97.81 194 THR B C 1
ATOM 7096 O O . THR B 1 194 ? -21.438 14.281 21.578 1 97.81 194 THR B O 1
ATOM 7099 N N . GLU B 1 195 ? -22.469 13.484 19.766 1 94.12 195 GLU B N 1
ATOM 7100 C CA . GLU B 1 195 ? -22.984 12.305 20.469 1 94.12 195 GLU B CA 1
ATOM 7101 C C . GLU B 1 195 ? -21.891 11.242 20.609 1 94.12 195 GLU B C 1
ATOM 7103 O O . GLU B 1 195 ? -21.047 11.094 19.734 1 94.12 195 GLU B O 1
ATOM 7108 N N . TYR B 1 196 ? -22.016 10.578 21.797 1 93.12 196 TYR B N 1
ATOM 7109 C CA . TYR B 1 196 ? -21.078 9.477 21.984 1 93.12 196 TYR B CA 1
ATOM 7110 C C . TYR B 1 196 ? -21.578 8.211 21.297 1 93.12 196 TYR B C 1
ATOM 7112 O O . TYR B 1 196 ? -22.172 7.34 21.938 1 93.12 196 TYR B O 1
ATOM 7120 N N . ALA B 1 197 ? -21.297 8.172 20.047 1 94.81 197 ALA B N 1
ATOM 7121 C CA . ALA B 1 197 ? -21.734 7.055 19.219 1 94.81 197 ALA B CA 1
ATOM 7122 C C . ALA B 1 197 ? -20.781 6.859 18.031 1 94.81 197 ALA B C 1
ATOM 7124 O O . ALA B 1 197 ? -20.203 7.824 17.531 1 94.81 197 ALA B O 1
ATOM 7125 N N . ILE B 1 198 ? -20.688 5.676 17.547 1 92.62 198 ILE B N 1
ATOM 7126 C CA . ILE B 1 198 ? -19.75 5.258 16.516 1 92.62 198 ILE B CA 1
ATOM 7127 C C . ILE B 1 198 ? -20.047 6.02 15.219 1 92.62 198 ILE B C 1
ATOM 7129 O O . ILE B 1 198 ? -19.125 6.473 14.539 1 92.62 198 ILE B O 1
ATOM 7133 N N . PRO B 1 199 ? -21.281 6.25 14.883 1 93.25 199 PRO B N 1
ATOM 7134 C CA . PRO B 1 199 ? -21.547 6.938 13.617 1 93.25 199 PRO B CA 1
ATOM 7135 C C . PRO B 1 199 ? -21.078 8.391 13.625 1 93.25 199 PRO B C 1
ATOM 7137 O O . PRO B 1 199 ? -20.844 8.969 12.562 1 93.25 199 PRO B O 1
ATOM 7140 N N . TRP B 1 200 ? -20.969 8.977 14.773 1 97.5 200 TRP B N 1
ATOM 7141 C CA . TRP B 1 200 ? -20.531 10.367 14.867 1 97.5 200 TRP B CA 1
ATOM 7142 C C . TRP B 1 200 ? -19.016 10.469 14.836 1 97.5 200 TRP B C 1
ATOM 7144 O O . TRP B 1 200 ? -18.453 11.172 13.992 1 97.5 200 TRP B O 1
ATOM 7154 N N . LEU B 1 201 ? -18.391 9.75 15.766 1 98.19 201 LEU B N 1
ATOM 7155 C CA . LEU B 1 201 ? -16.938 9.688 15.844 1 98.19 201 LEU B CA 1
ATOM 7156 C C . LEU B 1 201 ? -16.484 8.281 16.203 1 98.19 201 LEU B C 1
ATOM 7158 O O . LEU B 1 201 ? -16.969 7.688 17.172 1 98.19 201 LEU B O 1
ATOM 7162 N N . ASN B 1 202 ? -15.594 7.781 15.367 1 97.5 202 ASN B N 1
ATOM 7163 C CA . ASN B 1 202 ? -15.07 6.441 15.609 1 97.5 202 ASN B CA 1
ATOM 7164 C C . ASN B 1 202 ? -13.547 6.445 15.703 1 97.5 202 ASN B C 1
ATOM 7166 O O . ASN B 1 202 ? -12.859 6.246 14.703 1 97.5 202 ASN B O 1
ATOM 7170 N N . GLU B 1 203 ? -13 6.609 16.891 1 97 203 GLU B N 1
ATOM 7171 C CA . GLU B 1 203 ? -11.57 6.664 17.188 1 97 203 GLU B CA 1
ATOM 7172 C C . GLU B 1 203 ? -10.852 7.66 16.281 1 97 203 GLU B C 1
ATOM 7174 O O . GLU B 1 203 ? -9.891 7.309 15.594 1 97 203 GLU B O 1
ATOM 7179 N N . PRO B 1 204 ? -11.227 8.906 16.344 1 98.12 204 PRO B N 1
ATOM 7180 C CA . PRO B 1 204 ? -10.672 9.922 15.445 1 98.12 204 PRO B CA 1
ATOM 7181 C C . PRO B 1 204 ? -9.273 10.367 15.852 1 98.12 204 PRO B C 1
ATOM 7183 O O . PRO B 1 204 ? -8.938 10.375 17.031 1 98.12 204 PRO B O 1
ATOM 7186 N N . ASN B 1 205 ? -8.445 10.633 14.914 1 98.31 205 ASN B N 1
ATOM 7187 C CA . ASN B 1 205 ? -7.203 11.383 15.055 1 98.31 205 ASN B CA 1
ATOM 7188 C C . ASN B 1 205 ? -7.34 12.805 14.508 1 98.31 205 ASN B C 1
ATOM 7190 O O . ASN B 1 205 ? -7.188 13.023 13.305 1 98.31 205 ASN B O 1
ATOM 7194 N N . PHE B 1 206 ? -7.562 13.742 15.414 1 98.5 206 PHE B N 1
ATOM 7195 C CA . PHE B 1 206 ? -7.828 15.125 15.023 1 98.5 206 PHE B CA 1
ATOM 7196 C C . PHE B 1 206 ? -6.547 15.805 14.555 1 98.5 206 PHE B C 1
ATOM 7198 O O . PHE B 1 206 ? -5.492 15.641 15.164 1 98.5 206 PHE B O 1
ATOM 7205 N N . ILE B 1 207 ? -6.703 16.672 13.492 1 97.38 207 ILE B N 1
ATOM 7206 C CA . ILE B 1 207 ? -5.473 17.219 12.938 1 97.38 207 ILE B CA 1
ATOM 7207 C C . ILE B 1 207 ? -5.602 18.75 12.828 1 97.38 207 ILE B C 1
ATOM 7209 O O . ILE B 1 207 ? -4.621 19.469 13.016 1 97.38 207 ILE B O 1
ATOM 7213 N N . PHE B 1 208 ? -6.789 19.203 12.422 1 97.94 208 PHE B N 1
ATOM 7214 C CA . PHE B 1 208 ? -6.898 20.625 12.125 1 97.94 208 PHE B CA 1
ATOM 7215 C C . PHE B 1 208 ? -8.352 21.094 12.219 1 97.94 208 PHE B C 1
ATOM 7217 O O . PHE B 1 208 ? -9.273 20.312 11.969 1 97.94 208 PHE B O 1
ATOM 7224 N N . ALA B 1 209 ? -8.516 22.312 12.609 1 98.44 209 ALA B N 1
ATOM 7225 C CA . ALA B 1 209 ? -9.82 22.969 12.594 1 98.44 209 ALA B CA 1
ATOM 7226 C C . ALA B 1 209 ? -9.695 24.438 12.219 1 98.44 209 ALA B C 1
ATOM 7228 O O . ALA B 1 209 ? -8.695 25.094 12.539 1 98.44 209 ALA B O 1
ATOM 7229 N N . ASP B 1 210 ? -10.68 24.922 11.516 1 97.88 210 ASP B N 1
ATOM 7230 C CA . ASP B 1 210 ? -10.664 26.328 11.117 1 97.88 210 ASP B CA 1
ATOM 7231 C C . ASP B 1 210 ? -12.07 26.797 10.758 1 97.88 210 ASP B C 1
ATOM 7233 O O . ASP B 1 210 ? -12.992 25.984 10.609 1 97.88 210 ASP B O 1
ATOM 7237 N N . VAL B 1 211 ? -12.219 28.141 10.742 1 97.56 211 VAL B N 1
ATOM 7238 C CA . VAL B 1 211 ? -13.516 28.734 10.438 1 97.56 211 VAL B CA 1
ATOM 7239 C C . VAL B 1 211 ? -13.484 29.359 9.039 1 97.56 211 VAL B C 1
ATOM 7241 O O . VAL B 1 211 ? -12.469 29.922 8.625 1 97.56 211 VAL B O 1
ATOM 7244 N N . ILE B 1 212 ? -14.477 29.125 8.297 1 96.38 212 ILE B N 1
ATOM 7245 C CA . ILE B 1 212 ? -14.734 29.859 7.055 1 96.38 212 ILE B CA 1
ATOM 7246 C C . ILE B 1 212 ? -15.922 30.797 7.242 1 96.38 212 ILE B C 1
ATOM 7248 O O . ILE B 1 212 ? -17.047 30.344 7.461 1 96.38 212 ILE B O 1
ATOM 7252 N N . ARG B 1 213 ? -15.633 32.031 7.094 1 94.44 213 ARG B N 1
ATOM 7253 C CA . ARG B 1 213 ? -16.656 33.062 7.312 1 94.44 213 ARG B CA 1
ATOM 7254 C C . ARG B 1 213 ? -17.578 33.156 6.105 1 94.44 213 ARG B C 1
ATOM 7256 O O . ARG B 1 213 ? -17.141 33 4.965 1 94.44 213 ARG B O 1
ATOM 7263 N N . ALA B 1 214 ? -18.828 33.406 6.418 1 91.62 214 ALA B N 1
ATOM 7264 C CA . ALA B 1 214 ? -19.797 33.625 5.34 1 91.62 214 ALA B CA 1
ATOM 7265 C C . ALA B 1 214 ? -19.547 34.938 4.645 1 91.62 214 ALA B C 1
ATOM 7267 O O . ALA B 1 214 ? -19.094 35.906 5.27 1 91.62 214 ALA B O 1
ATOM 7268 N N . ASP B 1 215 ? -19.875 34.969 3.402 1 85.31 215 ASP B N 1
ATOM 7269 C CA . ASP B 1 215 ? -19.781 36.219 2.652 1 85.31 215 ASP B CA 1
ATOM 7270 C C . ASP B 1 215 ? -20.812 37.219 3.152 1 85.31 215 ASP B C 1
ATOM 7272 O O . ASP B 1 215 ? -22.016 36.969 3.076 1 85.31 215 ASP B O 1
ATOM 7276 N N . PRO B 1 216 ? -20.297 38.281 3.59 1 82.94 216 PRO B N 1
ATOM 7277 C CA . PRO B 1 216 ? -21.25 39.281 4.09 1 82.94 216 PRO B CA 1
ATOM 7278 C C . PRO B 1 216 ? -22.172 39.844 2.994 1 82.94 216 PRO B C 1
ATOM 7280 O O . PRO B 1 216 ? -23.266 40.312 3.283 1 82.94 216 PRO B O 1
ATOM 7283 N N . ASP B 1 217 ? -21.672 39.719 1.782 1 81.06 217 ASP B N 1
ATOM 7284 C CA . ASP B 1 217 ? -22.438 40.281 0.668 1 81.06 217 ASP B CA 1
ATOM 7285 C C . ASP B 1 217 ? -23.422 39.25 0.118 1 81.06 217 ASP B C 1
ATOM 7287 O O . ASP B 1 217 ? -24.219 39.562 -0.773 1 81.06 217 ASP B O 1
ATOM 7291 N N . ASN B 1 218 ? -23.281 38.156 0.766 1 79.19 218 ASN B N 1
ATOM 7292 C CA . ASN B 1 218 ? -24.219 37.125 0.298 1 79.19 218 ASN B CA 1
ATOM 7293 C C . ASN B 1 218 ? -25.625 37.406 0.785 1 79.19 218 ASN B C 1
ATOM 7295 O O . ASN B 1 218 ? -25.844 37.656 1.97 1 79.19 218 ASN B O 1
ATOM 7299 N N . ALA B 1 219 ? -26.531 37.375 -0.1 1 74.06 219 ALA B N 1
ATOM 7300 C CA . ALA B 1 219 ? -27.922 37.719 0.133 1 74.06 219 ALA B CA 1
ATOM 7301 C C . ALA B 1 219 ? -28.594 36.688 1.031 1 74.06 219 ALA B C 1
ATOM 7303 O O . ALA B 1 219 ? -29.609 37 1.677 1 74.06 219 ALA B O 1
ATOM 7304 N N . ASN B 1 220 ? -28.109 35.531 1.052 1 78.12 220 ASN B N 1
ATOM 7305 C CA . ASN B 1 220 ? -28.812 34.469 1.773 1 78.12 220 ASN B CA 1
ATOM 7306 C C . ASN B 1 220 ? -28.422 34.469 3.248 1 78.12 220 ASN B C 1
ATOM 7308 O O . ASN B 1 220 ? -28.953 33.656 4.027 1 78.12 220 ASN B O 1
ATOM 7312 N N . ASP B 1 221 ? -27.641 35.344 3.775 1 77.44 221 ASP B N 1
ATOM 7313 C CA . ASP B 1 221 ? -27.219 35.438 5.172 1 77.44 221 ASP B CA 1
ATOM 7314 C C . ASP B 1 221 ? -26.734 34.094 5.676 1 77.44 221 ASP B C 1
ATOM 7316 O O . ASP B 1 221 ? -27.219 33.562 6.688 1 77.44 221 ASP B O 1
ATOM 7320 N N . ASP B 1 222 ? -25.828 33.594 5.016 1 87.06 222 ASP B N 1
ATOM 7321 C CA . ASP B 1 222 ? -25.297 32.281 5.383 1 87.06 222 ASP B CA 1
ATOM 7322 C C . ASP B 1 222 ? -24.531 32.344 6.707 1 87.06 222 ASP B C 1
ATOM 7324 O O . ASP B 1 222 ? -24.078 33.406 7.109 1 87.06 222 ASP B O 1
ATOM 7328 N N . ASP B 1 223 ? -24.453 31.297 7.379 1 92.44 223 ASP B N 1
ATOM 7329 C CA . ASP B 1 223 ? -23.75 31.156 8.656 1 92.44 223 ASP B CA 1
ATOM 7330 C C . ASP B 1 223 ? -22.266 30.875 8.453 1 92.44 223 ASP B C 1
ATOM 7332 O O . ASP B 1 223 ? -21.859 30.422 7.383 1 92.44 223 ASP B O 1
ATOM 7336 N N . ASP B 1 224 ? -21.469 31.312 9.477 1 95.88 224 ASP B N 1
ATOM 7337 C CA . ASP B 1 224 ? -20.078 30.859 9.492 1 95.88 224 ASP B CA 1
ATOM 7338 C C . ASP B 1 224 ? -20 29.359 9.734 1 95.88 224 ASP B C 1
ATOM 7340 O O . ASP B 1 224 ? -20.828 28.797 10.445 1 95.88 224 ASP B O 1
ATOM 7344 N N . LYS B 1 225 ? -19.078 28.766 9.117 1 97.56 225 LYS B N 1
ATOM 7345 C CA . LYS B 1 225 ? -18.938 27.328 9.227 1 97.56 225 LYS B CA 1
ATOM 7346 C C . LYS B 1 225 ? -17.578 26.953 9.828 1 97.56 225 LYS B C 1
ATOM 7348 O O . LYS B 1 225 ? -16.547 27.547 9.461 1 97.56 225 LYS B O 1
ATOM 7353 N N . ILE B 1 226 ? -17.562 26.062 10.781 1 98.38 226 ILE B N 1
ATOM 7354 C CA . ILE B 1 226 ? -16.344 25.531 11.367 1 98.38 226 ILE B CA 1
ATOM 7355 C C . ILE B 1 226 ? -16.078 24.125 10.836 1 98.38 226 ILE B C 1
ATOM 7357 O O . ILE B 1 226 ? -16.953 23.25 10.906 1 98.38 226 ILE B O 1
ATOM 7361 N N . TYR B 1 227 ? -14.969 23.984 10.305 1 98.75 227 TYR B N 1
ATOM 7362 C CA . TYR B 1 227 ? -14.586 22.703 9.727 1 98.75 227 TYR B CA 1
ATOM 7363 C C . TYR B 1 227 ? -13.547 22 10.602 1 98.75 227 TYR B C 1
ATOM 7365 O O . TYR B 1 227 ? -12.648 22.641 11.148 1 98.75 227 TYR B O 1
ATOM 7373 N N . PHE B 1 228 ? -13.703 20.688 10.758 1 98.81 228 PHE B N 1
ATOM 7374 C CA . PHE B 1 228 ? -12.758 19.812 11.453 1 98.81 228 PHE B CA 1
ATOM 7375 C C . PHE B 1 228 ? -12.203 18.766 10.508 1 98.81 228 PHE B C 1
ATOM 7377 O O . PHE B 1 228 ? -12.945 18.203 9.688 1 98.81 228 PHE B O 1
ATOM 7384 N N . PHE B 1 229 ? -10.969 18.531 10.578 1 98.88 229 PHE B N 1
ATOM 7385 C CA . PHE B 1 229 ? -10.297 17.516 9.766 1 98.88 229 PHE B CA 1
ATOM 7386 C C . PHE B 1 229 ? -9.68 16.438 10.641 1 98.88 229 PHE B C 1
ATOM 7388 O O . PHE B 1 229 ? -9 16.734 11.625 1 98.88 229 PHE B O 1
ATOM 7395 N N . PHE B 1 230 ? -9.93 15.18 10.297 1 98.81 230 PHE B N 1
ATOM 7396 C CA . PHE B 1 230 ? -9.406 14.07 11.086 1 98.81 230 PHE B CA 1
ATOM 7397 C C . PHE B 1 230 ? -9.438 12.773 10.281 1 98.81 230 PHE B C 1
ATOM 7399 O O . PHE B 1 230 ? -10.008 12.734 9.188 1 98.81 230 PHE B O 1
ATOM 7406 N N . THR B 1 231 ? -8.719 11.828 10.727 1 98.75 231 THR B N 1
ATOM 7407 C CA . THR B 1 231 ? -8.805 10.453 10.242 1 98.75 231 THR B CA 1
ATOM 7408 C C . THR B 1 231 ? -9.469 9.555 11.273 1 98.75 231 THR B C 1
ATOM 7410 O O . THR B 1 231 ? -9.211 9.688 12.477 1 98.75 231 THR B O 1
ATOM 7413 N N . GLU B 1 232 ? -10.359 8.703 10.867 1 98.38 232 GLU B N 1
ATOM 7414 C CA . GLU B 1 232 ? -11.039 7.832 11.82 1 98.38 232 GLU B CA 1
ATOM 7415 C C . GLU B 1 232 ? -11.18 6.414 11.266 1 98.38 232 GLU B C 1
ATOM 7417 O O . GLU B 1 232 ? -10.883 6.168 10.094 1 98.38 232 GLU B O 1
ATOM 7422 N N . VAL B 1 233 ? -11.562 5.492 12.141 1 97.38 233 VAL B N 1
ATOM 7423 C CA . VAL B 1 233 ? -11.828 4.121 11.711 1 97.38 233 VAL B CA 1
ATOM 7424 C C . VAL B 1 233 ? -13.102 4.078 10.875 1 97.38 233 VAL B C 1
ATOM 7426 O O . VAL B 1 233 ? -14.156 4.555 11.305 1 97.38 233 VAL B O 1
ATOM 7429 N N . SER B 1 234 ? -13.023 3.533 9.727 1 95.94 234 SER B N 1
ATOM 7430 C CA . SER B 1 234 ? -14.148 3.525 8.805 1 95.94 234 SER B CA 1
ATOM 7431 C C . SER B 1 234 ? -15.25 2.576 9.281 1 95.94 234 SER B C 1
ATOM 7433 O O . SER B 1 234 ? -14.961 1.502 9.812 1 95.94 234 SER B O 1
ATOM 7435 N N . VAL B 1 235 ? -16.438 2.969 9.086 1 93.12 235 VAL B N 1
ATOM 7436 C CA . VAL B 1 235 ? -17.562 2.092 9.375 1 93.12 235 VAL B CA 1
ATOM 7437 C C . VAL B 1 235 ? -18.078 1.468 8.086 1 93.12 235 VAL B C 1
ATOM 7439 O O . VAL B 1 235 ? -18.672 0.387 8.102 1 93.12 235 VAL B O 1
ATOM 7442 N N . GLU B 1 236 ? -17.766 2.123 7 1 91.5 236 GLU B N 1
ATOM 7443 C CA . GLU B 1 236 ? -18.344 1.7 5.723 1 91.5 236 GLU B CA 1
ATOM 7444 C C . GLU B 1 236 ? -17.406 0.732 5 1 91.5 236 GLU B C 1
ATOM 7446 O O . GLU B 1 236 ? -17.828 0.031 4.078 1 91.5 236 GLU B O 1
ATOM 7451 N N . TYR B 1 237 ? -16.172 0.706 5.406 1 90.19 237 TYR B N 1
ATOM 7452 C CA . TYR B 1 237 ? -15.195 -0.148 4.734 1 90.19 237 TYR B CA 1
ATOM 7453 C C . TYR B 1 237 ? -14.484 -1.048 5.738 1 90.19 237 TYR B C 1
ATOM 7455 O O . TYR B 1 237 ? -14.242 -0.647 6.879 1 90.19 237 TYR B O 1
ATOM 7463 N N . GLU B 1 238 ? -14.219 -2.227 5.25 1 85.56 238 GLU B N 1
ATOM 7464 C CA . GLU B 1 238 ? -13.391 -3.184 5.984 1 85.56 238 GLU B CA 1
ATOM 7465 C C . GLU B 1 238 ? -12.609 -4.082 5.027 1 85.56 238 GLU B C 1
ATOM 7467 O O . GLU B 1 238 ? -13.039 -4.32 3.896 1 85.56 238 GLU B O 1
ATOM 7472 N N . PHE B 1 239 ? -11.539 -4.414 5.41 1 88.12 239 PHE B N 1
ATOM 7473 C CA . PHE B 1 239 ? -10.742 -5.387 4.672 1 88.12 239 PHE B CA 1
ATOM 7474 C C . PHE B 1 239 ? -10.203 -6.461 5.605 1 88.12 239 PHE B C 1
ATOM 7476 O O . PHE B 1 239 ? -10.969 -7.129 6.301 1 88.12 239 PHE B O 1
ATOM 7483 N N . LEU B 1 240 ? -9.039 -6.812 5.57 1 87.25 240 LEU B N 1
ATOM 7484 C CA . LEU B 1 240 ? -8.5 -7.812 6.484 1 87.25 240 LEU B CA 1
ATOM 7485 C C . LEU B 1 240 ? -8.352 -7.238 7.891 1 87.25 240 LEU B C 1
ATOM 7487 O O . LEU B 1 240 ? -8.211 -7.988 8.859 1 87.25 240 LEU B O 1
ATOM 7491 N N . GLY B 1 241 ? -8.469 -5.957 8.047 1 87.5 241 GLY B N 1
ATOM 7492 C CA . GLY B 1 241 ? -8.461 -5.211 9.297 1 87.5 241 GLY B CA 1
ATOM 7493 C C . GLY B 1 241 ? -9.203 -3.893 9.211 1 87.5 241 GLY B C 1
ATOM 7494 O O . GLY B 1 241 ? -9.922 -3.641 8.242 1 87.5 241 GLY B O 1
ATOM 7495 N N . LYS B 1 242 ? -9.023 -3.162 10.336 1 92.19 242 LYS B N 1
ATOM 7496 C CA . LYS B 1 242 ? -9.648 -1.842 10.359 1 92.19 242 LYS B CA 1
ATOM 7497 C C . LYS B 1 242 ? -9.039 -0.927 9.297 1 92.19 242 LYS B C 1
ATOM 7499 O O . LYS B 1 242 ? -7.824 -0.955 9.07 1 92.19 242 LYS B O 1
ATOM 7504 N N . LEU B 1 243 ? -9.891 -0.238 8.664 1 94.88 243 LEU B N 1
ATOM 7505 C CA . LEU B 1 243 ? -9.43 0.747 7.695 1 94.88 243 LEU B CA 1
ATOM 7506 C C . LEU B 1 243 ? -9.688 2.166 8.195 1 94.88 243 LEU B C 1
ATOM 7508 O O . LEU B 1 243 ? -10.727 2.434 8.805 1 94.88 243 LEU B O 1
ATOM 7512 N N . MET B 1 244 ? -8.75 3.031 7.984 1 97.38 244 MET B N 1
ATOM 7513 C CA . MET B 1 244 ? -8.883 4.438 8.344 1 97.38 244 MET B CA 1
ATOM 7514 C C . MET B 1 244 ? -9.352 5.266 7.156 1 97.38 244 MET B C 1
ATOM 7516 O O . MET B 1 244 ? -9.102 4.906 6.004 1 97.38 244 MET B O 1
ATOM 7520 N N . ILE B 1 245 ? -10 6.355 7.453 1 97.88 245 ILE B N 1
ATOM 7521 C CA . ILE B 1 245 ? -10.531 7.203 6.391 1 97.88 245 ILE B CA 1
ATOM 7522 C C . ILE B 1 245 ? -10.438 8.672 6.809 1 97.88 245 ILE B C 1
ATOM 7524 O O . ILE B 1 245 ? -10.758 9.023 7.945 1 97.88 245 ILE B O 1
ATOM 7528 N N . PRO B 1 246 ? -9.883 9.516 5.953 1 98.62 246 PRO B N 1
ATOM 7529 C CA . PRO B 1 246 ? -9.883 10.953 6.258 1 98.62 246 PRO B CA 1
ATOM 7530 C C . PRO B 1 246 ? -11.273 11.578 6.145 1 98.62 246 PRO B C 1
ATOM 7532 O O . PRO B 1 246 ? -12.016 11.281 5.207 1 98.62 246 PRO B O 1
ATOM 7535 N N . ARG B 1 247 ? -11.539 12.461 7.109 1 98.81 247 ARG B N 1
ATOM 7536 C CA . ARG B 1 247 ? -12.859 13.078 7.176 1 98.81 247 ARG B CA 1
ATOM 7537 C C . ARG B 1 247 ? -12.75 14.594 7.27 1 98.81 247 ARG B C 1
ATOM 7539 O O . ARG B 1 247 ? -11.773 15.125 7.812 1 98.81 247 ARG B O 1
ATOM 7546 N N . ILE B 1 248 ? -13.695 15.25 6.68 1 98.88 248 ILE B N 1
ATOM 7547 C CA . ILE B 1 248 ? -13.984 16.656 6.949 1 98.88 248 ILE B CA 1
ATOM 7548 C C . ILE B 1 248 ? -15.367 16.781 7.586 1 98.88 248 ILE B C 1
ATOM 7550 O O . ILE B 1 248 ? -16.359 16.266 7.051 1 98.88 248 ILE B O 1
ATOM 7554 N N . ALA B 1 249 ? -15.406 17.375 8.719 1 98.81 249 ALA B N 1
ATOM 7555 C CA . ALA B 1 249 ? -16.672 17.609 9.414 1 98.81 249 ALA B CA 1
ATOM 7556 C C . ALA B 1 249 ? -17 19.094 9.477 1 98.81 249 ALA B C 1
ATOM 7558 O O . ALA B 1 249 ? -16.109 19.938 9.438 1 98.81 249 ALA B O 1
ATOM 7559 N N . ARG B 1 250 ? -18.266 19.375 9.594 1 98.56 250 ARG B N 1
ATOM 7560 C CA . ARG B 1 250 ? -18.703 20.766 9.609 1 98.56 250 ARG B CA 1
ATOM 7561 C C . ARG B 1 250 ? -19.766 20.984 10.688 1 98.56 250 ARG B C 1
ATOM 7563 O O . ARG B 1 250 ? -20.656 20.156 10.867 1 98.56 250 ARG B O 1
ATOM 7570 N N . VAL B 1 251 ? -19.688 22.078 11.398 1 98.44 251 VAL B N 1
ATOM 7571 C CA . VAL B 1 251 ? -20.734 22.578 12.281 1 98.44 251 VAL B CA 1
ATOM 7572 C C . VAL B 1 251 ? -20.969 24.062 12.008 1 98.44 251 VAL B C 1
ATOM 7574 O O . VAL B 1 251 ? -20.078 24.766 11.516 1 98.44 251 VAL B O 1
ATOM 7577 N N . CYS B 1 252 ? -22.156 24.516 12.273 1 97.75 252 CYS B N 1
ATOM 7578 C CA . CYS B 1 252 ? -22.516 25.906 12.031 1 97.75 252 CYS B CA 1
ATOM 7579 C C . CYS B 1 252 ? -22.344 26.734 13.297 1 97.75 252 CYS B C 1
ATOM 7581 O O . CYS B 1 252 ? -22.641 26.266 14.398 1 97.75 252 CYS B O 1
ATOM 7583 N N . LYS B 1 253 ? -21.875 27.922 13.148 1 96.69 253 LYS B N 1
ATOM 7584 C CA . LYS B 1 253 ? -21.594 28.797 14.289 1 96.69 253 LYS B CA 1
ATOM 7585 C C . LYS B 1 253 ? -22.859 29.109 15.07 1 96.69 253 LYS B C 1
ATOM 7587 O O . LYS B 1 253 ? -22.844 29.141 16.297 1 96.69 253 LYS B O 1
ATOM 7592 N N . ARG B 1 254 ? -24.016 29.281 14.43 1 94.44 254 ARG B N 1
ATOM 7593 C CA . ARG B 1 254 ? -25.234 29.719 15.094 1 94.44 254 ARG B CA 1
ATOM 7594 C C . ARG B 1 254 ? -26.062 28.531 15.57 1 94.44 254 ARG B C 1
ATOM 7596 O O . ARG B 1 254 ? -27.219 28.688 15.953 1 94.44 254 ARG B O 1
ATOM 7603 N N . ASP B 1 255 ? -25.516 27.375 15.484 1 96.88 255 ASP B N 1
ATOM 7604 C CA . ASP B 1 255 ? -26.188 26.203 16 1 96.88 255 ASP B CA 1
ATOM 7605 C C . ASP B 1 255 ? -26.438 26.328 17.5 1 96.88 255 ASP B C 1
ATOM 7607 O O . ASP B 1 255 ? -25.516 26.609 18.266 1 96.88 255 ASP B O 1
ATOM 7611 N N . GLN B 1 256 ? -27.641 26.078 17.953 1 96.12 256 GLN B N 1
ATOM 7612 C CA . GLN B 1 256 ? -28 26.203 19.359 1 96.12 256 GLN B CA 1
ATOM 7613 C C . GLN B 1 256 ? -28.453 24.859 19.922 1 96.12 256 GLN B C 1
ATOM 7615 O O . GLN B 1 256 ? -28.984 24.797 21.031 1 96.12 256 GLN B O 1
ATOM 7620 N N . GLY B 1 257 ? -28.203 23.828 19.172 1 96.44 257 GLY B N 1
ATOM 7621 C CA . GLY B 1 257 ? -28.688 22.531 19.609 1 96.44 257 GLY B CA 1
ATOM 7622 C C . GLY B 1 257 ? -30.188 22.344 19.391 1 96.44 257 GLY B C 1
ATOM 7623 O O . GLY B 1 257 ? -30.828 23.172 18.75 1 96.44 257 GLY B O 1
ATOM 7624 N N . GLY B 1 258 ? -30.672 21.203 19.844 1 95.56 258 GLY B N 1
ATOM 7625 C CA . GLY B 1 258 ? -32.094 20.922 19.75 1 95.56 258 GLY B CA 1
ATOM 7626 C C . GLY B 1 258 ? -32.844 21.172 21.062 1 95.56 258 GLY B C 1
ATOM 7627 O O . GLY B 1 258 ? -32.219 21.219 22.125 1 95.56 258 GLY B O 1
ATOM 7628 N N . LEU B 1 259 ? -34.094 21.312 20.906 1 94.38 259 LEU B N 1
ATOM 7629 C CA . LEU B 1 259 ? -34.938 21.562 22.094 1 94.38 259 LEU B CA 1
ATOM 7630 C C . LEU B 1 259 ? -35.188 20.266 22.859 1 94.38 259 LEU B C 1
ATOM 7632 O O . LEU B 1 259 ? -35.031 20.234 24.078 1 94.38 259 LEU B O 1
ATOM 7636 N N . ARG B 1 260 ? -35.562 19.234 22.188 1 94.75 260 ARG B N 1
ATOM 7637 C CA . ARG B 1 260 ? -35.844 17.922 22.781 1 94.75 260 ARG B CA 1
ATOM 7638 C C . ARG B 1 260 ? -34.844 16.875 22.281 1 94.75 260 ARG B C 1
ATOM 7640 O O . ARG B 1 260 ? -34.062 16.312 23.062 1 94.75 260 ARG B O 1
ATOM 7647 N N . THR B 1 261 ? -34.969 16.703 20.969 1 96.19 261 THR B N 1
ATOM 7648 C CA . THR B 1 261 ? -34 15.844 20.312 1 96.19 261 THR B CA 1
ATOM 7649 C C . THR B 1 261 ? -32.688 16.594 20.094 1 96.19 261 THR B C 1
ATOM 7651 O O . THR B 1 261 ? -32.656 17.734 19.641 1 96.19 261 THR B O 1
ATOM 7654 N N . LEU B 1 262 ? -31.531 15.906 20.484 1 97.25 262 LEU B N 1
ATOM 7655 C CA . LEU B 1 262 ? -30.203 16.484 20.344 1 97.25 262 LEU B CA 1
ATOM 7656 C C . LEU B 1 262 ? -30.047 17.703 21.266 1 97.25 262 LEU B C 1
ATOM 7658 O O . LEU B 1 262 ? -29.609 18.766 20.828 1 97.25 262 LEU B O 1
ATOM 7662 N N . GLN B 1 263 ? -30.5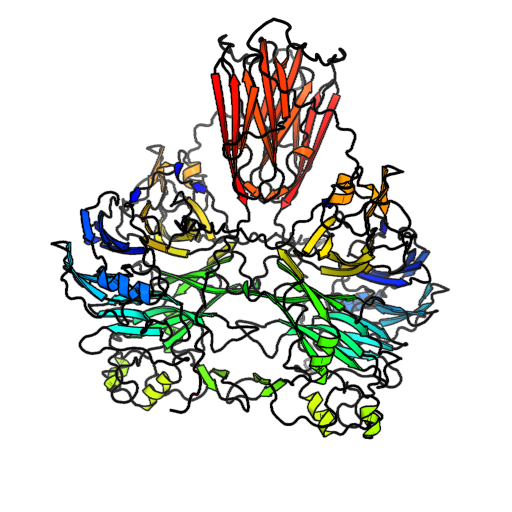31 17.531 22.484 1 96.12 263 GLN B N 1
ATOM 7663 C CA . GLN B 1 263 ? -30.312 18.562 23.5 1 96.12 263 GLN B CA 1
ATOM 7664 C C . GLN B 1 263 ? -28.844 18.703 23.844 1 96.12 263 GLN B C 1
ATOM 7666 O O . GLN B 1 263 ? -28.188 17.719 24.188 1 96.12 263 GLN B O 1
ATOM 7671 N N . LYS B 1 264 ? -28.312 19.938 23.703 1 95.44 264 LYS B N 1
ATOM 7672 C CA . LYS B 1 264 ? -26.906 20.25 23.984 1 95.44 264 LYS B CA 1
ATOM 7673 C C . LYS B 1 264 ? -25.984 19.453 23.078 1 95.44 264 LYS B C 1
ATOM 7675 O O . LYS B 1 264 ? -24.875 19.094 23.469 1 95.44 264 LYS B O 1
ATOM 7680 N N . LYS B 1 265 ? -26.547 19.047 21.969 1 97.69 265 LYS B N 1
ATOM 7681 C CA . LYS B 1 265 ? -25.812 18.344 20.922 1 97.69 265 LYS B CA 1
ATOM 7682 C C . LYS B 1 265 ? -25.875 19.094 19.594 1 97.69 265 LYS B C 1
ATOM 7684 O O . LYS B 1 265 ? -26.797 19.875 19.359 1 97.69 265 LYS B O 1
ATOM 7689 N N . TRP B 1 266 ? -24.891 18.828 18.797 1 98.31 266 TRP B N 1
ATOM 7690 C CA . TRP B 1 266 ? -24.875 19.484 17.484 1 98.31 266 TRP B CA 1
ATOM 7691 C C . TRP B 1 266 ? -26.062 19.031 16.641 1 98.31 266 TRP B C 1
ATOM 7693 O O . TRP B 1 266 ? -26.328 17.828 16.531 1 98.31 266 TRP B O 1
ATOM 7703 N N . THR B 1 267 ? -26.734 19.953 16.016 1 98.12 267 THR B N 1
ATOM 7704 C CA . THR B 1 267 ? -27.781 19.656 15.047 1 98.12 267 THR B CA 1
ATOM 7705 C C . THR B 1 267 ? -27.266 19.797 13.625 1 98.12 267 THR B C 1
ATOM 7707 O O . THR B 1 267 ? -27.859 19.266 12.68 1 98.12 267 THR B O 1
ATOM 7710 N N . SER B 1 268 ? -26.172 20.484 13.477 1 98 268 SER B N 1
ATOM 7711 C CA . SER B 1 268 ? -25.641 20.812 12.156 1 98 268 SER B CA 1
ATOM 7712 C C . SER B 1 268 ? -24.406 19.969 11.828 1 98 268 SER B C 1
ATOM 7714 O O . SER B 1 268 ? -23.75 20.188 10.805 1 98 268 SER B O 1
ATOM 7716 N N . TYR B 1 269 ? -24.094 18.969 12.617 1 98.56 269 TYR B N 1
ATOM 7717 C CA . TYR B 1 269 ? -22.906 18.156 12.422 1 98.56 269 TYR B CA 1
ATOM 7718 C C . TYR B 1 269 ? -23.078 17.203 11.242 1 98.56 269 TYR B C 1
ATOM 7720 O O . TYR B 1 269 ? -24.031 16.406 11.219 1 98.56 269 TYR B O 1
ATOM 7728 N N . LEU B 1 270 ? -22.203 17.312 10.32 1 98.75 270 LEU B N 1
ATOM 7729 C CA . LEU B 1 270 ? -22.078 16.375 9.203 1 98.75 270 LEU B CA 1
ATOM 7730 C C . LEU B 1 270 ? -20.609 16.094 8.891 1 98.75 270 LEU B C 1
ATOM 7732 O O . LEU B 1 270 ? -19.75 16.953 9.094 1 98.75 270 LEU B O 1
ATOM 7736 N N . LYS B 1 271 ? -20.344 14.93 8.453 1 98.62 271 LYS B N 1
ATOM 7737 C CA . LYS B 1 271 ? -18.969 14.617 8.039 1 98.62 271 LYS B CA 1
ATOM 7738 C C . LYS B 1 271 ? -18.969 13.891 6.695 1 98.62 271 LYS B C 1
ATOM 7740 O O . LYS B 1 271 ? -19.938 13.219 6.34 1 98.62 271 LYS B O 1
ATOM 7745 N N . ALA B 1 272 ? -17.906 14.055 5.98 1 98.75 272 ALA B N 1
ATOM 7746 C CA . ALA B 1 272 ? -17.734 13.461 4.656 1 98.75 272 ALA B CA 1
ATOM 7747 C C . ALA B 1 272 ? -16.312 12.961 4.465 1 98.75 272 ALA B C 1
ATOM 7749 O O . ALA B 1 272 ? -15.383 13.422 5.137 1 98.75 272 ALA B O 1
ATOM 7750 N N . ARG B 1 273 ? -16.172 12.008 3.568 1 98.12 273 ARG B N 1
ATOM 7751 C CA . ARG B 1 273 ? -14.875 11.445 3.234 1 98.12 273 ARG B CA 1
ATOM 7752 C C . ARG B 1 273 ? -14.094 12.375 2.32 1 98.12 273 ARG B C 1
ATOM 7754 O O . ARG B 1 273 ? -14.648 12.938 1.373 1 98.12 273 ARG B O 1
ATOM 7761 N N . MET B 1 274 ? -12.828 12.555 2.629 1 98.31 274 MET B N 1
ATOM 7762 C CA . MET B 1 274 ? -11.906 13.273 1.748 1 98.31 274 MET B CA 1
ATOM 7763 C C . MET B 1 274 ? -11.078 12.297 0.915 1 98.31 274 MET B C 1
ATOM 7765 O O . MET B 1 274 ? -10.273 11.539 1.456 1 98.31 274 MET B O 1
ATOM 7769 N N . LEU B 1 275 ? -11.289 12.383 -0.381 1 98 275 LEU B N 1
ATOM 7770 C CA . LEU B 1 275 ? -10.57 11.453 -1.246 1 98 275 LEU B CA 1
ATOM 7771 C C . LEU B 1 275 ? -9.227 12.039 -1.673 1 98 275 LEU B C 1
ATOM 7773 O O . LEU B 1 275 ? -9.125 13.227 -1.969 1 98 275 LEU B O 1
ATOM 7777 N N . CYS B 1 276 ? -8.172 11.242 -1.589 1 98.19 276 CYS B N 1
ATOM 7778 C CA . CYS B 1 276 ? -6.859 11.523 -2.16 1 98.19 276 CYS B CA 1
ATOM 7779 C C . CYS B 1 276 ? -6.223 10.25 -2.705 1 98.19 276 CYS B C 1
ATOM 7781 O O . CYS B 1 276 ? -5.695 9.438 -1.943 1 98.19 276 CYS B O 1
ATOM 7783 N N . SER B 1 277 ? -6.352 10.055 -4.023 1 96.69 277 SER B N 1
ATOM 7784 C CA . SER B 1 277 ? -5.875 8.805 -4.609 1 96.69 277 SER B CA 1
ATOM 7785 C C . SER B 1 277 ? -5.496 8.992 -6.074 1 96.69 277 SER B C 1
ATOM 7787 O O . SER B 1 277 ? -5.863 9.992 -6.695 1 96.69 277 SER B O 1
ATOM 7789 N N . ALA B 1 278 ? -4.695 8.141 -6.527 1 93.88 278 ALA B N 1
ATOM 7790 C CA . ALA B 1 278 ? -4.375 7.953 -7.938 1 93.88 278 ALA B CA 1
ATOM 7791 C C . ALA B 1 278 ? -4.746 6.551 -8.406 1 93.88 278 ALA B C 1
ATOM 7793 O O . ALA B 1 278 ? -3.896 5.66 -8.453 1 93.88 278 ALA B O 1
ATOM 7794 N N . PRO B 1 279 ? -5.977 6.379 -8.844 1 89.44 279 PRO B N 1
ATOM 7795 C CA . PRO B 1 279 ? -6.488 5.039 -9.141 1 89.44 279 PRO B CA 1
ATOM 7796 C C . PRO B 1 279 ? -5.723 4.359 -10.273 1 89.44 279 PRO B C 1
ATOM 7798 O O . PRO B 1 279 ? -5.594 3.131 -10.289 1 89.44 279 PRO B O 1
ATOM 7801 N N . ASP B 1 280 ? -5.266 5.125 -11.227 1 87.5 280 ASP B N 1
ATOM 7802 C CA . ASP B 1 280 ? -4.539 4.551 -12.359 1 87.5 280 ASP B CA 1
ATOM 7803 C C . ASP B 1 280 ? -3.271 3.84 -11.891 1 87.5 280 ASP B C 1
ATOM 7805 O O . ASP B 1 280 ? -2.801 2.904 -12.539 1 87.5 280 ASP B O 1
ATOM 7809 N N . LYS B 1 281 ? -2.787 4.266 -10.766 1 89.25 281 LYS B N 1
ATOM 7810 C CA . LYS B 1 281 ? -1.57 3.678 -10.211 1 89.25 281 LYS B CA 1
ATOM 7811 C C . LYS B 1 281 ? -1.877 2.826 -8.984 1 89.25 281 LYS B C 1
ATOM 7813 O O . LYS B 1 281 ? -0.963 2.363 -8.297 1 89.25 281 LYS B O 1
ATOM 7818 N N . ASN B 1 282 ? -3.088 2.672 -8.672 1 92.06 282 ASN B N 1
ATOM 7819 C CA . ASN B 1 282 ? -3.541 1.934 -7.5 1 92.06 282 ASN B CA 1
ATOM 7820 C C . ASN B 1 282 ? -2.955 2.51 -6.215 1 92.06 282 ASN B C 1
ATOM 7822 O O . ASN B 1 282 ? -2.51 1.763 -5.34 1 92.06 282 ASN B O 1
ATOM 7826 N N . LEU B 1 283 ? -2.885 3.816 -6.133 1 95.12 283 LEU B N 1
ATOM 7827 C CA . LEU B 1 283 ? -2.412 4.504 -4.934 1 95.12 283 LEU B CA 1
ATOM 7828 C C . LEU B 1 283 ? -3.576 5.121 -4.168 1 95.12 283 LEU B C 1
ATOM 7830 O O . LEU B 1 283 ? -4.414 5.812 -4.754 1 95.12 283 LEU B O 1
ATOM 7834 N N . ILE B 1 284 ? -3.615 4.844 -2.9 1 96.38 284 ILE B N 1
ATOM 7835 C CA . ILE B 1 284 ? -4.652 5.395 -2.037 1 96.38 284 ILE B CA 1
ATOM 7836 C C . ILE B 1 284 ? -4.016 6.023 -0.8 1 96.38 284 ILE B C 1
ATOM 7838 O O . ILE B 1 284 ? -3.305 5.348 -0.051 1 96.38 284 ILE B O 1
ATOM 7842 N N . PHE B 1 285 ? -4.254 7.258 -0.588 1 98 285 PHE B N 1
ATOM 7843 C CA . PHE B 1 285 ? -3.756 7.992 0.568 1 98 285 PHE B CA 1
ATOM 7844 C C . PHE B 1 285 ? -4.891 8.305 1.54 1 98 285 PHE B C 1
ATOM 7846 O O . PHE B 1 285 ? -5.578 9.312 1.396 1 98 285 PHE B O 1
ATOM 7853 N N . ASN B 1 286 ? -5.016 7.453 2.582 1 97.88 286 ASN B N 1
ATOM 7854 C CA . ASN B 1 286 ? -6.223 7.547 3.4 1 97.88 286 ASN B CA 1
ATOM 7855 C C . ASN B 1 286 ? -5.898 7.992 4.824 1 97.88 286 ASN B C 1
ATOM 7857 O O . ASN B 1 286 ? -6.688 7.77 5.742 1 97.88 286 ASN B O 1
ATOM 7861 N N . ILE B 1 287 ? -4.809 8.578 5.043 1 98.31 287 ILE B N 1
ATOM 7862 C CA . ILE B 1 287 ? -4.461 9.211 6.312 1 98.31 287 ILE B CA 1
ATOM 7863 C C . ILE B 1 287 ? -4.117 10.68 6.078 1 98.31 287 ILE B C 1
ATOM 7865 O O . ILE B 1 287 ? -3.182 10.992 5.336 1 98.31 287 ILE B O 1
ATOM 7869 N N . VAL B 1 288 ? -4.809 11.547 6.672 1 98.56 288 VAL B N 1
ATOM 7870 C CA . VAL B 1 288 ? -4.5 12.969 6.562 1 98.56 288 VAL B CA 1
ATOM 7871 C C . VAL B 1 288 ? -3.613 13.391 7.73 1 98.56 288 VAL B C 1
ATOM 7873 O O . VAL B 1 288 ? -3.936 13.125 8.891 1 98.56 288 VAL B O 1
ATOM 7876 N N . ASN B 1 289 ? -2.52 14.031 7.398 1 98 289 ASN B N 1
ATOM 7877 C CA . ASN B 1 289 ? -1.554 14.398 8.43 1 98 289 ASN B CA 1
ATOM 7878 C C . ASN B 1 289 ? -1.667 15.867 8.812 1 98 289 ASN B C 1
ATOM 7880 O O . ASN B 1 289 ? -1.33 16.25 9.93 1 98 289 ASN B O 1
ATOM 7884 N N . ASP B 1 290 ? -2.006 16.672 7.875 1 98.38 290 ASP B N 1
ATOM 7885 C CA . ASP B 1 290 ? -2.178 18.094 8.117 1 98.38 290 ASP B CA 1
ATOM 7886 C C . ASP B 1 290 ? -2.996 18.75 7.008 1 98.38 290 ASP B C 1
ATOM 7888 O O . ASP B 1 290 ? -3.133 18.188 5.918 1 98.38 290 ASP B O 1
ATOM 7892 N N . VAL B 1 291 ? -3.557 19.891 7.359 1 98.56 291 VAL B N 1
ATOM 7893 C CA . VAL B 1 291 ? -4.379 20.625 6.406 1 98.56 291 VAL B CA 1
ATOM 7894 C C . VAL B 1 291 ? -4.098 22.125 6.531 1 98.56 291 VAL B C 1
ATOM 7896 O O . VAL B 1 291 ? -3.762 22.609 7.609 1 98.56 291 VAL B O 1
ATOM 7899 N N . PHE B 1 292 ? -4.16 22.828 5.406 1 98.12 292 PHE B N 1
ATOM 7900 C CA . PHE B 1 292 ? -4.066 24.281 5.344 1 98.12 292 PHE B CA 1
ATOM 7901 C C . PHE B 1 292 ? -5.148 24.859 4.438 1 98.12 292 PHE B C 1
ATOM 7903 O O . PHE B 1 292 ? -5.348 24.375 3.318 1 98.12 292 PHE B O 1
ATOM 7910 N N . ILE B 1 293 ? -5.809 25.797 4.914 1 97.88 293 ILE B N 1
ATOM 7911 C CA . ILE B 1 293 ? -6.824 26.453 4.094 1 97.88 293 ILE B CA 1
ATOM 7912 C C . ILE B 1 293 ? -6.289 27.781 3.568 1 97.88 293 ILE B C 1
ATOM 7914 O O . ILE B 1 293 ? -6.066 28.719 4.34 1 97.88 293 ILE B O 1
ATOM 7918 N N . LEU B 1 294 ? -6.102 27.844 2.328 1 96.88 294 LEU B N 1
ATOM 7919 C CA . LEU B 1 294 ? -5.637 29.062 1.674 1 96.88 294 LEU B CA 1
ATOM 7920 C C . LEU B 1 294 ? -6.789 30.047 1.463 1 96.88 294 LEU B C 1
ATOM 7922 O O . LEU B 1 294 ? -7.719 29.766 0.701 1 96.88 294 LEU B O 1
ATOM 7926 N N . LYS B 1 295 ? -6.625 31.125 2.227 1 92.94 295 LYS B N 1
ATOM 7927 C CA . LYS B 1 295 ? -7.602 32.219 2.119 1 92.94 295 LYS B CA 1
ATOM 7928 C C . LYS B 1 295 ? -6.969 33.469 1.519 1 92.94 295 LYS B C 1
ATOM 7930 O O . LYS B 1 295 ? -5.922 33.906 1.98 1 92.94 295 LYS B O 1
ATOM 7935 N N . SER B 1 296 ? -7.332 33.812 0.339 1 87.25 296 SER B N 1
ATOM 7936 C CA . SER B 1 296 ? -6.781 35 -0.319 1 87.25 296 SER B CA 1
ATOM 7937 C C . SER B 1 296 ? -7.863 35.781 -1.067 1 87.25 296 SER B C 1
ATOM 7939 O O . SER B 1 296 ? -8.781 35.188 -1.631 1 87.25 296 SER B O 1
ATOM 7941 N N . PRO B 1 297 ? -7.695 37.062 -1.015 1 81.88 297 PRO B N 1
ATOM 7942 C CA . PRO B 1 297 ? -8.656 37.875 -1.772 1 81.88 297 PRO B CA 1
ATOM 7943 C C . PRO B 1 297 ? -8.578 37.625 -3.277 1 81.88 297 PRO B C 1
ATOM 7945 O O . PRO B 1 297 ? -9.531 37.906 -4.004 1 81.88 297 PRO B O 1
ATOM 7948 N N . SER B 1 298 ? -7.484 37.125 -3.662 1 81 298 SER B N 1
ATOM 7949 C CA . SER B 1 298 ? -7.309 36.906 -5.094 1 81 298 SER B CA 1
ATOM 7950 C C . SER B 1 298 ? -7.977 35.594 -5.523 1 81 298 SER B C 1
ATOM 7952 O O . SER B 1 298 ? -8.133 35.344 -6.719 1 81 298 SER B O 1
ATOM 7954 N N . LEU B 1 299 ? -8.336 34.938 -4.578 1 85.44 299 LEU B N 1
ATOM 7955 C CA . LEU B 1 299 ? -8.992 33.656 -4.875 1 85.44 299 LEU B CA 1
ATOM 7956 C C . LEU B 1 299 ? -10.508 33.844 -4.949 1 85.44 299 LEU B C 1
ATOM 7958 O O . LEU B 1 299 ? -11.086 34.594 -4.164 1 85.44 299 LEU B O 1
ATOM 7962 N N . ARG B 1 300 ? -11.086 33.125 -5.871 1 86.75 300 ARG B N 1
ATOM 7963 C CA . ARG B 1 300 ? -12.547 33.125 -5.953 1 86.75 300 ARG B CA 1
ATOM 7964 C C . ARG B 1 300 ? -13.156 32.5 -4.699 1 86.75 300 ARG B C 1
ATOM 7966 O O . ARG B 1 300 ? -14.195 32.938 -4.223 1 86.75 300 ARG B O 1
ATOM 7973 N N . GLU B 1 301 ? -12.531 31.453 -4.219 1 92.69 301 GLU B N 1
ATOM 7974 C CA . GLU B 1 301 ? -12.938 30.75 -3.01 1 92.69 301 GLU B CA 1
ATOM 7975 C C . GLU B 1 301 ? -11.734 30.141 -2.303 1 92.69 301 GLU B C 1
ATOM 7977 O O . GLU B 1 301 ? -10.688 29.922 -2.92 1 92.69 301 GLU B O 1
ATOM 7982 N N . PRO B 1 302 ? -11.938 29.906 -1.035 1 95.62 302 PRO B N 1
ATOM 7983 C CA . PRO B 1 302 ? -10.828 29.266 -0.323 1 95.62 302 PRO B CA 1
ATOM 7984 C C . PRO B 1 302 ? -10.508 27.859 -0.844 1 95.62 302 PRO B C 1
ATOM 7986 O O . PRO B 1 302 ? -11.398 27.172 -1.351 1 95.62 302 PRO B O 1
ATOM 7989 N N . VAL B 1 303 ? -9.25 27.516 -0.733 1 97.5 303 VAL B N 1
ATOM 7990 C CA . VAL B 1 303 ? -8.789 26.219 -1.194 1 97.5 303 VAL B CA 1
ATOM 7991 C C . VAL B 1 303 ? -8.156 25.453 -0.034 1 97.5 303 VAL B C 1
ATOM 7993 O O . VAL B 1 303 ? -7.316 25.984 0.689 1 97.5 303 VAL B O 1
ATOM 7996 N N . ILE B 1 304 ? -8.531 24.219 0.136 1 98.5 304 ILE B N 1
ATOM 7997 C CA . ILE B 1 304 ? -8.008 23.359 1.194 1 98.5 304 ILE B CA 1
ATOM 7998 C C . ILE B 1 304 ? -6.848 22.516 0.655 1 98.5 304 ILE B C 1
ATOM 8000 O O . ILE B 1 304 ? -6.996 21.812 -0.339 1 98.5 304 ILE B O 1
ATOM 8004 N N . TYR B 1 305 ? -5.723 22.641 1.243 1 98.5 305 TYR B N 1
ATOM 8005 C CA . TYR B 1 305 ? -4.586 21.781 0.945 1 98.5 305 TYR B CA 1
ATOM 8006 C C . TYR B 1 305 ? -4.355 20.766 2.064 1 98.5 305 TYR B C 1
ATOM 8008 O O . TYR B 1 305 ? -4.359 21.125 3.244 1 98.5 305 TYR B O 1
ATOM 8016 N N . GLY B 1 306 ? -4.23 19.469 1.718 1 98.5 306 GLY B N 1
ATOM 8017 C CA . GLY B 1 306 ? -3.971 18.422 2.701 1 98.5 306 GLY B CA 1
ATOM 8018 C C . GLY B 1 306 ? -2.775 17.562 2.354 1 98.5 306 GLY B C 1
ATOM 8019 O O . GLY B 1 306 ? -2.521 17.281 1.178 1 98.5 306 GLY B O 1
ATOM 8020 N N . VAL B 1 307 ? -2.043 17.188 3.373 1 98.38 307 VAL B N 1
ATOM 8021 C CA . VAL B 1 307 ? -0.959 16.234 3.229 1 98.38 307 VAL B CA 1
ATOM 8022 C C . VAL B 1 307 ? -1.429 14.852 3.691 1 98.38 307 VAL B C 1
ATOM 8024 O O . VAL B 1 307 ? -1.955 14.711 4.797 1 98.38 307 VAL B O 1
ATOM 8027 N N . PHE B 1 308 ? -1.14 13.828 2.814 1 98.62 308 PHE B N 1
ATOM 8028 C CA . PHE B 1 308 ? -1.701 12.5 3.062 1 98.62 308 PHE B CA 1
ATOM 8029 C C . PHE B 1 308 ? -0.624 11.43 2.967 1 98.62 308 PHE B C 1
ATOM 8031 O O . PHE B 1 308 ? 0.387 11.617 2.285 1 98.62 308 PHE B O 1
ATOM 8038 N N . SER B 1 309 ? -0.867 10.32 3.672 1 97.81 309 SER B N 1
ATOM 8039 C CA . SER B 1 309 ? -0.07 9.102 3.58 1 97.81 309 SER B CA 1
ATOM 8040 C C . SER B 1 309 ? -0.958 7.867 3.5 1 97.81 309 SER B C 1
ATOM 8042 O O . SER B 1 309 ? -2.117 7.898 3.92 1 97.81 309 SER B O 1
ATOM 8044 N N . PRO B 1 310 ? -0.444 6.82 2.912 1 96.69 310 PRO B N 1
ATOM 8045 C CA . PRO B 1 310 ? -1.231 5.582 2.916 1 96.69 310 PRO B CA 1
ATOM 8046 C C . PRO B 1 310 ? -1.199 4.867 4.266 1 96.69 310 PRO B C 1
ATOM 8048 O O . PRO B 1 310 ? -0.214 4.973 5 1 96.69 310 PRO B O 1
ATOM 8051 N N . GLN B 1 311 ? -2.268 4.18 4.598 1 96.06 311 GLN B N 1
ATOM 8052 C CA . GLN B 1 311 ? -2.293 3.324 5.777 1 96.06 311 GLN B CA 1
ATOM 8053 C C . GLN B 1 311 ? -1.625 1.98 5.496 1 96.06 311 GLN B C 1
ATOM 8055 O O . GLN B 1 311 ? -0.755 1.543 6.254 1 96.06 311 GLN B O 1
ATOM 8060 N N . LEU B 1 312 ? -2.135 1.396 4.352 1 94.25 312 LEU B N 1
ATOM 8061 C CA . LEU B 1 312 ? -1.666 0.056 4.016 1 94.25 312 LEU B CA 1
ATOM 8062 C C . LEU B 1 312 ? -0.462 0.121 3.082 1 94.25 312 LEU B C 1
ATOM 8064 O O . LEU B 1 312 ? -0.415 0.96 2.18 1 94.25 312 LEU B O 1
ATOM 8068 N N . ASN B 1 313 ? 0.473 -0.795 3.381 1 93.19 313 ASN B N 1
ATOM 8069 C CA . ASN B 1 313 ? 1.654 -0.965 2.541 1 93.19 313 ASN B CA 1
ATOM 8070 C C . ASN B 1 313 ? 2.426 0.343 2.389 1 93.19 313 ASN B C 1
ATOM 8072 O O . ASN B 1 313 ? 2.846 0.695 1.284 1 93.19 313 ASN B O 1
ATOM 8076 N N . ASN B 1 314 ? 2.42 1.039 3.479 1 88.94 314 ASN B N 1
ATOM 8077 C CA . ASN B 1 314 ? 3.133 2.312 3.492 1 88.94 314 ASN B CA 1
ATOM 8078 C C . ASN B 1 314 ? 4.637 2.111 3.652 1 88.94 314 ASN B C 1
ATOM 8080 O O . ASN B 1 314 ? 5.105 1.762 4.738 1 88.94 314 ASN B O 1
ATOM 8084 N N . VAL B 1 315 ? 5.344 2.395 2.561 1 82.88 315 VAL B N 1
ATOM 8085 C CA . VAL B 1 315 ? 6.797 2.273 2.641 1 82.88 315 VAL B CA 1
ATOM 8086 C C . VAL B 1 315 ? 7.441 3.635 2.398 1 82.88 315 VAL B C 1
ATOM 8088 O O . VAL B 1 315 ? 8.492 3.725 1.762 1 82.88 315 VAL B O 1
ATOM 8091 N N . GLY B 1 316 ? 6.723 4.703 2.77 1 88.19 316 GLY B N 1
ATOM 8092 C CA . GLY B 1 316 ? 7.289 6.035 2.645 1 88.19 316 GLY B CA 1
ATOM 8093 C C . GLY B 1 316 ? 6.699 6.828 1.492 1 88.19 316 GLY B C 1
ATOM 8094 O O . GLY B 1 316 ? 7.438 7.426 0.703 1 88.19 316 GLY B O 1
ATOM 8095 N N . LEU B 1 317 ? 5.422 6.77 1.314 1 92.94 317 LEU B N 1
ATOM 8096 C CA . LEU B 1 317 ? 4.707 7.535 0.299 1 92.94 317 LEU B CA 1
ATOM 8097 C C . LEU B 1 317 ? 3.93 8.688 0.932 1 92.94 317 LEU B C 1
ATOM 8099 O O . LEU B 1 317 ? 3.373 8.539 2.023 1 92.94 317 LEU B O 1
ATOM 8103 N N . SER B 1 318 ? 3.967 9.797 0.277 1 96.69 318 SER B N 1
ATOM 8104 C CA . SER B 1 318 ? 3.154 10.93 0.687 1 96.69 318 SER B CA 1
ATOM 8105 C C . SER B 1 318 ? 2.512 11.617 -0.516 1 96.69 318 SER B C 1
ATOM 8107 O O . SER B 1 318 ? 2.988 11.477 -1.645 1 96.69 318 SER B O 1
ATOM 8109 N N . ALA B 1 319 ? 1.464 12.305 -0.279 1 97.44 319 ALA B N 1
ATOM 8110 C CA . ALA B 1 319 ? 0.779 13.039 -1.343 1 97.44 319 ALA B CA 1
ATOM 8111 C C . ALA B 1 319 ? 0.148 14.32 -0.809 1 97.44 319 ALA B C 1
ATOM 8113 O O . ALA B 1 319 ? -0.113 14.438 0.39 1 97.44 319 ALA B O 1
ATOM 8114 N N . VAL B 1 320 ? 0.037 15.266 -1.654 1 98 320 VAL B N 1
ATOM 8115 C CA . VAL B 1 320 ? -0.697 16.484 -1.361 1 98 320 VAL B CA 1
ATOM 8116 C C . VAL B 1 320 ? -1.912 16.594 -2.279 1 98 320 VAL B C 1
ATOM 8118 O O . VAL B 1 320 ? -1.792 16.453 -3.498 1 98 320 VAL B O 1
ATOM 8121 N N . CYS B 1 321 ? -3.051 16.797 -1.682 1 98.25 321 CYS B N 1
ATOM 8122 C CA . CYS B 1 321 ? -4.266 17.031 -2.451 1 98.25 321 CYS B CA 1
ATOM 8123 C C . CYS B 1 321 ? -4.891 18.375 -2.086 1 98.25 321 CYS B C 1
ATOM 8125 O O . CYS B 1 321 ? -4.688 18.875 -0.981 1 98.25 321 CYS B O 1
ATOM 8127 N N . ALA B 1 322 ? -5.586 18.938 -3.043 1 97.75 322 ALA B N 1
ATOM 8128 C CA . ALA B 1 322 ? -6.258 20.219 -2.842 1 97.75 322 ALA B CA 1
ATOM 8129 C C . ALA B 1 322 ? -7.746 20.109 -3.154 1 97.75 322 ALA B C 1
ATOM 8131 O O . ALA B 1 322 ? -8.148 19.359 -4.051 1 97.75 322 ALA B O 1
ATOM 8132 N N . TYR B 1 323 ? -8.57 20.875 -2.418 1 98.44 323 TYR B N 1
ATOM 8133 C CA . TYR B 1 323 ? -10.023 20.828 -2.561 1 98.44 323 TYR B CA 1
ATOM 8134 C C . TYR B 1 323 ? -10.602 22.234 -2.572 1 98.44 323 TYR B C 1
ATOM 8136 O O . TYR B 1 323 ? -10.156 23.109 -1.818 1 98.44 323 TYR B O 1
ATOM 8144 N N . ASN B 1 324 ? -11.594 22.406 -3.355 1 97.56 324 ASN B N 1
ATOM 8145 C CA . ASN B 1 324 ? -12.367 23.641 -3.273 1 97.56 324 ASN B CA 1
ATOM 8146 C C . ASN B 1 324 ? -13.398 23.578 -2.154 1 97.56 324 ASN B C 1
ATOM 8148 O O . ASN B 1 324 ? -14.016 22.531 -1.931 1 97.56 324 ASN B O 1
ATOM 8152 N N . ILE B 1 325 ? -13.602 24.688 -1.5 1 97 325 ILE B N 1
ATOM 8153 C CA . ILE B 1 325 ? -14.586 24.719 -0.421 1 97 325 ILE B CA 1
ATOM 8154 C C . ILE B 1 325 ? -15.984 24.5 -0.994 1 97 325 ILE B C 1
ATOM 8156 O O . ILE B 1 325 ? -16.844 23.922 -0.338 1 97 325 ILE B O 1
ATOM 8160 N N . SER B 1 326 ? -16.203 24.922 -2.199 1 96 326 SER B N 1
ATOM 8161 C CA . SER B 1 326 ? -17.5 24.75 -2.844 1 96 326 SER B CA 1
ATOM 8162 C C . SER B 1 326 ? -17.844 23.281 -3.004 1 96 326 SER B C 1
ATOM 8164 O O . SER B 1 326 ? -19.016 22.891 -2.869 1 96 326 SER B O 1
ATOM 8166 N N . THR B 1 327 ? -16.828 22.5 -3.301 1 97.81 327 THR B N 1
ATOM 8167 C CA . THR B 1 327 ? -17.047 21.062 -3.426 1 97.81 327 THR B CA 1
ATOM 8168 C C . THR B 1 327 ? -17.484 20.453 -2.092 1 97.81 327 THR B C 1
ATOM 8170 O O . THR B 1 327 ? -18.344 19.578 -2.053 1 97.81 327 THR B O 1
ATOM 8173 N N . VAL B 1 328 ? -16.922 20.906 -1.048 1 98 328 VAL B N 1
ATOM 8174 C CA . VAL B 1 328 ? -17.281 20.453 0.292 1 98 328 VAL B CA 1
ATOM 8175 C C . VAL B 1 328 ? -18.719 20.859 0.599 1 98 328 VAL B C 1
ATOM 8177 O O . VAL B 1 328 ? -19.516 20.031 1.064 1 98 328 VAL B O 1
ATOM 8180 N N . GLU B 1 329 ? -19.016 22.078 0.308 1 96.38 329 GLU B N 1
ATOM 8181 C CA . GLU B 1 329 ? -20.344 22.594 0.573 1 96.38 329 GLU B CA 1
ATOM 8182 C C . GLU B 1 329 ? -21.406 21.844 -0.244 1 96.38 329 GLU B C 1
ATOM 8184 O O . GLU B 1 329 ? -22.5 21.562 0.247 1 96.38 329 GLU B O 1
ATOM 8189 N N . ASP B 1 330 ? -21.078 21.531 -1.448 1 97.5 330 ASP B N 1
ATOM 8190 C CA . ASP B 1 330 ? -22 20.797 -2.314 1 97.5 330 ASP B CA 1
ATOM 8191 C C . ASP B 1 330 ? -22.312 19.422 -1.737 1 97.5 330 ASP B C 1
ATOM 8193 O O . ASP B 1 330 ? -23.453 18.969 -1.804 1 97.5 330 ASP B O 1
ATOM 8197 N N . VAL B 1 331 ? -21.328 18.766 -1.199 1 98.5 331 VAL B N 1
ATOM 8198 C CA . VAL B 1 331 ? -21.531 17.453 -0.617 1 98.5 331 VAL B CA 1
ATOM 8199 C C . VAL B 1 331 ? -22.484 17.547 0.573 1 98.5 331 VAL B C 1
ATOM 8201 O O . VAL B 1 331 ? -23.406 16.734 0.716 1 98.5 331 VAL B O 1
ATOM 8204 N N . PHE B 1 332 ? -22.328 18.562 1.409 1 97.94 332 PHE B N 1
ATOM 8205 C CA . PHE B 1 332 ? -23.172 18.703 2.6 1 97.94 332 PHE B CA 1
ATOM 8206 C C . PHE B 1 332 ? -24.547 19.219 2.234 1 97.94 332 PHE B C 1
ATOM 8208 O O . PHE B 1 332 ? -25.531 18.891 2.895 1 97.94 332 PHE B O 1
ATOM 8215 N N . ALA B 1 333 ? -24.641 20 1.187 1 95.81 333 ALA B N 1
ATOM 8216 C CA . ALA B 1 333 ? -25.891 20.641 0.828 1 95.81 333 ALA B CA 1
ATOM 8217 C C . ALA B 1 333 ? -26.75 19.719 -0.036 1 95.81 333 ALA B C 1
ATOM 8219 O O . ALA B 1 333 ? -27.984 19.734 0.064 1 95.81 333 ALA B O 1
ATOM 8220 N N . LYS B 1 334 ? -26.109 18.953 -0.889 1 97 334 LYS B N 1
ATOM 8221 C CA . LYS B 1 334 ? -26.859 18.219 -1.895 1 97 334 LYS B CA 1
ATOM 8222 C C . LYS B 1 334 ? -26.578 16.719 -1.811 1 97 334 LYS B C 1
ATOM 8224 O O . LYS B 1 334 ? -27.297 15.906 -2.391 1 97 334 LYS B O 1
ATOM 8229 N N . GLY B 1 335 ? -25.594 16.344 -1.122 1 97.56 335 GLY B N 1
ATOM 8230 C CA . GLY B 1 335 ? -25.156 14.953 -1.135 1 97.56 335 GLY B CA 1
ATOM 8231 C C . GLY B 1 335 ? -26.125 14.016 -0.448 1 97.56 335 GLY B C 1
ATOM 8232 O O . GLY B 1 335 ? -27.031 14.461 0.263 1 97.56 335 GLY B O 1
ATOM 8233 N N . LYS B 1 336 ? -25.906 12.688 -0.719 1 96.94 336 LYS B N 1
ATOM 8234 C CA . LYS B 1 336 ? -26.719 11.648 -0.082 1 96.94 336 LYS B CA 1
ATOM 8235 C C . LYS B 1 336 ? -26.125 11.242 1.267 1 96.94 336 LYS B C 1
ATOM 8237 O O . LYS B 1 336 ? -24.938 11.43 1.509 1 96.94 336 LYS B O 1
ATOM 8242 N N . TYR B 1 337 ? -27.016 10.703 2.146 1 97.25 337 TYR B N 1
ATOM 8243 C CA . TYR B 1 337 ? -26.594 10.289 3.484 1 97.25 337 TYR B CA 1
ATOM 8244 C C . TYR B 1 337 ? -26.312 8.797 3.527 1 97.25 337 TYR B C 1
ATOM 8246 O O . TYR B 1 337 ? -26.719 8.055 2.633 1 97.25 337 TYR B O 1
ATOM 8254 N N . MET B 1 338 ? -25.547 8.383 4.504 1 95.25 338 MET B N 1
ATOM 8255 C CA . MET B 1 338 ? -25.344 6.961 4.777 1 95.25 338 MET B CA 1
ATOM 8256 C C . MET B 1 338 ? -26.281 6.492 5.895 1 95.25 338 MET B C 1
ATOM 8258 O O . MET B 1 338 ? -26.703 7.293 6.723 1 95.25 338 MET B O 1
ATOM 8262 N N . GLN B 1 339 ? -26.484 5.18 5.906 1 91 339 GLN B N 1
ATOM 8263 C CA . GLN B 1 339 ? -27.328 4.59 6.949 1 91 339 GLN B CA 1
ATOM 8264 C C . GLN B 1 339 ? -26.812 3.213 7.355 1 91 339 GLN B C 1
ATOM 8266 O O . GLN B 1 339 ? -26.266 2.48 6.527 1 91 339 GLN B O 1
ATOM 8271 N N . SER B 1 340 ? -26.969 2.953 8.625 1 87.69 340 SER B N 1
ATOM 8272 C CA . SER B 1 340 ? -26.641 1.625 9.133 1 87.69 340 SER B CA 1
ATOM 8273 C C . SER B 1 340 ? -27.812 0.661 8.961 1 87.69 340 SER B C 1
ATOM 8275 O O . SER B 1 340 ? -28.953 0.986 9.297 1 87.69 340 SER B O 1
ATOM 8277 N N . ALA B 1 341 ? -27.484 -0.466 8.297 1 83.19 341 ALA B N 1
ATOM 8278 C CA . ALA B 1 341 ? -28.531 -1.457 8.078 1 83.19 341 ALA B CA 1
ATOM 8279 C C . ALA B 1 341 ? -28.188 -2.773 8.773 1 83.19 341 ALA B C 1
ATOM 8281 O O . ALA B 1 341 ? -27.031 -3.191 8.805 1 83.19 341 ALA B O 1
ATOM 8282 N N . THR B 1 342 ? -29.203 -3.316 9.375 1 77.75 342 THR B N 1
ATOM 8283 C CA . THR B 1 342 ? -29.031 -4.617 10.023 1 77.75 342 THR B CA 1
ATOM 8284 C C . THR B 1 342 ? -29.219 -5.746 9.016 1 77.75 342 THR B C 1
ATOM 8286 O O . THR B 1 342 ? -30.156 -5.727 8.219 1 77.75 342 THR B O 1
ATOM 8289 N N . VAL B 1 343 ? -28.219 -6.457 8.852 1 72.69 343 VAL B N 1
ATOM 8290 C CA . VAL B 1 343 ? -28.312 -7.613 7.965 1 72.69 343 VAL B CA 1
ATOM 8291 C C . VAL B 1 343 ? -28.531 -8.883 8.789 1 72.69 343 VAL B C 1
ATOM 8293 O O . VAL B 1 343 ? -28.047 -8.977 9.93 1 72.69 343 VAL B O 1
ATOM 8296 N N . GLU B 1 344 ? -29.438 -9.664 8.258 1 63.97 344 GLU B N 1
ATOM 8297 C CA . GLU B 1 344 ? -29.766 -10.898 8.969 1 63.97 344 GLU B CA 1
ATOM 8298 C C . GLU B 1 344 ? -28.5 -11.633 9.398 1 63.97 344 GLU B C 1
ATOM 8300 O O . GLU B 1 344 ? -27.625 -11.922 8.578 1 63.97 344 GLU B O 1
ATOM 8305 N N . GLN B 1 345 ? -28.5 -11.992 10.68 1 59 345 GLN B N 1
ATOM 8306 C CA . GLN B 1 345 ? -27.5 -12.828 11.336 1 59 345 GLN B CA 1
ATOM 8307 C C . GLN B 1 345 ? -26.125 -12.141 11.359 1 59 345 GLN B C 1
ATOM 8309 O O . GLN B 1 345 ? -25.109 -12.797 11.547 1 59 345 GLN B O 1
ATOM 8314 N N . SER B 1 346 ? -26.062 -10.992 10.672 1 62.03 346 SER B N 1
ATOM 8315 C CA . SER B 1 346 ? -24.734 -10.398 10.672 1 62.03 346 SER B CA 1
ATOM 8316 C C . SER B 1 346 ? -24.734 -9.023 11.336 1 62.03 346 SER B C 1
ATOM 8318 O O . SER B 1 346 ? -25.797 -8.484 11.656 1 62.03 346 SER B O 1
ATOM 8320 N N . HIS B 1 347 ? -23.484 -8.555 11.594 1 65.56 347 HIS B N 1
ATOM 8321 C CA . HIS B 1 347 ? -23.156 -7.238 12.133 1 65.56 347 HIS B CA 1
ATOM 8322 C C . HIS B 1 347 ? -23.672 -6.129 11.219 1 65.56 347 HIS B C 1
ATOM 8324 O O . HIS B 1 347 ? -24.172 -6.402 10.125 1 65.56 347 HIS B O 1
ATOM 8330 N N . THR B 1 348 ? -23.672 -4.926 11.672 1 76.56 348 THR B N 1
ATOM 8331 C CA . THR B 1 348 ? -24.156 -3.682 11.086 1 76.56 348 THR B CA 1
ATOM 8332 C C . THR B 1 348 ? -23.312 -3.299 9.875 1 76.56 348 THR B C 1
ATOM 8334 O O . THR B 1 348 ? -22.078 -3.404 9.906 1 76.56 348 THR B O 1
ATOM 8337 N N . LYS B 1 349 ? -24.141 -3.174 8.625 1 81.62 349 LYS B N 1
ATOM 8338 C CA . LYS B 1 349 ? -23.453 -2.693 7.422 1 81.62 349 LYS B CA 1
ATOM 8339 C C . LYS B 1 349 ? -23.922 -1.291 7.051 1 81.62 349 LYS B C 1
ATOM 8341 O O . LYS B 1 349 ? -25.094 -0.955 7.234 1 81.62 349 LYS B O 1
ATOM 8346 N N . TRP B 1 350 ? -23.078 -0.448 6.609 1 87.75 350 TRP B N 1
ATOM 8347 C CA . TRP B 1 350 ? -23.406 0.921 6.219 1 87.75 350 TRP B CA 1
ATOM 8348 C C . TRP B 1 350 ? -23.672 1.013 4.723 1 87.75 350 TRP B C 1
ATOM 8350 O O . TRP B 1 350 ? -22.891 0.503 3.912 1 87.75 350 TRP B O 1
ATOM 8360 N N . VAL B 1 351 ? -24.828 1.621 4.348 1 88.88 351 VAL B N 1
ATOM 8361 C CA . VAL B 1 351 ? -25.25 1.731 2.953 1 88.88 351 VAL B CA 1
ATOM 8362 C C . VAL B 1 351 ? -25.781 3.139 2.682 1 88.88 351 VAL B C 1
ATOM 8364 O O . VAL B 1 351 ? -26.047 3.896 3.615 1 88.88 351 VAL B O 1
ATOM 8367 N N . ARG B 1 352 ? -25.891 3.508 1.457 1 91.62 352 ARG B N 1
ATOM 8368 C CA . ARG B 1 352 ? -26.469 4.781 1.044 1 91.62 352 ARG B CA 1
ATOM 8369 C C . ARG B 1 352 ? -27.953 4.844 1.368 1 91.62 352 ARG B C 1
ATOM 8371 O O . ARG B 1 352 ? -28.688 3.875 1.14 1 91.62 352 ARG B O 1
ATOM 8378 N N . TYR B 1 353 ? -28.391 5.953 1.915 1 92.94 353 TYR B N 1
ATOM 8379 C CA . TYR B 1 353 ? -29.812 6.156 2.193 1 92.94 353 TYR B CA 1
ATOM 8380 C C . TYR B 1 353 ? -30.547 6.613 0.941 1 92.94 353 TYR B C 1
ATOM 8382 O O . TYR B 1 353 ? -30.219 7.652 0.364 1 92.94 353 TYR B O 1
ATOM 8390 N N . ASN B 1 354 ? -31.516 5.871 0.566 1 90.44 354 ASN B N 1
ATOM 8391 C CA . ASN B 1 354 ? -32.281 6.211 -0.632 1 90.44 354 ASN B CA 1
ATOM 8392 C C . ASN B 1 354 ? -33.719 6.555 -0.297 1 90.44 354 ASN B C 1
ATOM 8394 O O . ASN B 1 354 ? -34.562 6.664 -1.192 1 90.44 354 ASN B O 1
ATOM 8398 N N . GLY B 1 355 ? -34 6.754 0.897 1 90.88 355 GLY B N 1
ATOM 8399 C CA . GLY B 1 355 ? -35.344 7.129 1.312 1 90.88 355 GLY B CA 1
ATOM 8400 C C . GLY B 1 355 ? -35.625 8.609 1.17 1 90.88 355 GLY B C 1
ATOM 8401 O O . GLY B 1 355 ? -34.844 9.336 0.536 1 90.88 355 GLY B O 1
ATOM 8402 N N . GLU B 1 356 ? -36.719 9.031 1.728 1 93.88 356 GLU B N 1
ATOM 8403 C CA . GLU B 1 356 ? -37.094 10.438 1.686 1 93.88 356 GLU B CA 1
ATOM 8404 C C . GLU B 1 356 ? -36.344 11.25 2.74 1 93.88 356 GLU B C 1
ATOM 8406 O O . GLU B 1 356 ? -36.344 10.875 3.916 1 93.88 356 GLU B O 1
ATOM 8411 N N . ILE B 1 357 ? -35.812 12.289 2.352 1 95.94 357 ILE B N 1
ATOM 8412 C CA . ILE B 1 357 ? -35.094 13.188 3.254 1 95.94 357 ILE B CA 1
ATOM 8413 C C . ILE B 1 357 ? -36.062 14.227 3.826 1 95.94 357 ILE B C 1
ATOM 8415 O O . ILE B 1 357 ? -36.75 14.914 3.078 1 95.94 357 ILE B O 1
ATOM 8419 N N . PRO B 1 358 ? -36.031 14.359 5.043 1 95.69 358 PRO B N 1
ATOM 8420 C CA . PRO B 1 358 ? -36.938 15.352 5.648 1 95.69 358 PRO B CA 1
ATOM 8421 C C . PRO B 1 358 ? -36.562 16.781 5.293 1 95.69 358 PRO B C 1
ATOM 8423 O O . PRO B 1 358 ? -35.438 17.047 4.863 1 95.69 358 PRO B O 1
ATOM 8426 N N . ARG B 1 359 ? -37.594 17.688 5.496 1 91.62 359 ARG B N 1
ATOM 8427 C CA . ARG B 1 359 ? -37.375 19.125 5.34 1 91.62 359 ARG B CA 1
ATOM 8428 C C . ARG B 1 359 ? -37.531 19.844 6.676 1 91.62 359 ARG B C 1
ATOM 8430 O O . ARG B 1 359 ? -38.406 19.5 7.48 1 91.62 359 ARG B O 1
ATOM 8437 N N . PRO B 1 360 ? -36.844 20.938 6.883 1 93.81 360 PRO B N 1
ATOM 8438 C CA . PRO B 1 360 ? -35.688 21.375 6.109 1 93.81 360 PRO B CA 1
ATOM 8439 C C . PRO B 1 360 ? -34.562 20.328 6.098 1 93.81 360 PRO B C 1
ATOM 8441 O O . PRO B 1 360 ? -34.562 19.406 6.91 1 93.81 360 PRO B O 1
ATOM 8444 N N . ARG B 1 361 ? -33.656 20.406 5.195 1 95.56 361 ARG B N 1
ATOM 8445 C CA . ARG B 1 361 ? -32.625 19.391 5.027 1 95.56 361 ARG B CA 1
ATOM 8446 C C . ARG B 1 361 ? -31.828 19.188 6.32 1 95.56 361 ARG B C 1
ATOM 8448 O O . ARG B 1 361 ? -31.281 20.141 6.879 1 95.56 361 ARG B O 1
ATOM 8455 N N . PRO B 1 362 ? -31.734 18 6.754 1 97.44 362 PRO B N 1
ATOM 8456 C CA . PRO B 1 362 ? -31.031 17.75 8.016 1 97.44 362 PRO B CA 1
ATOM 8457 C C . PRO B 1 362 ? -29.547 18.109 7.949 1 97.44 362 PRO B C 1
ATOM 8459 O O . PRO B 1 362 ? -28.875 17.812 6.965 1 97.44 362 PRO B O 1
ATOM 8462 N N . GLY B 1 363 ? -29.031 18.75 9.055 1 97.75 363 GLY B N 1
ATOM 8463 C CA . GLY B 1 363 ? -27.625 19.125 9.148 1 97.75 363 GLY B CA 1
ATOM 8464 C C . GLY B 1 363 ? -27.312 20.469 8.508 1 97.75 363 GLY B C 1
ATOM 8465 O O . GLY B 1 363 ? -26.188 20.953 8.602 1 97.75 363 GLY B O 1
ATOM 8466 N N . ALA B 1 364 ? -28.266 21.062 7.855 1 95.94 364 ALA B N 1
ATOM 8467 C CA . ALA B 1 364 ? -28.062 22.344 7.191 1 95.94 364 ALA B CA 1
ATOM 8468 C C . ALA B 1 364 ? -27.969 23.484 8.203 1 95.94 364 ALA B C 1
ATOM 8470 O O . ALA B 1 364 ? -28.578 23.422 9.281 1 95.94 364 ALA B O 1
ATOM 8471 N N . CYS B 1 365 ? -27.188 24.484 7.855 1 95.62 365 CYS B N 1
ATOM 8472 C CA . CYS B 1 365 ? -27.141 25.688 8.68 1 95.62 365 CYS B CA 1
ATOM 8473 C C . CYS B 1 365 ? -28.375 26.547 8.453 1 95.62 365 CYS B C 1
ATOM 8475 O O . CYS B 1 365 ? -28.938 26.562 7.355 1 95.62 365 CYS B O 1
ATOM 8477 N N . ILE B 1 366 ? -28.75 27.25 9.492 1 93.06 366 ILE B N 1
ATOM 8478 C CA . ILE B 1 366 ? -29.938 28.094 9.391 1 93.06 366 ILE B CA 1
ATOM 8479 C C . ILE B 1 366 ? -29.609 29.344 8.578 1 93.06 366 ILE B C 1
ATOM 8481 O O . ILE B 1 366 ? -28.656 30.062 8.891 1 93.06 366 ILE B O 1
ATOM 8485 N N . ASN B 1 367 ? -30.297 29.5 7.527 1 90.19 367 ASN B N 1
ATOM 8486 C CA . ASN B 1 367 ? -30.125 30.688 6.688 1 90.19 367 ASN B CA 1
ATOM 8487 C C . ASN B 1 367 ? -31.453 31.422 6.492 1 90.19 367 ASN B C 1
ATOM 8489 O O . ASN B 1 367 ? -32.438 31.156 7.195 1 90.19 367 ASN B O 1
ATOM 8493 N N . LYS B 1 368 ? -31.375 32.375 5.59 1 87.75 368 LYS B N 1
ATOM 8494 C CA . LYS B 1 368 ? -32.562 33.219 5.359 1 87.75 368 LYS B CA 1
ATOM 8495 C C . LYS B 1 368 ? -33.719 32.375 4.82 1 87.75 368 LYS B C 1
ATOM 8497 O O . LYS B 1 368 ? -34.875 32.594 5.18 1 87.75 368 LYS B O 1
ATOM 8502 N N . GLU B 1 369 ? -33.406 31.453 4.008 1 86.62 369 GLU B N 1
ATOM 8503 C CA . GLU B 1 369 ? -34.438 30.562 3.449 1 86.62 369 GLU B CA 1
ATOM 8504 C C . GLU B 1 369 ? -35.125 29.75 4.543 1 86.62 369 GLU B C 1
ATOM 8506 O O . GLU B 1 369 ? -36.344 29.609 4.531 1 86.62 369 GLU B O 1
ATOM 8511 N N . ALA B 1 370 ? -34.344 29.266 5.391 1 87.94 370 ALA B N 1
ATOM 8512 C CA . ALA B 1 370 ? -34.938 28.531 6.516 1 87.94 370 ALA B CA 1
ATOM 8513 C C . ALA B 1 370 ? -35.781 29.438 7.398 1 87.94 370 ALA B C 1
ATOM 8515 O O . ALA B 1 370 ? -36.812 29.031 7.898 1 87.94 370 ALA B O 1
ATOM 8516 N N . GLY B 1 371 ? -35.312 30.641 7.598 1 87.88 371 GLY B N 1
ATOM 8517 C CA . GLY B 1 371 ? -36.094 31.609 8.359 1 87.88 371 GLY B CA 1
ATOM 8518 C C . GLY B 1 371 ? -37.438 31.906 7.75 1 87.88 371 GLY B C 1
ATOM 8519 O O . GLY B 1 371 ? -38.438 32.062 8.469 1 87.88 371 GLY B O 1
ATOM 8520 N N . ALA B 1 372 ? -37.375 32 6.473 1 88.69 372 ALA B N 1
ATOM 8521 C CA . ALA B 1 372 ? -38.625 32.281 5.758 1 88.69 372 ALA B CA 1
ATOM 8522 C C . ALA B 1 372 ? -39.625 31.125 5.926 1 88.69 372 ALA B C 1
ATOM 8524 O O . ALA B 1 372 ? -40.844 31.328 5.914 1 88.69 372 ALA B O 1
ATOM 8525 N N . ASP B 1 373 ? -39.125 29.969 6.164 1 89.88 373 ASP B N 1
ATOM 8526 C CA . ASP B 1 373 ? -39.969 28.797 6.355 1 89.88 373 ASP B CA 1
ATOM 8527 C C . ASP B 1 373 ? -40.344 28.641 7.82 1 89.88 373 ASP B C 1
ATOM 8529 O O . ASP B 1 373 ? -40.969 27.641 8.195 1 89.88 373 ASP B O 1
ATOM 8533 N N . GLY B 1 374 ? -39.844 29.562 8.609 1 89.56 374 GLY B N 1
ATOM 8534 C CA . GLY B 1 374 ? -40.281 29.562 9.992 1 89.56 374 GLY B CA 1
ATOM 8535 C C . GLY B 1 374 ? -39.25 29.016 10.953 1 89.56 374 GLY B C 1
ATOM 8536 O O . GLY B 1 374 ? -39.531 28.859 12.141 1 89.56 374 GLY B O 1
ATOM 8537 N N . TYR B 1 375 ? -38.156 28.688 10.445 1 92.75 375 TYR B N 1
ATOM 8538 C CA . TYR B 1 375 ? -37.094 28.172 11.305 1 92.75 375 TYR B CA 1
ATOM 8539 C C . TYR B 1 375 ? -36 29.219 11.555 1 92.75 375 TYR B C 1
ATOM 8541 O O . TYR B 1 375 ? -35.062 29.344 10.797 1 92.75 375 TYR B O 1
ATOM 8549 N N . LEU B 1 376 ? -36.094 29.891 12.641 1 90.81 376 LEU B N 1
ATOM 8550 C CA . LEU B 1 376 ? -35.188 31 12.93 1 90.81 376 LEU B CA 1
ATOM 8551 C C . LEU B 1 376 ? -33.938 30.531 13.656 1 90.81 376 LEU B C 1
ATOM 8553 O O . LEU B 1 376 ? -32.906 31.203 13.625 1 90.81 376 LEU B O 1
ATOM 8557 N N . SER B 1 377 ? -34.125 29.5 14.383 1 93.38 377 SER B N 1
ATOM 8558 C CA . SER B 1 377 ? -33.031 28.891 15.102 1 93.38 377 SER B CA 1
ATOM 8559 C C . SER B 1 377 ? -33.125 27.359 15.07 1 93.38 377 SER B C 1
ATOM 8561 O O . SER B 1 377 ? -34.125 26.812 14.625 1 93.38 377 SER B O 1
ATOM 8563 N N . THR B 1 378 ? -32.062 26.734 15.469 1 95.38 378 THR B N 1
ATOM 8564 C CA . THR B 1 378 ? -32.031 25.266 15.461 1 95.38 378 THR B CA 1
ATOM 8565 C C . THR B 1 378 ? -33 24.719 16.516 1 95.38 378 THR B C 1
ATOM 8567 O O . THR B 1 378 ? -33.406 23.547 16.438 1 95.38 378 THR B O 1
ATOM 8570 N N . LEU B 1 379 ? -33.375 25.562 17.484 1 95.06 379 LEU B N 1
ATOM 8571 C CA . LEU B 1 379 ? -34.312 25.156 18.531 1 95.06 379 LEU B CA 1
ATOM 8572 C C . LEU B 1 379 ? -35.719 24.969 17.953 1 95.06 379 LEU B C 1
ATOM 8574 O O . LEU B 1 379 ? -36.562 24.297 18.562 1 95.06 379 LEU B O 1
ATOM 8578 N N . SER B 1 380 ? -35.969 25.516 16.766 1 94.44 380 SER B N 1
ATOM 8579 C CA . SER B 1 380 ? -37.281 25.469 16.172 1 94.44 380 SER B CA 1
ATOM 8580 C C . SER B 1 380 ? -37.375 24.359 15.117 1 94.44 380 SER B C 1
ATOM 8582 O O . SER B 1 380 ? -38.406 24.156 14.5 1 94.44 380 SER B O 1
ATOM 8584 N N . LEU B 1 381 ? -36.312 23.609 14.93 1 96.31 381 LEU B N 1
ATOM 8585 C CA . LEU B 1 381 ? -36.312 22.547 13.93 1 96.31 381 LEU B CA 1
ATOM 8586 C C . LEU B 1 381 ? -37.188 21.391 14.375 1 96.31 381 LEU B C 1
ATOM 8588 O O . LEU B 1 381 ? -37.25 21.062 15.562 1 96.31 381 LEU B O 1
ATOM 8592 N N . PRO B 1 382 ? -37.906 20.766 13.383 1 95.62 382 PRO B N 1
ATOM 8593 C CA . PRO B 1 382 ? -38.75 19.625 13.734 1 95.62 382 PRO B CA 1
ATOM 8594 C C . PRO B 1 382 ? -37.969 18.438 14.258 1 95.62 382 PRO B C 1
ATOM 8596 O O . PRO B 1 382 ? -36.844 18.203 13.82 1 95.62 382 PRO B O 1
ATOM 8599 N N . ASP B 1 383 ? -38.562 17.609 15.086 1 96.31 383 ASP B N 1
ATOM 8600 C CA . ASP B 1 383 ? -37.938 16.438 15.664 1 96.31 383 ASP B CA 1
ATOM 8601 C C . ASP B 1 383 ? -37.562 15.422 14.578 1 96.31 383 ASP B C 1
ATOM 8603 O O . ASP B 1 383 ? -36.562 14.711 14.695 1 96.31 383 ASP B O 1
ATOM 8607 N N . LYS B 1 384 ? -38.406 15.359 13.609 1 96.56 384 LYS B N 1
ATOM 8608 C CA . LYS B 1 384 ? -38.125 14.43 12.516 1 96.56 384 LYS B CA 1
ATOM 8609 C C . LYS B 1 384 ? -36.812 14.742 11.836 1 96.56 384 LYS B C 1
ATOM 8611 O O . LYS B 1 384 ? -36.031 13.836 11.531 1 96.56 384 LYS B O 1
ATOM 8616 N N . THR B 1 385 ? -36.562 15.977 11.625 1 97 385 THR B N 1
ATOM 8617 C CA . THR B 1 385 ? -35.312 16.422 11 1 97 385 THR B CA 1
ATOM 8618 C C . THR B 1 385 ? -34.125 16.172 11.922 1 97 385 THR B C 1
ATOM 8620 O O . THR B 1 385 ? -33.094 15.695 11.469 1 97 385 THR B O 1
ATOM 8623 N N . LEU B 1 386 ? -34.344 16.375 13.18 1 97.75 386 LEU B N 1
ATOM 8624 C CA . LEU B 1 386 ? -33.281 16.219 14.156 1 97.75 386 LEU B CA 1
ATOM 8625 C C . LEU B 1 386 ? -32.969 14.75 14.391 1 97.75 386 LEU B C 1
ATOM 8627 O O . LEU B 1 386 ? -31.781 14.383 14.539 1 97.75 386 LEU B O 1
ATOM 8631 N N . GLN B 1 387 ? -34 13.945 14.43 1 97.44 387 GLN B N 1
ATOM 8632 C CA . GLN B 1 387 ? -33.75 12.516 14.57 1 97.44 387 GLN B CA 1
ATOM 8633 C C . GLN B 1 387 ? -33.031 11.953 13.359 1 97.44 387 GLN B C 1
ATOM 8635 O O . GLN B 1 387 ? -32.156 11.078 13.508 1 97.44 387 GLN B O 1
ATOM 8640 N N . PHE B 1 388 ? -33.312 12.453 12.227 1 97.56 388 PHE B N 1
ATOM 8641 C CA . PHE B 1 388 ? -32.656 11.992 11.008 1 97.56 388 PHE B CA 1
ATOM 8642 C C . PHE B 1 388 ? -31.172 12.281 11.055 1 97.56 388 PHE B C 1
ATOM 8644 O O . PHE B 1 388 ? -30.359 11.398 10.766 1 97.56 388 PHE B O 1
ATOM 8651 N N . VAL B 1 389 ? -30.828 13.469 11.367 1 97.38 389 VAL B N 1
ATOM 8652 C CA . VAL B 1 389 ? -29.406 13.844 11.344 1 97.38 389 VAL B CA 1
ATOM 8653 C C . VAL B 1 389 ? -28.672 13.125 12.469 1 97.38 389 VAL B C 1
ATOM 8655 O O . VAL B 1 389 ? -27.484 12.812 12.328 1 97.38 389 VAL B O 1
ATOM 8658 N N . LYS B 1 390 ? -29.328 12.883 13.547 1 97.31 390 LYS B N 1
ATOM 8659 C CA . LYS B 1 390 ? -28.734 12.117 14.641 1 97.31 390 LYS B CA 1
ATOM 8660 C C . LYS B 1 390 ? -28.312 10.727 14.172 1 97.31 390 LYS B C 1
ATOM 8662 O O . LYS B 1 390 ? -27.25 10.234 14.547 1 97.31 390 LYS B O 1
ATOM 8667 N N . ASP B 1 391 ? -29.125 10.172 13.273 1 95.88 391 ASP B N 1
ATOM 8668 C CA . ASP B 1 391 ? -28.906 8.797 12.828 1 95.88 391 ASP B CA 1
ATOM 8669 C C . ASP B 1 391 ? -28.031 8.758 11.578 1 95.88 391 ASP B C 1
ATOM 8671 O O . ASP B 1 391 ? -27.453 7.719 11.25 1 95.88 391 ASP B O 1
ATOM 8675 N N . HIS B 1 392 ? -27.969 9.898 10.875 1 96.88 392 HIS B N 1
ATOM 8676 C CA . HIS B 1 392 ? -27.266 9.906 9.594 1 96.88 392 HIS B CA 1
ATOM 8677 C C . HIS B 1 392 ? -26.281 11.055 9.516 1 96.88 392 HIS B C 1
ATOM 8679 O O . HIS B 1 392 ? -26.344 11.883 8.602 1 96.88 392 HIS B O 1
ATOM 8685 N N . PRO B 1 393 ? -25.297 11.047 10.398 1 97.81 393 PRO B N 1
ATOM 8686 C CA . PRO B 1 393 ? -24.328 12.148 10.375 1 97.81 393 PRO B CA 1
ATOM 8687 C C . PRO B 1 393 ? -23.297 12 9.258 1 97.81 393 PRO B C 1
ATOM 8689 O O . PRO B 1 393 ? -22.594 12.961 8.938 1 97.81 393 PRO B O 1
ATOM 8692 N N . LEU B 1 394 ? -23.188 10.805 8.648 1 98.19 394 LEU B N 1
ATOM 8693 C CA . LEU B 1 394 ? -22.172 10.492 7.645 1 98.19 394 LEU B CA 1
ATOM 8694 C C . LEU B 1 394 ? -22.75 10.602 6.234 1 98.19 394 LEU B C 1
ATOM 8696 O O . LEU B 1 394 ? -23.781 10.008 5.934 1 98.19 394 LEU B O 1
ATOM 8700 N N . MET B 1 395 ? -22.016 11.398 5.371 1 98.5 395 MET B N 1
ATOM 8701 C CA . MET B 1 395 ? -22.406 11.539 3.975 1 98.5 395 MET B CA 1
ATOM 8702 C C . MET B 1 395 ? -21.906 10.367 3.145 1 98.5 395 MET B C 1
ATOM 8704 O O . MET B 1 395 ? -20.844 9.82 3.42 1 98.5 395 MET B O 1
ATOM 8708 N N . ASP B 1 396 ? -22.672 10.031 2.166 1 96.44 396 ASP B N 1
ATOM 8709 C CA . ASP B 1 396 ? -22.25 9 1.219 1 96.44 396 ASP B CA 1
ATOM 8710 C C . ASP B 1 396 ? -21.297 9.578 0.174 1 96.44 396 ASP B C 1
ATOM 8712 O O . ASP B 1 396 ? -20.359 8.906 -0.257 1 96.44 396 ASP B O 1
ATOM 8716 N N . ASP B 1 397 ? -21.609 10.734 -0.246 1 97.19 397 ASP B N 1
ATOM 8717 C CA . ASP B 1 397 ? -20.766 11.398 -1.236 1 97.19 397 ASP B CA 1
ATOM 8718 C C . ASP B 1 397 ? -19.422 11.812 -0.631 1 97.19 397 ASP B C 1
ATOM 8720 O O . ASP B 1 397 ? -19.359 12.188 0.542 1 97.19 397 ASP B O 1
ATOM 8724 N N . SER B 1 398 ? -18.438 11.773 -1.441 1 97.69 398 SER B N 1
ATOM 8725 C CA . SER B 1 398 ? -17.094 12.125 -0.999 1 97.69 398 SER B CA 1
ATOM 8726 C C . SER B 1 398 ? -16.656 13.469 -1.58 1 97.69 398 SER B C 1
ATOM 8728 O O . SER B 1 398 ? -17.172 13.898 -2.613 1 97.69 398 SER B O 1
ATOM 8730 N N . VAL B 1 399 ? -15.75 14.078 -0.856 1 98.56 399 VAL B N 1
ATOM 8731 C CA . VAL B 1 399 ? -15.117 15.289 -1.364 1 98.56 399 VAL B CA 1
ATOM 8732 C C . VAL B 1 399 ? -13.945 14.922 -2.27 1 98.56 399 VAL B C 1
ATOM 8734 O O . VAL B 1 399 ? -12.961 14.344 -1.812 1 98.56 399 VAL B O 1
ATOM 8737 N N . THR B 1 400 ? -14.031 15.289 -3.535 1 98 400 THR B N 1
ATOM 8738 C CA . THR B 1 400 ? -13 14.945 -4.512 1 98 400 THR B CA 1
ATOM 8739 C C . THR B 1 400 ? -12 16.078 -4.672 1 98 400 THR B C 1
ATOM 8741 O O . THR B 1 400 ? -12.375 17.25 -4.625 1 98 400 THR B O 1
ATOM 8744 N N . PRO B 1 401 ? -10.781 15.75 -4.809 1 97.88 401 PRO B N 1
ATOM 8745 C CA . PRO B 1 401 ? -9.781 16.812 -5 1 97.88 401 PRO B CA 1
ATOM 8746 C C . PRO B 1 401 ? -9.898 17.484 -6.363 1 97.88 401 PRO B C 1
ATOM 8748 O O . PRO B 1 401 ? -10.555 16.969 -7.266 1 97.88 401 PRO B O 1
ATOM 8751 N N . ILE B 1 402 ? -9.289 18.594 -6.422 1 95.88 402 ILE B N 1
ATOM 8752 C CA . ILE B 1 402 ? -9.25 19.328 -7.672 1 95.88 402 ILE B CA 1
ATOM 8753 C C . ILE B 1 402 ? -8.547 18.5 -8.75 1 95.88 402 ILE B C 1
ATOM 8755 O O . ILE B 1 402 ? -7.418 18.047 -8.555 1 95.88 402 ILE B O 1
ATOM 8759 N N . GLY B 1 403 ? -9.203 18.219 -9.844 1 92.5 403 GLY B N 1
ATOM 8760 C CA . GLY B 1 403 ? -8.641 17.438 -10.938 1 92.5 403 GLY B CA 1
ATOM 8761 C C . GLY B 1 403 ? -8.719 15.938 -10.695 1 92.5 403 GLY B C 1
ATOM 8762 O O . GLY B 1 403 ? -8.211 15.148 -11.492 1 92.5 403 GLY B O 1
ATOM 8763 N N . ASP B 1 404 ? -9.25 15.531 -9.578 1 94 404 ASP B N 1
ATOM 8764 C CA . ASP B 1 404 ? -9.445 14.133 -9.195 1 94 404 ASP B CA 1
ATOM 8765 C C . ASP B 1 404 ? -8.117 13.406 -9.078 1 94 404 ASP B C 1
ATOM 8767 O O . ASP B 1 404 ? -7.996 12.25 -9.492 1 94 404 ASP B O 1
ATOM 8771 N N . ARG B 1 405 ? -7.129 14.125 -8.703 1 93.56 405 ARG B N 1
ATOM 8772 C CA . ARG B 1 405 ? -5.797 13.555 -8.523 1 93.56 405 ARG B CA 1
ATOM 8773 C C . ARG B 1 405 ? -4.988 14.359 -7.512 1 93.56 405 ARG B C 1
ATOM 8775 O O . ARG B 1 405 ? -5.297 15.523 -7.242 1 93.56 405 ARG B O 1
ATOM 8782 N N . PRO B 1 406 ? -3.965 13.742 -6.98 1 95.75 406 PRO B N 1
ATOM 8783 C CA . PRO B 1 406 ? -3.086 14.516 -6.094 1 95.75 406 PRO B CA 1
ATOM 8784 C C . PRO B 1 406 ? -2.264 15.562 -6.844 1 95.75 406 PRO B C 1
ATOM 8786 O O . PRO B 1 406 ? -1.925 15.367 -8.016 1 95.75 406 PRO B O 1
ATOM 8789 N N . ARG B 1 407 ? -1.962 16.594 -6.121 1 95 407 ARG B N 1
ATOM 8790 C CA . ARG B 1 407 ? -1.095 17.625 -6.691 1 95 407 ARG B CA 1
ATOM 8791 C C . ARG B 1 407 ? 0.362 17.172 -6.691 1 95 407 ARG B C 1
ATOM 8793 O O . ARG B 1 407 ? 1.143 17.578 -7.559 1 95 407 ARG B O 1
ATOM 8800 N N . LEU B 1 408 ? 0.651 16.422 -5.738 1 95.69 408 LEU B N 1
ATOM 8801 C CA . LEU B 1 408 ? 2.023 15.969 -5.551 1 95.69 408 LEU B CA 1
ATOM 8802 C C . LEU B 1 408 ? 2.051 14.578 -4.93 1 95.69 408 LEU B C 1
ATOM 8804 O O . LEU B 1 408 ? 1.284 14.289 -4.008 1 95.69 408 LEU B O 1
ATOM 8808 N N . ILE B 1 409 ? 2.783 13.711 -5.555 1 94.69 409 ILE B N 1
ATOM 8809 C CA . ILE B 1 409 ? 3.104 12.414 -4.977 1 94.69 409 ILE B CA 1
ATOM 8810 C C . ILE B 1 409 ? 4.617 12.266 -4.844 1 94.69 409 ILE B C 1
ATOM 8812 O O . ILE B 1 409 ? 5.363 12.562 -5.781 1 94.69 409 ILE B O 1
ATOM 8816 N N . LYS B 1 410 ? 5.039 11.922 -3.688 1 93.25 410 LYS B N 1
ATOM 8817 C CA . LYS B 1 410 ? 6.473 11.766 -3.473 1 93.25 410 LYS B CA 1
ATOM 8818 C C . LYS B 1 410 ? 6.777 10.461 -2.73 1 93.25 410 LYS B C 1
ATOM 8820 O O . LYS B 1 410 ? 6.086 10.117 -1.771 1 93.25 410 LYS B O 1
ATOM 8825 N N . ARG B 1 411 ? 7.852 9.812 -3.176 1 88.81 411 ARG B N 1
ATOM 8826 C CA . ARG B 1 411 ? 8.305 8.578 -2.543 1 88.81 411 ARG B CA 1
ATOM 8827 C C . ARG B 1 411 ? 9.422 8.852 -1.538 1 88.81 411 ARG B C 1
ATOM 8829 O O . ARG B 1 411 ? 10.125 9.852 -1.648 1 88.81 411 ARG B O 1
ATOM 8836 N N . ASP B 1 412 ? 9.516 8.039 -0.512 1 86.56 412 ASP B N 1
ATOM 8837 C CA . ASP B 1 412 ? 10.586 8.016 0.477 1 86.56 412 ASP B CA 1
ATOM 8838 C C . ASP B 1 412 ? 10.578 9.281 1.325 1 86.56 412 ASP B C 1
ATOM 8840 O O . ASP B 1 412 ? 11.641 9.812 1.665 1 86.56 412 ASP B O 1
ATOM 8844 N N . VAL B 1 413 ? 9.453 9.844 1.446 1 93.06 413 VAL B N 1
ATOM 8845 C CA . VAL B 1 413 ? 9.297 11.016 2.303 1 93.06 413 VAL B CA 1
ATOM 8846 C C . VAL B 1 413 ? 7.988 10.914 3.084 1 93.06 413 VAL B C 1
ATOM 8848 O O . VAL B 1 413 ? 6.977 10.453 2.551 1 93.06 413 VAL B O 1
ATOM 8851 N N . LYS B 1 414 ? 8.078 11.289 4.277 1 95.31 414 LYS B N 1
ATOM 8852 C CA . LYS B 1 414 ? 6.871 11.422 5.094 1 95.31 414 LYS B CA 1
ATOM 8853 C C . LYS B 1 414 ? 6.574 12.883 5.402 1 95.31 414 LYS B C 1
ATOM 8855 O O . LYS B 1 414 ? 7.219 13.484 6.266 1 95.31 414 LYS B O 1
ATOM 8860 N N . TYR B 1 415 ? 5.617 13.391 4.781 1 97.75 415 TYR B N 1
ATOM 8861 C CA . TYR B 1 415 ? 5.23 14.773 5.016 1 97.75 415 TYR B CA 1
ATOM 8862 C C . TYR B 1 415 ? 4.441 14.914 6.312 1 97.75 415 TYR B C 1
ATOM 8864 O O . TYR B 1 415 ? 3.619 14.055 6.637 1 97.75 415 TYR B O 1
ATOM 8872 N N . THR B 1 416 ? 4.633 16.016 6.992 1 97.88 416 THR B N 1
ATOM 8873 C CA . THR B 1 416 ? 4.023 16.172 8.305 1 97.88 416 THR B CA 1
ATOM 8874 C C . THR B 1 416 ? 3.098 17.375 8.336 1 97.88 416 THR B C 1
ATOM 8876 O O . THR B 1 416 ? 1.99 17.312 8.867 1 97.88 416 THR B O 1
ATOM 8879 N N . GLN B 1 417 ? 3.588 18.516 7.812 1 98.38 417 GLN B N 1
ATOM 8880 C CA . GLN B 1 417 ? 2.838 19.766 7.852 1 98.38 417 GLN B CA 1
ATOM 8881 C C . GLN B 1 417 ? 2.869 20.469 6.5 1 98.38 417 GLN B C 1
ATOM 8883 O O . GLN B 1 417 ? 3.748 20.203 5.676 1 98.38 417 GLN B O 1
ATOM 8888 N N . ILE B 1 418 ? 1.896 21.422 6.34 1 98.56 418 ILE B N 1
ATOM 8889 C CA . ILE B 1 418 ? 1.853 22.156 5.082 1 98.56 418 ILE B CA 1
ATOM 8890 C C . ILE B 1 418 ? 1.317 23.562 5.328 1 98.56 418 ILE B C 1
ATOM 8892 O O . ILE B 1 418 ? 0.425 23.75 6.156 1 98.56 418 ILE B O 1
ATOM 8896 N N . VAL B 1 419 ? 1.919 24.5 4.703 1 98.06 419 VAL B N 1
ATOM 8897 C CA . VAL B 1 419 ? 1.396 25.859 4.555 1 98.06 419 VAL B CA 1
ATOM 8898 C C . VAL B 1 419 ? 1.537 26.312 3.104 1 98.06 419 VAL B C 1
ATOM 8900 O O . VAL B 1 419 ? 2.416 25.828 2.381 1 98.06 419 VAL B O 1
ATOM 8903 N N . VAL B 1 420 ? 0.655 27.172 2.682 1 97 420 VAL B N 1
ATOM 8904 C CA . VAL B 1 420 ? 0.64 27.578 1.283 1 97 420 VAL B CA 1
ATOM 8905 C C . VAL B 1 420 ? 0.575 29.109 1.196 1 97 420 VAL B C 1
ATOM 8907 O O . VAL B 1 420 ? -0.146 29.75 1.965 1 97 420 VAL B O 1
ATOM 8910 N N . ASP B 1 421 ? 1.348 29.609 0.306 1 94.5 421 ASP B N 1
ATOM 8911 C CA . ASP B 1 421 ? 1.346 31.047 0.037 1 94.5 421 ASP B CA 1
ATOM 8912 C C . ASP B 1 421 ? 0.982 31.328 -1.419 1 94.5 421 ASP B C 1
ATOM 8914 O O . ASP B 1 421 ? 1.41 30.609 -2.324 1 94.5 421 ASP B O 1
ATOM 8918 N N . ARG B 1 422 ? 0.183 32.312 -1.591 1 92.12 422 ARG B N 1
ATOM 8919 C CA . ARG B 1 422 ? -0.134 32.75 -2.941 1 92.12 422 ARG B CA 1
ATOM 8920 C C . ARG B 1 422 ? 0.674 34 -3.303 1 92.12 422 ARG B C 1
ATOM 8922 O O . ARG B 1 422 ? 0.554 35.031 -2.646 1 92.12 422 ARG B O 1
ATOM 8929 N N . VAL B 1 423 ? 1.477 33.844 -4.371 1 89.94 423 VAL B N 1
ATOM 8930 C CA . VAL B 1 423 ? 2.422 34.906 -4.691 1 89.94 423 VAL B CA 1
ATOM 8931 C C . VAL B 1 423 ? 2.246 35.344 -6.145 1 89.94 423 VAL B C 1
ATOM 8933 O O . VAL B 1 423 ? 1.969 34.531 -7.016 1 89.94 423 VAL B O 1
ATOM 8936 N N . ARG B 1 424 ? 2.408 36.594 -6.324 1 88.56 424 ARG B N 1
ATOM 8937 C CA . ARG B 1 424 ? 2.363 37.125 -7.672 1 88.56 424 ARG B CA 1
ATOM 8938 C C . ARG B 1 424 ? 3.76 37.219 -8.281 1 88.56 424 ARG B C 1
ATOM 8940 O O . ARG B 1 424 ? 4.652 37.844 -7.727 1 88.56 424 ARG B O 1
ATOM 8947 N N . ALA B 1 425 ? 3.936 36.625 -9.344 1 89.88 425 ALA B N 1
ATOM 8948 C CA . ALA B 1 425 ? 5.215 36.688 -10.039 1 89.88 425 ALA B CA 1
ATOM 8949 C C . ALA B 1 425 ? 5.387 38.031 -10.75 1 89.88 425 ALA B C 1
ATOM 8951 O O . ALA B 1 425 ? 4.469 38.844 -10.758 1 89.88 425 ALA B O 1
ATOM 8952 N N . LEU B 1 426 ? 6.598 38.188 -11.336 1 88 426 LEU B N 1
ATOM 8953 C CA . LEU B 1 426 ? 6.926 39.438 -12.008 1 88 426 LEU B CA 1
ATOM 8954 C C . LEU B 1 426 ? 5.996 39.656 -13.188 1 88 426 LEU B C 1
ATOM 8956 O O . LEU B 1 426 ? 5.672 40.812 -13.5 1 88 426 LEU B O 1
ATOM 8960 N N . ASN B 1 427 ? 5.574 38.625 -13.828 1 85 427 ASN B N 1
ATOM 8961 C CA . ASN B 1 427 ? 4.703 38.75 -14.992 1 85 427 ASN B CA 1
ATOM 8962 C C . ASN B 1 427 ? 3.246 38.938 -14.586 1 85 427 ASN B C 1
ATOM 8964 O O . ASN B 1 427 ? 2.359 39 -15.438 1 85 427 ASN B O 1
ATOM 8968 N N . GLY B 1 428 ? 2.936 38.812 -13.336 1 86.44 428 GLY B N 1
ATOM 8969 C CA . GLY B 1 428 ? 1.588 39.062 -12.852 1 86.44 428 GLY B CA 1
ATOM 8970 C C . GLY B 1 428 ? 0.824 37.781 -12.539 1 86.44 428 GLY B C 1
ATOM 8971 O O . GLY B 1 428 ? -0.233 37.844 -11.906 1 86.44 428 GLY B O 1
ATOM 8972 N N . THR B 1 429 ? 1.358 36.75 -12.953 1 88.44 429 THR B N 1
ATOM 8973 C CA . THR B 1 429 ? 0.687 35.469 -12.711 1 88.44 429 THR B CA 1
ATOM 8974 C C . THR B 1 429 ? 0.766 35.094 -11.234 1 88.44 429 THR B C 1
ATOM 8976 O O . THR B 1 429 ? 1.798 35.281 -10.594 1 88.44 429 THR B O 1
ATOM 8979 N N . MET B 1 430 ? -0.363 34.562 -10.742 1 90.62 430 MET B N 1
ATOM 8980 C CA . MET B 1 430 ? -0.398 34.125 -9.352 1 90.62 430 MET B CA 1
ATOM 8981 C C . MET B 1 430 ? -0.04 32.656 -9.234 1 90.62 430 MET B C 1
ATOM 8983 O O . MET B 1 430 ? -0.491 31.828 -10.039 1 90.62 430 MET B O 1
ATOM 8987 N N . TYR B 1 431 ? 0.808 32.375 -8.281 1 91.19 431 TYR B N 1
ATOM 8988 C CA . TYR B 1 431 ? 1.209 30.984 -8.023 1 91.19 431 TYR B CA 1
ATOM 8989 C C . TYR B 1 431 ? 0.988 30.609 -6.566 1 91.19 431 TYR B C 1
ATOM 8991 O O . TYR B 1 431 ? 1.21 31.438 -5.668 1 91.19 431 TYR B O 1
ATOM 8999 N N . ASP B 1 432 ? 0.507 29.406 -6.367 1 93.69 432 ASP B N 1
ATOM 9000 C CA . ASP B 1 432 ? 0.463 28.844 -5.02 1 93.69 432 ASP B CA 1
ATOM 9001 C C . ASP B 1 432 ? 1.748 28.078 -4.703 1 93.69 432 ASP B C 1
ATOM 9003 O O . ASP B 1 432 ? 2.037 27.047 -5.32 1 93.69 432 ASP B O 1
ATOM 9007 N N . VAL B 1 433 ? 2.482 28.578 -3.771 1 95.5 433 VAL B N 1
ATOM 9008 C CA . VAL B 1 433 ? 3.719 27.922 -3.344 1 95.5 433 VAL B CA 1
ATOM 9009 C C . VAL B 1 433 ? 3.467 27.125 -2.068 1 95.5 433 VAL B C 1
ATOM 9011 O O . VAL B 1 433 ? 3.033 27.672 -1.056 1 95.5 433 VAL B O 1
ATOM 9014 N N . MET B 1 434 ? 3.762 25.859 -2.139 1 97.75 434 MET B N 1
ATOM 9015 C CA . MET B 1 434 ? 3.535 24.984 -0.993 1 97.75 434 MET B CA 1
ATOM 9016 C C . MET B 1 434 ? 4.824 24.766 -0.205 1 97.75 434 MET B C 1
ATOM 9018 O O . MET B 1 434 ? 5.867 24.469 -0.785 1 97.75 434 MET B O 1
ATOM 9022 N N . PHE B 1 435 ? 4.75 25 1.028 1 98.31 435 PHE B N 1
ATOM 9023 C CA . PHE B 1 435 ? 5.809 24.625 1.96 1 98.31 435 PHE B CA 1
ATOM 9024 C C . PHE B 1 435 ? 5.414 23.406 2.771 1 98.31 435 PHE B C 1
ATOM 9026 O O . PHE B 1 435 ? 4.465 23.453 3.559 1 98.31 435 PHE B O 1
ATOM 9033 N N . ILE B 1 436 ? 6.164 22.328 2.57 1 98.5 436 ILE B N 1
ATOM 9034 C CA . ILE B 1 436 ? 5.793 21.047 3.16 1 98.5 436 ILE B CA 1
ATOM 9035 C C . ILE B 1 436 ? 6.949 20.516 4 1 98.5 436 ILE B C 1
ATOM 9037 O O . ILE B 1 436 ? 8.055 20.328 3.496 1 98.5 436 ILE B O 1
ATOM 9041 N N . SER B 1 437 ? 6.652 20.219 5.223 1 98.31 437 SER B N 1
ATOM 9042 C CA . SER B 1 437 ? 7.703 19.734 6.105 1 98.31 437 SER B CA 1
ATOM 9043 C C . SER B 1 437 ? 7.707 18.203 6.164 1 98.31 437 SER B C 1
ATOM 9045 O O . SER B 1 437 ? 6.766 17.562 5.699 1 98.31 437 SER B O 1
ATOM 9047 N N . THR B 1 438 ? 8.758 17.656 6.738 1 97.06 438 THR B N 1
ATOM 9048 C CA . THR B 1 438 ? 8.93 16.203 6.797 1 97.06 438 THR B CA 1
ATOM 9049 C C . THR B 1 438 ? 9.211 15.742 8.227 1 97.06 438 THR B C 1
ATOM 9051 O O . THR B 1 438 ? 9.383 16.578 9.125 1 97.06 438 THR B O 1
ATOM 9054 N N . ASP B 1 439 ? 9.242 14.5 8.461 1 96.06 439 ASP B N 1
ATOM 9055 C CA . ASP B 1 439 ? 9.516 13.914 9.766 1 96.06 439 ASP B CA 1
ATOM 9056 C C . ASP B 1 439 ? 11.016 13.828 10.023 1 96.06 439 ASP B C 1
ATOM 9058 O O . ASP B 1 439 ? 11.445 13.344 11.078 1 96.06 439 ASP B O 1
ATOM 9062 N N . ARG B 1 440 ? 11.734 14.367 9.07 1 94.38 440 ARG B N 1
ATOM 9063 C CA . ARG B 1 440 ? 13.188 14.383 9.242 1 94.38 440 ARG B CA 1
ATOM 9064 C C . ARG B 1 440 ? 13.711 15.812 9.352 1 94.38 440 ARG B C 1
ATOM 9066 O O . ARG B 1 440 ? 14.875 16.078 9.055 1 94.38 440 ARG B O 1
ATOM 9073 N N . GLY B 1 441 ? 12.852 16.672 9.57 1 95.88 441 GLY B N 1
ATOM 9074 C CA . GLY B 1 441 ? 13.234 18.031 9.859 1 95.88 441 GLY B CA 1
ATOM 9075 C C . GLY B 1 441 ? 13.492 18.859 8.609 1 95.88 441 GLY B C 1
ATOM 9076 O O . GLY B 1 441 ? 14.055 19.953 8.688 1 95.88 441 GLY B O 1
ATOM 9077 N N . ALA B 1 442 ? 13.102 18.344 7.484 1 96.19 442 ALA B N 1
ATOM 9078 C CA . ALA B 1 442 ? 13.312 19.047 6.227 1 96.19 442 ALA B CA 1
ATOM 9079 C C . ALA B 1 442 ? 12.039 19.75 5.762 1 96.19 442 ALA B C 1
ATOM 9081 O O . ALA B 1 442 ? 10.945 19.406 6.215 1 96.19 442 ALA B O 1
ATOM 9082 N N . LEU B 1 443 ? 12.266 20.75 4.949 1 97.75 443 LEU B N 1
ATOM 9083 C CA . LEU B 1 443 ? 11.18 21.516 4.348 1 97.75 443 LEU B CA 1
ATOM 9084 C C . LEU B 1 443 ? 11.289 21.5 2.826 1 97.75 443 LEU B C 1
ATOM 9086 O O . LEU B 1 443 ? 12.352 21.797 2.273 1 97.75 443 LEU B O 1
ATOM 9090 N N . HIS B 1 444 ? 10.195 21.125 2.199 1 97.31 444 HIS B N 1
ATOM 9091 C CA . HIS B 1 444 ? 10.117 21.188 0.745 1 97.31 444 HIS B CA 1
ATOM 9092 C C . HIS B 1 444 ? 9.32 22.406 0.292 1 97.31 444 HIS B C 1
ATOM 9094 O O . HIS B 1 444 ? 8.25 22.688 0.837 1 97.31 444 HIS B O 1
ATOM 9100 N N . LYS B 1 445 ? 9.891 23.109 -0.592 1 97.19 445 LYS B N 1
ATOM 9101 C CA . LYS B 1 445 ? 9.188 24.172 -1.295 1 97.19 445 LYS B CA 1
ATOM 9102 C C . LYS B 1 445 ? 8.789 23.734 -2.699 1 97.19 445 LYS B C 1
ATOM 9104 O O . LYS B 1 445 ? 9.648 23.438 -3.533 1 97.19 445 LYS B O 1
ATOM 9109 N N . ALA B 1 446 ? 7.449 23.75 -2.914 1 96.38 446 ALA B N 1
ATOM 9110 C CA . ALA B 1 446 ? 6.984 23.188 -4.18 1 96.38 446 ALA B CA 1
ATOM 9111 C C . ALA B 1 446 ? 5.98 24.109 -4.855 1 96.38 446 ALA B C 1
ATOM 9113 O O . ALA B 1 446 ? 5.238 24.828 -4.18 1 96.38 446 ALA B O 1
ATOM 9114 N N . ILE B 1 447 ? 6.023 24.078 -6.164 1 93.88 447 ILE B N 1
ATOM 9115 C CA . ILE B 1 447 ? 5.133 24.922 -6.961 1 93.88 447 ILE B CA 1
ATOM 9116 C C . ILE B 1 447 ? 4.566 24.109 -8.125 1 93.88 447 ILE B C 1
ATOM 9118 O O . ILE B 1 447 ? 5.227 23.188 -8.625 1 93.88 447 ILE B O 1
ATOM 9122 N N . SER B 1 448 ? 3.264 24.328 -8.352 1 86.5 448 SER B N 1
ATOM 9123 C CA . SER B 1 448 ? 2.662 23.703 -9.516 1 86.5 448 SER B CA 1
ATOM 9124 C C . SER B 1 448 ? 2.83 24.562 -10.766 1 86.5 448 SER B C 1
ATOM 9126 O O . SER B 1 448 ? 2.568 25.766 -10.727 1 86.5 448 SER B O 1
ATOM 9128 N N . TYR B 1 449 ? 3.42 24 -11.711 1 78.81 449 TYR B N 1
ATOM 9129 C CA . TYR B 1 449 ? 3.562 24.688 -12.992 1 78.81 449 TYR B CA 1
ATOM 9130 C C . TYR B 1 449 ? 3.105 23.797 -14.141 1 78.81 449 TYR B C 1
ATOM 9132 O O . TYR B 1 449 ? 2.973 22.578 -13.977 1 78.81 449 TYR B O 1
ATOM 9140 N N . GLU B 1 450 ? 2.633 24.344 -15.305 1 66.06 450 GLU B N 1
ATOM 9141 C CA . GLU B 1 450 ? 1.991 23.75 -16.469 1 66.06 450 GLU B CA 1
ATOM 9142 C C . GLU B 1 450 ? 2.162 22.234 -16.5 1 66.06 450 GLU B C 1
ATOM 9144 O O . GLU B 1 450 ? 1.188 21.5 -16.672 1 66.06 450 GLU B O 1
ATOM 9149 N N . ASN B 1 451 ? 3.408 21.781 -16.438 1 63.06 451 ASN B N 1
ATOM 9150 C CA . ASN B 1 451 ? 3.623 20.359 -16.703 1 63.06 451 ASN B CA 1
ATOM 9151 C C . ASN B 1 451 ? 3.764 19.562 -15.414 1 63.06 451 ASN B C 1
ATOM 9153 O O . ASN B 1 451 ? 4.289 18.453 -15.422 1 63.06 451 ASN B O 1
ATOM 9157 N N . GLY B 1 452 ? 3.248 20.125 -14.234 1 78.19 452 GLY B N 1
ATOM 9158 C CA . GLY B 1 452 ? 3.338 19.281 -13.055 1 78.19 452 GLY B CA 1
ATOM 9159 C C . GLY B 1 452 ? 3.928 20 -11.852 1 78.19 452 GLY B C 1
ATOM 9160 O O . GLY B 1 452 ? 4.02 21.219 -11.836 1 78.19 452 GLY B O 1
ATOM 9161 N N . MET B 1 453 ? 4.121 19.281 -10.82 1 87.81 453 MET B N 1
ATOM 9162 C CA . MET B 1 453 ? 4.648 19.797 -9.562 1 87.81 453 MET B CA 1
ATOM 9163 C C . MET B 1 453 ? 6.172 19.828 -9.586 1 87.81 453 MET B C 1
ATOM 9165 O O . MET B 1 453 ? 6.805 18.891 -10.062 1 87.81 453 MET B O 1
ATOM 9169 N N . HIS B 1 454 ? 6.723 20.969 -9.164 1 89.56 454 HIS B N 1
ATOM 9170 C CA . HIS B 1 454 ? 8.164 21.141 -9.039 1 89.56 454 HIS B CA 1
ATOM 9171 C C . HIS B 1 454 ? 8.562 21.453 -7.605 1 89.56 454 HIS B C 1
ATOM 9173 O O . HIS B 1 454 ? 7.973 22.328 -6.969 1 89.56 454 HIS B O 1
ATOM 9179 N N . ILE B 1 455 ? 9.516 20.719 -7.125 1 93.75 455 ILE B N 1
ATOM 9180 C CA . ILE B 1 455 ? 10.086 21.062 -5.828 1 93.75 455 ILE B CA 1
ATOM 9181 C C . ILE B 1 455 ? 11.305 21.969 -6.023 1 93.75 455 ILE B C 1
ATOM 9183 O O . ILE B 1 455 ? 12.328 21.531 -6.543 1 93.75 455 ILE B O 1
ATOM 9187 N N . ILE B 1 456 ? 11.203 23.125 -5.645 1 93.88 456 ILE B N 1
ATOM 9188 C CA . ILE B 1 456 ? 12.227 24.141 -5.863 1 93.88 456 ILE B CA 1
ATOM 9189 C C . ILE B 1 456 ? 13.445 23.828 -4.988 1 93.88 456 ILE B C 1
ATOM 9191 O O . ILE B 1 456 ? 14.578 23.828 -5.473 1 93.88 456 ILE B O 1
ATOM 9195 N N . GLU B 1 457 ? 13.172 23.625 -3.77 1 93.69 457 GLU B N 1
ATOM 9196 C CA . GLU B 1 457 ? 14.297 23.391 -2.871 1 93.69 457 GLU B CA 1
ATOM 9197 C C . GLU B 1 457 ? 13.867 22.547 -1.666 1 93.69 457 GLU B C 1
ATOM 9199 O O . GLU B 1 457 ? 12.68 22.484 -1.344 1 93.69 457 GLU B O 1
ATOM 9204 N N . GLU B 1 458 ? 14.773 21.891 -1.126 1 95.12 458 GLU B N 1
ATOM 9205 C CA . GLU B 1 458 ? 14.695 21.203 0.161 1 95.12 458 GLU B CA 1
ATOM 9206 C C . GLU B 1 458 ? 15.633 21.844 1.185 1 95.12 458 GLU B C 1
ATOM 9208 O O . GLU B 1 458 ? 16.828 22 0.928 1 95.12 458 GLU B O 1
ATOM 9213 N N . ILE B 1 459 ? 15.039 22.219 2.291 1 95.75 459 ILE B N 1
ATOM 9214 C CA . ILE B 1 459 ? 15.797 22.922 3.316 1 95.75 459 ILE B CA 1
ATOM 9215 C C . ILE B 1 459 ? 15.805 22.109 4.605 1 95.75 459 ILE B C 1
ATOM 9217 O O . ILE B 1 459 ? 14.75 21.734 5.121 1 95.75 459 ILE B O 1
ATOM 9221 N N . GLN B 1 460 ? 16.984 21.859 5.094 1 95.19 460 GLN B N 1
ATOM 9222 C CA . GLN B 1 460 ? 17.062 21.219 6.398 1 95.19 460 GLN B CA 1
ATOM 9223 C C . GLN B 1 460 ? 16.906 22.234 7.527 1 95.19 460 GLN B C 1
ATOM 9225 O O . GLN B 1 460 ? 17.828 22.984 7.828 1 95.19 460 GLN B O 1
ATOM 9230 N N . LEU B 1 461 ? 15.82 22.234 8.211 1 95.56 461 LEU B N 1
ATOM 9231 C CA . LEU B 1 461 ? 15.508 23.25 9.219 1 95.56 461 LEU B CA 1
ATOM 9232 C C . LEU B 1 461 ? 16.188 22.922 10.547 1 95.56 461 LEU B C 1
ATOM 9234 O O . LEU B 1 461 ? 16.672 23.812 11.234 1 95.56 461 LEU B O 1
ATOM 9238 N N . PHE B 1 462 ? 16.125 21.719 10.891 1 92.88 462 PHE B N 1
ATOM 9239 C CA . PHE B 1 462 ? 16.703 21.281 12.164 1 92.88 462 PHE B CA 1
ATOM 9240 C C . PHE B 1 462 ? 17.938 20.406 11.93 1 92.88 462 PHE B C 1
ATOM 9242 O O . PHE B 1 462 ? 17.875 19.422 11.18 1 92.88 462 PHE B O 1
ATOM 9249 N N . PRO B 1 463 ? 19.062 20.625 12.531 1 86.38 463 PRO B N 1
ATOM 9250 C CA . PRO B 1 463 ? 20.281 19.875 12.297 1 86.38 463 PRO B CA 1
ATOM 9251 C C . PRO B 1 463 ? 20.203 18.438 12.805 1 86.38 463 PRO B C 1
ATOM 9253 O O . PRO B 1 463 ? 20.875 17.547 12.266 1 86.38 463 PRO B O 1
ATOM 9256 N N . ASN B 1 464 ? 19.359 18.188 13.766 1 88.5 464 ASN B N 1
ATOM 9257 C CA . ASN B 1 464 ? 19.266 16.859 14.344 1 88.5 464 ASN B CA 1
ATOM 9258 C C . ASN B 1 464 ? 18.172 16.031 13.68 1 88.5 464 ASN B C 1
ATOM 9260 O O . ASN B 1 464 ? 17.797 14.969 14.188 1 88.5 464 ASN B O 1
ATOM 9264 N N . PHE B 1 465 ? 17.625 16.5 12.672 1 91.44 465 PHE B N 1
ATOM 9265 C CA . PHE B 1 465 ? 16.641 15.797 11.867 1 91.44 465 PHE B CA 1
ATOM 9266 C C . PHE B 1 465 ? 15.406 15.469 12.68 1 91.44 465 PHE B C 1
ATOM 9268 O O . PHE B 1 465 ? 14.828 14.391 12.547 1 91.44 465 PHE B O 1
ATOM 9275 N N . GLU B 1 466 ? 15.062 16.422 13.539 1 93 466 GLU B N 1
ATOM 9276 C CA . GLU B 1 466 ? 13.852 16.266 14.336 1 93 466 GLU B CA 1
ATOM 9277 C C . GLU B 1 466 ? 12.602 16.516 13.492 1 93 466 GLU B C 1
ATOM 9279 O O . GLU B 1 466 ? 12.578 17.438 12.664 1 93 466 GLU B O 1
ATOM 9284 N N . PRO B 1 467 ? 11.641 15.672 13.766 1 95.94 467 PRO B N 1
ATOM 9285 C CA . PRO B 1 467 ? 10.406 15.883 13 1 95.94 467 PRO B CA 1
ATOM 9286 C C . PRO B 1 467 ? 9.766 17.25 13.273 1 95.94 467 PRO B C 1
ATOM 9288 O O . PRO B 1 467 ? 9.773 17.719 14.406 1 95.94 467 PRO B O 1
ATOM 9291 N N . ILE B 1 468 ? 9.289 17.828 12.242 1 97.5 468 ILE B N 1
ATOM 9292 C CA . ILE B 1 468 ? 8.57 19.094 12.367 1 97.5 468 ILE B CA 1
ATOM 9293 C C . ILE B 1 468 ? 7.125 18.812 12.773 1 97.5 468 ILE B C 1
ATOM 9295 O O . ILE B 1 468 ? 6.41 18.078 12.102 1 97.5 468 ILE B O 1
ATOM 9299 N N . GLN B 1 469 ? 6.68 19.484 13.844 1 96.62 469 GLN B N 1
ATOM 9300 C CA . GLN B 1 469 ? 5.371 19.188 14.414 1 96.62 469 GLN B CA 1
ATOM 9301 C C . GLN B 1 469 ? 4.359 20.281 14.07 1 96.62 469 GLN B C 1
ATOM 9303 O O . GLN B 1 469 ? 3.152 20.031 14.055 1 96.62 469 GLN B O 1
ATOM 9308 N N . THR B 1 470 ? 4.844 21.422 13.844 1 97.12 470 THR B N 1
ATOM 9309 C CA . THR B 1 470 ? 3.975 22.547 13.508 1 97.12 470 THR B CA 1
ATOM 9310 C C . THR B 1 470 ? 4.652 23.484 12.5 1 97.12 470 THR B C 1
ATOM 9312 O O . THR B 1 470 ? 5.879 23.609 12.492 1 97.12 470 THR B O 1
ATOM 9315 N N . LEU B 1 471 ? 3.883 24.062 11.656 1 97.81 471 LEU B N 1
ATOM 9316 C CA . LEU B 1 471 ? 4.352 24.969 10.617 1 97.81 471 LEU B CA 1
ATOM 9317 C C . LEU B 1 471 ? 3.4 26.156 10.469 1 97.81 471 LEU B C 1
ATOM 9319 O O . LEU B 1 471 ? 2.188 25.969 10.359 1 97.81 471 LEU B O 1
ATOM 9323 N N . LEU B 1 472 ? 3.99 27.359 10.562 1 97.31 472 LEU B N 1
ATOM 9324 C CA . LEU B 1 472 ? 3.203 28.578 10.414 1 97.31 472 LEU B CA 1
ATOM 9325 C C . LEU B 1 472 ? 3.812 29.5 9.359 1 97.31 472 LEU B C 1
ATOM 9327 O O . LEU B 1 472 ? 5.031 29.5 9.156 1 97.31 472 LEU B O 1
ATOM 9331 N N . LEU B 1 473 ? 2.949 30.25 8.719 1 96.12 473 LEU B N 1
ATOM 9332 C CA . LEU B 1 473 ? 3.361 31.219 7.707 1 96.12 473 LEU B CA 1
ATOM 9333 C C . LEU B 1 473 ? 2.787 32.594 8.016 1 96.12 473 LEU B C 1
ATOM 9335 O O . LEU B 1 473 ? 1.597 32.719 8.312 1 96.12 473 LEU B O 1
ATOM 9339 N N . SER B 1 474 ? 3.627 33.531 8.016 1 92.88 474 SER B N 1
ATOM 9340 C CA . SER B 1 474 ? 3.166 34.906 8.227 1 92.88 474 SER B CA 1
ATOM 9341 C C . SER B 1 474 ? 2.531 35.469 6.969 1 92.88 474 SER B C 1
ATOM 9343 O O . SER B 1 474 ? 2.979 35.188 5.855 1 92.88 474 SER B O 1
ATOM 9345 N N . SER B 1 475 ? 1.54 36.281 7.113 1 81.56 475 SER B N 1
ATOM 9346 C CA . SER B 1 475 ? 0.813 36.844 5.977 1 81.56 475 SER B CA 1
ATOM 9347 C C . SER B 1 475 ? 1.246 38.281 5.691 1 81.56 475 SER B C 1
ATOM 9349 O O . SER B 1 475 ? 0.906 38.844 4.648 1 81.56 475 SER B O 1
ATOM 9351 N N . LYS B 1 476 ? 2.043 38.781 6.551 1 77.19 476 LYS B N 1
ATOM 9352 C CA . LYS B 1 476 ? 2.418 40.188 6.355 1 77.19 476 LYS B CA 1
ATOM 9353 C C . LYS B 1 476 ? 3.355 40.344 5.16 1 77.19 476 LYS B C 1
ATOM 9355 O O . LYS B 1 476 ? 4.43 39.75 5.129 1 77.19 476 LYS B O 1
ATOM 9360 N N . LYS B 1 477 ? 2.883 41.156 4.273 1 70.12 477 LYS B N 1
ATOM 9361 C CA . LYS B 1 477 ? 3.635 41.344 3.037 1 70.12 477 LYS B CA 1
ATOM 9362 C C . LYS B 1 477 ? 4.969 42.031 3.307 1 70.12 477 LYS B C 1
ATOM 9364 O O . LYS B 1 477 ? 5.031 43 4.066 1 70.12 477 LYS B O 1
ATOM 9369 N N . GLY B 1 478 ? 6.027 41.531 2.781 1 68.94 478 GLY B N 1
ATOM 9370 C CA . GLY B 1 478 ? 7.359 42.094 2.863 1 68.94 478 GLY B CA 1
ATOM 9371 C C . GLY B 1 478 ? 8.203 41.5 3.967 1 68.94 478 GLY B C 1
ATOM 9372 O O . GLY B 1 478 ? 9.438 41.562 3.92 1 68.94 478 GLY B O 1
ATOM 9373 N N . ASN B 1 479 ? 7.535 41.125 4.965 1 79.5 479 ASN B N 1
ATOM 9374 C CA . ASN B 1 479 ? 8.242 40.5 6.082 1 79.5 479 ASN B CA 1
ATOM 9375 C C . ASN B 1 479 ? 7.676 39.125 6.406 1 79.5 479 ASN B C 1
ATOM 9377 O O . ASN B 1 479 ? 7.332 38.844 7.555 1 79.5 479 ASN B O 1
ATOM 9381 N N . GLN B 1 480 ? 7.688 38.406 5.406 1 89.88 480 GLN B N 1
ATOM 9382 C CA . GLN B 1 480 ? 7.094 37.094 5.602 1 89.88 480 GLN B CA 1
ATOM 9383 C C . GLN B 1 480 ? 8.148 36.062 6.012 1 89.88 480 GLN B C 1
ATOM 9385 O O . GLN B 1 480 ? 9.242 36.031 5.453 1 89.88 480 GLN B O 1
ATOM 9390 N N . PHE B 1 481 ? 7.812 35.312 7.051 1 94.56 481 PHE B N 1
ATOM 9391 C CA . PHE B 1 481 ? 8.672 34.25 7.523 1 94.56 481 PHE B CA 1
ATOM 9392 C C . PHE B 1 481 ? 7.875 32.969 7.734 1 94.56 481 PHE B C 1
ATOM 9394 O O . PHE B 1 481 ? 6.648 33 7.844 1 94.56 481 PHE B O 1
ATOM 9401 N N . LEU B 1 482 ? 8.625 31.953 7.707 1 96.81 482 LEU B N 1
ATOM 9402 C CA . LEU B 1 482 ? 8.094 30.656 8.109 1 96.81 482 LEU B CA 1
ATOM 9403 C C . LEU B 1 482 ? 8.578 30.281 9.5 1 96.81 482 LEU B C 1
ATOM 9405 O O . LEU B 1 482 ? 9.742 30.516 9.844 1 96.81 482 LEU B O 1
ATOM 9409 N N . TYR B 1 483 ? 7.715 29.75 10.305 1 98 483 TYR B N 1
ATOM 9410 C CA . TYR B 1 483 ? 8.07 29.281 11.633 1 98 483 TYR B CA 1
ATOM 9411 C C . TYR B 1 483 ? 7.777 27.797 11.781 1 98 483 TYR B C 1
ATOM 9413 O O . TYR B 1 483 ? 6.676 27.328 11.477 1 98 483 TYR B O 1
ATOM 9421 N N . ALA B 1 484 ? 8.734 27.047 12.195 1 98.06 484 ALA B N 1
ATOM 9422 C CA . ALA B 1 484 ? 8.578 25.609 12.398 1 98.06 484 ALA B CA 1
ATOM 9423 C C . ALA B 1 484 ? 8.875 25.219 13.844 1 98.06 484 ALA B C 1
ATOM 9425 O O . ALA B 1 484 ? 9.891 25.641 14.414 1 98.06 484 ALA B O 1
ATOM 9426 N N . GLY B 1 485 ? 7.926 24.469 14.445 1 97.69 485 GLY B N 1
ATOM 9427 C CA . GLY B 1 485 ? 8.125 23.969 15.805 1 97.69 485 GLY B CA 1
ATOM 9428 C C . GLY B 1 485 ? 8.43 22.484 15.852 1 97.69 485 GLY B C 1
ATOM 9429 O O . GLY B 1 485 ? 7.879 21.703 15.07 1 97.69 485 GLY B O 1
ATOM 9430 N N . SER B 1 486 ? 9.305 22.094 16.719 1 96.62 486 SER B N 1
ATOM 9431 C CA . SER B 1 486 ? 9.664 20.703 16.984 1 96.62 486 SER B CA 1
ATOM 9432 C C . SER B 1 486 ? 9.82 20.438 18.469 1 96.62 486 SER B C 1
ATOM 9434 O O . SER B 1 486 ? 9.516 21.297 19.297 1 96.62 486 SER B O 1
ATOM 9436 N N . ASN B 1 487 ? 10.172 19.266 18.797 1 95.62 487 ASN B N 1
ATOM 9437 C CA . ASN B 1 487 ? 10.422 18.938 20.203 1 95.62 487 ASN B CA 1
ATOM 9438 C C . ASN B 1 487 ? 11.625 19.703 20.75 1 95.62 487 ASN B C 1
ATOM 9440 O O . ASN B 1 487 ? 11.641 20.094 21.922 1 95.62 487 ASN B O 1
ATOM 9444 N N . ALA B 1 488 ? 12.492 20.078 19.906 1 93.19 488 ALA B N 1
ATOM 9445 C CA . ALA B 1 488 ? 13.773 20.625 20.344 1 93.19 488 ALA B CA 1
ATOM 9446 C C . ALA B 1 488 ? 13.727 22.156 20.359 1 93.19 488 ALA B C 1
ATOM 9448 O O . ALA B 1 488 ? 14.453 22.781 21.141 1 93.19 488 ALA B O 1
ATOM 9449 N N . GLY B 1 489 ? 12.906 22.656 19.5 1 96.69 489 GLY B N 1
ATOM 9450 C CA . GLY B 1 489 ? 12.883 24.109 19.422 1 96.69 489 GLY B CA 1
ATOM 9451 C C . GLY B 1 489 ? 12.023 24.625 18.281 1 96.69 489 GLY B C 1
ATOM 9452 O O . GLY B 1 489 ? 11.188 23.891 17.75 1 96.69 489 GLY B O 1
ATOM 9453 N N . VAL B 1 490 ? 12.188 25.984 18.094 1 98.06 490 VAL B N 1
ATOM 9454 C CA . VAL B 1 490 ? 11.484 26.656 17.016 1 98.06 490 VAL B CA 1
ATOM 9455 C C . VAL B 1 490 ? 12.5 27.266 16.047 1 98.06 490 VAL B C 1
ATOM 9457 O O . VAL B 1 490 ? 13.562 27.734 16.453 1 98.06 490 VAL B O 1
ATOM 9460 N N . VAL B 1 491 ? 12.164 27.203 14.742 1 97.44 491 VAL B N 1
ATOM 9461 C CA . VAL B 1 491 ? 13.055 27.766 13.719 1 97.44 491 VAL B CA 1
ATOM 9462 C C . VAL B 1 491 ? 12.281 28.75 12.852 1 97.44 491 VAL B C 1
ATOM 9464 O O . VAL B 1 491 ? 11.102 28.547 12.57 1 97.44 491 VAL B O 1
ATOM 9467 N N . GLN B 1 492 ? 12.93 29.859 12.594 1 97.44 492 GLN B N 1
ATOM 9468 C CA . GLN B 1 492 ? 12.43 30.875 11.68 1 97.44 492 GLN B CA 1
ATOM 9469 C C . GLN B 1 492 ? 13.203 30.859 10.359 1 97.44 492 GLN B C 1
ATOM 9471 O O . GLN B 1 492 ? 14.43 30.906 10.359 1 97.44 492 GLN B O 1
ATOM 9476 N N . SER B 1 493 ? 12.461 30.75 9.297 1 95.69 493 SER B N 1
ATOM 9477 C CA . SER B 1 493 ? 13.078 30.688 7.977 1 95.69 493 SER B CA 1
ATOM 9478 C C . SER B 1 493 ? 12.461 31.703 7.027 1 95.69 493 SER B C 1
ATOM 9480 O O . SER B 1 493 ? 11.258 31.953 7.074 1 95.69 493 SER B O 1
ATOM 9482 N N . PRO B 1 494 ? 13.336 32.344 6.242 1 93.56 494 PRO B N 1
ATOM 9483 C CA . PRO B 1 494 ? 12.75 33.125 5.156 1 93.56 494 PRO B CA 1
ATOM 9484 C C . PRO B 1 494 ? 12.055 32.25 4.105 1 93.56 494 PRO B C 1
ATOM 9486 O O . PRO B 1 494 ? 12.234 31.031 4.094 1 93.56 494 PRO B O 1
ATOM 9489 N N . LEU B 1 495 ? 11.289 32.875 3.246 1 94 495 LEU B N 1
ATOM 9490 C CA . LEU B 1 495 ? 10.531 32.125 2.244 1 94 495 LEU B CA 1
ATOM 9491 C C . LEU B 1 495 ? 11.398 31.812 1.031 1 94 495 LEU B C 1
ATOM 9493 O O . LEU B 1 495 ? 11.078 30.906 0.256 1 94 495 LEU B O 1
ATOM 9497 N N . ALA B 1 496 ? 12.438 32.625 0.845 1 92.62 496 ALA B N 1
ATOM 9498 C CA . ALA B 1 496 ? 13.305 32.406 -0.305 1 92.62 496 ALA B CA 1
ATOM 9499 C C . ALA B 1 496 ? 14.75 32.781 0.018 1 92.62 496 ALA B C 1
ATOM 9501 O O . ALA B 1 496 ? 14.992 33.656 0.849 1 92.62 496 ALA B O 1
ATOM 9502 N N . PHE B 1 497 ? 15.625 32.125 -0.638 1 92.25 497 PHE B N 1
ATOM 9503 C CA . PHE B 1 497 ? 17.047 32.375 -0.484 1 92.25 497 PHE B CA 1
ATOM 9504 C C . PHE B 1 497 ? 17.641 32.969 -1.77 1 92.25 497 PHE B C 1
ATOM 9506 O O . PHE B 1 497 ? 18.625 32.438 -2.287 1 92.25 497 PHE B O 1
ATOM 9513 N N . CYS B 1 498 ? 17.125 34.094 -2.158 1 92.56 498 CYS B N 1
ATOM 9514 C CA . CYS B 1 498 ? 17.484 34.656 -3.443 1 92.56 498 CYS B CA 1
ATOM 9515 C C . CYS B 1 498 ? 18.953 35.094 -3.451 1 92.56 498 CYS B C 1
ATOM 9517 O O . CYS B 1 498 ? 19.609 35.031 -4.488 1 92.56 498 CYS B O 1
ATOM 9519 N N . ASP B 1 499 ? 19.484 35.5 -2.352 1 89.5 499 ASP B N 1
ATOM 9520 C CA . ASP B 1 499 ? 20.844 36 -2.244 1 89.5 499 ASP B CA 1
ATOM 9521 C C . ASP B 1 499 ? 21.875 34.906 -2.525 1 89.5 499 ASP B C 1
ATOM 9523 O O . ASP B 1 499 ? 23.047 35.219 -2.756 1 89.5 499 ASP B O 1
ATOM 9527 N N . LYS B 1 500 ? 21.406 33.719 -2.512 1 89.94 500 LYS B N 1
ATOM 9528 C CA . LYS B 1 500 ? 22.328 32.594 -2.701 1 89.94 500 LYS B CA 1
ATOM 9529 C C . LYS B 1 500 ? 22.609 32.375 -4.184 1 89.94 500 LYS B C 1
ATOM 9531 O O . LYS B 1 500 ? 23.578 31.688 -4.531 1 89.94 500 LYS B O 1
ATOM 9536 N N . TYR B 1 501 ? 21.766 33 -5.012 1 90.06 501 TYR B N 1
ATOM 9537 C CA . TYR B 1 501 ? 21.984 32.875 -6.449 1 90.06 501 TYR B CA 1
ATOM 9538 C C . TYR B 1 501 ? 22.891 34 -6.953 1 90.06 501 TYR B C 1
ATOM 9540 O O . TYR B 1 501 ? 22.531 35.188 -6.926 1 90.06 501 TYR B O 1
ATOM 9548 N N . SER B 1 502 ? 24.047 33.656 -7.531 1 88.12 502 SER B N 1
ATOM 9549 C CA . SER B 1 502 ? 25.078 34.625 -7.848 1 88.12 502 SER B CA 1
ATOM 9550 C C . SER B 1 502 ? 25 35.031 -9.312 1 88.12 502 SER B C 1
ATOM 9552 O O . SER B 1 502 ? 25.547 36.094 -9.703 1 88.12 502 SER B O 1
ATOM 9554 N N . THR B 1 503 ? 24.328 34.188 -10.117 1 89.69 503 THR B N 1
ATOM 9555 C CA . THR B 1 503 ? 24.266 34.531 -11.539 1 89.69 503 THR B CA 1
ATOM 9556 C C . THR B 1 503 ? 22.812 34.625 -11.992 1 89.69 503 THR B C 1
ATOM 9558 O O . THR B 1 503 ? 21.906 34.094 -11.352 1 89.69 503 THR B O 1
ATOM 9561 N N . CYS B 1 504 ? 22.719 35.344 -13.047 1 91.25 504 CYS B N 1
ATOM 9562 C CA . CYS B 1 504 ? 21.375 35.5 -13.617 1 91.25 504 CYS B CA 1
ATOM 9563 C C . CYS B 1 504 ? 20.766 34.156 -13.984 1 91.25 504 CYS B C 1
ATOM 9565 O O . CYS B 1 504 ? 19.594 33.906 -13.703 1 91.25 504 CYS B O 1
ATOM 9567 N N . VAL B 1 505 ? 21.578 33.25 -14.5 1 89.31 505 VAL B N 1
ATOM 9568 C CA . VAL B 1 505 ? 21.109 31.938 -14.945 1 89.31 505 VAL B CA 1
ATOM 9569 C C . VAL B 1 505 ? 20.656 31.125 -13.742 1 89.31 505 VAL B C 1
ATOM 9571 O O . VAL B 1 505 ? 19.594 30.5 -13.773 1 89.31 505 VAL B O 1
ATOM 9574 N N . ASP B 1 506 ? 21.391 31.234 -12.703 1 90.56 506 ASP B N 1
ATOM 9575 C CA . ASP B 1 506 ? 21.031 30.484 -11.5 1 90.56 506 ASP B CA 1
ATOM 9576 C C . ASP B 1 506 ? 19.734 31.031 -10.891 1 90.56 506 ASP B C 1
ATOM 9578 O O . ASP B 1 506 ? 18.906 30.266 -10.398 1 90.56 506 ASP B O 1
ATOM 9582 N N . CYS B 1 507 ? 19.672 32.281 -10.977 1 93.5 507 CYS B N 1
ATOM 9583 C CA . CYS B 1 507 ? 18.5 32.906 -10.422 1 93.5 507 CYS B CA 1
ATOM 9584 C C . CYS B 1 507 ? 17.234 32.531 -11.188 1 93.5 507 CYS B C 1
ATOM 9586 O O . CYS B 1 507 ? 16.219 32.188 -10.586 1 93.5 507 CYS B O 1
ATOM 9588 N N . VAL B 1 508 ? 17.359 32.5 -12.461 1 91.62 508 VAL B N 1
ATOM 9589 C CA . VAL B 1 508 ? 16.219 32.188 -13.305 1 91.62 508 VAL B CA 1
ATOM 9590 C C . VAL B 1 508 ? 15.922 30.703 -13.242 1 91.62 508 VAL B C 1
ATOM 9592 O O . VAL B 1 508 ? 14.758 30.297 -13.203 1 91.62 508 VAL B O 1
ATOM 9595 N N . LEU B 1 509 ? 16.938 29.875 -13.164 1 90.12 509 LEU B N 1
ATOM 9596 C CA . LEU B 1 509 ? 16.781 28.422 -13.188 1 90.12 509 LEU B CA 1
ATOM 9597 C C . LEU B 1 509 ? 16.266 27.906 -11.844 1 90.12 509 LEU B C 1
ATOM 9599 O O . LEU B 1 509 ? 15.82 26.766 -11.742 1 90.12 509 LEU B O 1
ATOM 9603 N N . ALA B 1 510 ? 16.297 28.766 -10.898 1 90.62 510 ALA B N 1
ATOM 9604 C CA . ALA B 1 510 ? 15.703 28.375 -9.617 1 90.62 510 ALA B CA 1
ATOM 9605 C C . ALA B 1 510 ? 14.188 28.266 -9.727 1 90.62 510 ALA B C 1
ATOM 9607 O O . ALA B 1 510 ? 13.547 27.578 -8.938 1 90.62 510 ALA B O 1
ATOM 9608 N N . ARG B 1 511 ? 13.648 29.031 -10.648 1 92.06 511 ARG B N 1
ATOM 9609 C CA . ARG B 1 511 ? 12.219 29.031 -10.922 1 92.06 511 ARG B CA 1
ATOM 9610 C C . ARG B 1 511 ? 11.422 29.391 -9.672 1 92.06 511 ARG B C 1
ATOM 9612 O O . ARG B 1 511 ? 10.375 28.797 -9.398 1 92.06 511 ARG B O 1
ATOM 9619 N N . ASP B 1 512 ? 11.953 30.219 -8.883 1 93.81 512 ASP B N 1
ATOM 9620 C CA . ASP B 1 512 ? 11.336 30.688 -7.645 1 93.81 512 ASP B CA 1
ATOM 9621 C C . ASP B 1 512 ? 10.523 31.953 -7.883 1 93.81 512 ASP B C 1
ATOM 9623 O 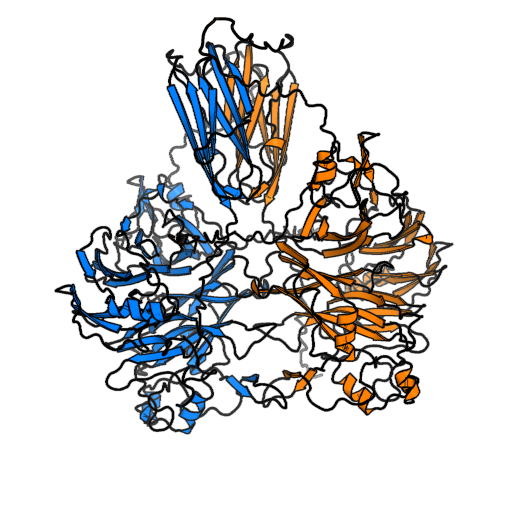O . ASP B 1 512 ? 11.07 33 -8.281 1 93.81 512 ASP B O 1
ATOM 9627 N N . PRO B 1 513 ? 9.297 31.875 -7.609 1 93.19 513 PRO B N 1
ATOM 9628 C CA . PRO B 1 513 ? 8.469 33.062 -7.863 1 93.19 513 PRO B CA 1
ATOM 9629 C C . PRO B 1 513 ? 8.789 34.219 -6.93 1 93.19 513 PRO B C 1
ATOM 9631 O O . PRO B 1 513 ? 8.367 35.344 -7.18 1 93.19 513 PRO B O 1
ATOM 9634 N N . TYR B 1 514 ? 9.5 33.969 -5.898 1 93 514 TYR B N 1
ATOM 9635 C CA . TYR B 1 514 ? 9.875 35.031 -4.957 1 93 514 TYR B CA 1
ATOM 9636 C C . TYR B 1 514 ? 11.109 35.781 -5.438 1 93 514 TYR B C 1
ATOM 9638 O O . TYR B 1 514 ? 11.43 36.844 -4.918 1 93 514 TYR B O 1
ATOM 9646 N N . CYS B 1 515 ? 11.812 35.281 -6.445 1 93.06 515 CYS B N 1
ATOM 9647 C CA . CYS B 1 515 ? 13.125 35.781 -6.809 1 93.06 515 CYS B CA 1
ATOM 9648 C C . CYS B 1 515 ? 13.117 36.344 -8.234 1 93.06 515 CYS B C 1
ATOM 9650 O O . CYS B 1 515 ? 12.438 35.781 -9.109 1 93.06 515 CYS B O 1
ATOM 9652 N N . ALA B 1 516 ? 13.883 37.406 -8.406 1 93.19 516 ALA B N 1
ATOM 9653 C CA . ALA B 1 516 ? 14.117 38 -9.727 1 93.19 516 ALA B CA 1
ATOM 9654 C C . ALA B 1 516 ? 15.523 38.562 -9.82 1 93.19 516 ALA B C 1
ATOM 9656 O O . ALA B 1 516 ? 16.094 39 -8.812 1 93.19 516 ALA B O 1
ATOM 9657 N N . TRP B 1 517 ? 16.031 38.562 -11.031 1 92.19 517 TRP B N 1
ATOM 9658 C CA . TRP B 1 517 ? 17.359 39.094 -11.266 1 92.19 517 TRP B CA 1
ATOM 9659 C C . TRP B 1 517 ? 17.312 40.594 -11.609 1 92.19 517 TRP B C 1
ATOM 9661 O O . TRP B 1 517 ? 16.547 41 -12.484 1 92.19 517 TRP B O 1
ATOM 9671 N N . ASP B 1 518 ? 18.062 41.281 -10.828 1 90.81 518 ASP B N 1
ATOM 9672 C CA . ASP B 1 518 ? 18.25 42.688 -11.148 1 90.81 518 ASP B CA 1
ATOM 9673 C C . ASP B 1 518 ? 19.516 42.875 -12 1 90.81 518 ASP B C 1
ATOM 9675 O O . ASP B 1 518 ? 20.625 42.844 -11.477 1 90.81 518 ASP B O 1
ATOM 9679 N N . PRO B 1 519 ? 19.312 43.156 -13.188 1 88.62 519 PRO B N 1
ATOM 9680 C CA . PRO B 1 519 ? 20.469 43.312 -14.055 1 88.62 519 PRO B CA 1
ATOM 9681 C C . PRO B 1 519 ? 21.328 44.531 -13.703 1 88.62 519 PRO B C 1
ATOM 9683 O O . PRO B 1 519 ? 22.531 44.562 -13.977 1 88.62 519 PRO B O 1
ATOM 9686 N N . GLN B 1 520 ? 20.828 45.5 -13.195 1 86.31 520 GLN B N 1
ATOM 9687 C CA . GLN B 1 520 ? 21.562 46.719 -12.859 1 86.31 520 GLN B CA 1
ATOM 9688 C C . GLN B 1 520 ? 22.531 46.469 -11.711 1 86.31 520 GLN B C 1
ATOM 9690 O O . GLN B 1 520 ? 23.703 46.844 -11.781 1 86.31 520 GLN B O 1
ATOM 9695 N N . GLU B 1 521 ? 22.047 45.812 -10.727 1 87.12 521 GLU B N 1
ATOM 9696 C CA . GLU B 1 521 ? 22.875 45.562 -9.562 1 87.12 521 GLU B CA 1
ATOM 9697 C C . GLU B 1 521 ? 23.547 44.188 -9.664 1 87.12 521 GLU B C 1
ATOM 9699 O O . GLU B 1 521 ? 24.438 43.875 -8.875 1 87.12 521 GLU B O 1
ATOM 9704 N N . SER B 1 522 ? 23.156 43.406 -10.57 1 88.38 522 SER B N 1
ATOM 9705 C CA . SER B 1 522 ? 23.688 42.062 -10.797 1 88.38 522 SER B CA 1
ATOM 9706 C C . SER B 1 522 ? 23.516 41.188 -9.555 1 88.38 522 SER B C 1
ATOM 9708 O O . SER B 1 522 ? 24.469 40.562 -9.094 1 88.38 522 SER B O 1
ATOM 9710 N N . VAL B 1 523 ? 22.391 41.281 -9.031 1 90.81 523 VAL B N 1
ATOM 9711 C CA . VAL B 1 523 ? 22.078 40.469 -7.855 1 90.81 523 VAL B CA 1
ATOM 9712 C C . VAL B 1 523 ? 20.672 39.906 -7.992 1 90.81 523 VAL B C 1
ATOM 9714 O O . VAL B 1 523 ? 19.828 40.469 -8.68 1 90.81 523 VAL B O 1
ATOM 9717 N N . CYS B 1 524 ? 20.516 38.781 -7.453 1 93 524 CYS B N 1
ATOM 9718 C CA . CYS B 1 524 ? 19.188 38.219 -7.355 1 93 524 CYS B CA 1
ATOM 9719 C C . CYS B 1 524 ? 18.438 38.75 -6.145 1 93 524 CYS B C 1
ATOM 9721 O O . CYS B 1 524 ? 18.906 38.625 -5.012 1 93 524 CYS B O 1
ATOM 9723 N N . VAL B 1 525 ? 17.344 39.344 -6.402 1 89.94 525 VAL B N 1
ATOM 9724 C CA . VAL B 1 525 ? 16.656 40.062 -5.336 1 89.94 525 VAL B CA 1
ATOM 9725 C C . VAL B 1 525 ? 15.312 39.375 -5.043 1 89.94 525 VAL B C 1
ATOM 9727 O O . VAL B 1 525 ? 14.766 38.688 -5.898 1 89.94 525 VAL B O 1
ATOM 9730 N N . SER B 1 526 ? 14.82 39.5 -3.793 1 89.56 526 SER B N 1
ATOM 9731 C CA . SER B 1 526 ? 13.5 39.031 -3.402 1 89.56 526 SER B CA 1
ATOM 9732 C C . SER B 1 526 ? 12.414 40 -3.826 1 89.56 526 SER B C 1
ATOM 9734 O O . SER B 1 526 ? 12.555 41.219 -3.645 1 89.56 526 SER B O 1
ATOM 9736 N N . LEU B 1 527 ? 11.406 39.406 -4.449 1 82.94 527 LEU B N 1
ATOM 9737 C CA . LEU B 1 527 ? 10.305 40.219 -4.922 1 82.94 527 LEU B CA 1
ATOM 9738 C C . LEU B 1 527 ? 9.453 40.719 -3.754 1 82.94 527 LEU B C 1
ATOM 9740 O O . LEU B 1 527 ? 9.031 39.938 -2.912 1 82.94 527 LEU B O 1
ATOM 9744 N N . GLY B 1 528 ? 9.875 41.719 -3.039 1 63.66 528 GLY B N 1
ATOM 9745 C CA . GLY B 1 528 ? 9.008 42.281 -2.025 1 63.66 528 GLY B CA 1
ATOM 9746 C C . GLY B 1 528 ? 7.766 42.938 -2.602 1 63.66 528 GLY B C 1
ATOM 9747 O O . GLY B 1 528 ? 7.43 42.719 -3.768 1 63.66 528 GLY B O 1
ATOM 9748 N N . ASP B 1 529 ? 6.805 43.531 -1.833 1 56 529 ASP B N 1
ATOM 9749 C CA . ASP B 1 529 ? 5.641 44.281 -2.295 1 56 529 ASP B CA 1
ATOM 9750 C C . ASP B 1 529 ? 6.051 45.375 -3.277 1 56 529 ASP B C 1
ATOM 9752 O O . ASP B 1 529 ? 5.223 46.188 -3.684 1 56 529 ASP B O 1
ATOM 9756 N N . SER B 1 530 ? 7.363 45.5 -3.445 1 52 530 SER B N 1
ATOM 9757 C CA . SER B 1 530 ? 7.699 46.75 -4.148 1 52 530 SER B CA 1
ATOM 9758 C C . SER B 1 530 ? 7.273 46.688 -5.613 1 52 530 SER B C 1
ATOM 9760 O O . SER B 1 530 ? 7.172 45.594 -6.188 1 52 530 SER B O 1
ATOM 9762 N N . GLU B 1 531 ? 6.855 47.844 -6.227 1 51.25 531 GLU B N 1
ATOM 9763 C CA . GLU B 1 531 ? 6.336 48.312 -7.5 1 51.25 531 GLU B CA 1
ATOM 9764 C C . GLU B 1 531 ? 7.125 47.75 -8.672 1 51.25 531 GLU B C 1
ATOM 9766 O O . GLU B 1 531 ? 8.352 47.656 -8.617 1 51.25 531 GLU B O 1
ATOM 9771 N N . THR B 1 532 ? 6.516 46.844 -9.414 1 53.66 532 THR B N 1
ATOM 9772 C CA . THR B 1 532 ? 6.645 46.188 -10.711 1 53.66 532 THR B CA 1
ATOM 9773 C C . THR B 1 532 ? 7.562 46.969 -11.633 1 53.66 532 THR B C 1
ATOM 9775 O O . THR B 1 532 ? 7.785 46.594 -12.781 1 53.66 532 THR B O 1
ATOM 9778 N N . GLU B 1 533 ? 7.73 48.219 -11.383 1 54.97 533 GLU B N 1
ATOM 9779 C CA . GLU B 1 533 ? 8.078 49 -12.555 1 54.97 533 GLU B CA 1
ATOM 9780 C C . GLU B 1 533 ? 9.555 48.844 -12.914 1 54.97 533 GLU B C 1
ATOM 9782 O O . GLU B 1 533 ? 10.094 49.594 -13.719 1 54.97 533 GLU B O 1
ATOM 9787 N N . ARG B 1 534 ? 10.133 47.562 -12.352 1 68.12 534 ARG B N 1
ATOM 9788 C CA . ARG B 1 534 ? 11.57 47.656 -12.602 1 68.12 534 ARG B CA 1
ATOM 9789 C C . ARG B 1 534 ? 12 46.625 -13.648 1 68.12 534 ARG B C 1
ATOM 9791 O O . ARG B 1 534 ? 11.25 45.719 -13.969 1 68.12 534 ARG B O 1
ATOM 9798 N N . ASP B 1 535 ? 12.93 46.812 -14.484 1 80.56 535 ASP B N 1
ATOM 9799 C CA . ASP B 1 535 ? 13.516 46 -15.555 1 80.56 535 ASP B CA 1
ATOM 9800 C C . ASP B 1 535 ? 14.141 44.719 -15 1 80.56 535 ASP B C 1
ATOM 9802 O O . ASP B 1 535 ? 15.227 44.312 -15.422 1 80.56 535 ASP B O 1
ATOM 9806 N N . TRP B 1 536 ? 13.391 43.938 -14.055 1 90.88 536 TRP B N 1
ATOM 9807 C CA . TRP B 1 536 ? 13.914 42.688 -13.492 1 90.88 536 TRP B CA 1
ATOM 9808 C C . TRP B 1 536 ? 13.594 41.5 -14.398 1 90.88 536 TRP B C 1
ATOM 9810 O O . TRP B 1 536 ? 12.75 41.594 -15.289 1 90.88 536 TRP B O 1
ATOM 9820 N N . ILE B 1 537 ? 14.359 40.406 -14.211 1 92.25 537 ILE B N 1
ATOM 9821 C CA . ILE B 1 537 ? 14.219 39.219 -15.047 1 92.25 537 ILE B CA 1
ATOM 9822 C C . ILE B 1 537 ? 13.75 38.031 -14.188 1 92.25 537 ILE B C 1
ATOM 9824 O O . ILE B 1 537 ? 14.359 37.719 -13.156 1 92.25 537 ILE B O 1
ATOM 9828 N N . GLN B 1 538 ? 12.695 37.406 -14.555 1 93.12 538 GLN B N 1
ATOM 9829 C CA . GLN B 1 538 ? 12.164 36.219 -13.898 1 93.12 538 GLN B CA 1
ATOM 9830 C C . GLN B 1 538 ? 11.453 35.312 -14.898 1 93.12 538 GLN B C 1
ATOM 9832 O O . GLN B 1 538 ? 10.75 35.781 -15.789 1 93.12 538 GLN B O 1
ATOM 9837 N N . ASN B 1 539 ? 11.719 34.031 -14.797 1 90 539 ASN B N 1
ATOM 9838 C CA . ASN B 1 539 ? 11 33.031 -15.586 1 90 539 ASN B CA 1
ATOM 9839 C C . ASN B 1 539 ? 10.742 31.766 -14.789 1 90 539 ASN B C 1
ATOM 9841 O O . ASN B 1 539 ? 11.664 31 -14.523 1 90 539 ASN B O 1
ATOM 9845 N N . ILE B 1 540 ? 9.516 31.484 -14.523 1 90.69 540 ILE B N 1
ATOM 9846 C CA . ILE B 1 540 ? 9.156 30.359 -13.68 1 90.69 540 ILE B CA 1
ATOM 9847 C C . ILE B 1 540 ? 9.234 29.062 -14.492 1 90.69 540 ILE B C 1
ATOM 9849 O O . ILE B 1 540 ? 9.375 27.969 -13.93 1 90.69 540 ILE B O 1
ATOM 9853 N N . GLY B 1 541 ? 9.195 29.172 -15.805 1 85.56 541 GLY B N 1
ATOM 9854 C CA . GLY B 1 541 ? 9.328 28.016 -16.688 1 85.56 541 GLY B CA 1
ATOM 9855 C C . GLY B 1 541 ? 10.766 27.547 -16.844 1 85.56 541 GLY B C 1
ATOM 9856 O O . GLY B 1 541 ? 11.008 26.438 -17.328 1 85.56 541 GLY B O 1
ATOM 9857 N N . GLY B 1 542 ? 11.719 28.391 -16.422 1 85.56 542 GLY B N 1
ATOM 9858 C CA . GLY B 1 542 ? 13.125 28.016 -16.453 1 85.56 542 GLY B CA 1
ATOM 9859 C C . GLY B 1 542 ? 13.836 28.469 -17.719 1 85.56 542 GLY B C 1
ATOM 9860 O O . GLY B 1 542 ? 14.898 27.953 -18.062 1 85.56 542 GLY B O 1
ATOM 9861 N N . ASP B 1 543 ? 13.188 29.359 -18.422 1 85.19 543 ASP B N 1
ATOM 9862 C CA . ASP B 1 543 ? 13.828 29.922 -19.625 1 85.19 543 ASP B CA 1
ATOM 9863 C C . ASP B 1 543 ? 14.773 31.062 -19.25 1 85.19 543 ASP B C 1
ATOM 9865 O O . ASP B 1 543 ? 14.328 32.156 -18.922 1 85.19 543 ASP B O 1
ATOM 9869 N N . ALA B 1 544 ? 16.078 30.891 -19.359 1 86.06 544 ALA B N 1
ATOM 9870 C CA . ALA B 1 544 ? 17.078 31.891 -18.953 1 86.06 544 ALA B CA 1
ATOM 9871 C C . ALA B 1 544 ? 17.609 32.656 -20.172 1 86.06 544 ALA B C 1
ATOM 9873 O O . ALA B 1 544 ? 18.703 33.219 -20.125 1 86.06 544 ALA B O 1
ATOM 9874 N N . SER B 1 545 ? 16.859 32.75 -21.219 1 85.12 545 SER B N 1
ATOM 9875 C CA . SER B 1 545 ? 17.328 33.406 -22.438 1 85.12 545 SER B CA 1
ATOM 9876 C C . SER B 1 545 ? 17.422 34.906 -22.25 1 85.12 545 SER B C 1
ATOM 9878 O O . SER B 1 545 ? 18.172 35.594 -22.953 1 85.12 545 SER B O 1
ATOM 9880 N N . SER B 1 546 ? 16.703 35.5 -21.359 1 84.5 546 SER B N 1
ATOM 9881 C CA . SER B 1 546 ? 16.703 36.938 -21.125 1 84.5 546 SER B CA 1
ATOM 9882 C C . SER B 1 546 ? 17.938 37.375 -20.344 1 84.5 546 SER B C 1
ATOM 9884 O O . SER B 1 546 ? 18.188 38.562 -20.188 1 84.5 546 SER B O 1
ATOM 9886 N N . CYS B 1 547 ? 18.594 36.438 -19.781 1 88.12 547 CYS B N 1
ATOM 9887 C CA . CYS B 1 547 ? 19.797 36.781 -19.047 1 88.12 547 CYS B CA 1
ATOM 9888 C C . CYS B 1 547 ? 20.922 37.219 -20 1 88.12 547 CYS B C 1
ATOM 9890 O O . CYS B 1 547 ? 21.078 36.625 -21.078 1 88.12 547 CYS B O 1
ATOM 9892 N N . PRO B 1 548 ? 21.297 38.719 -19.828 1 69.88 548 PRO B N 1
ATOM 9893 C CA . PRO B 1 548 ? 22.375 39.188 -20.703 1 69.88 548 PRO B CA 1
ATOM 9894 C C . PRO B 1 548 ? 23.484 38.156 -20.875 1 69.88 548 PRO B C 1
ATOM 9896 O O . PRO B 1 548 ? 23.734 37.344 -19.969 1 69.88 548 PRO B O 1
ATOM 9899 N N . ALA B 1 549 ? 23.688 38.062 -22.094 1 49.72 549 ALA B N 1
ATOM 9900 C CA . ALA B 1 549 ? 24.797 37.156 -22.406 1 49.72 549 ALA B CA 1
ATOM 9901 C C . ALA B 1 549 ? 25.953 37.375 -21.438 1 49.72 549 ALA B C 1
ATOM 9903 O O . ALA B 1 549 ? 26.406 38.5 -21.219 1 49.72 549 ALA B O 1
ATOM 9904 N N . SER B 1 550 ? 25.859 37.156 -20.312 1 40.97 550 SER B N 1
ATOM 9905 C CA . SER B 1 550 ? 27.109 37.219 -19.562 1 40.97 550 SER B CA 1
ATOM 9906 C C . SER B 1 550 ? 28.297 37.406 -20.5 1 40.97 550 SER B C 1
ATOM 9908 O O . SER B 1 550 ? 28.266 36.938 -21.641 1 40.97 550 SER B O 1
ATOM 9910 N N . SER B 1 551 ? 29.094 38.625 -20.453 1 32.66 551 SER B N 1
ATOM 9911 C CA . SER B 1 551 ? 30.391 38.594 -21.125 1 32.66 551 SER B CA 1
ATOM 9912 C C . SER B 1 551 ? 30.844 37.156 -21.375 1 32.66 551 SER B C 1
ATOM 9914 O O . SER B 1 551 ? 30.688 36.281 -20.516 1 32.66 551 SER B O 1
ATOM 9916 N N . HIS B 1 552 ? 30.797 36.844 -22.641 1 28.33 552 HIS B N 1
ATOM 9917 C CA . HIS B 1 552 ? 31.5 35.656 -23.125 1 28.33 552 HIS B CA 1
ATOM 9918 C C . HIS B 1 552 ? 32.719 35.312 -22.266 1 28.33 552 HIS B C 1
ATOM 9920 O O . HIS B 1 552 ? 33.562 36.188 -22.062 1 28.33 552 HIS B O 1
ATOM 9926 N N . ILE B 1 553 ? 32.781 34.906 -21.391 1 26.55 553 ILE B N 1
ATOM 9927 C CA . ILE B 1 553 ? 34.125 34.281 -21.453 1 26.55 553 ILE B CA 1
ATOM 9928 C C . ILE B 1 553 ? 34.406 33.875 -22.891 1 26.55 553 ILE B C 1
ATOM 9930 O O . ILE B 1 553 ? 33.625 33.125 -23.5 1 26.55 553 ILE B O 1
ATOM 9934 N N . ALA B 1 554 ? 35.094 34.688 -23.719 1 25.41 554 ALA B N 1
ATOM 9935 C CA . ALA B 1 554 ? 35.625 34.438 -25.047 1 25.41 554 ALA B CA 1
ATOM 9936 C C . ALA B 1 554 ? 35.75 32.938 -25.328 1 25.41 554 ALA B C 1
ATOM 9938 O O . ALA B 1 554 ? 36.594 32.281 -24.75 1 25.41 554 ALA B O 1
ATOM 9939 N N . PHE B 1 555 ? 34.688 32.25 -25.328 1 24.34 555 PHE B N 1
ATOM 9940 C CA . PHE B 1 555 ? 35.125 31.031 -26 1 24.34 555 PHE B CA 1
ATOM 9941 C C . PHE B 1 555 ? 35.75 31.344 -27.359 1 24.34 555 PHE B C 1
ATOM 9943 O O . PHE B 1 555 ? 35.312 32.25 -28.047 1 24.34 555 PHE B O 1
ATOM 9950 N N . PRO B 1 556 ? 36.938 31.203 -27.672 1 25.92 556 PRO B N 1
ATOM 9951 C CA . PRO B 1 556 ? 37.438 31.625 -28.969 1 25.92 556 PRO B CA 1
ATOM 9952 C C . PRO B 1 556 ? 36.438 31.406 -30.109 1 25.92 556 PRO B C 1
ATOM 9954 O O . PRO B 1 556 ? 35.531 30.578 -29.969 1 25.92 556 PRO B O 1
ATOM 9957 N N . PRO B 1 557 ? 36.031 32.375 -30.812 1 25.53 557 PRO B N 1
ATOM 9958 C CA . PRO B 1 557 ? 35.188 32.25 -32 1 25.53 557 PRO B CA 1
ATOM 9959 C C . PRO B 1 557 ? 35.25 30.844 -32.625 1 25.53 557 PRO B C 1
ATOM 9961 O O . PRO B 1 557 ? 36.281 30.172 -32.5 1 25.53 557 PRO B O 1
ATOM 9964 N N . PRO B 1 558 ? 34.25 30.234 -32.625 1 23.94 558 PRO B N 1
ATOM 9965 C CA . PRO B 1 558 ? 34.344 29.031 -33.469 1 23.94 558 PRO B CA 1
ATOM 9966 C C . PRO B 1 558 ? 35.031 29.297 -34.812 1 23.94 558 PRO B C 1
ATOM 9968 O O . PRO B 1 558 ? 34.469 30.047 -35.625 1 23.94 558 PRO B O 1
ATOM 9971 N N . GLY B 1 559 ? 36.281 29.875 -34.906 1 22.5 559 GLY B N 1
ATOM 9972 C CA . GLY B 1 559 ? 36.969 29.844 -36.188 1 22.5 559 GLY B CA 1
ATOM 9973 C C . GLY B 1 559 ? 36.5 28.719 -37.062 1 22.5 559 GLY B C 1
ATOM 9974 O O . GLY B 1 559 ? 36.062 27.672 -36.594 1 22.5 559 GLY B O 1
ATOM 9975 N N . THR B 1 560 ? 35.75 29.062 -38.125 1 24.55 560 THR B N 1
ATOM 9976 C CA . THR B 1 560 ? 35.656 28.203 -39.312 1 24.55 560 THR B CA 1
ATOM 9977 C C . THR B 1 560 ? 36.938 27.406 -39.5 1 24.55 560 THR B C 1
ATOM 9979 O O . THR B 1 560 ? 37.938 27.938 -40 1 24.55 560 THR B O 1
ATOM 9982 N N . SER B 1 561 ? 37.562 26.922 -38.5 1 21.44 561 SER B N 1
ATOM 9983 C CA . SER B 1 561 ? 38.75 26.156 -38.875 1 21.44 561 SER B CA 1
ATOM 9984 C C . SER B 1 561 ? 38.469 25.188 -40.031 1 21.44 561 SER B C 1
ATOM 9986 O O . SER B 1 561 ? 37.625 24.281 -39.906 1 21.44 561 SER B O 1
ATOM 9988 N N . PHE B 1 562 ? 38.219 25.781 -41.312 1 21.66 562 PHE B N 1
ATOM 9989 C CA . PHE B 1 562 ? 38.938 25.109 -42.375 1 21.66 562 PHE B CA 1
ATOM 9990 C C . PHE B 1 562 ? 40.281 24.578 -41.875 1 21.66 562 PHE B C 1
ATOM 9992 O O . PHE B 1 562 ? 41.188 25.359 -41.594 1 21.66 562 PHE B O 1
ATOM 9999 N N . LEU B 1 563 ? 40.25 23.688 -41.062 1 21.19 563 LEU B N 1
ATOM 10000 C CA . LEU B 1 563 ? 41.562 23.078 -40.812 1 21.19 563 LEU B CA 1
ATOM 10001 C C . LEU B 1 563 ? 42.312 22.844 -42.125 1 21.19 563 LEU B C 1
ATOM 10003 O O . LEU B 1 563 ? 41.844 22.094 -43 1 21.19 563 LEU B O 1
ATOM 10007 N N . PRO B 1 564 ? 42.688 24.016 -42.688 1 22.47 564 PRO B N 1
ATOM 10008 C CA . PRO B 1 564 ? 43.75 23.734 -43.656 1 22.47 564 PRO B CA 1
ATOM 10009 C C . PRO B 1 564 ? 44.656 22.578 -43.25 1 22.47 564 PRO B C 1
ATOM 10011 O O . PRO B 1 564 ? 44.719 22.234 -42.062 1 22.47 564 PRO B O 1
ATOM 10014 N N . CYS B 1 565 ? 45.156 21.844 -44.25 1 22.12 565 CYS B N 1
ATOM 10015 C CA . CYS B 1 565 ? 46.188 20.828 -44.156 1 22.12 565 CYS B CA 1
ATOM 10016 C C . CYS B 1 565 ? 47.312 21.281 -43.219 1 22.12 565 CYS B C 1
ATOM 10018 O O . CYS B 1 565 ? 47.531 22.469 -43.031 1 22.12 565 CYS B O 1
ATOM 10020 N N . VAL B 1 566 ? 47.969 20.5 -42.375 1 22.98 566 VAL B N 1
ATOM 10021 C CA . VAL B 1 566 ? 49.281 20.5 -41.688 1 22.98 566 VAL B CA 1
ATOM 10022 C C . VAL B 1 566 ? 50.281 21.281 -42.5 1 22.98 566 VAL B C 1
ATOM 10024 O O . VAL B 1 566 ? 50.906 20.766 -43.438 1 22.98 566 VAL B O 1
ATOM 10027 N N . GLY B 1 567 ? 50.062 22.438 -43.094 1 20.48 567 GLY B N 1
ATOM 10028 C CA . GLY B 1 567 ? 51.469 22.719 -43.281 1 20.48 567 GLY B CA 1
ATOM 10029 C C . GLY B 1 567 ? 52.25 22.875 -42 1 20.48 567 GLY B C 1
ATOM 10030 O O . GLY B 1 567 ? 52.938 21.969 -41.562 1 20.48 567 GLY B O 1
ATOM 10031 N N . SER B 1 568 ? 52.688 24.156 -41.531 1 20.47 568 SER B N 1
ATOM 10032 C CA . SER B 1 568 ? 54 24.375 -40.938 1 20.47 568 SER B CA 1
ATOM 10033 C C . SER B 1 568 ? 53.969 24.078 -39.438 1 20.47 568 SER B C 1
ATOM 10035 O O . SER B 1 568 ? 52.906 24 -38.812 1 20.47 568 SER B O 1
ATOM 10037 N N . ASP B 1 569 ? 55.125 24.453 -38.375 1 20.91 569 ASP B N 1
ATOM 10038 C CA . ASP B 1 569 ? 56.031 24.016 -37.344 1 20.91 569 ASP B CA 1
ATOM 10039 C C . ASP B 1 569 ? 55.562 24.469 -35.969 1 20.91 569 ASP B C 1
ATOM 10041 O O . ASP B 1 569 ? 56.062 24 -34.938 1 20.91 569 ASP B O 1
ATOM 10045 N N . SER B 1 570 ? 54.906 25.719 -35.594 1 22.08 570 SER B N 1
ATOM 10046 C CA . SER B 1 570 ? 55.344 26.266 -34.312 1 22.08 570 SER B CA 1
ATOM 10047 C C . SER B 1 570 ? 54.562 25.625 -33.156 1 22.08 570 SER B C 1
ATOM 10049 O O . SER B 1 570 ? 53.344 25.438 -33.219 1 22.08 570 SER B O 1
ATOM 10051 N N . ALA B 1 571 ? 55.25 25 -32.062 1 25.05 571 ALA B N 1
ATOM 10052 C CA . ALA B 1 571 ? 55.094 24.141 -30.891 1 25.05 571 ALA B CA 1
ATOM 10053 C C . ALA B 1 571 ? 54.281 24.828 -29.812 1 25.05 571 ALA B C 1
ATOM 10055 O O . ALA B 1 571 ? 54.562 25.953 -29.422 1 25.05 571 ALA B O 1
ATOM 10056 N N . PRO B 1 572 ? 53.031 24.641 -29.688 1 26.91 572 PRO B N 1
ATOM 10057 C CA . PRO B 1 572 ? 52.25 25.312 -28.641 1 26.91 572 PRO B CA 1
ATOM 10058 C C . PRO B 1 572 ? 52.938 25.234 -27.266 1 26.91 572 PRO B C 1
ATOM 10060 O O . PRO B 1 572 ? 53.562 24.234 -26.938 1 26.91 572 PRO B O 1
ATOM 10063 N N . SER B 1 573 ? 53.406 26.328 -26.656 1 25.64 573 SER B N 1
ATOM 10064 C CA . SER B 1 573 ? 54.25 26.469 -25.469 1 25.64 573 SER B CA 1
ATOM 10065 C C . SER B 1 573 ? 53.531 25.906 -24.234 1 25.64 573 SER B C 1
ATOM 10067 O O . SER B 1 573 ? 52.312 26.078 -24.062 1 25.64 573 SER B O 1
ATOM 10069 N N . PRO B 1 574 ? 54.062 24.906 -23.516 1 28.77 574 PRO B N 1
ATOM 10070 C CA . PRO B 1 574 ? 53.688 24.219 -22.281 1 28.77 574 PRO B CA 1
ATOM 10071 C C . PRO B 1 574 ? 53.375 25.188 -21.141 1 28.77 574 PRO B C 1
ATOM 10073 O O . PRO B 1 574 ? 54.125 26.141 -20.906 1 28.77 574 PRO B O 1
ATOM 10076 N N . ILE B 1 575 ? 52.219 25.688 -21.047 1 29.25 575 ILE B N 1
ATOM 10077 C CA . ILE B 1 575 ? 51.938 26.531 -19.906 1 29.25 575 ILE B CA 1
ATOM 10078 C C . ILE B 1 575 ? 52.562 25.922 -18.641 1 29.25 575 ILE B C 1
ATOM 10080 O O . ILE B 1 575 ? 52.219 24.812 -18.234 1 29.25 575 ILE B O 1
ATOM 10084 N N . ASN B 1 576 ? 53.812 26.141 -18.469 1 25.66 576 ASN B N 1
ATOM 10085 C CA . ASN B 1 576 ? 54.594 25.859 -17.281 1 25.66 576 ASN B CA 1
ATOM 10086 C C . ASN B 1 576 ? 54.062 26.578 -16.047 1 25.66 576 ASN B C 1
ATOM 10088 O O . ASN B 1 576 ? 54.094 27.797 -15.953 1 25.66 576 ASN B O 1
ATOM 10092 N N . PRO B 1 577 ? 52.938 26.141 -15.492 1 29.67 577 PRO B N 1
ATOM 10093 C CA . PRO B 1 577 ? 52.594 26.875 -14.266 1 29.67 577 PRO B CA 1
ATOM 10094 C C . PRO B 1 577 ? 53.844 27.172 -13.414 1 29.67 577 PRO B C 1
ATOM 10096 O O . PRO B 1 577 ? 54.719 26.328 -13.281 1 29.67 577 PRO B O 1
ATOM 10099 N N . GLN B 1 578 ? 54.344 28.312 -13.602 1 26.92 578 GLN B N 1
ATOM 10100 C CA . GLN B 1 578 ? 55.438 28.812 -12.766 1 26.92 578 GLN B CA 1
ATOM 10101 C C . GLN B 1 578 ? 55.188 28.531 -11.289 1 26.92 578 GLN B C 1
ATOM 10103 O O . GLN B 1 578 ? 54.344 29.203 -10.672 1 26.92 578 GLN B O 1
ATOM 10108 N N . PHE B 1 579 ? 55.031 27.203 -11.008 1 30.06 579 PHE B N 1
ATOM 10109 C CA . PHE B 1 579 ? 55 26.766 -9.609 1 30.06 579 PHE B CA 1
ATOM 10110 C C . PHE B 1 579 ? 56.125 27.422 -8.812 1 30.06 579 PHE B C 1
ATOM 10112 O O . PHE B 1 579 ? 57.281 27.344 -9.203 1 30.06 579 PHE B O 1
ATOM 10119 N N . GLY B 1 580 ? 55.875 28.578 -8.367 1 27.52 580 GLY B N 1
ATOM 10120 C CA . GLY B 1 580 ? 56.812 29.031 -7.359 1 27.52 580 GLY B CA 1
ATOM 10121 C C . GLY B 1 580 ? 57.344 27.906 -6.492 1 27.52 580 GLY B C 1
ATOM 10122 O O . GLY B 1 580 ? 56.75 26.844 -6.402 1 27.52 580 GLY B O 1
ATOM 10123 N N . THR B 1 581 ? 58.688 27.766 -6.266 1 32.34 581 THR B N 1
ATOM 10124 C CA . THR B 1 581 ? 59.688 26.859 -5.668 1 32.34 581 THR B CA 1
ATOM 10125 C C . THR B 1 581 ? 59.188 26.375 -4.301 1 32.34 581 THR B C 1
ATOM 10127 O O . THR B 1 581 ? 59.938 25.703 -3.586 1 32.34 581 THR B O 1
ATOM 10130 N N . ASP B 1 582 ? 58.219 27.047 -3.693 1 34.53 582 ASP B N 1
ATOM 10131 C CA . ASP B 1 582 ? 58.188 26.562 -2.312 1 34.53 582 ASP B CA 1
ATOM 10132 C C . ASP B 1 582 ? 57.688 25.125 -2.23 1 34.53 582 ASP B C 1
ATOM 10134 O O . ASP B 1 582 ? 56.5 24.875 -2.447 1 34.53 582 ASP B O 1
ATOM 10138 N N . CYS B 1 583 ? 58.344 24.062 -2.615 1 41.88 583 CYS B N 1
ATOM 10139 C CA . CYS B 1 583 ? 58.281 22.609 -2.705 1 41.88 583 CYS B CA 1
ATOM 10140 C C . CYS B 1 583 ? 57.656 22 -1.463 1 41.88 583 CYS B C 1
ATOM 10142 O O . CYS B 1 583 ? 57.438 20.781 -1.396 1 41.88 583 CYS B O 1
ATOM 10144 N N . SER B 1 584 ? 57.625 22.625 -0.323 1 51.62 584 SER B N 1
ATOM 10145 C CA . SER B 1 584 ? 57.5 21.984 0.986 1 51.62 584 SER B CA 1
ATOM 10146 C C . SER B 1 584 ? 56.062 21.781 1.379 1 51.62 584 SER B C 1
ATOM 10148 O O . SER B 1 584 ? 55.75 21.188 2.422 1 51.62 584 SER B O 1
ATOM 10150 N N . THR B 1 585 ? 55.094 22.281 0.749 1 64.69 585 THR B N 1
ATOM 10151 C CA . THR B 1 585 ? 53.781 22.203 1.397 1 64.69 585 THR B CA 1
ATOM 10152 C C . THR B 1 585 ? 52.906 21.156 0.727 1 64.69 585 THR B C 1
ATOM 10154 O O . THR B 1 585 ? 53.094 20.844 -0.456 1 64.69 585 THR B O 1
ATOM 10157 N N . VAL B 1 586 ? 52.094 20.406 1.519 1 77.56 586 VAL B N 1
ATOM 10158 C CA . VAL B 1 586 ? 51.125 19.422 1.031 1 77.56 586 VAL B CA 1
ATOM 10159 C C . VAL B 1 586 ? 49.969 20.125 0.358 1 77.56 586 VAL B C 1
ATOM 10161 O O . VAL B 1 586 ? 49.438 21.109 0.887 1 77.56 586 VAL B O 1
ATOM 10164 N N . MET B 1 587 ? 49.688 19.75 -0.925 1 81.12 587 MET B N 1
ATOM 10165 C CA . MET B 1 587 ? 48.562 20.297 -1.653 1 81.12 587 MET B CA 1
ATOM 10166 C C . MET B 1 587 ? 47.562 19.203 -2.043 1 81.12 587 MET B C 1
ATOM 10168 O O . MET B 1 587 ? 47.969 18.203 -2.658 1 81.12 587 MET B O 1
ATOM 10172 N N . LEU B 1 588 ? 46.375 19.391 -1.571 1 83.75 588 LEU B N 1
ATOM 10173 C CA . LEU B 1 588 ? 45.312 18.516 -2.039 1 83.75 588 LEU B CA 1
ATOM 10174 C C . LEU B 1 588 ? 44.844 18.922 -3.43 1 83.75 588 LEU B C 1
ATOM 10176 O O . LEU B 1 588 ? 44.625 20.109 -3.693 1 83.75 588 LEU B O 1
ATOM 10180 N N . MET B 1 589 ? 44.781 17.953 -4.309 1 82.12 589 MET B N 1
ATOM 10181 C CA . MET B 1 589 ? 44.406 18.219 -5.691 1 82.12 589 MET B CA 1
ATOM 10182 C C . MET B 1 589 ? 42.969 17.781 -5.957 1 82.12 589 MET B C 1
ATOM 10184 O O . MET B 1 589 ? 42.469 16.828 -5.344 1 82.12 589 MET B O 1
ATOM 10188 N N . PRO B 1 590 ? 42.312 18.438 -6.934 1 82.06 590 PRO B N 1
ATOM 10189 C CA . PRO B 1 590 ? 41 17.938 -7.336 1 82.06 590 PRO B CA 1
ATOM 10190 C C . PRO B 1 590 ? 41.094 16.656 -8.148 1 82.06 590 PRO B C 1
ATOM 10192 O O . PRO B 1 590 ? 42.125 16.344 -8.727 1 82.06 590 PRO B O 1
ATOM 10195 N N . PRO B 1 591 ? 40 16.031 -7.977 1 79.88 591 PRO B N 1
ATOM 10196 C CA . PRO B 1 591 ? 38.688 16.281 -7.352 1 79.88 591 PRO B CA 1
ATOM 10197 C C . PRO B 1 591 ? 38.688 16.016 -5.848 1 79.88 591 PRO B C 1
ATOM 10199 O O . PRO B 1 591 ? 39.344 15.07 -5.387 1 79.88 591 PRO B O 1
ATOM 10202 N N . PHE B 1 592 ? 37.906 16.844 -5.254 1 82.06 592 PHE B N 1
ATOM 10203 C CA . PHE B 1 592 ? 37.781 16.688 -3.809 1 82.06 592 PHE B CA 1
ATOM 10204 C C . PHE B 1 592 ? 36.625 15.766 -3.459 1 82.06 592 PHE B C 1
ATOM 10206 O O . PHE B 1 592 ? 35.781 15.492 -4.301 1 82.06 592 PHE B O 1
ATOM 10213 N N . LEU B 1 593 ? 36.688 15.258 -2.203 1 83.69 593 LEU B N 1
ATOM 10214 C CA . LEU B 1 593 ? 35.656 14.297 -1.8 1 83.69 593 LEU B CA 1
ATOM 10215 C C . LEU B 1 593 ? 34.25 14.867 -2.006 1 83.69 593 LEU B C 1
ATOM 10217 O O . LEU B 1 593 ? 33.344 14.141 -2.406 1 83.69 593 LEU B O 1
ATOM 10221 N N . SER B 1 594 ? 34.156 16.109 -1.896 1 75.75 594 SER B N 1
ATOM 10222 C CA . SER B 1 594 ? 32.844 16.766 -2.02 1 75.75 594 SER B CA 1
ATOM 10223 C C . SER B 1 594 ? 32.375 16.781 -3.467 1 75.75 594 SER B C 1
ATOM 10225 O O . SER B 1 594 ? 31.188 16.938 -3.732 1 75.75 594 SER B O 1
ATOM 10227 N N . ASP B 1 595 ? 33.25 16.484 -4.406 1 72.06 595 ASP B N 1
ATOM 10228 C CA . ASP B 1 595 ? 32.938 16.531 -5.828 1 72.06 595 ASP B CA 1
ATOM 10229 C C . ASP B 1 595 ? 32.656 15.141 -6.379 1 72.06 595 ASP B C 1
ATOM 10231 O O . ASP B 1 595 ? 32.406 14.977 -7.57 1 72.06 595 ASP B O 1
ATOM 10235 N N . GLN B 1 596 ? 32.75 14.211 -5.602 1 79.75 596 GLN B N 1
ATOM 10236 C CA . GLN B 1 596 ? 32.75 12.852 -6.133 1 79.75 596 GLN B CA 1
ATOM 10237 C C . GLN B 1 596 ? 31.359 12.211 -6 1 79.75 596 GLN B C 1
ATOM 10239 O O . GLN B 1 596 ? 30.734 11.844 -7 1 79.75 596 GLN B O 1
ATOM 10244 N N . ILE B 1 597 ? 30.969 11.898 -4.855 1 72.62 597 ILE B N 1
ATOM 10245 C CA . ILE B 1 597 ? 29.672 11.25 -4.656 1 72.62 597 ILE B CA 1
ATOM 10246 C C . ILE B 1 597 ? 29.016 11.789 -3.391 1 72.62 597 ILE B C 1
ATOM 10248 O O . ILE B 1 597 ? 29.672 11.969 -2.363 1 72.62 597 ILE B O 1
ATOM 10252 N N . TRP B 1 598 ? 27.766 12.07 -3.664 1 68.69 598 TRP B N 1
ATOM 10253 C CA . TRP B 1 598 ? 27.062 12.602 -2.506 1 68.69 598 TRP B CA 1
ATOM 10254 C C . TRP B 1 598 ? 26 11.617 -2.023 1 68.69 598 TRP B C 1
ATOM 10256 O O . TRP B 1 598 ? 25.703 11.547 -0.827 1 68.69 598 TRP B O 1
ATOM 10266 N N . HIS B 1 599 ? 25.438 10.875 -2.98 1 70.38 599 HIS B N 1
ATOM 10267 C CA . HIS B 1 599 ? 24.344 9.969 -2.662 1 70.38 599 HIS B CA 1
ATOM 10268 C C . HIS B 1 599 ? 24.625 8.562 -3.176 1 70.38 599 HIS B C 1
ATOM 10270 O O . HIS B 1 599 ? 25.125 8.391 -4.293 1 70.38 599 HIS B O 1
ATOM 10276 N N . VAL B 1 600 ? 24.484 7.66 -2.217 1 71.81 600 VAL B N 1
ATOM 10277 C CA . VAL B 1 600 ? 24.672 6.277 -2.631 1 71.81 600 VAL B CA 1
ATOM 10278 C C . VAL B 1 600 ? 23.5 5.422 -2.156 1 71.81 600 VAL B C 1
ATOM 10280 O O . VAL B 1 600 ? 22.812 5.785 -1.202 1 71.81 600 VAL B O 1
ATOM 10283 N N . ASN B 1 601 ? 23.172 4.398 -2.844 1 65.81 601 ASN B N 1
ATOM 10284 C CA . ASN B 1 601 ? 22.203 3.42 -2.369 1 65.81 601 ASN B CA 1
ATOM 10285 C C . ASN B 1 601 ? 22.766 2.59 -1.217 1 65.81 601 ASN B C 1
ATOM 10287 O O . ASN B 1 601 ? 23.969 2.342 -1.152 1 65.81 601 ASN B O 1
ATOM 10291 N N . ALA B 1 602 ? 21.844 2.283 -0.416 1 66.06 602 ALA B N 1
ATOM 10292 C CA . ALA B 1 602 ? 22.281 1.49 0.73 1 66.06 602 ALA B CA 1
ATOM 10293 C C . ALA B 1 602 ? 22.969 0.202 0.278 1 66.06 602 ALA B C 1
ATOM 10295 O O . ALA B 1 602 ? 22.453 -0.519 -0.575 1 66.06 602 ALA B O 1
ATOM 10296 N N . HIS B 1 603 ? 24.094 -0.034 0.743 1 65.38 603 HIS B N 1
ATOM 10297 C CA . HIS B 1 603 ? 24.922 -1.218 0.596 1 65.38 603 HIS B CA 1
ATOM 10298 C C . HIS B 1 603 ? 25.531 -1.3 -0.805 1 65.38 603 HIS B C 1
ATOM 10300 O O . HIS B 1 603 ? 26.031 -2.35 -1.209 1 65.38 603 HIS B O 1
ATOM 10306 N N . SER B 1 604 ? 25.328 -0.268 -1.532 1 66.69 604 SER B N 1
ATOM 10307 C CA . SER B 1 604 ? 26.047 -0.224 -2.801 1 66.69 604 SER B CA 1
ATOM 10308 C C . SER B 1 604 ? 27.5 0.202 -2.602 1 66.69 604 SER B C 1
ATOM 10310 O O . SER B 1 604 ? 27.781 1.111 -1.818 1 66.69 604 SER B O 1
ATOM 10312 N N . THR B 1 605 ? 28.25 -0.461 -3.316 1 71.31 605 THR B N 1
ATOM 10313 C CA . THR B 1 605 ? 29.672 -0.148 -3.189 1 71.31 605 THR B CA 1
ATOM 10314 C C . THR B 1 605 ? 30.016 1.106 -3.984 1 71.31 605 THR B C 1
ATOM 10316 O O . THR B 1 605 ? 29.578 1.273 -5.121 1 71.31 605 THR B O 1
ATOM 10319 N N . PHE B 1 606 ? 30.656 1.985 -3.264 1 78.56 606 PHE B N 1
ATOM 10320 C CA . PHE B 1 606 ? 31.172 3.186 -3.916 1 78.56 606 PHE B CA 1
ATOM 10321 C C . PHE B 1 606 ? 32.656 3.379 -3.611 1 78.56 606 PHE B C 1
ATOM 10323 O O . PHE B 1 606 ? 33.156 2.834 -2.635 1 78.56 606 PHE B O 1
ATOM 10330 N N . LEU B 1 607 ? 33.25 4.066 -4.57 1 81.62 607 LEU B N 1
ATOM 10331 C CA . LEU B 1 607 ? 34.688 4.359 -4.418 1 81.62 607 LEU B CA 1
ATOM 10332 C C . LEU B 1 607 ? 34.906 5.852 -4.199 1 81.62 607 LEU B C 1
ATOM 10334 O O . LEU B 1 607 ? 34.281 6.68 -4.867 1 81.62 607 LEU B O 1
ATOM 10338 N N . LEU B 1 608 ? 35.688 6.129 -3.203 1 85.19 608 LEU B N 1
ATOM 10339 C CA . LEU B 1 608 ? 36.156 7.48 -2.965 1 85.19 608 LEU B CA 1
ATOM 10340 C C . LEU B 1 608 ? 37.688 7.559 -3.174 1 85.19 608 LEU B C 1
ATOM 10342 O O . LEU B 1 608 ? 38.406 6.621 -2.834 1 85.19 608 LEU B O 1
ATOM 10346 N N . PHE B 1 609 ? 38.156 8.523 -3.752 1 84.12 609 PHE B N 1
ATOM 10347 C CA . PHE B 1 609 ? 39.594 8.633 -3.852 1 84.12 609 PHE B CA 1
ATOM 10348 C C . PHE B 1 609 ? 40.062 10.062 -3.586 1 84.12 609 PHE B C 1
ATOM 10350 O O . PHE B 1 609 ? 39.281 11.008 -3.742 1 84.12 609 PHE B O 1
ATOM 10357 N N . CYS B 1 610 ? 41.219 10.289 -3.105 1 86.38 610 CYS B N 1
ATOM 10358 C CA . CYS B 1 610 ? 41.906 11.547 -2.812 1 86.38 610 CYS B CA 1
ATOM 10359 C C . CYS B 1 610 ? 43.281 11.562 -3.422 1 86.38 610 CYS B C 1
ATOM 10361 O O . CYS B 1 610 ? 43.938 10.523 -3.512 1 86.38 610 CYS B O 1
ATOM 10363 N N . GLN B 1 611 ? 43.688 12.68 -3.955 1 86.81 611 GLN B N 1
ATOM 10364 C CA . GLN B 1 611 ? 45.031 12.828 -4.461 1 86.81 611 GLN B CA 1
ATOM 10365 C C . GLN B 1 611 ? 45.688 14.094 -3.914 1 86.81 611 GLN B C 1
ATOM 10367 O O . GLN B 1 611 ? 45 15.078 -3.613 1 86.81 611 GLN B O 1
ATOM 10372 N N . ALA B 1 612 ? 46.969 14.031 -3.691 1 86.19 612 ALA B N 1
ATOM 10373 C CA . ALA B 1 612 ? 47.719 15.156 -3.156 1 86.19 612 ALA B CA 1
ATOM 10374 C C . ALA B 1 612 ? 49.156 15.164 -3.713 1 86.19 612 ALA B C 1
ATOM 10376 O O . ALA B 1 612 ? 49.625 14.148 -4.219 1 86.19 612 ALA B O 1
ATOM 10377 N N . MET B 1 613 ? 49.656 16.344 -3.717 1 83 613 MET B N 1
ATOM 10378 C CA . MET B 1 613 ? 51.094 16.531 -3.977 1 83 613 MET B CA 1
ATOM 10379 C C . MET B 1 613 ? 51.781 17.047 -2.736 1 83 613 MET B C 1
ATOM 10381 O O . MET B 1 613 ? 51.281 17.906 -2.023 1 83 613 MET B O 1
ATOM 10385 N N . GLY B 1 614 ? 52.938 16.391 -2.424 1 81.62 614 GLY B N 1
ATOM 10386 C CA . GLY B 1 614 ? 53.688 16.844 -1.255 1 81.62 614 GLY B CA 1
ATOM 10387 C C . GLY B 1 614 ? 55.062 16.234 -1.143 1 81.62 614 GLY B C 1
ATOM 10388 O O . GLY B 1 614 ? 55.531 15.578 -2.078 1 81.62 614 GLY B O 1
ATOM 10389 N N . PRO B 1 615 ? 55.656 16.469 0.019 1 82.44 615 PRO B N 1
ATOM 10390 C CA . PRO B 1 615 ? 56.969 15.906 0.248 1 82.44 615 PRO B CA 1
ATOM 10391 C C . PRO B 1 615 ? 56.969 14.391 0.425 1 82.44 615 PRO B C 1
ATOM 10393 O O . PRO B 1 615 ? 55.875 13.789 0.469 1 82.44 615 PRO B O 1
ATOM 10396 N N . ARG B 1 616 ? 58.062 13.766 0.513 1 79.12 616 ARG B N 1
ATOM 10397 C CA . ARG B 1 616 ? 58.188 12.32 0.542 1 79.12 616 ARG B CA 1
ATOM 10398 C C . ARG B 1 616 ? 57.594 11.727 1.809 1 79.12 616 ARG B C 1
ATOM 10400 O O . ARG B 1 616 ? 57.188 10.57 1.824 1 79.12 616 ARG B O 1
ATOM 10407 N N . ASP B 1 617 ? 57.406 12.516 2.809 1 80.12 617 ASP B N 1
ATOM 10408 C CA . ASP B 1 617 ? 56.875 11.992 4.059 1 80.12 617 ASP B CA 1
ATOM 10409 C C . ASP B 1 617 ? 55.344 12.102 4.094 1 80.12 617 ASP B C 1
ATOM 10411 O O . ASP B 1 617 ? 54.719 11.727 5.078 1 80.12 617 ASP B O 1
ATOM 10415 N N . ALA B 1 618 ? 54.812 12.484 3.059 1 83.62 618 ALA B N 1
ATOM 10416 C CA . ALA B 1 618 ? 53.344 12.672 3.029 1 83.62 618 ALA B CA 1
ATOM 10417 C C . ALA B 1 618 ? 52.625 11.328 2.971 1 83.62 618 ALA B C 1
ATOM 10419 O O . ALA B 1 618 ? 53.062 10.414 2.26 1 83.62 618 ALA B O 1
ATOM 10420 N N . ARG B 1 619 ? 51.562 11.18 3.812 1 85.31 619 ARG B N 1
ATOM 10421 C CA . ARG B 1 619 ? 50.75 9.961 3.822 1 85.31 619 ARG B CA 1
ATOM 10422 C C . ARG B 1 619 ? 49.281 10.289 4.012 1 85.31 619 ARG B C 1
ATOM 10424 O O . ARG B 1 619 ? 48.938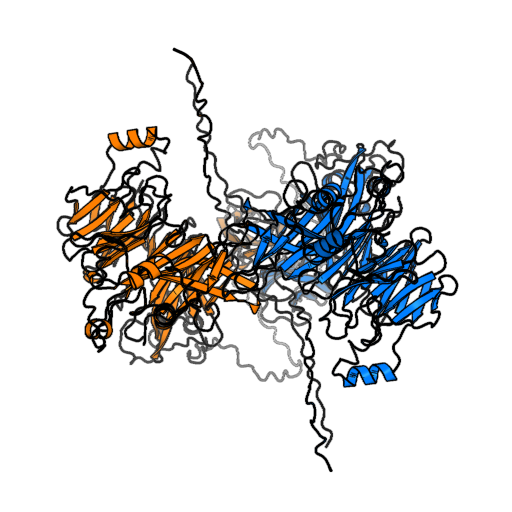 11.312 4.613 1 85.31 619 ARG B O 1
ATOM 10431 N N . PHE B 1 620 ? 48.469 9.414 3.377 1 85.88 620 PHE B N 1
ATOM 10432 C CA . PHE B 1 620 ? 47.031 9.625 3.547 1 85.88 620 PHE B CA 1
ATOM 10433 C C . PHE B 1 620 ? 46.531 8.844 4.75 1 85.88 620 PHE B C 1
ATOM 10435 O O . PHE B 1 620 ? 46.969 7.727 5.016 1 85.88 620 PHE B O 1
ATOM 10442 N N . VAL B 1 621 ? 45.625 9.438 5.484 1 86 621 VAL B N 1
ATOM 10443 C CA . VAL B 1 621 ? 44.844 8.797 6.52 1 86 621 VAL B CA 1
ATOM 10444 C C . VAL B 1 621 ? 43.344 9.039 6.25 1 86 621 VAL B C 1
ATOM 10446 O O . VAL B 1 621 ? 42.938 10.18 6.031 1 86 621 VAL B O 1
ATOM 10449 N N . TRP B 1 622 ? 42.625 7.91 6.121 1 86.19 622 TRP B N 1
ATOM 10450 C CA . TRP B 1 622 ? 41.188 8.016 5.895 1 86.19 622 TRP B CA 1
ATOM 10451 C C . TRP B 1 622 ? 40.438 7.84 7.199 1 86.19 622 TRP B C 1
ATOM 10453 O O . TRP B 1 622 ? 40.812 7.023 8.047 1 86.19 622 TRP B O 1
ATOM 10463 N N . LYS B 1 623 ? 39.438 8.609 7.316 1 84.69 623 LYS B N 1
ATOM 10464 C CA . LYS B 1 623 ? 38.562 8.5 8.469 1 84.69 623 LYS B CA 1
ATOM 10465 C C . LYS B 1 623 ? 37.094 8.344 8.031 1 84.69 623 LYS B C 1
ATOM 10467 O O . LYS B 1 623 ? 36.656 8.984 7.07 1 84.69 623 LYS B O 1
ATOM 10472 N N . LYS B 1 624 ? 36.469 7.414 8.617 1 83.44 624 LYS B N 1
ATOM 10473 C CA . LYS B 1 624 ? 35 7.227 8.477 1 83.44 624 LYS B CA 1
ATOM 10474 C C . LYS B 1 624 ? 34.281 7.543 9.781 1 83.44 624 LYS B C 1
ATOM 10476 O O . LYS B 1 624 ? 34.531 6.895 10.805 1 83.44 624 LYS B O 1
ATOM 10481 N N . ASN B 1 625 ? 33.375 8.5 9.719 1 79.94 625 ASN B N 1
ATOM 10482 C CA . ASN B 1 625 ? 32.688 8.961 10.906 1 79.94 625 ASN B CA 1
ATOM 10483 C C . ASN B 1 625 ? 33.625 9.219 12.062 1 79.94 625 ASN B C 1
ATOM 10485 O O . ASN B 1 625 ? 33.375 8.812 13.195 1 79.94 625 ASN B O 1
ATOM 10489 N N . GLY B 1 626 ? 34.875 9.805 11.766 1 78.69 626 GLY B N 1
ATOM 10490 C CA . GLY B 1 626 ? 35.844 10.219 12.742 1 78.69 626 GLY B CA 1
ATOM 10491 C C . GLY B 1 626 ? 36.844 9.125 13.109 1 78.69 626 GLY B C 1
ATOM 10492 O O . GLY B 1 626 ? 37.812 9.367 13.812 1 78.69 626 GLY B O 1
ATOM 10493 N N . GLN B 1 627 ? 36.562 7.945 12.656 1 80.81 627 GLN B N 1
ATOM 10494 C CA . GLN B 1 627 ? 37.438 6.832 12.977 1 80.81 627 GLN B CA 1
ATOM 10495 C C . GLN B 1 627 ? 38.344 6.48 11.789 1 80.81 627 GLN B C 1
ATOM 10497 O O . GLN B 1 627 ? 37.906 6.512 10.641 1 80.81 627 GLN B O 1
ATOM 10502 N N . ASN B 1 628 ? 39.5 6.043 12.156 1 80.81 628 ASN B N 1
ATOM 10503 C CA . ASN B 1 628 ? 40.469 5.684 11.109 1 80.81 628 ASN B CA 1
ATOM 10504 C C . ASN B 1 628 ? 40.031 4.41 10.383 1 80.81 628 ASN B C 1
ATOM 10506 O O . ASN B 1 628 ? 39.625 3.439 11.016 1 80.81 628 ASN B O 1
ATOM 10510 N N . ILE B 1 629 ? 40.062 4.473 9.141 1 78.44 629 ILE B N 1
ATOM 10511 C CA . ILE B 1 629 ? 39.75 3.311 8.312 1 78.44 629 ILE B CA 1
ATOM 10512 C C . ILE B 1 629 ? 41.062 2.574 7.984 1 78.44 629 ILE B C 1
ATOM 10514 O O . ILE B 1 629 ? 42.031 3.18 7.508 1 78.44 629 ILE B O 1
ATOM 10518 N N . ALA B 1 630 ? 41.094 1.357 8.359 1 70.81 630 ALA B N 1
ATOM 10519 C CA . ALA B 1 630 ? 42.281 0.551 8.039 1 70.81 630 ALA B CA 1
ATOM 10520 C C . ALA B 1 630 ? 42.125 -0.08 6.656 1 70.81 630 ALA B C 1
ATOM 10522 O O . ALA B 1 630 ? 41.031 -0.235 6.141 1 70.81 630 ALA B O 1
ATOM 10523 N N . GLY B 1 631 ? 43.281 -0.326 5.887 1 68.38 631 GLY B N 1
ATOM 10524 C CA . GLY B 1 631 ? 43.312 -1.039 4.617 1 68.38 631 GLY B CA 1
ATOM 10525 C C . GLY B 1 631 ? 42.969 -0.158 3.428 1 68.38 631 GLY B C 1
ATOM 10526 O O . GLY B 1 631 ? 42.281 -0.58 2.514 1 68.38 631 GLY B O 1
ATOM 10527 N N . VAL B 1 632 ? 43.406 0.993 3.486 1 75.31 632 VAL B N 1
ATOM 10528 C CA . VAL B 1 632 ? 43.219 1.889 2.355 1 75.31 632 VAL B CA 1
ATOM 10529 C C . VAL B 1 632 ? 44.312 1.698 1.326 1 75.31 632 VAL B C 1
ATOM 10531 O O . VAL B 1 632 ? 45.438 1.332 1.679 1 75.31 632 VAL B O 1
ATOM 10534 N N . ASN B 1 633 ? 43.844 1.85 0.091 1 80.31 633 ASN B N 1
ATOM 10535 C CA . ASN B 1 633 ? 44.812 1.737 -0.982 1 80.31 633 ASN B CA 1
ATOM 10536 C C . ASN B 1 633 ? 45.531 3.064 -1.229 1 80.31 633 ASN B C 1
ATOM 10538 O O . ASN B 1 633 ? 44.906 4.125 -1.22 1 80.31 633 ASN B O 1
ATOM 10542 N N . GLU B 1 634 ? 46.844 3.016 -1.282 1 81 634 GLU B N 1
ATOM 10543 C CA . GLU B 1 634 ? 47.656 4.215 -1.559 1 81 634 GLU B CA 1
ATOM 10544 C C . GLU B 1 634 ? 48.688 3.947 -2.639 1 81 634 GLU B C 1
ATOM 10546 O O . GLU B 1 634 ? 49.312 2.879 -2.666 1 81 634 GLU B O 1
ATOM 10551 N N . GLN B 1 635 ? 48.75 4.844 -3.627 1 83.25 635 GLN B N 1
ATOM 10552 C CA . GLN B 1 635 ? 49.812 4.836 -4.645 1 83.25 635 GLN B CA 1
ATOM 10553 C C . GLN B 1 635 ? 50.594 6.137 -4.621 1 83.25 635 GLN B C 1
ATOM 10555 O O . GLN B 1 635 ? 50.031 7.223 -4.477 1 83.25 635 GLN B O 1
ATOM 10560 N N . SER B 1 636 ? 51.906 6.062 -4.594 1 82.44 636 SER B N 1
ATOM 10561 C CA . SER B 1 636 ? 52.75 7.246 -4.625 1 82.44 636 SER B CA 1
ATOM 10562 C C . SER B 1 636 ? 53.688 7.23 -5.832 1 82.44 636 SER B C 1
ATOM 10564 O O . SER B 1 636 ? 54.219 6.18 -6.188 1 82.44 636 SER B O 1
ATOM 10566 N N . HIS B 1 637 ? 53.781 8.367 -6.48 1 81.75 637 HIS B N 1
ATOM 10567 C CA . HIS B 1 637 ? 54.688 8.523 -7.617 1 81.75 637 HIS B CA 1
ATOM 10568 C C . HIS B 1 637 ? 55.594 9.719 -7.426 1 81.75 637 HIS B C 1
ATOM 10570 O O . HIS B 1 637 ? 55.156 10.805 -7.062 1 81.75 637 HIS B O 1
ATOM 10576 N N . ALA B 1 638 ? 56.844 9.492 -7.645 1 80.94 638 ALA B N 1
ATOM 10577 C CA . ALA B 1 638 ? 57.812 10.578 -7.555 1 80.94 638 ALA B CA 1
ATOM 10578 C C . ALA B 1 638 ? 57.75 11.469 -8.789 1 80.94 638 ALA B C 1
ATOM 10580 O O . ALA B 1 638 ? 57.844 10.984 -9.922 1 80.94 638 ALA B O 1
ATOM 10581 N N . LEU B 1 639 ? 57.656 12.703 -8.531 1 80.62 639 LEU B N 1
ATOM 10582 C CA . LEU B 1 639 ? 57.531 13.656 -9.625 1 80.62 639 LEU B CA 1
ATOM 10583 C C . LEU B 1 639 ? 58.906 14.195 -10.016 1 80.62 639 LEU B C 1
ATOM 10585 O O . LEU B 1 639 ? 59.875 14.062 -9.258 1 80.62 639 LEU B O 1
ATOM 10589 N N . ALA B 1 640 ? 58.969 14.82 -11.211 1 78.5 640 ALA B N 1
ATOM 10590 C CA . ALA B 1 640 ? 60.219 15.367 -11.742 1 78.5 640 ALA B CA 1
ATOM 10591 C C . ALA B 1 640 ? 60.719 16.516 -10.875 1 78.5 640 ALA B C 1
ATOM 10593 O O . ALA B 1 640 ? 61.938 16.766 -10.797 1 78.5 640 ALA B O 1
ATOM 10594 N N . ASP B 1 641 ? 59.781 17.172 -10.164 1 75.81 641 ASP B N 1
ATOM 10595 C CA . ASP B 1 641 ? 60.188 18.328 -9.375 1 75.81 641 ASP B CA 1
ATOM 10596 C C . ASP B 1 641 ? 60.562 17.922 -7.957 1 75.81 641 ASP B C 1
ATOM 10598 O O . ASP B 1 641 ? 60.906 18.781 -7.125 1 75.81 641 ASP B O 1
ATOM 10602 N N . GLY B 1 642 ? 60.625 16.641 -7.746 1 75.19 642 GLY B N 1
ATOM 10603 C CA . GLY B 1 642 ? 61.062 16.141 -6.453 1 75.19 642 GLY B CA 1
ATOM 10604 C C . GLY B 1 642 ? 59.906 15.867 -5.5 1 75.19 642 GLY B C 1
ATOM 10605 O O . GLY B 1 642 ? 60.094 15.266 -4.441 1 75.19 642 GLY B O 1
ATOM 10606 N N . ARG B 1 643 ? 58.844 16.25 -5.809 1 78.38 643 ARG B N 1
ATOM 10607 C CA . ARG B 1 643 ? 57.656 15.992 -4.977 1 78.38 643 ARG B CA 1
ATOM 10608 C C . ARG B 1 643 ? 57.094 14.602 -5.25 1 78.38 643 ARG B C 1
ATOM 10610 O O . ARG B 1 643 ? 57.5 13.93 -6.203 1 78.38 643 ARG B O 1
ATOM 10617 N N . MET B 1 644 ? 56.25 14.281 -4.285 1 84.75 644 MET B N 1
ATOM 10618 C CA . MET B 1 644 ? 55.531 13.016 -4.449 1 84.75 644 MET B CA 1
ATOM 10619 C C . MET B 1 644 ? 54.062 13.242 -4.77 1 84.75 644 MET B C 1
ATOM 10621 O O . MET B 1 644 ? 53.438 14.125 -4.191 1 84.75 644 MET B O 1
ATOM 10625 N N . HIS B 1 645 ? 53.625 12.57 -5.82 1 85.62 645 HIS B N 1
ATOM 10626 C CA . HIS B 1 645 ? 52.188 12.508 -6.074 1 85.62 645 HIS B CA 1
ATOM 10627 C C . HIS B 1 645 ? 51.562 11.297 -5.398 1 85.62 645 HIS B C 1
ATOM 10629 O O . HIS B 1 645 ? 51.969 10.156 -5.648 1 85.62 645 HIS B O 1
ATOM 10635 N N . LEU B 1 646 ? 50.625 11.594 -4.48 1 86.56 646 LEU B N 1
ATOM 10636 C CA . LEU B 1 646 ? 49.969 10.539 -3.717 1 86.56 646 LEU B CA 1
ATOM 10637 C C . LEU B 1 646 ? 48.5 10.383 -4.145 1 86.56 646 LEU B C 1
ATOM 10639 O O . LEU B 1 646 ? 47.812 11.383 -4.352 1 86.56 646 LEU B O 1
ATOM 10643 N N . LEU B 1 647 ? 48.188 9.109 -4.445 1 86.44 647 LEU B N 1
ATOM 10644 C CA . LEU B 1 647 ? 46.781 8.75 -4.719 1 86.44 647 LEU B CA 1
ATOM 10645 C C . LEU B 1 647 ? 46.312 7.691 -3.734 1 86.44 647 LEU B C 1
ATOM 10647 O O . LEU B 1 647 ? 47 6.699 -3.492 1 86.44 647 LEU B O 1
ATOM 10651 N N . SER B 1 648 ? 45.188 7.984 -3.037 1 87.12 648 SER B N 1
ATOM 10652 C CA . SER B 1 648 ? 44.594 7.023 -2.121 1 87.12 648 SER B CA 1
ATOM 10653 C C . SER B 1 648 ? 43.094 6.867 -2.393 1 87.12 648 SER B C 1
ATOM 10655 O O . SER B 1 648 ? 42.406 7.832 -2.756 1 87.12 648 SER B O 1
ATOM 10657 N N . TRP B 1 649 ? 42.688 5.625 -2.434 1 85.5 649 TRP B N 1
ATOM 10658 C CA . TRP B 1 649 ? 41.25 5.422 -2.617 1 85.5 649 TRP B CA 1
ATOM 10659 C C . TRP B 1 649 ? 40.719 4.328 -1.688 1 85.5 649 TRP B C 1
ATOM 10661 O O . TRP B 1 649 ? 41.5 3.502 -1.2 1 85.5 649 TRP B O 1
ATOM 10671 N N . LEU B 1 650 ? 39.469 4.379 -1.346 1 82.25 650 LEU B N 1
ATOM 10672 C CA . LEU B 1 650 ? 38.781 3.352 -0.568 1 82.25 650 LEU B CA 1
ATOM 10673 C C . LEU B 1 650 ? 37.469 2.965 -1.223 1 82.25 650 LEU B C 1
ATOM 10675 O O . LEU B 1 650 ? 36.875 3.758 -1.963 1 82.25 650 LEU B O 1
ATOM 10679 N N . THR B 1 651 ? 37.188 1.741 -1.15 1 78.19 651 THR B N 1
ATOM 10680 C CA . THR B 1 651 ? 35.906 1.235 -1.541 1 78.19 651 THR B CA 1
ATOM 10681 C C . THR B 1 651 ? 35.062 0.867 -0.311 1 78.19 651 THR B C 1
ATOM 10683 O O . THR B 1 651 ? 35.562 0.202 0.601 1 78.19 651 THR B O 1
ATOM 10686 N N . ASP B 1 652 ? 33.906 1.421 -0.263 1 75.94 652 ASP B N 1
ATOM 10687 C CA . ASP B 1 652 ? 33.062 1.172 0.894 1 75.94 652 ASP B CA 1
ATOM 10688 C C . ASP B 1 652 ? 31.594 1.008 0.474 1 75.94 652 ASP B C 1
ATOM 10690 O O . ASP B 1 652 ? 31.219 1.346 -0.653 1 75.94 652 ASP B O 1
ATOM 10694 N N . ALA B 1 653 ? 30.922 0.352 1.265 1 74.81 653 ALA B N 1
ATOM 10695 C CA . ALA B 1 653 ? 29.469 0.233 1.155 1 74.81 653 ALA B CA 1
ATOM 10696 C C . ALA B 1 653 ? 28.781 0.593 2.473 1 74.81 653 ALA B C 1
ATOM 10698 O O . ALA B 1 653 ? 29.156 0.076 3.531 1 74.81 653 ALA B O 1
ATOM 10699 N N . VAL B 1 654 ? 27.938 1.591 2.35 1 74.94 654 VAL B N 1
ATOM 10700 C CA . VAL B 1 654 ? 27.359 2.086 3.6 1 74.94 654 VAL B CA 1
ATOM 10701 C C . VAL B 1 654 ? 25.844 1.968 3.559 1 74.94 654 VAL B C 1
ATOM 10703 O O . VAL B 1 654 ? 25.234 2.051 2.49 1 74.94 654 VAL B O 1
ATOM 10706 N N . ALA B 1 655 ? 25.328 1.676 4.707 1 71.12 655 ALA B N 1
ATOM 10707 C CA . ALA B 1 655 ? 23.891 1.598 4.863 1 71.12 655 ALA B CA 1
ATOM 10708 C C . ALA B 1 655 ? 23.328 2.865 5.512 1 71.12 655 ALA B C 1
ATOM 10710 O O . ALA B 1 655 ? 22.125 3.096 5.508 1 71.12 655 ALA B O 1
ATOM 10711 N N . GLU B 1 656 ? 24.156 3.645 6.074 1 75.62 656 GLU B N 1
ATOM 10712 C CA . GLU B 1 656 ? 23.781 4.906 6.711 1 75.62 656 GLU B CA 1
ATOM 10713 C C . GLU B 1 656 ? 24.656 6.051 6.215 1 75.62 656 GLU B C 1
ATOM 10715 O O . GLU B 1 656 ? 25.719 5.82 5.633 1 75.62 656 GLU B O 1
ATOM 10720 N N . ASP B 1 657 ? 23.984 7.129 6.441 1 77.5 657 ASP B N 1
ATOM 10721 C CA . ASP B 1 657 ? 24.781 8.297 6.09 1 77.5 657 ASP B CA 1
ATOM 10722 C C . ASP B 1 657 ? 26.125 8.281 6.82 1 77.5 657 ASP B C 1
ATOM 10724 O O . ASP B 1 657 ? 26.172 8.039 8.023 1 77.5 657 ASP B O 1
ATOM 10728 N N . SER B 1 658 ? 27.156 8.477 6.113 1 81.75 658 SER B N 1
ATOM 10729 C CA . SER B 1 658 ? 28.516 8.406 6.66 1 81.75 658 SER B CA 1
ATOM 10730 C C . SER B 1 658 ? 29.375 9.555 6.156 1 81.75 658 SER B C 1
ATOM 10732 O O . SER B 1 658 ? 29.234 9.992 5.012 1 81.75 658 SER B O 1
ATOM 10734 N N . GLU B 1 659 ? 30.062 9.977 7.105 1 84.62 659 GLU B N 1
ATOM 10735 C CA . GLU B 1 659 ? 31.031 11.008 6.75 1 84.62 659 GLU B CA 1
ATOM 10736 C C . GLU B 1 659 ? 32.406 10.398 6.453 1 84.62 659 GLU B C 1
ATOM 10738 O O . GLU B 1 659 ? 32.906 9.602 7.238 1 84.62 659 GLU B O 1
ATOM 10743 N N . TYR B 1 660 ? 32.938 10.773 5.391 1 85.81 660 TYR B N 1
ATOM 10744 C CA . TYR B 1 660 ? 34.281 10.352 5.039 1 85.81 660 TYR B CA 1
ATOM 10745 C C . TYR B 1 660 ? 35.219 11.547 4.977 1 85.81 660 TYR B C 1
ATOM 10747 O O . TYR B 1 660 ? 34.844 12.633 4.531 1 85.81 660 TYR B O 1
ATOM 10755 N N . CYS B 1 661 ? 36.406 11.328 5.504 1 86.31 661 CYS B N 1
ATOM 10756 C CA . CYS B 1 661 ? 37.469 12.336 5.469 1 86.31 661 CYS B CA 1
ATOM 10757 C C . CYS B 1 661 ? 38.781 11.734 5.02 1 86.31 661 CYS B C 1
ATOM 10759 O O . CYS B 1 661 ? 39.188 10.688 5.516 1 86.31 661 CYS B O 1
ATOM 10761 N N . CYS B 1 662 ? 39.375 12.328 4.051 1 87.56 662 CYS B N 1
ATOM 10762 C CA . CYS B 1 662 ? 40.719 11.977 3.652 1 87.56 662 CYS B CA 1
ATOM 10763 C C . CYS B 1 662 ? 41.719 13.047 4.098 1 87.56 662 CYS B C 1
ATOM 10765 O O . CYS B 1 662 ? 41.594 14.211 3.715 1 87.56 662 CYS B O 1
ATOM 10767 N N . LEU B 1 663 ? 42.625 12.664 4.949 1 86.25 663 LEU B N 1
ATOM 10768 C CA . LEU B 1 663 ? 43.625 13.57 5.504 1 86.25 663 LEU B CA 1
ATOM 10769 C C . LEU B 1 663 ? 45.031 13.242 4.961 1 86.25 663 LEU B C 1
ATOM 10771 O O . LEU B 1 663 ? 45.469 12.086 5.012 1 86.25 663 LEU B O 1
ATOM 10775 N N . VAL B 1 664 ? 45.688 14.242 4.398 1 85.31 664 VAL B N 1
ATOM 10776 C CA . VAL B 1 664 ? 47.094 14.062 4.012 1 85.31 664 VAL B CA 1
ATOM 10777 C C . VAL B 1 664 ? 48 14.664 5.078 1 85.31 664 VAL B C 1
ATOM 10779 O O . VAL B 1 664 ? 47.906 15.852 5.395 1 85.31 664 VAL B O 1
ATOM 10782 N N . LEU B 1 665 ? 48.781 13.82 5.629 1 83.56 665 LEU B N 1
ATOM 107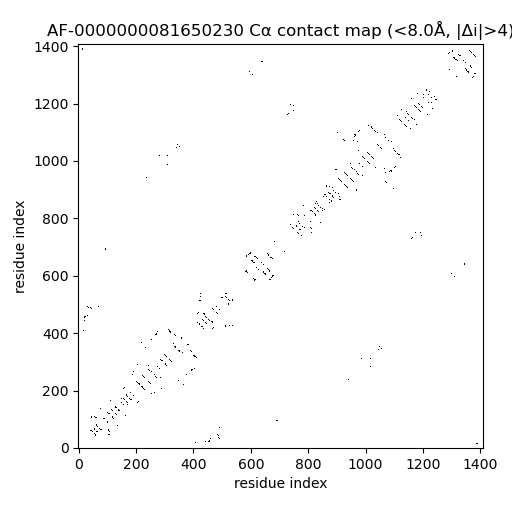83 C CA . LEU B 1 665 ? 49.656 14.227 6.723 1 83.56 665 LEU B CA 1
ATOM 10784 C C . LEU B 1 665 ? 51.094 14.344 6.246 1 83.56 665 LEU B C 1
ATOM 10786 O O . LEU B 1 665 ? 51.594 13.477 5.512 1 83.56 665 LEU B O 1
ATOM 10790 N N . SER B 1 666 ? 51.719 15.453 6.477 1 81.62 666 SER B N 1
ATOM 10791 C CA . SER B 1 666 ? 53.125 15.664 6.242 1 81.62 666 SER B CA 1
ATOM 10792 C C . SER B 1 666 ? 53.719 16.641 7.254 1 81.62 666 SER B C 1
ATOM 10794 O O . SER B 1 666 ? 53 17.406 7.879 1 81.62 666 SER B O 1
ATOM 10796 N N . LYS B 1 667 ? 54.938 16.609 7.465 1 79.06 667 LYS B N 1
ATOM 10797 C CA . LYS B 1 667 ? 55.625 17.562 8.336 1 79.06 667 LYS B CA 1
ATOM 10798 C C . LYS B 1 667 ? 55.469 18.984 7.828 1 79.06 667 LYS B C 1
ATOM 10800 O O . LYS B 1 667 ? 55.562 19.938 8.602 1 79.06 667 LYS B O 1
ATOM 10805 N N . ALA B 1 668 ? 55.188 19.094 6.582 1 76.94 668 ALA B N 1
ATOM 10806 C CA . ALA B 1 668 ? 55.094 20.406 5.949 1 76.94 668 ALA B CA 1
ATOM 10807 C C . ALA B 1 668 ? 53.688 20.953 6.031 1 76.94 668 ALA B C 1
ATOM 10809 O O . ALA B 1 668 ? 53.438 22.125 5.691 1 76.94 668 ALA B O 1
ATOM 10810 N N . GLY B 1 669 ? 52.75 20.141 6.52 1 78 669 GLY B N 1
ATOM 10811 C CA . GLY B 1 669 ? 51.375 20.594 6.652 1 78 669 GLY B CA 1
ATOM 10812 C C . GLY B 1 669 ? 50.375 19.5 6.379 1 78 669 GLY B C 1
ATOM 10813 O O . GLY B 1 669 ? 50.688 18.469 5.785 1 78 669 GLY B O 1
ATOM 10814 N N . ASN B 1 670 ? 49.219 19.719 7.004 1 79.38 670 ASN B N 1
ATOM 10815 C CA . ASN B 1 670 ? 48.125 18.781 6.793 1 79.38 670 ASN B CA 1
ATOM 10816 C C . ASN B 1 670 ? 46.969 19.422 6.031 1 79.38 670 ASN B C 1
ATOM 10818 O O . ASN B 1 670 ? 46.719 20.625 6.148 1 79.38 670 ASN B O 1
ATOM 10822 N N . ARG B 1 671 ? 46.438 18.672 5.098 1 80.44 671 ARG B N 1
ATOM 10823 C CA . ARG B 1 671 ? 45.219 19.094 4.402 1 80.44 671 ARG B CA 1
ATOM 10824 C C . ARG B 1 671 ? 44.156 18 4.465 1 80.44 671 ARG B C 1
ATOM 10826 O O . ARG B 1 671 ? 44.469 16.812 4.559 1 80.44 671 ARG B O 1
ATOM 10833 N N . ARG B 1 672 ? 42.906 18.422 4.531 1 81.19 672 ARG B N 1
ATOM 10834 C CA . ARG B 1 672 ? 41.844 17.438 4.625 1 81.19 672 ARG B CA 1
ATOM 10835 C C . ARG B 1 672 ? 40.719 17.734 3.629 1 81.19 672 ARG B C 1
ATOM 10837 O O . ARG B 1 672 ? 40.531 18.875 3.236 1 81.19 672 ARG B O 1
ATOM 10844 N N . SER B 1 673 ? 40.094 16.781 3.043 1 82.38 673 SER B N 1
ATOM 10845 C CA . SER B 1 673 ? 38.875 16.797 2.24 1 82.38 673 SER B CA 1
ATOM 10846 C C . SER B 1 673 ? 37.812 15.922 2.859 1 82.38 673 SER B C 1
ATOM 10848 O O . SER B 1 673 ? 38.062 14.789 3.273 1 82.38 673 SER B O 1
ATOM 10850 N N . LYS B 1 674 ? 36.688 16.531 3.02 1 81.12 674 LYS B N 1
ATOM 10851 C CA . LYS B 1 674 ? 35.625 15.82 3.699 1 81.12 674 LYS B CA 1
ATOM 10852 C C . LYS B 1 674 ? 34.375 15.75 2.826 1 81.12 674 LYS B C 1
ATOM 10854 O O . LYS B 1 674 ? 34.188 16.594 1.946 1 81.12 674 LYS B O 1
ATOM 10859 N N . VAL B 1 675 ? 33.656 14.594 2.957 1 81.19 675 VAL B N 1
ATOM 10860 C CA . VAL B 1 675 ? 32.344 14.469 2.326 1 81.19 675 VAL B CA 1
ATOM 10861 C C . VAL B 1 675 ? 31.406 13.688 3.24 1 81.19 675 VAL B C 1
ATOM 10863 O O . VAL B 1 675 ? 31.844 12.82 3.998 1 81.19 675 VAL B O 1
ATOM 10866 N N . VAL B 1 676 ? 30.25 14.109 3.252 1 78.81 676 VAL B N 1
ATOM 10867 C CA . VAL B 1 676 ? 29.203 13.32 3.893 1 78.81 676 VAL B CA 1
ATOM 10868 C C . VAL B 1 676 ? 28.375 12.617 2.828 1 78.81 676 VAL B C 1
ATOM 10870 O O . VAL B 1 676 ? 27.734 13.266 1.994 1 78.81 676 VAL B O 1
ATOM 10873 N N . ILE B 1 677 ? 28.469 11.336 2.811 1 77.06 677 ILE B N 1
ATOM 10874 C CA . ILE B 1 677 ? 27.719 10.508 1.863 1 77.06 677 ILE B CA 1
ATOM 10875 C C . ILE B 1 677 ? 26.359 10.141 2.457 1 77.06 677 ILE B C 1
ATOM 10877 O O . ILE B 1 677 ? 26.297 9.547 3.537 1 77.06 677 ILE B O 1
ATOM 10881 N N . SER B 1 678 ? 25.375 10.484 1.754 1 76.56 678 SER B N 1
ATOM 10882 C CA . SER B 1 678 ? 24.016 10.18 2.166 1 76.56 678 SER B CA 1
ATOM 10883 C C . SER B 1 678 ? 23.484 8.93 1.462 1 76.56 678 SER B C 1
ATOM 10885 O O . SER B 1 678 ? 23.672 8.773 0.253 1 76.56 678 SER B O 1
ATOM 10887 N N . VAL B 1 679 ? 23.078 7.992 2.223 1 70.38 679 VAL B N 1
ATOM 10888 C CA . VAL B 1 679 ? 22.531 6.758 1.67 1 70.38 679 VAL B CA 1
ATOM 10889 C C . VAL B 1 679 ? 21.047 6.953 1.367 1 70.38 679 VAL B C 1
ATOM 10891 O O . VAL B 1 679 ? 20.281 7.402 2.227 1 70.38 679 VAL B O 1
ATOM 10894 N N . GLU B 1 680 ? 20.734 6.699 0.272 1 57.94 680 GLU B N 1
ATOM 10895 C CA . GLU B 1 680 ? 19.344 6.797 -0.17 1 57.94 680 GLU B CA 1
ATOM 10896 C C . GLU B 1 680 ? 18.609 5.484 0.05 1 57.94 680 GLU B C 1
ATOM 10898 O O . GLU B 1 680 ? 19.141 4.406 -0.211 1 57.94 680 GLU B O 1
ATOM 10903 N N . GLY B 1 681 ? 17.344 5.379 1.121 1 46.75 681 GLY B N 1
ATOM 10904 C CA . GLY B 1 681 ? 16.5 4.258 1.486 1 46.75 681 GLY B CA 1
ATOM 10905 C C . GLY B 1 681 ? 16.172 4.211 2.969 1 46.75 681 GLY B C 1
ATOM 10906 O O . GLY B 1 681 ? 15.688 3.197 3.471 1 46.75 681 GLY B O 1
ATOM 10907 N N . LYS B 1 682 ? 16.594 5.016 3.857 1 39.97 682 LYS B N 1
ATOM 10908 C CA . LYS B 1 682 ? 16.094 4.961 5.23 1 39.97 682 LYS B CA 1
ATOM 10909 C C . LYS B 1 682 ? 14.594 5.266 5.289 1 39.97 682 LYS B C 1
ATOM 10911 O O . LYS B 1 682 ? 14.188 6.422 5.16 1 39.97 682 LYS B O 1
ATOM 10916 N N . LEU B 1 683 ? 13.703 4.379 5.07 1 30.81 683 LEU B N 1
ATOM 10917 C CA . LEU B 1 683 ? 12.375 4.613 5.633 1 30.81 683 LEU B CA 1
ATOM 10918 C C . LEU B 1 683 ? 12.43 4.621 7.156 1 30.81 683 LEU B C 1
ATOM 10920 O O . LEU B 1 683 ? 12.906 3.666 7.77 1 30.81 683 LEU B O 1
ATOM 10924 N N . GLN B 1 684 ? 12.289 5.621 7.832 1 26.98 684 GLN B N 1
ATOM 10925 C CA . GLN B 1 684 ? 12.133 5.926 9.25 1 26.98 684 GLN B CA 1
ATOM 10926 C C . GLN B 1 684 ? 11.016 5.102 9.867 1 26.98 684 GLN B C 1
ATOM 10928 O O . GLN B 1 684 ? 9.844 5.293 9.539 1 26.98 684 GLN B O 1
ATOM 10933 N N . GLN B 1 685 ? 11.117 3.834 10.289 1 25.92 685 GLN B N 1
ATOM 10934 C CA . GLN B 1 685 ? 10.164 3.055 11.07 1 25.92 685 GLN B CA 1
ATOM 10935 C C . GLN B 1 685 ? 9.992 3.635 12.477 1 25.92 685 GLN B C 1
ATOM 10937 O O . GLN B 1 685 ? 10.82 3.387 13.359 1 25.92 685 GLN B O 1
ATOM 10942 N N . ARG B 1 686 ? 9.391 4.727 12.977 1 24.45 686 ARG B N 1
ATOM 10943 C CA . ARG B 1 686 ? 9.023 5.121 14.328 1 24.45 686 ARG B CA 1
ATOM 10944 C C . ARG B 1 686 ? 7.852 4.293 14.844 1 24.45 686 ARG B C 1
ATOM 10946 O O . ARG B 1 686 ? 6.695 4.621 14.586 1 24.45 686 ARG B O 1
ATOM 10953 N N . GLN B 1 687 ? 7.586 2.93 14.867 1 22.17 687 GLN B N 1
ATOM 10954 C CA . GLN B 1 687 ? 6.391 2.471 15.57 1 22.17 687 GLN B CA 1
ATOM 10955 C C . GLN B 1 687 ? 6.508 2.707 17.062 1 22.17 687 GLN B C 1
ATOM 10957 O O . GLN B 1 687 ? 7.605 2.678 17.625 1 22.17 687 GLN B O 1
ATOM 10962 N N . GLY B 1 688 ? 5.34 3.059 17.875 1 21.19 688 GLY B N 1
ATOM 10963 C CA . GLY B 1 688 ? 4.734 3.373 19.156 1 21.19 688 GLY B CA 1
ATOM 10964 C C . GLY B 1 688 ? 4.758 2.209 20.141 1 21.19 688 GLY B C 1
ATOM 10965 O O . GLY B 1 688 ? 4.445 1.076 19.766 1 21.19 688 GLY B O 1
ATOM 10966 N N . VAL B 1 689 ? 5.527 2.104 21.234 1 22.12 689 VAL B N 1
ATOM 10967 C CA . VAL B 1 689 ? 5.641 1.285 22.438 1 22.12 689 VAL B CA 1
ATOM 10968 C C . VAL B 1 689 ? 4.324 1.318 23.203 1 22.12 689 VAL B C 1
ATOM 10970 O O . VAL B 1 689 ? 3.994 2.324 23.844 1 22.12 689 VAL B O 1
ATOM 10973 N N . ARG B 1 690 ? 3.113 0.884 22.844 1 21.92 690 ARG B N 1
ATOM 10974 C CA . ARG B 1 690 ? 2.018 0.795 23.797 1 21.92 690 ARG B CA 1
ATOM 10975 C C . ARG B 1 690 ? 2.254 -0.336 24.797 1 21.92 690 ARG B C 1
ATOM 10977 O O . ARG B 1 690 ? 2.412 -1.493 24.406 1 21.92 690 ARG B O 1
ATOM 10984 N N . SER B 1 691 ? 2.803 -0.137 26.031 1 19.38 691 SER B N 1
ATOM 10985 C CA . SER B 1 691 ? 2.975 -0.91 27.266 1 19.38 691 SER B CA 1
ATOM 10986 C C . SER B 1 691 ? 1.636 -1.412 27.781 1 19.38 691 SER B C 1
ATOM 10988 O O . SER B 1 691 ? 0.798 -0.621 28.219 1 19.38 691 SER B O 1
ATOM 10990 N N . LYS B 1 692 ? 0.857 -2.291 27.234 1 22.42 692 LYS B N 1
ATOM 10991 C CA . LYS B 1 692 ? -0.355 -2.779 27.875 1 22.42 692 LYS B CA 1
ATOM 10992 C C . LYS B 1 692 ? -0.018 -3.666 29.078 1 22.42 692 LYS B C 1
ATOM 10994 O O . LYS B 1 692 ? 0.325 -4.84 28.906 1 22.42 692 LYS B O 1
ATOM 10999 N N . ASP B 1 693 ? 0.507 -3.279 30.25 1 19.72 693 ASP B N 1
ATOM 11000 C CA . ASP B 1 693 ? 0.739 -4.043 31.469 1 19.72 693 ASP B CA 1
ATOM 11001 C C . ASP B 1 693 ? -0.577 -4.527 32.062 1 19.72 693 ASP B C 1
ATOM 11003 O O . ASP B 1 693 ? -0.579 -5.309 33.031 1 19.72 693 ASP B O 1
ATOM 11007 N N . ARG B 1 694 ? -1.817 -4.125 31.969 1 19.05 694 ARG B N 1
ATOM 11008 C CA . ARG B 1 694 ? -2.689 -4.184 33.156 1 19.05 694 ARG B CA 1
ATOM 11009 C C . ARG B 1 694 ? -3.207 -5.602 33.375 1 19.05 694 ARG B C 1
ATOM 11011 O O . ARG B 1 694 ? -4.367 -5.898 33.062 1 19.05 694 ARG B O 1
ATOM 11018 N N . ALA B 1 695 ? -2.734 -6.727 33.094 1 18.97 695 ALA B N 1
ATOM 11019 C CA . ALA B 1 695 ? -3.572 -7.922 33.156 1 18.97 695 ALA B CA 1
ATOM 11020 C C . ALA B 1 695 ? -3.98 -8.211 34.594 1 18.97 695 ALA B C 1
ATOM 11022 O O . ALA B 1 695 ? -5 -8.859 34.844 1 18.97 695 ALA B O 1
ATOM 11023 N N . ARG B 1 696 ? -3.324 -8.094 35.75 1 18 696 ARG B N 1
ATOM 11024 C CA . ARG B 1 696 ? -3.404 -9.258 36.625 1 18 696 ARG B CA 1
ATOM 11025 C C . ARG B 1 696 ? -4.605 -9.148 37.562 1 18 696 ARG B C 1
ATOM 11027 O O . ARG B 1 696 ? -4.465 -8.781 38.719 1 18 696 ARG B O 1
ATOM 11034 N N . LYS B 1 697 ? -5.707 -8.469 37.531 1 18.75 697 LYS B N 1
ATOM 11035 C CA . LYS B 1 697 ? -6.539 -8.492 38.75 1 18.75 697 LYS B CA 1
ATOM 11036 C C . LYS B 1 697 ? -7.129 -9.875 39 1 18.75 697 LYS B C 1
ATOM 11038 O O . LYS B 1 697 ? -7.863 -10.398 38.156 1 18.75 697 LYS B O 1
ATOM 11043 N N . ASP B 1 698 ? -6.562 -10.805 39.875 1 18.59 698 ASP B N 1
ATOM 11044 C CA . ASP B 1 698 ? -6.984 -12.062 40.469 1 18.59 698 ASP B CA 1
ATOM 11045 C C . ASP B 1 698 ? -8.188 -11.867 41.375 1 18.59 698 ASP B C 1
ATOM 11047 O O . ASP B 1 698 ? -8.07 -11.234 42.438 1 18.59 698 ASP B O 1
ATOM 11051 N N . TRP B 1 699 ? -9.375 -11.336 41.094 1 19.91 699 TRP B N 1
ATOM 11052 C CA . TRP B 1 699 ? -10.5 -11.195 42 1 19.91 699 TRP B CA 1
ATOM 11053 C C . TRP B 1 699 ? -10.906 -12.555 42.562 1 19.91 699 TRP B C 1
ATOM 11055 O O . TRP B 1 699 ? -11.391 -13.422 41.844 1 19.91 699 TRP B O 1
ATOM 11065 N N . GLU B 1 700 ? -10.25 -13.125 43.625 1 20.55 700 GLU B N 1
ATOM 11066 C CA . GLU B 1 700 ? -10.625 -14.328 44.375 1 20.55 700 GLU B CA 1
ATOM 11067 C C . GLU B 1 700 ? -11.961 -14.141 45.062 1 20.55 700 GLU B C 1
ATOM 11069 O O . GLU B 1 700 ? -12.352 -13.016 45.406 1 20.55 700 GLU B O 1
ATOM 11074 N N . HIS B 1 701 ? -12.938 -15.211 45.406 1 22.55 701 HIS B N 1
ATOM 11075 C CA . HIS B 1 701 ? -14.227 -15.75 45.812 1 22.55 701 HIS B CA 1
ATOM 11076 C C . HIS B 1 701 ? -14.422 -15.633 47.312 1 22.55 701 HIS B C 1
ATOM 11078 O O . HIS B 1 701 ? -15.516 -15.875 47.844 1 22.55 701 HIS B O 1
ATOM 11084 N N . SER B 1 702 ? -13.508 -15.438 48.312 1 23.03 702 SER B N 1
ATOM 11085 C CA . SER B 1 702 ? -13.812 -16.156 49.562 1 23.03 702 SER B CA 1
ATOM 11086 C C . SER B 1 702 ? -15.086 -15.617 50.219 1 23.03 702 SER B C 1
ATOM 11088 O O . SER B 1 702 ? -15.469 -14.469 49.969 1 23.03 702 SER B O 1
ATOM 11090 N N . GLU B 1 703 ? -15.812 -16.422 51.344 1 26.38 703 GLU B N 1
ATOM 11091 C CA . GLU B 1 703 ? -16.922 -16.812 52.219 1 26.38 703 GLU B CA 1
ATOM 11092 C C . GLU B 1 703 ? -17.141 -15.766 53.312 1 26.38 703 GLU B C 1
ATOM 11094 O O . GLU B 1 703 ? -18.281 -15.477 53.688 1 26.38 703 GLU B O 1
ATOM 11099 N N . GLY B 1 704 ? -16.203 -15.141 54.062 1 21.69 704 GLY B N 1
ATOM 11100 C CA . GLY B 1 704 ? -16.797 -14.656 55.281 1 21.69 704 GLY B CA 1
ATOM 11101 C C . GLY B 1 704 ? -17.797 -13.539 55.062 1 21.69 704 GLY B C 1
ATOM 11102 O O . GLY B 1 704 ? -17.75 -12.844 54.062 1 21.69 704 GLY B O 1
#

Solvent-accessible surface area (backbone atoms only — not comparable to full-atom values): 76174 Å² total; per-residue (Å²): 137,82,79,75,76,74,74,76,77,76,74,77,72,70,55,50,65,67,63,40,65,68,55,73,39,76,41,51,49,87,77,44,92,64,49,59,35,70,55,88,96,43,40,44,32,50,28,73,38,77,39,78,90,75,41,31,31,35,38,22,17,46,26,33,38,38,34,19,30,58,89,44,54,70,44,68,73,47,65,39,82,50,68,56,53,67,68,52,25,49,56,30,33,72,74,48,42,47,59,90,79,54,26,40,13,40,34,71,40,68,34,69,51,54,97,52,32,32,39,34,26,22,13,40,29,55,49,23,30,24,38,41,33,32,63,84,80,47,41,70,69,76,69,62,38,82,11,73,37,63,29,33,24,43,90,84,53,48,43,29,58,37,62,55,96,68,28,44,37,14,35,21,22,61,39,76,86,52,83,42,59,38,46,25,37,58,43,93,86,52,45,29,27,56,64,93,41,64,77,70,52,32,80,63,40,36,50,36,45,48,74,48,76,44,58,83,84,43,86,52,53,57,54,38,35,37,38,39,33,30,21,23,52,43,76,72,36,48,66,99,50,92,35,59,35,19,35,42,32,37,37,38,67,77,57,59,14,24,71,72,55,49,56,52,14,58,56,26,46,37,34,28,39,50,55,39,38,39,73,94,70,33,32,59,32,36,31,56,51,24,60,32,71,43,77,50,89,88,41,96,61,46,36,38,37,35,37,27,27,36,67,56,38,52,82,33,44,23,32,30,32,38,30,49,52,63,54,49,49,44,40,72,73,68,43,46,36,27,33,79,38,80,40,88,87,43,71,78,42,55,41,61,52,77,72,86,76,55,78,68,62,54,34,56,68,67,26,47,70,41,36,74,74,65,29,81,45,44,57,59,54,56,59,70,26,45,51,46,26,73,67,32,27,36,40,58,44,61,35,63,23,58,88,67,33,52,61,38,50,37,59,76,35,50,64,35,34,45,44,69,44,79,44,62,29,94,88,62,52,75,41,61,39,36,39,34,27,17,56,53,12,32,33,37,34,31,36,73,47,100,92,44,52,40,29,45,31,32,36,35,72,38,88,80,37,47,39,40,66,30,64,48,72,53,81,50,83,72,69,44,38,33,39,38,15,17,51,69,29,36,35,43,36,70,84,67,70,32,77,74,26,79,41,56,54,52,39,19,57,47,37,42,66,50,36,30,25,32,70,88,78,60,40,28,38,66,64,48,82,68,79,77,86,58,90,57,46,68,29,70,88,45,63,48,78,82,40,70,74,60,79,64,71,74,60,72,70,80,64,79,67,65,75,64,75,75,73,93,82,89,72,84,78,75,82,66,74,80,65,71,77,77,67,56,47,54,40,79,40,84,60,45,38,69,68,33,50,48,65,41,45,52,62,41,51,39,55,50,54,47,37,34,38,19,43,85,71,47,44,81,47,43,25,50,71,86,36,77,54,82,88,64,48,73,48,77,43,56,26,61,87,68,34,24,38,39,38,34,39,44,75,47,58,41,75,50,67,41,37,39,33,46,30,40,42,33,97,58,34,72,46,74,37,57,30,65,32,38,36,55,68,66,46,74,51,78,77,79,81,76,70,80,58,81,78,72,75,75,83,65,83,74,84,124,136,82,79,75,77,75,77,78,78,78,75,79,71,43,57,25,70,69,63,41,67,66,56,74,38,76,43,51,46,88,79,44,91,67,49,59,36,70,55,88,96,43,41,44,32,50,28,73,38,78,38,76,91,74,41,31,31,36,38,22,16,47,26,33,38,37,33,19,29,58,89,44,55,68,43,69,73,47,66,40,81,50,67,58,55,69,68,53,24,51,57,29,31,72,75,71,44,48,60,88,78,54,24,40,14,40,36,72,42,68,36,70,51,54,97,51,32,32,39,34,26,22,12,41,29,54,50,22,29,24,40,42,34,32,64,84,83,49,40,70,69,73,70,62,37,80,12,75,36,65,28,32,22,44,90,84,53,46,42,29,57,38,63,57,95,68,28,44,37,13,35,21,21,59,40,77,86,51,83,42,60,37,45,27,37,58,42,95,87,54,45,30,26,57,64,94,41,63,75,72,51,33,78,64,41,36,50,35,44,49,73,49,76,44,58,84,83,41,86,52,52,56,54,36,35,37,37,39,35,30,21,24,53,42,76,72,34,48,66,100,49,91,33,60,34,19,34,42,30,39,37,38,69,76,57,60,13,23,71,73,56,48,54,52,14,58,56,25,46,35,33,27,40,48,54,39,38,39,72,95,68,32,32,58,31,37,33,57,50,23,60,33,72,44,76,53,90,86,40,94,60,45,36,37,36,34,37,26,26,36,67,56,39,54,76,29,46,22,34,30,31,38,30,50,52,65,54,49,49,45,39,72,73,68,42,47,35,29,34,79,39,82,40,86,89,42,72,80,42,52,41,60,51,79,72,87,78,53,78,67,61,54,33,56,67,67,27,49,69,40,35,75,74,65,28,79,45,46,56,58,54,55,60,70,27,45,51,46,26,72,68,32,27,35,39,56,43,62,34,62,22,58,89,66,32,52,62,38,49,36,59,72,37,51,64,36,35,45,44,68,45,79,44,63,29,93,88,62,52,76,42,62,38,36,40,36,28,18,57,54,11,32,34,36,35,30,36,71,46,99,93,43,52,40,30,44,30,33,36,36,73,39,87,83,36,46,38,40,67,30,64,48,72,53,80,51,83,71,68,44,40,33,38,37,15,16,51,69,28,37,36,42,36,69,82,68,68,31,75,75,28,78,42,56,56,52,39,17,58,47,36,43,65,50,35,31,26,33,70,89,78,60,41,29,37,66,64,50,82,68,80,78,84,58,87,58,46,68,29,70,89,45,64,49,78,80,44,70,74,60,80,63,70,74,60,73,69,81,64,79,68,69,72,64,76,86,69,93,83,89,73,83,79,75,83,64,75,80,67,71,78,79,65,56,47,54,40,78,40,84,62,45,38,69,70,34,50,47,65,41,46,53,62,40,53,40,55,50,55,47,37,32,39,18,42,83,70,46,43,80,46,43,23,47,73,84,36,76,54,81,89,63,46,74,47,76,41,54,27,62,87,68,33,23,40,37,39,35,38,45,75,48,57,38,72,51,67,39,36,40,34,45,32,38,41,35,96,58,35,71,45,75,38,55,29,64,33,38,35,54,79,73,48,82,56,81,83,84,87,80,82,83,73,86,69,82,81,80,82,81,81,87,81,130

Sequence (1408 aa):
MAVILYGTVSLFIGMTIAFGPVPRITWDHKEIHLVHFQEPKTFNYSTLLLSEDKDILYVGAREIIFALSSLNISEKKQEVLWKVTEDKKTKCAEKGKSKQTECLNYVRVLQQLNDTFLYVCGTNAFQPVCDYLNLLSFELGGRNEDGKGRCPFDPAQSYTSVMVDGELYAGTSYNFLGSEPIIFRNSQQSPLRTEYAIPWLNEPNFIFADVIRADPDNANDDDDKIYFFFTEVSVEYEFLGKLMIPRIARVCKRDQGGLRTLQKKWTSYLKARMLCSAPDKNLIFNIVNDVFILKSPSLREPVIYGVFSPQLNNVGLSAVCAYNISTVEDVFAKGKYMQSATVEQSHTKWVRYNGEIPRPRPGACINKEAGADGYLSTLSLPDKTLQFVKDHPLMDDSVTPIGDRPRLIKRDVKYTQIVVDRVRALNGTMYDVMFISTDRGALHKAISYENGMHIIEEIQLFPNFEPIQTLLLSSKKGNQFLYAGSNAGVVQSPLAFCDKYSTCVDCVLARDPYCAWDPQESVCVSLGDSETERDWIQNIGGDASSCPASSHIAFPPPGTSFLPCVGSDSAPSPINPQFGTDCSTVMLMPPFLSDQIWHVNAHSTFLLFCQAMGPRDARFVWKKNGQNIAGVNEQSHALADGRMHLLSWLTDAVAEDSEYCCLVLSKAGNRRSKVVISVEGKLQQRQGVRSKDRARKDWEHSEGMAVILYGTVSLFIGMTIAFGPVPRITWDHKEIHLVHFQEPKTFNYSTLLLSEDKDILYVGAREIIFALSSLNISEKKQEVLWKVTEDKKTKCAEKGKSKQTECLNYVRVLQQLNDTFLYVCGTNAFQPVCDYLNLLSFELGGRNEDGKGRCPFDPAQSYTSVMVDGELYAGTSYNFLGSEPIIFRNSQQSPLRTEYAIPWLNEPNFIFADVIRADPDNANDDDDKIYFFFTEVSVEYEFLGKLMIPRIARVCKRDQGGLRTLQKKWTSYLKARMLCSAPDKNLIFNIVNDVFILKSPSLREPVIYGVFSPQLNNVGLSAVCAYNISTVEDVFAKGKYMQSATVEQSHTKWVRYNGEIPRPRPGACINKEAGADGYLSTLSLPDKTLQFVKDHPLMDDSVTPIGDRPRLIKRDVKYTQIVVDRVRALNGTMYDVMFISTDRGALHKAISYENGMHIIEEIQLFPNFEPIQTLLLSSKKGNQFLYAGSNAGVVQSPLAFCDKYSTCVDCVLARDPYCAWDPQESVCVSLGDSETERDWIQNIGGDASSCPASSHIAFPPPGTSFLPCVGSDSAPSPINPQFGTDCSTVMLMPPFLSDQIWHVNAHSTFLLFCQAMGPRDARFVWKKNGQNIAGVNEQSHALADGRMHLLSWLTDAVAEDSEYCCLVLSKAGNRRSKVVISVEGKLQQRQGVRSKDRARKDWEHSEG

Secondary structure (DSSP, 8-state):
------------------SSPPPSEEE-TTTS--EEE--TT-----EEEEETTTTEEEEEEBTEEEEEESS-TTSEEEEEE-PPPHHHHHHHHHTT--TTTTSS-BEEEEEE-SSSEEEEEE-TTTS-EEEEEETTTTEE----EE-TTTS-SSTTS--EEEEETTEEEEEEESSTTS--EEEEEE-SS--EE--SSTTT-SS-EEEEEEEEPPPTT-TT-PPPEEEEEEEEE-SS-BSSS--EEEEEEEEETT---BSSTTBTB-SS-EEEEEP-EEGGGTEE--EEEEEEEE--TTSSS-EEEEEEE-STT-SSEEEEEEEEHHHHHHHHHHPPBEEEEEPTTS-EEEEE--SPPPSSPTTPPP-HHHHHTT--SGGGS-HHHHHHHHH--EEEEEEPPGGGS-SEEEES--EEEEEEEEEE-TTS-EEEEEEEEETTSEEEEEEEETTEEEEEEEEE--TT-PPP-EEEE---TTS-EEEEE-SS-EEEEES--GGG--SHHHHHHTT-TTEEEETTTTEEEE--S--S-S--B--TT---TTS------------------S--------------S-TTS-EEESSPGGGT-SEEETT-EEEEEEEEEE-TT-EEEEEETTEEPSS-EEEEEEBTTS-EEEEEEEEEE-SS-EEEEEEEE-TT--EEEEEEEEEE------------------------/-------------------SPPPSEEE-TTTS--EEE--TT-----EEEEETTTTEEEEEEBTEEEEEESS-TTSEEEEEE-PPPHHHHHHHHHTT--TTTTSS-BEEEEEE-SSSEEEEEE-TTTS-EEEEEETTTTEE----EE-TTTS-SSTTS--EEEEETTEEEEEEESSTTS--EEEEEE-SS--EE--SSTTT-SS-EEEEEEEEPPPTT-TT-PPPEEEEEEEEE-SS-BSSS--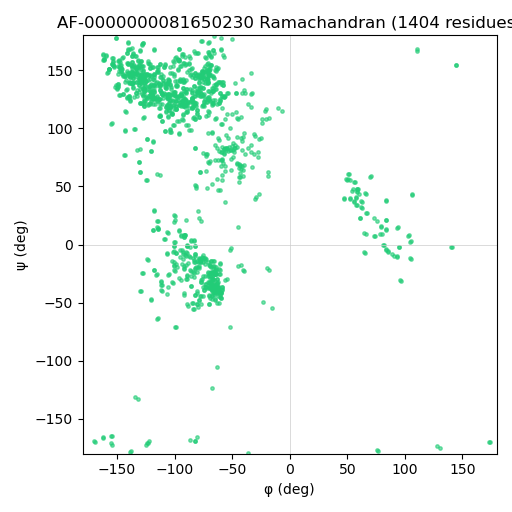EEEEEEEEETT---BSSTTBTB-SS-EEEEEP-EEGGGTEE--EEEEEEEE--TTSSS-EEEEEEE-STT-SSEEEEEEEEHHHHHHHHHHPPBEEEEEETTEEEEEEE--SPPPSSPTTPPP-HHHHHTT--SGGGS-HHHHHHHHH--EEEEEEPPGGGS-SEEEES--EEEEEEEEEE-TTS-EEEEEEEEETTSEEEEEEEETTEEEEEEEEE--TT-PPP-EEEE---TTS-EEEEE-SS-EEEEES--GGG--SHHHHHHTT-TTEEEETTTTEEEE--S--S-S--B--TT---TTS---------------------------------S-TTS-EEESSPGGGT-SEEETT-EEEEEEEEEE-TT-EEEEEETTEEPSS-EEEEEEBTTS-EEEEEEEEEE-SS-EEEEEEEE-TT--EEEEEEEEEE-------------TT---------